Protein 6EEI (pdb70)

Organism: Arabidopsis thaliana (NCBI:txid3702)

Sequence (935 aa):
VLKPMDSEQLREYGHLMVDFIADYYKTIEDFPVLSQVQPGYLHHKLLPDSAPDHPETLDQVLDDVRAKILPGVTHWQSPSFFAYYPSNSSVAGFLGEMLSAGLGIVGFSWVTSPAATELEMIVLDWVAKLLNLPEQQFMSKGNGGGVIQGSASEEAVLVVLIAARDKVLRSVGKNALEKLVVYSSDQTHSALQKACQIAGIHPENCRVLTTDSSTNYALRPESLQEAVSRDLEAGLIPFFLCANVGTTSSTAVDPLAALGKKIANSNGIWFHVDAAYAGSACICPEYRQYIDGVETADSFNMNAHWFLTNFDCSLLWVKDQDSLTLALSTNPLVVDYKDWQIPLGRRFRSLKLWMVLRLYGSETLKSYIRNHIKLAKEFEQLVSQDPNFEIVTPRIFALVCFRLVPVKCNNRNRELLDAVNSSGKLFMSHTALSGKIVLRCAIGAPLTEEKHVKEAWKIIQEEASYLLHVLKPMDSEQLREYGHLMVDFIADYYKTIEDFPVLSQVQPGYLHHKLLPDSAPDHPETLDQVLDDVRAKILPGVTHWQSPSFFAYYPSNSSVAGFLGEMLSAGLGIVGFSWVTSPAATELEMIVLDWVAKLLNLPEQFMSKGNGGGVIQGSASEAVLVVLIAARDKVLRSVGKNALEKLVVYSSDQTHSALQKACQIAGIHPENCRVLTTDSSTNYALRPESLQEAVSRDLEAGLIPFFLCANVGTTSSTAVDPLAALGKIANSNGIWFHVDAAYAGSACICPEYRQYIDGVETADSFNMNAHWFLTNFDCSLLWVKDQDSLTLALSTNPEFLLVVDYKDWQIPLGRRFRSLKLWMVLRLYGSETLKSYIRNHIKLAKEFEQQLVSQDPNFEIVTPRIFALVCFRLVPVKDECNNRNRELLDAVNSSGKLFMSHTALSGKIVLRCAIGAPLTEEKHVKEAWKIIQEEASYLLH

Foldseek 3Di:
DDDPDDVVSCVVVVVVVVVLVVVCVVCVLVFQQAQDDDPPQQPVVDDPDDDPDDDDPVVVSVCCVPRVVSNDNHLQPLQAFAQAHLFADPLQVVLVVVLVVVPFWAQFCVSPVCLAVLQQVLLQVVCVLLVPDPLQHPVAQKTKDWAQDVLQQLLLVVLLQLCVVCVVVHPVLLAQEAEEEEQLADCSNVVSCVVNVRDPVRDHHHYDAPVQLSADDLVSVVVVVVVSVVVVGQYAEYEFEQQGSAARHAYDLQSNLVSCVVRNHAYEYEDARVSLLSSDVVCSVRCPNCNSHQKYKYACSLVNNHGDTIMMTGSHCCSQLVSQPPPCPGDRCCSNGDDRIDISSSSSSVSSCVVQHSVNSNVQQVQLQVLQVVLVVLQVPDPQKAFDGDDDGNKTKMAGDDPPPDDLRVVLQVVLSVVSSHHYDWDDHPRHIITMGGRRNSPHDSVSSVVSSVSSVVSSVVVVD/DDDPDDPVSCVVVVVVVVVLVVVCVVCVLVFQQAQDDDPPQQPVVDDPDDDPDDDDPVVVSVCCVVRVVSVDNHLQPLQAFAQAHLFADPLQVVLVVVLVVVPFWQLFCVSPVCLAVLQQVLLQVVCVLLVPDPLQHPVAQKTKDWAQAVLFQLLLVVLLQLVVVCVVVHPVLLQQ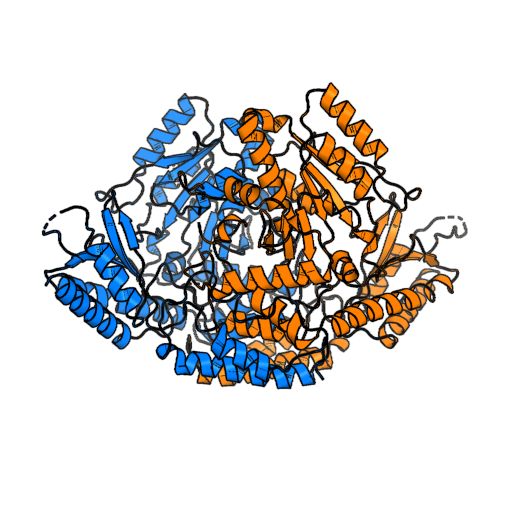EAEEEELLADCSNVVSCVVNVRDPVRYHHHYAAPVQLSADDLVSVVVVVVVSVVVVGQYAEYEGEQQGSAARDAYDQQSNLVSCVVRNHQAEYEDARVSLLSSDVVCSVRCPNCNSHQKYKYACSLVNNHGDTIMMMGSHCQSQQVSQPPDPPDSPDDRCNSNGDDSIDISSSSSSVSSCVVQHSVNSNVLQVQLQVLQVVLQVLQVVDPQKDFDGDDDGNKTKMAGDDDDDCDDGCGVVLQVVLSVVSSHHYDWDDHPRHIITMGGRRNSVHDSVSSVVSSVSSVVSVVVVVD

Nearest PDB structures (foldseek):
  6eei-assembly1_A  TM=1.002E+00  e=3.839E-90  Arabidopsis thaliana
  6liv-assembly3_F  TM=9.647E-01  e=1.453E-56  Papaver somniferum
  1js6-assembly1_B  TM=9.636E-01  e=9.950E-54  Sus scrofa
  7eiw-assembly1_B  TM=9.532E-01  e=1.261E-51  Homo sapiens
  6liu-assembly3_F  TM=9.275E-01  e=9.466E-48  Papaver somniferum

Radius of gyration: 27.41 Å; Cα contacts (8 Å, |Δi|>4): 2078; chains: 2; bounding box: 83×71×66 Å

B-factor: mean 62.1, std 19.73, range [29.49, 185.96]

GO terms:
  GO:0106425 3,4-dihydroxyphenylacetaldehyde synthase activity (F, EXP)
  GO:0009611 response to wounding (P, IEP)
  GO:0006559 L-phenylalanine catabolic process (P, IDA)
  GO:1990055 phenylacetaldehyde synthase activity (F, IDA)

InterPro domains:
  IPR002129 Pyridoxal phosphate-dependent decarboxylase, major domain [PF00282] (46-419)
  IPR010977 Aromatic-L-amino-acid decarboxylase [PR00800] (17-36)
  IPR010977 Aromatic-L-amino-acid decarboxylase [PR00800] (40-57)
  IPR010977 Aromatic-L-amino-acid decarboxylase [PR00800] (58-77)
  IPR010977 Aromatic-L-amino-acid decarboxylase [PR00800] (84-103)
  IPR010977 Aromatic-L-amino-acid decarboxylase [PR00800] (105-123)
  IPR010977 Aromatic-L-amino-acid decarboxylase [PR00800] (124-143)
  IPR010977 Aromatic-L-amino-acid decarboxylase [PR00800] (149-169)
  IPR010977 Aromatic-L-amino-acid decarboxylase [PR00800] (358-373)
  IPR010977 Aromatic-L-amino-acid decarboxylase [PR00800] (401-420)
  IPR010977 Aromatic-L-amino-acid decarboxylase [PTHR11999] (7-488)
  IPR015421 Pyridoxal phosphate-dependent transferase, major domain [G3DSA:3.40.640.10] (93-385)
  IPR015422 Pyridoxal phosphate-dependent transferase, small domain [G3DSA:3.90.1150.10] (386-490)
  IPR015424 Pyridoxal phosphate-dependent transferase [SSF53383] (12-485)
  IPR021115 Pyridoxal-phosphate binding site [PS00392] (302-323)

Solvent-accessible surface area: 32131 Å² total

Structure (mmCIF, N/CA/C/O backbone):
data_6EEI
#
_entry.id   6EEI
#
_cell.length_a   78.064
_cell.length_b   106.791
_cell.length_c   115.903
_cell.angle_alpha   90.000
_cell.angle_beta   90.000
_cell.angle_gamma   90.000
#
_symmetry.space_group_name_H-M   'P 21 21 21'
#
loop_
_entity.id
_entity.type
_entity.pdbx_description
1 polymer 'Tyrosine decarboxylase 1'
2 non-polymer 'SULFATE ION'
3 non-polymer PHENYLALANINE
4 water water
#
loop_
_atom_site.group_PDB
_atom_site.id
_atom_site.type_symbol
_atom_site.label_atom_id
_atom_site.label_alt_id
_atom_site.label_comp_id
_atom_site.label_asym_id
_atom_site.label_entity_id
_atom_site.label_seq_id
_atom_site.pdbx_PDB_ins_code
_atom_site.Cartn_x
_atom_site.Cartn_y
_atom_site.Cartn_z
_atom_site.occupancy
_atom_site.B_iso_or_equiv
_atom_site.auth_seq_id
_atom_site.auth_comp_id
_atom_site.auth_asym_id
_atom_site.auth_atom_id
_atom_site.pdbx_PDB_model_num
ATOM 1 N N . VAL A 1 8 ? -19.77016 -19.77503 -4.68915 1.000 65.45522 8 VAL A N 1
ATOM 2 C CA . VAL A 1 8 ? -19.58092 -19.18993 -6.01222 1.000 65.98686 8 VAL A CA 1
ATOM 3 C C . VAL A 1 8 ? -18.91089 -17.82292 -5.89350 1.000 67.11857 8 VAL A C 1
ATOM 4 O O . VAL A 1 8 ? -19.33346 -16.98799 -5.09220 1.000 69.93733 8 VAL A O 1
ATOM 8 N N . LEU A 1 9 ? -17.87835 -17.59083 -6.70306 1.000 65.09728 9 LEU A N 1
ATOM 9 C CA . LEU A 1 9 ? -17.07932 -16.37782 -6.58542 1.000 65.07886 9 LEU A CA 1
ATOM 10 C C . LEU A 1 9 ? -17.75875 -15.20779 -7.28996 1.000 63.73133 9 LEU A C 1
ATOM 11 O O . LEU A 1 9 ? -18.14740 -15.30871 -8.45875 1.000 61.33367 9 LEU A O 1
ATOM 16 N N . LYS A 1 10 ? -17.85538 -14.08284 -6.59182 1.000 65.26572 10 LYS A N 1
ATOM 17 C CA . LYS A 1 10 ? -18.49872 -12.89482 -7.12237 1.000 66.09213 10 LYS A CA 1
ATOM 18 C C . LYS A 1 10 ? -17.46907 -11.93675 -7.69488 1.000 64.66828 10 LYS A C 1
ATOM 19 O O . LYS A 1 10 ? -16.28487 -11.98774 -7.34255 1.000 63.90503 10 LYS A O 1
ATOM 25 N N . PRO A 1 11 ? -17.88660 -11.05570 -8.60659 1.000 62.42854 11 PRO A N 1
ATOM 26 C CA . PRO A 1 11 ? -16.96090 -10.01564 -9.07803 1.000 58.84127 11 PRO A CA 1
ATOM 27 C C . PRO A 1 11 ? -16.22027 -9.34170 -7.93640 1.000 57.50426 11 PRO A C 1
ATOM 28 O O . PRO A 1 11 ? -14.99130 -9.23066 -7.97808 1.000 54.80394 11 PRO A O 1
ATOM 32 N N . MET A 1 12 ? -16.92769 -8.93479 -6.88797 1.000 58.93075 12 MET A N 1
ATOM 33 C CA . MET A 1 12 ? -16.25704 -8.41986 -5.70631 1.000 59.82559 12 MET A CA 1
ATOM 34 C C . MET A 1 12 ? -17.05934 -8.81097 -4.47589 1.000 61.84163 12 MET A C 1
ATOM 35 O O . MET A 1 12 ? -18.29435 -8.78500 -4.48719 1.000 63.73396 12 MET A O 1
ATOM 40 N N . ASP A 1 13 ? -16.34174 -9.21103 -3.43032 1.000 61.67318 13 ASP A N 1
ATOM 41 C CA . ASP A 1 13 ? -16.94601 -9.57914 -2.16101 1.000 63.96820 13 ASP A CA 1
ATOM 42 C C . ASP A 1 13 ? -15.85042 -9.65418 -1.10863 1.000 64.95252 13 ASP A C 1
ATOM 43 O O . ASP A 1 13 ? -14.91947 -10.45415 -1.23421 1.000 65.47101 13 ASP A O 1
ATOM 48 N N . SER A 1 14 ? -15.95485 -8.83326 -0.06351 1.000 67.77128 14 SER A N 1
ATOM 49 C CA . SER A 1 14 ? -14.85632 -8.71030 0.88988 1.000 69.50044 14 SER A CA 1
ATOM 50 C C . SER A 1 14 ? -14.46994 -10.06133 1.48756 1.000 69.78731 14 SER A C 1
ATOM 51 O O . SER A 1 14 ? -13.28084 -10.36031 1.64887 1.000 67.77392 14 SER A O 1
ATOM 54 N N . GLU A 1 15 ? -15.45673 -10.89638 1.81706 1.000 73.64041 15 GLU A N 1
ATOM 55 C CA . GLU A 1 15 ? -15.15731 -12.15242 2.50080 1.000 77.00397 15 GLU A CA 1
ATOM 56 C C . GLU A 1 15 ? -14.59882 -13.19934 1.54541 1.000 76.14071 15 GLU A C 1
ATOM 57 O O . GLU A 1 15 ? -13.67460 -13.94234 1.90283 1.000 78.39887 15 GLU A O 1
ATOM 63 N N . GLN A 1 16 ? -15.15050 -13.28427 0.33371 1.000 72.85347 16 GLN A N 1
ATOM 64 C CA . GLN A 1 16 ? -14.53705 -14.13218 -0.67969 1.000 70.94798 16 GLN A CA 1
ATOM 65 C C . GLN A 1 16 ? -13.12124 -13.66611 -0.98646 1.000 66.68957 16 GLN A C 1
ATOM 66 O O . GLN A 1 16 ? -12.21032 -14.48408 -1.17403 1.000 64.31297 16 GLN A O 1
ATOM 72 N N . LEU A 1 17 ? -12.91231 -12.35310 -1.04948 1.000 63.17863 17 LEU A N 1
ATOM 73 C CA . LEU A 1 17 ? -11.56044 -11.86205 -1.26521 1.000 59.42555 17 LEU A CA 1
ATOM 74 C C . LEU A 1 17 ? -10.63979 -12.29811 -0.13276 1.000 62.03375 17 LEU A C 1
ATOM 75 O O . LEU A 1 17 ? -9.50592 -12.71206 -0.37743 1.000 63.05230 17 LEU A O 1
ATOM 80 N N . ARG A 1 18 ? -11.11809 -12.24721 1.11252 1.000 64.77619 18 ARG A N 1
ATOM 81 C CA . ARG A 1 18 ? -10.29545 -12.68327 2.24102 1.000 66.87907 18 ARG A CA 1
ATOM 82 C C . ARG A 1 18 ? -9.93446 -14.16625 2.13771 1.000 67.33965 18 ARG A C 1
ATOM 83 O O . ARG A 1 18 ? -8.76139 -14.54723 2.25502 1.000 66.32111 18 ARG A O 1
ATOM 91 N N . GLU A 1 19 ? -10.93855 -15.02126 1.93222 1.000 70.08998 19 GLU A N 1
ATOM 92 C CA . GLU A 1 19 ? -10.69755 -16.46425 1.87598 1.000 71.54016 19 GLU A CA 1
ATOM 93 C C . GLU A 1 19 ? -9.76819 -16.83315 0.72042 1.000 68.20028 19 GLU A C 1
ATOM 94 O O . GLU A 1 19 ? -8.73406 -17.49613 0.91179 1.000 67.16858 19 GLU A O 1
ATOM 100 N N . TYR A 1 20 ? -10.12088 -16.40807 -0.49635 1.000 67.15542 20 TYR A N 1
ATOM 101 C CA . TYR A 1 20 ? -9.31653 -16.75196 -1.66082 1.000 67.25280 20 TYR A CA 1
ATOM 102 C C . TYR A 1 20 ? -7.93852 -16.10093 -1.61555 1.000 65.17887 20 TYR A C 1
ATOM 103 O O . TYR A 1 20 ? -6.96879 -16.68086 -2.11814 1.000 64.04978 20 TYR A O 1
ATOM 112 N N . GLY A 1 21 ? -7.81321 -14.92097 -1.00254 1.000 64.62354 21 GLY A N 1
ATOM 113 C CA . GLY A 1 21 ? -6.50917 -14.29394 -0.90723 1.000 64.03663 21 GLY A CA 1
ATOM 114 C C . GLY A 1 21 ? -5.60660 -15.00298 0.07921 1.000 64.76829 21 GLY A C 1
ATOM 115 O O . GLY A 1 21 ? -4.39972 -15.10693 -0.14148 1.000 63.33128 21 GLY A O 1
ATOM 116 N N . HIS A 1 22 ? -6.17397 -15.50708 1.17750 1.000 65.92369 22 HIS A N 1
ATOM 117 C CA . HIS A 1 22 ? -5.38744 -16.35912 2.06199 1.000 66.90802 22 HIS A CA 1
ATOM 118 C C . HIS A 1 22 ? -4.91082 -17.60805 1.32763 1.000 68.36346 22 HIS A C 1
ATOM 119 O O . HIS A 1 22 ? -3.75273 -18.02703 1.47395 1.000 68.00552 22 HIS A O 1
ATOM 126 N N . LEU A 1 23 ? -5.79325 -18.22402 0.53608 1.000 70.17420 23 LEU A N 1
ATOM 127 C CA . LEU A 1 23 ? -5.36766 -19.38395 -0.24924 1.000 70.97167 23 LEU A CA 1
ATOM 128 C C . LEU A 1 23 ? -4.21420 -19.01985 -1.19086 1.000 68.29766 23 LEU A C 1
ATOM 129 O O . LEU A 1 23 ? -3.21223 -19.74382 -1.27948 1.000 67.74760 23 LEU A O 1
ATOM 134 N N . MET A 1 24 ? -4.32863 -17.88581 -1.89172 1.000 65.01043 24 MET A N 1
ATOM 135 C CA . MET A 1 24 ? -3.27016 -17.48871 -2.82128 1.000 62.71278 24 MET A CA 1
ATOM 136 C C . MET A 1 24 ? -1.98276 -17.12373 -2.08898 1.000 63.11809 24 MET A C 1
ATOM 137 O O . MET A 1 24 ? -0.88305 -17.33566 -2.61862 1.000 62.18640 24 MET A O 1
ATOM 142 N N . VAL A 1 25 ? -2.09410 -16.55682 -0.88688 1.000 64.07084 25 VAL A N 1
ATOM 143 C CA . VAL A 1 25 ? -0.90566 -16.25984 -0.09353 1.000 61.71266 25 VAL A CA 1
ATOM 144 C C . VAL A 1 25 ? -0.17143 -17.54685 0.24797 1.000 63.83660 25 VAL A C 1
ATOM 145 O O . VAL A 1 25 ? 1.05148 -17.64880 0.09127 1.000 61.98112 25 VAL A O 1
ATOM 149 N N . ASP A 1 26 ? -0.91314 -18.55390 0.71831 1.000 66.44218 26 ASP A N 1
ATOM 150 C CA . ASP A 1 26 ? -0.28594 -19.83490 1.01487 1.000 67.72391 26 ASP A CA 1
ATOM 151 C C . ASP A 1 26 ? 0.35037 -20.43080 -0.23754 1.000 66.38691 26 ASP A C 1
ATOM 152 O O . ASP A 1 26 ? 1.45042 -20.99377 -0.17520 1.000 70.08209 26 ASP A O 1
ATOM 157 N N . PHE A 1 27 ? -0.31628 -20.30173 -1.38815 1.000 60.19143 27 PHE A N 1
ATOM 158 C CA . PHE A 1 27 ? 0.24604 -20.84463 -2.62251 1.000 59.12551 27 PHE A CA 1
ATOM 159 C C . PHE A 1 27 ? 1.57583 -20.17957 -2.96821 1.000 56.01461 27 PHE A C 1
ATOM 160 O O . PHE A 1 27 ? 2.55766 -20.85051 -3.30581 1.000 54.86974 27 PHE A O 1
ATOM 168 N N . ILE A 1 28 ? 1.61783 -18.85057 -2.90914 1.000 52.29574 28 ILE A N 1
ATOM 169 C CA . ILE A 1 28 ? 2.83660 -18.13151 -3.26677 1.000 48.91113 28 ILE A CA 1
ATOM 170 C C . ILE A 1 28 ? 3.95518 -18.41955 -2.26342 1.000 52.55630 28 ILE A C 1
ATOM 171 O O . ILE A 1 28 ? 5.12797 -18.57449 -2.63709 1.000 54.21439 28 ILE A O 1
ATOM 176 N N . ALA A 1 29 ? 3.61591 -18.48165 -0.97424 1.000 53.26954 29 ALA A N 1
ATOM 177 C CA . ALA A 1 29 ? 4.61948 -18.80570 0.03218 1.000 57.78324 29 ALA A CA 1
ATOM 178 C C . ALA A 1 29 ? 5.19439 -20.19767 -0.19925 1.000 60.66254 29 ALA A C 1
ATOM 179 O O . ALA A 1 29 ? 6.40647 -20.40364 -0.07495 1.000 60.87572 29 ALA A O 1
ATOM 181 N N . ASP A 1 30 ? 4.33823 -21.16566 -0.53784 1.000 62.36800 30 ASP A N 1
ATOM 182 C CA . ASP A 1 30 ? 4.82307 -22.50063 -0.87421 1.000 64.02610 30 ASP A CA 1
ATOM 183 C C . ASP A 1 30 ? 5.71138 -22.46351 -2.10770 1.000 61.62844 30 ASP A C 1
ATOM 184 O O . ASP A 1 30 ? 6.67634 -23.23148 -2.21130 1.000 63.25232 30 ASP A O 1
ATOM 189 N N . TYR A 1 31 ? 5.37581 -21.60745 -3.07145 1.000 58.82284 31 TYR A N 1
ATOM 190 C CA . TYR A 1 31 ? 6.23515 -21.44235 -4.23893 1.000 59.24131 31 TYR A CA 1
ATOM 191 C C . TYR A 1 31 ? 7.63237 -21.00734 -3.82468 1.000 60.02825 31 TYR A C 1
ATOM 192 O O . TYR A 1 31 ? 8.63613 -21.56728 -4.28029 1.000 60.34145 31 TYR A O 1
ATOM 201 N N . TYR A 1 32 ? 7.71482 -19.99040 -2.97065 1.000 58.79916 32 TYR A N 1
ATOM 202 C CA . TYR A 1 32 ? 9.02704 -19.50439 -2.55736 1.000 58.67282 32 TYR A CA 1
ATOM 203 C C . TYR A 1 32 ? 9.75555 -20.54643 -1.71384 1.000 62.04691 32 TYR A C 1
ATOM 204 O O . TYR A 1 32 ? 10.97549 -20.70839 -1.83154 1.000 62.03112 32 TYR A O 1
ATOM 213 N N . LYS A 1 33 ? 9.01903 -21.29151 -0.88848 1.000 64.17612 33 LYS A N 1
ATOM 214 C CA . LYS A 1 33 ? 9.65256 -22.24656 0.00909 1.000 65.49996 33 LYS A CA 1
ATOM 215 C C . LYS A 1 33 ? 10.34017 -23.37248 -0.74938 1.000 64.60248 33 LYS A C 1
ATOM 216 O O . LYS A 1 33 ? 11.31846 -23.94449 -0.25297 1.000 64.53142 33 LYS A O 1
ATOM 222 N N . THR A 1 34 ? 9.85151 -23.70741 -1.94313 1.000 62.46538 34 THR A N 1
ATOM 223 C CA . THR A 1 34 ? 10.39010 -24.81634 -2.72051 1.000 62.16272 34 THR A CA 1
ATOM 224 C C . THR A 1 34 ? 10.95033 -24.35523 -4.06279 1.000 57.06474 34 THR A C 1
ATOM 225 O O . THR A 1 34 ? 11.11184 -25.17016 -4.97594 1.000 51.09823 34 THR A O 1
ATOM 229 N N . ILE A 1 35 ? 11.25722 -23.06021 -4.19887 1.000 57.61217 35 ILE A N 1
ATOM 230 C CA . ILE A 1 35 ? 11.67147 -22.52510 -5.49307 1.000 54.70130 35 ILE A CA 1
ATOM 231 C C . ILE A 1 35 ? 12.90920 -23.24603 -6.00782 1.000 56.03830 35 ILE A C 1
ATOM 232 O O . ILE A 1 35 ? 13.10652 -23.36594 -7.22294 1.000 56.20411 35 ILE A O 1
ATOM 237 N N . GLU A 1 36 ? 13.74772 -23.76108 -5.10933 1.000 60.12563 36 GLU A N 1
ATOM 238 C CA . GLU A 1 36 ? 14.96749 -24.42001 -5.55306 1.000 63.66290 36 GLU A CA 1
ATOM 239 C C . GLU A 1 36 ? 14.69714 -25.75197 -6.23700 1.000 68.41083 36 GLU A C 1
ATOM 240 O O . GLU A 1 36 ? 15.59578 -26.28089 -6.89955 1.000 68.95827 36 GLU A O 1
ATOM 246 N N . ASP A 1 37 ? 13.48523 -26.29401 -6.11036 1.000 69.66098 37 ASP A N 1
ATOM 247 C CA . ASP A 1 37 ? 13.15991 -27.56897 -6.73227 1.000 71.80071 37 ASP A CA 1
ATOM 248 C C . ASP A 1 37 ? 12.88607 -27.44087 -8.22511 1.000 67.67654 37 ASP A C 1
ATOM 249 O O . ASP A 1 37 ? 12.70972 -28.46583 -8.89208 1.000 65.61050 37 ASP A O 1
ATOM 254 N N . PHE A 1 38 ? 12.86372 -26.18483 -8.78200 1.000 64.72092 38 PHE A N 1
ATOM 255 C CA . PHE A 1 38 ? 12.60092 -26.01774 -10.20384 1.000 61.51001 38 PHE A CA 1
ATOM 256 C C . PHE A 1 38 ? 13.90248 -25.82065 -10.97456 1.000 57.89378 38 PHE A C 1
ATOM 257 O O . PHE A 1 38 ? 14.87776 -25.27966 -10.43907 1.000 58.78073 38 PHE A O 1
ATOM 265 N N . PRO A 1 39 ? 13.94078 -26.24056 -12.23661 1.000 54.70919 39 PRO A N 1
ATOM 266 C CA . PRO A 1 39 ? 15.02927 -25.80246 -13.11520 1.000 51.24825 39 PRO A CA 1
ATOM 267 C C . PRO A 1 39 ? 14.93113 -24.29745 -13.28203 1.000 46.78982 39 PRO A C 1
ATOM 268 O O . PRO A 1 39 ? 13.85996 -23.76246 -13.56839 1.000 48.15051 39 PRO A O 1
ATOM 272 N N . VAL A 1 40 ? 16.03626 -23.60244 -13.03260 1.000 46.44504 40 VAL A N 1
ATOM 273 C CA . VAL A 1 40 ? 15.98619 -22.14344 -13.07547 1.000 42.33402 40 VAL A CA 1
ATOM 274 C C . VAL A 1 40 ? 15.50841 -21.67435 -14.44317 1.000 44.66062 40 VAL A C 1
ATOM 275 O O . VAL A 1 40 ? 14.51132 -20.95337 -14.56055 1.000 47.41358 40 VAL A O 1
ATOM 279 N N . LEU A 1 41 ? 16.22082 -22.06026 -15.49660 1.000 45.42913 41 LEU A N 1
ATOM 280 C CA . LEU A 1 41 ? 15.79105 -21.72817 -16.84733 1.000 45.65547 41 LEU A CA 1
ATOM 281 C C . LEU A 1 41 ? 14.76581 -22.75117 -17.32683 1.000 50.16654 41 LEU A C 1
ATOM 282 O O . LEU A 1 41 ? 15.01888 -23.95616 -17.27306 1.000 48.55582 41 LEU A O 1
ATOM 287 N N . SER A 1 42 ? 13.61453 -22.26916 -17.79615 1.000 51.32721 42 SER A N 1
ATOM 288 C CA . SER A 1 42 ? 12.58227 -23.16315 -18.30863 1.000 51.79305 42 SER A CA 1
ATOM 289 C C . SER A 1 42 ? 13.13066 -24.02906 -19.43200 1.000 54.04332 42 SER A C 1
ATOM 290 O O . SER A 1 42 ? 13.93118 -23.57798 -20.25542 1.000 54.78025 42 SER A O 1
ATOM 293 N N . GLN A 1 43 ? 12.67667 -25.28107 -19.47283 1.000 52.49314 43 GLN A N 1
ATOM 294 C CA . GLN A 1 43 ? 13.15414 -26.23898 -20.45617 1.000 52.19310 43 GLN A CA 1
ATOM 295 C C . GLN A 1 43 ? 12.08758 -26.61194 -21.47660 1.000 48.99008 43 GLN A C 1
ATOM 296 O O . GLN A 1 43 ? 12.30616 -27.52988 -22.27179 1.000 49.09010 43 GLN A O 1
ATOM 302 N N . VAL A 1 44 ? 10.94255 -25.92497 -21.48990 1.000 44.71062 44 VAL A N 1
ATOM 303 C CA . VAL A 1 44 ? 9.88604 -26.30393 -22.42534 1.000 47.43990 44 VAL A CA 1
ATOM 304 C C . VAL A 1 44 ? 10.29124 -25.86782 -23.82653 1.000 47.72414 44 VAL A C 1
ATOM 305 O O . VAL A 1 44 ? 11.22711 -25.07878 -24.00200 1.000 47.35305 44 VAL A O 1
ATOM 309 N N . GLN A 1 45 ? 9.61570 -26.36977 -24.79719 1.000 48.40317 45 GLN A N 1
ATOM 310 C CA . GLN A 1 45 ? 9.71189 -26.08266 -26.21822 1.000 51.42195 45 GLN A CA 1
ATOM 311 C C . GLN A 1 45 ? 8.73264 -24.98166 -26.60559 1.000 48.44265 45 GLN A C 1
ATOM 312 O O . GLN A 1 45 ? 7.69100 -24.82374 -25.96899 1.000 44.72642 45 GLN A O 1
ATOM 318 N N . PRO A 1 46 ? 9.03904 -24.20658 -27.63971 1.000 49.16905 46 PRO A N 1
ATOM 319 C CA . PRO A 1 46 ? 8.08976 -23.17857 -28.08510 1.000 49.77439 46 PRO A CA 1
ATOM 320 C C . PRO A 1 46 ? 6.78352 -23.81158 -28.53641 1.000 49.59805 46 PRO A C 1
ATOM 321 O O . PRO A 1 46 ? 6.77212 -24.78252 -29.29347 1.000 52.98004 46 PRO A O 1
ATOM 325 N N . GLY A 1 47 ? 5.67778 -23.25464 -28.06075 1.000 44.97381 47 GLY A N 1
ATOM 326 C CA . GLY A 1 47 ? 4.36359 -23.75065 -28.40704 1.000 45.04487 47 GLY A CA 1
ATOM 327 C C . GLY A 1 47 ? 3.80015 -24.79574 -27.47480 1.000 44.47639 47 GLY A C 1
ATOM 328 O O . GLY A 1 47 ? 2.66204 -25.23475 -27.68419 1.000 46.05289 47 GLY A O 1
ATOM 329 N N . TYR A 1 48 ? 4.52876 -25.14679 -26.41623 1.000 45.01066 48 TYR A N 1
ATOM 330 C CA . TYR A 1 48 ? 4.12828 -26.24087 -25.53409 1.000 42.04188 48 TYR A CA 1
ATOM 331 C C . TYR A 1 48 ? 2.78465 -25.97695 -24.86631 1.000 44.40532 48 TYR A C 1
ATOM 332 O O . TYR A 1 48 ? 2.06787 -26.91900 -24.51798 1.000 45.05014 48 TYR A O 1
ATOM 341 N N . LEU A 1 49 ? 2.42673 -24.70798 -24.66602 1.000 42.27875 49 LEU A N 1
ATOM 342 C CA . LEU A 1 49 ? 1.30121 -24.40007 -23.79236 1.000 40.85227 49 LEU A CA 1
ATOM 343 C C . LEU A 1 49 ? -0.04918 -24.51006 -24.49361 1.000 41.82607 49 LEU A C 1
ATOM 344 O O . LEU A 1 49 ? -1.04380 -24.83313 -23.83807 1.000 44.32637 49 LEU A O 1
ATOM 349 N N A HIS A 1 50 ? -0.09893 -24.25596 -25.80456 0.460 41.95766 50 HIS A N 1
ATOM 350 N N B HIS A 1 50 ? -0.12793 -24.25296 -25.80355 0.540 41.78922 50 HIS A N 1
ATOM 351 C CA A HIS A 1 50 ? -1.38032 -24.23095 -26.49984 0.460 45.23963 50 HIS A CA 1
ATOM 352 C CA B HIS A 1 50 ? -1.44828 -24.22996 -26.42980 0.540 45.31596 50 HIS A CA 1
ATOM 353 C C A HIS A 1 50 ? -2.05627 -25.59797 -26.47956 0.460 46.76350 50 HIS A C 1
ATOM 354 C C B HIS A 1 50 ? -2.07129 -25.61697 -26.51355 0.540 46.74508 50 HIS A C 1
ATOM 355 O O A HIS A 1 50 ? -3.28731 -25.68100 -26.56287 0.460 47.14776 50 HIS A O 1
ATOM 356 O O B HIS A 1 50 ? -3.28440 -25.72499 -26.71587 0.540 47.35831 50 HIS A O 1
ATOM 369 N N . LYS A 1 51 ? -1.27617 -26.67496 -26.35507 1.000 48.47160 51 LYS A N 1
ATOM 370 C CA . LYS A 1 51 ? -1.83508 -28.01898 -26.26286 1.000 51.97992 51 LYS A CA 1
ATOM 371 C C . LYS A 1 51 ? -2.35629 -28.33909 -24.86759 1.000 48.47160 51 LYS A C 1
ATOM 372 O O . LYS A 1 51 ? -3.15318 -29.26113 -24.71720 1.000 53.11689 51 LYS A O 1
ATOM 378 N N . LEU A 1 52 ? -1.91873 -27.61616 -23.84378 1.000 47.18197 52 LEU A N 1
ATOM 379 C CA . LEU A 1 52 ? -2.31395 -27.93226 -22.47758 1.000 46.09763 52 LEU A CA 1
ATOM 380 C C . LEU A 1 52 ? -3.57772 -27.20833 -22.03182 1.000 46.26081 52 LEU A C 1
ATOM 381 O O . LEU A 1 52 ? -4.22116 -27.65442 -21.07048 1.000 46.89773 52 LEU A O 1
ATOM 386 N N . LEU A 1 53 ? -3.95613 -26.12029 -22.71252 1.000 42.22085 53 LEU A N 1
ATOM 387 C CA . LEU A 1 53 ? -5.10595 -25.31535 -22.34082 1.000 40.51012 53 LEU A CA 1
ATOM 388 C C . LEU A 1 53 ? -6.17156 -25.35930 -23.42722 1.000 42.27875 53 LEU A C 1
ATOM 389 O O . LEU A 1 53 ? -5.85322 -25.49121 -24.61241 1.000 42.74986 53 LEU A O 1
ATOM 394 N N . PRO A 1 54 ? -7.44135 -25.21436 -23.05249 1.000 44.05265 54 PRO A N 1
ATOM 395 C CA . PRO A 1 54 ? -8.50992 -25.11832 -24.05689 1.000 45.37913 54 PRO A CA 1
ATOM 396 C C . PRO A 1 54 ? -8.28547 -23.92025 -24.97493 1.000 43.98685 54 PRO A C 1
ATOM 397 O O . PRO A 1 54 ? -7.55431 -22.98525 -24.64627 1.000 36.42279 54 PRO A O 1
ATOM 401 N N . ASP A 1 55 ? -8.91813 -23.95618 -26.15157 1.000 45.07646 55 ASP A N 1
ATOM 402 C CA . ASP A 1 55 ? -8.78170 -22.86511 -27.11057 1.000 45.77917 55 ASP A CA 1
ATOM 403 C C . ASP A 1 55 ? -9.90465 -21.84515 -26.96986 1.000 44.42375 55 ASP A C 1
ATOM 404 O O . ASP A 1 55 ? -9.99814 -20.92709 -27.78975 1.000 43.02621 55 ASP A O 1
ATOM 409 N N . SER A 1 56 ? -10.74107 -21.99225 -25.93940 1.000 41.77080 56 SER A N 1
ATOM 410 C CA . SER A 1 56 ? -11.83091 -21.08530 -25.62172 1.000 41.08651 56 SER A CA 1
ATOM 411 C C . SER A 1 56 ? -11.93207 -20.95141 -24.11166 1.000 42.99200 56 SER A C 1
ATOM 412 O O . SER A 1 56 ? -11.65562 -21.89946 -23.36788 1.000 42.89725 56 SER A O 1
ATOM 415 N N . ALA A 1 57 ? -12.36485 -19.77546 -23.66933 1.000 39.02573 57 ALA A N 1
ATOM 416 C CA . ALA A 1 57 ? -12.70406 -19.57857 -22.26912 1.000 37.81506 57 ALA A CA 1
ATOM 417 C C . ALA A 1 57 ? -13.93084 -20.41163 -21.90249 1.000 38.98625 57 ALA A C 1
ATOM 418 O O . ALA A 1 57 ? -14.76931 -20.70859 -22.75804 1.000 39.45473 57 ALA A O 1
ATOM 420 N N . PRO A 1 58 ? -14.06911 -20.78772 -20.63444 1.000 41.13914 58 PRO A N 1
ATOM 421 C CA . PRO A 1 58 ? -15.21486 -21.60578 -20.22885 1.000 47.73730 58 PRO A CA 1
ATOM 422 C C . PRO A 1 58 ? -16.47482 -20.76483 -20.11808 1.000 50.67450 58 PRO A C 1
ATOM 423 O O . PRO A 1 58 ? -16.42868 -19.56985 -19.81502 1.000 47.07143 58 PRO A O 1
ATOM 427 N N . ASP A 1 59 ? -17.61295 -21.41484 -20.37149 1.000 52.69053 59 ASP A N 1
ATOM 428 C CA . ASP A 1 59 ? -18.89288 -20.73189 -20.21672 1.000 57.59112 59 ASP A CA 1
ATOM 429 C C . ASP A 1 59 ? -19.22105 -20.53100 -18.74552 1.000 59.15446 59 ASP A C 1
ATOM 430 O O . ASP A 1 59 ? -19.69786 -19.45804 -18.34717 1.000 59.31237 59 ASP A O 1
ATOM 435 N N . HIS A 1 60 ? -18.94656 -21.53805 -17.92575 1.000 56.34360 60 HIS A N 1
ATOM 436 C CA . HIS A 1 60 ? -19.23077 -21.50116 -16.50558 1.000 60.26512 60 HIS A CA 1
ATOM 437 C C . HIS A 1 60 ? -17.94531 -21.48219 -15.70031 1.000 58.97812 60 HIS A C 1
ATOM 438 O O . HIS A 1 60 ? -16.88358 -21.87812 -16.18993 1.000 57.82535 60 HIS A O 1
ATOM 445 N N . PRO A 1 61 ? -18.00362 -21.02228 -14.45424 1.000 62.16272 61 PRO A N 1
ATOM 446 C CA . PRO A 1 61 ? -16.77020 -20.81930 -13.68992 1.000 62.46012 61 PRO A CA 1
ATOM 447 C C . PRO A 1 61 ? -16.06299 -22.12830 -13.38441 1.000 60.98626 61 PRO A C 1
ATOM 448 O O . PRO A 1 61 ? -16.67492 -23.19532 -13.31414 1.000 59.69663 61 PRO A O 1
ATOM 452 N N . GLU A 1 62 ? -14.74890 -22.02428 -13.21915 1.000 59.61241 62 GLU A N 1
ATOM 453 C CA . GLU A 1 62 ? -13.90663 -23.12528 -12.78970 1.000 61.63634 62 GLU A CA 1
ATOM 454 C C . GLU A 1 62 ? -13.33086 -22.79937 -11.41800 1.000 60.87046 62 GLU A C 1
ATOM 455 O O . GLU A 1 62 ? -13.25467 -21.63539 -11.01896 1.000 61.65213 62 GLU A O 1
ATOM 461 N N . THR A 1 63 ? -12.98342 -23.84241 -10.67727 1.000 61.52053 63 THR A N 1
ATOM 462 C CA . THR A 1 63 ? -12.55164 -23.68050 -9.30050 1.000 64.69197 63 THR A CA 1
ATOM 463 C C . THR A 1 63 ? -11.17061 -23.03447 -9.21623 1.000 63.65237 63 THR A C 1
ATOM 464 O O . THR A 1 63 ? -10.38015 -23.05238 -10.16368 1.000 62.22062 63 THR A O 1
ATOM 468 N N . LEU A 1 64 ? -10.88997 -22.44854 -8.05135 1.000 65.44732 64 LEU A N 1
ATOM 469 C CA . LEU A 1 64 ? -9.54784 -21.94352 -7.78707 1.000 63.97083 64 LEU A CA 1
ATOM 470 C C . LEU A 1 64 ? -8.54771 -23.08051 -7.61771 1.000 64.56564 64 LEU A C 1
ATOM 471 O O . LEU A 1 64 ? -7.38093 -22.94245 -8.00036 1.000 60.75992 64 LEU A O 1
ATOM 476 N N . ASP A 1 65 ? -8.98136 -24.20956 -7.05055 1.000 69.53465 65 ASP A N 1
ATOM 477 C CA . ASP A 1 65 ? -8.08927 -25.35855 -6.94414 1.000 70.93482 65 ASP A CA 1
ATOM 478 C C . ASP A 1 65 ? -7.65303 -25.82643 -8.31942 1.000 65.81315 65 ASP A C 1
ATOM 479 O O . ASP A 1 65 ? -6.49213 -26.20639 -8.51810 1.000 64.03926 65 ASP A O 1
ATOM 484 N N . GLN A 1 66 ? -8.57258 -25.80839 -9.28590 1.000 63.27338 66 GLN A N 1
ATOM 485 C CA . GLN A 1 66 ? -8.20132 -26.21328 -10.63314 1.000 62.36011 66 GLN A CA 1
ATOM 486 C C . GLN A 1 66 ? -7.23570 -25.21921 -11.25261 1.000 55.24610 66 GLN A C 1
ATOM 487 O O . GLN A 1 66 ? -6.29909 -25.61413 -11.95417 1.000 52.00097 66 GLN A O 1
ATOM 493 N N . VAL A 1 67 ? -7.43860 -23.92123 -11.00440 1.000 51.92991 67 VAL A N 1
ATOM 494 C CA . VAL A 1 67 ? -6.50993 -22.93317 -11.53885 1.000 47.92154 67 VAL A CA 1
ATOM 495 C C . VAL A 1 67 ? -5.12259 -23.13617 -10.95065 1.000 51.14824 67 VAL A C 1
ATOM 496 O O . VAL A 1 67 ? -4.11999 -23.08710 -11.66721 1.000 52.77212 67 VAL A O 1
ATOM 500 N N . LEU A 1 68 ? -5.03584 -23.34327 -9.63771 1.000 55.24083 68 LEU A N 1
ATOM 501 C CA . LEU A 1 68 ? -3.73049 -23.53528 -9.01346 1.000 58.02801 68 LEU A CA 1
ATOM 502 C C . LEU A 1 68 ? -3.07372 -24.82722 -9.48793 1.000 58.42279 68 LEU A C 1
ATOM 503 O O . LEU A 1 68 ? -1.84982 -24.88018 -9.67262 1.000 58.75441 68 LEU A O 1
ATOM 508 N N . ASP A 1 69 ? -3.85881 -25.87823 -9.70356 1.000 58.09644 69 ASP A N 1
ATOM 509 C CA . ASP A 1 69 ? -3.25208 -27.08717 -10.23899 1.000 60.98626 69 ASP A CA 1
ATOM 510 C C . ASP A 1 69 ? -2.73388 -26.85306 -11.64926 1.000 55.43033 69 ASP A C 1
ATOM 511 O O . ASP A 1 69 ? -1.64807 -27.33000 -12.00591 1.000 51.70357 69 ASP A O 1
ATOM 516 N N . ASP A 1 70 ? -3.47836 -26.10002 -12.45879 1.000 52.21942 70 ASP A N 1
ATOM 517 C CA . ASP A 1 70 ? -2.97811 -25.76391 -13.78205 1.000 50.59291 70 ASP A CA 1
ATOM 518 C C . ASP A 1 70 ? -1.72208 -24.90488 -13.68869 1.000 49.64543 70 ASP A C 1
ATOM 519 O O . ASP A 1 70 ? -0.82355 -25.02280 -14.52121 1.000 50.07179 70 ASP A O 1
ATOM 524 N N . VAL A 1 71 ? -1.64155 -24.01695 -12.70067 1.000 52.49577 71 VAL A N 1
ATOM 525 C CA . VAL A 1 71 ? -0.40947 -23.24693 -12.53131 1.000 50.57185 71 VAL A CA 1
ATOM 526 C C . VAL A 1 71 ? 0.75671 -24.18392 -12.25304 1.000 52.70632 71 VAL A C 1
ATOM 527 O O . VAL A 1 71 ? 1.82136 -24.08484 -12.87463 1.000 52.98267 71 VAL A O 1
ATOM 531 N N . ARG A 1 72 ? 0.56626 -25.11899 -11.32300 1.000 55.32769 72 ARG A N 1
ATOM 532 C CA . ARG A 1 72 ? 1.64047 -26.04898 -10.99067 1.000 57.69639 72 ARG A CA 1
ATOM 533 C C . ARG A 1 72 ? 2.07080 -26.84588 -12.21597 1.000 56.22253 72 ARG A C 1
ATOM 534 O O . ARG A 1 72 ? 3.26563 -26.94483 -12.51965 1.000 59.17288 72 ARG A O 1
ATOM 542 N N . ALA A 1 73 ? 1.10241 -27.40886 -12.94247 1.000 52.91950 73 ALA A N 1
ATOM 543 C CA . ALA A 1 73 ? 1.38988 -28.45178 -13.92370 1.000 48.11103 73 ALA A CA 1
ATOM 544 C C . ALA A 1 73 ? 1.60307 -27.92967 -15.33779 1.000 45.57652 73 ALA A C 1
ATOM 545 O O . ALA A 1 73 ? 2.26764 -28.60160 -16.13621 1.000 41.46287 73 ALA A O 1
ATOM 547 N N . LYS A 1 74 ? 1.06786 -26.75966 -15.66440 1.000 41.49971 74 LYS A N 1
ATOM 548 C CA . LYS A 1 74 ? 1.08508 -26.22357 -17.01937 1.000 38.71254 74 LYS A CA 1
ATOM 549 C C . LYS A 1 74 ? 1.84798 -24.91754 -17.13071 1.000 39.84951 74 LYS A C 1
ATOM 550 O O . LYS A 1 74 ? 2.60344 -24.73245 -18.08912 1.000 40.52854 74 LYS A O 1
ATOM 556 N N . ILE A 1 75 ? 1.69650 -24.01361 -16.16856 1.000 38.67043 75 ILE A N 1
ATOM 557 C CA . ILE A 1 75 ? 2.34940 -22.71358 -16.26883 1.000 38.94151 75 ILE A CA 1
ATOM 558 C C . ILE A 1 75 ? 3.74674 -22.75159 -15.66862 1.000 42.62090 75 ILE A C 1
ATOM 559 O O . ILE A 1 75 ? 4.72037 -22.35552 -16.31514 1.000 42.90514 75 ILE A O 1
ATOM 564 N N . LEU A 1 76 ? 3.89144 -23.29767 -14.46274 1.000 46.07921 76 LEU A N 1
ATOM 565 C CA . LEU A 1 76 ? 5.19781 -23.26768 -13.80847 1.000 49.56121 76 LEU A CA 1
ATOM 566 C C . LEU A 1 76 ? 6.30037 -23.95159 -14.61514 1.000 48.00576 76 LEU A C 1
ATOM 567 O O . LEU A 1 76 ? 7.42134 -23.41356 -14.64274 1.000 47.80573 76 LEU A O 1
ATOM 572 N N . PRO A 1 77 ? 6.08503 -25.09655 -15.27211 1.000 46.37925 77 PRO A N 1
ATOM 573 C CA . PRO A 1 77 ? 7.15256 -25.61646 -16.14075 1.000 45.83444 77 PRO A CA 1
ATOM 574 C C . PRO A 1 77 ? 7.61495 -24.60437 -17.17493 1.000 44.88433 77 PRO A C 1
ATOM 575 O O . PRO A 1 77 ? 8.78572 -24.63331 -17.57359 1.000 42.95252 77 PRO A O 1
ATOM 579 N N . GLY A 1 78 ? 6.74568 -23.68837 -17.60338 1.000 45.14752 78 GLY A N 1
ATOM 580 C CA . GLY A 1 78 ? 7.14311 -22.68129 -18.56753 1.000 44.12634 78 GLY A CA 1
ATOM 581 C C . GLY A 1 78 ? 7.62041 -21.37332 -17.96370 1.000 46.00552 78 GLY A C 1
ATOM 582 O O . GLY A 1 78 ? 7.68700 -20.34826 -18.65267 1.000 43.55259 78 GLY A O 1
ATOM 583 N N . VAL A 1 79 ? 8.00213 -21.39040 -16.68992 1.000 47.04775 79 VAL A N 1
ATOM 584 C CA . VAL A 1 79 ? 8.46349 -20.19343 -15.99909 1.000 45.57125 79 VAL A CA 1
ATOM 585 C C . VAL A 1 79 ? 9.97258 -20.27340 -15.84495 1.000 45.18173 79 VAL A C 1
ATOM 586 O O . VAL A 1 79 ? 10.52080 -21.33141 -15.50533 1.000 43.77104 79 VAL A O 1
ATOM 590 N N . THR A 1 80 ? 10.64637 -19.17136 -16.15225 1.000 39.16259 80 THR A N 1
ATOM 591 C CA . THR A 1 80 ? 12.04358 -18.99135 -15.78702 1.000 39.56790 80 THR A CA 1
ATOM 592 C C . THR A 1 80 ? 12.07230 -18.23945 -14.46098 1.000 42.96831 80 THR A C 1
ATOM 593 O O . THR A 1 80 ? 11.56832 -17.11647 -14.36862 1.000 43.49995 80 THR A O 1
ATOM 597 N N . HIS A 1 81 ? 12.64290 -18.86250 -13.43435 1.000 43.42363 81 HIS A N 1
ATOM 598 C CA . HIS A 1 81 ? 12.47166 -18.40561 -12.05522 1.000 45.33438 81 HIS A CA 1
ATOM 599 C C . HIS A 1 81 ? 13.45481 -17.28460 -11.74369 1.000 46.80298 81 HIS A C 1
ATOM 600 O O . HIS A 1 81 ? 14.57507 -17.51161 -11.28534 1.000 44.90802 81 HIS A O 1
ATOM 607 N N . TRP A 1 82 ? 12.99165 -16.04660 -11.96534 1.000 45.10541 82 TRP A N 1
ATOM 608 C CA . TRP A 1 82 ? 13.80476 -14.86160 -11.71072 1.000 45.38439 82 TRP A CA 1
ATOM 609 C C . TRP A 1 82 ? 14.16358 -14.69969 -10.23991 1.000 47.61097 82 TRP A C 1
ATOM 610 O O . TRP A 1 82 ? 15.16074 -14.03569 -9.93142 1.000 50.09022 82 TRP A O 1
ATOM 621 N N . GLN A 1 83 ? 13.38411 -15.28478 -9.32651 1.000 46.71086 83 GLN A N 1
ATOM 622 C CA . GLN A 1 83 ? 13.63692 -15.16288 -7.89464 1.000 45.10278 83 GLN A CA 1
ATOM 623 C C . GLN A 1 83 ? 14.41726 -16.34390 -7.33517 1.000 47.10302 83 GLN A C 1
ATOM 624 O O . GLN A 1 83 ? 14.73494 -16.35197 -6.14135 1.000 49.17695 83 GLN A O 1
ATOM 630 N N . SER A 1 84 ? 14.78082 -17.30283 -8.17544 1.000 46.20291 84 SER A N 1
ATOM 631 C CA . SER A 1 84 ? 15.60210 -18.41284 -7.72298 1.000 49.55594 84 SER A CA 1
ATOM 632 C C . SER A 1 84 ? 16.90443 -17.88984 -7.12268 1.000 53.92752 84 SER A C 1
ATOM 633 O O . SER A 1 84 ? 17.47612 -16.91579 -7.62893 1.000 52.29838 84 SER A O 1
ATOM 636 N N . PRO A 1 85 ? 17.39406 -18.49491 -6.03600 1.000 57.24634 85 PRO A N 1
ATOM 637 C CA . PRO A 1 85 ? 18.70435 -18.09091 -5.50071 1.000 59.89666 85 PRO A CA 1
ATOM 638 C C . PRO A 1 85 ? 19.85683 -18.42481 -6.42838 1.000 58.39121 85 PRO A C 1
ATOM 639 O O . PRO A 1 85 ? 20.98598 -18.00380 -6.15699 1.000 61.23366 85 PRO A O 1
ATOM 643 N N . SER A 1 86 ? 19.60925 -19.17274 -7.50030 1.000 55.43823 86 SER A N 1
ATOM 644 C CA . SER A 1 86 ? 20.61970 -19.51064 -8.49289 1.000 56.03040 86 SER A CA 1
ATOM 645 C C . SER A 1 86 ? 20.35393 -18.84055 -9.83569 1.000 51.68778 86 SER A C 1
ATOM 646 O O . SER A 1 86 ? 20.89736 -19.26346 -10.85903 1.000 51.66146 86 SER A O 1
ATOM 649 N N . PHE A 1 87 ? 19.51189 -17.81457 -9.85515 1.000 52.50893 87 PHE A N 1
ATOM 650 C CA . PHE A 1 87 ? 19.30619 -17.00749 -11.05097 1.000 48.88744 87 PHE A CA 1
ATOM 651 C C . PHE A 1 87 ? 20.40814 -15.95546 -11.08352 1.000 50.66923 87 PHE A C 1
ATOM 652 O O . PHE A 1 87 ? 20.47061 -15.08952 -10.20649 1.000 51.22456 87 PHE A O 1
ATOM 660 N N . PHE A 1 88 ? 21.31760 -16.06636 -12.05504 1.000 51.16929 88 PHE A N 1
ATOM 661 C CA . PHE A 1 88 ? 22.45351 -15.15532 -12.17061 1.000 52.45629 88 PHE A CA 1
ATOM 662 C C . PHE A 1 88 ? 22.49073 -14.44823 -13.52358 1.000 47.88469 88 PHE A C 1
ATOM 663 O O . PHE A 1 88 ? 23.55548 -13.98017 -13.94615 1.000 50.34288 88 PHE A O 1
ATOM 671 N N . ALA A 1 89 ? 21.36733 -14.38521 -14.22194 1.000 47.28988 89 ALA A N 1
ATOM 672 C CA . ALA A 1 89 ? 21.32954 -13.92211 -15.60089 1.000 47.06354 89 ALA A CA 1
ATOM 673 C C . ALA A 1 89 ? 21.00246 -12.43411 -15.67660 1.000 46.23975 89 ALA A C 1
ATOM 674 O O . ALA A 1 89 ? 20.51898 -11.82719 -14.71628 1.000 48.58477 89 ALA A O 1
ATOM 676 N N . TYR A 1 90 ? 21.29379 -11.84802 -16.84072 1.000 44.64746 90 TYR A N 1
ATOM 677 C CA . TYR A 1 90 ? 20.96559 -10.44601 -17.11443 1.000 45.43703 90 TYR A CA 1
ATOM 678 C C . TYR A 1 90 ? 21.23925 -9.55809 -15.90952 1.000 44.11845 90 TYR A C 1
ATOM 679 O O . TYR A 1 90 ? 22.37750 -9.45909 -15.45116 1.000 44.71326 90 TYR A O 1
ATOM 688 N N . TYR A 1 91 ? 20.20252 -8.90515 -15.39489 1.000 43.57365 91 TYR A N 1
ATOM 689 C CA . TYR A 1 91 ? 20.29822 -8.23024 -14.11390 1.000 43.28414 91 TYR A CA 1
ATOM 690 C C . TYR A 1 91 ? 19.13072 -8.66934 -13.25127 1.000 42.19716 91 TYR A C 1
ATOM 691 O O . TYR A 1 91 ? 18.09044 -9.07933 -13.77071 1.000 47.25567 91 TYR A O 1
ATOM 700 N N . PRO A 1 92 ? 19.27246 -8.60243 -11.93635 1.000 43.54733 92 PRO A N 1
ATOM 701 C CA . PRO A 1 92 ? 18.16296 -9.00052 -11.06775 1.000 46.52400 92 PRO A CA 1
ATOM 702 C C . PRO A 1 92 ? 16.91379 -8.16654 -11.31799 1.000 49.68227 92 PRO A C 1
ATOM 703 O O . PRO A 1 92 ? 16.97552 -7.00651 -11.74294 1.000 46.61348 92 PRO A O 1
ATOM 707 N N . SER A 1 93 ? 15.76197 -8.78459 -11.04038 1.000 49.54278 93 SER A N 1
ATOM 708 C CA . SER A 1 93 ? 14.46096 -8.11363 -11.02960 1.000 49.55331 93 SER A CA 1
ATOM 709 C C . SER A 1 93 ? 13.82873 -8.45274 -9.67927 1.000 50.53764 93 SER A C 1
ATOM 710 O O . SER A 1 93 ? 13.03781 -9.39277 -9.57189 1.000 49.99547 93 SER A O 1
ATOM 713 N N . ASN A 1 94 ? 14.19228 -7.68281 -8.65442 1.000 50.77451 94 ASN A N 1
ATOM 714 C CA . ASN A 1 94 ? 13.96107 -8.09691 -7.27532 1.000 51.54829 94 ASN A CA 1
ATOM 715 C C . ASN A 1 94 ? 12.48326 -8.24998 -6.95249 1.000 51.73778 94 ASN A C 1
ATOM 716 O O . ASN A 1 94 ? 11.63998 -7.46497 -7.39496 1.000 53.28797 94 ASN A O 1
ATOM 721 N N . SER A 1 95 ? 12.19075 -9.24804 -6.12640 1.000 51.30352 95 SER A N 1
ATOM 722 C CA . SER A 1 95 ? 10.92014 -9.38213 -5.43169 1.000 51.06665 95 SER A CA 1
ATOM 723 C C . SER A 1 95 ? 11.22198 -9.46123 -3.94387 1.000 51.56934 95 SER A C 1
ATOM 724 O O . SER A 1 95 ? 12.07624 -10.25024 -3.52741 1.000 49.55331 95 SER A O 1
ATOM 727 N N . SER A 1 96 ? 10.57541 -8.60730 -3.14744 1.000 50.04811 96 SER A N 1
ATOM 728 C CA . SER A 1 96 ? 10.76122 -8.65240 -1.70555 1.000 50.69029 96 SER A CA 1
ATOM 729 C C . SER A 1 96 ? 9.41962 -8.81649 -1.00281 1.000 50.92189 96 SER A C 1
ATOM 730 O O . SER A 1 96 ? 8.35529 -8.59448 -1.58519 1.000 52.11678 96 SER A O 1
ATOM 733 N N . VAL A 1 97 ? 9.48235 -9.22558 0.26413 1.000 51.77726 97 VAL A N 1
ATOM 734 C CA . VAL A 1 97 ? 8.27181 -9.28767 1.08081 1.000 54.72761 97 VAL A CA 1
ATOM 735 C C . VAL A 1 97 ? 7.59980 -7.92070 1.13228 1.000 57.28582 97 VAL A C 1
ATOM 736 O O . VAL A 1 97 ? 6.38768 -7.78971 0.91597 1.000 57.75692 97 VAL A O 1
ATOM 740 N N . ALA A 1 98 ? 8.37694 -6.87969 1.42392 1.000 58.87548 98 ALA A N 1
ATOM 741 C CA . ALA A 1 98 ? 7.81193 -5.53571 1.47534 1.000 58.29120 98 ALA A CA 1
ATOM 742 C C . ALA A 1 98 ? 7.19016 -5.14863 0.13671 1.000 55.41980 98 ALA A C 1
ATOM 743 O O . ALA A 1 98 ? 6.06812 -4.62866 0.08638 1.000 57.64902 98 ALA A O 1
ATOM 745 N N . GLY A 1 99 ? 7.91055 -5.39054 -0.96071 1.000 51.70620 99 GLY A N 1
ATOM 746 C CA . GLY A 1 99 ? 7.38880 -5.04445 -2.27639 1.000 50.50606 99 GLY A CA 1
ATOM 747 C C . GLY A 1 99 ? 6.17560 -5.86546 -2.67077 1.000 51.92991 99 GLY A C 1
ATOM 748 O O . GLY A 1 99 ? 5.27620 -5.37344 -3.36023 1.000 51.23509 99 GLY A O 1
ATOM 749 N N . PHE A 1 100 ? 6.15586 -7.13949 -2.27785 1.000 51.12192 100 PHE A N 1
ATOM 750 C CA . PHE A 1 100 ? 4.98575 -7.97950 -2.50525 1.000 50.37709 100 PHE A CA 1
ATOM 751 C C . PHE A 1 100 ? 3.77616 -7.42559 -1.76253 1.000 52.55367 100 PHE A C 1
ATOM 752 O O . PHE A 1 100 ? 2.67284 -7.34758 -2.31990 1.000 53.02741 100 PHE A O 1
ATOM 760 N N . LEU A 1 101 ? 3.96586 -7.03068 -0.50061 1.000 51.63777 101 LEU A N 1
ATOM 761 C CA . LEU A 1 101 ? 2.86726 -6.43476 0.24606 1.000 54.26177 101 LEU A CA 1
ATOM 762 C C . LEU A 1 101 ? 2.41285 -5.13973 -0.41459 1.000 56.48835 101 LEU A C 1
ATOM 763 O O . LEU A 1 101 ? 1.20980 -4.85675 -0.48490 1.000 58.38068 101 LEU A O 1
ATOM 768 N N . GLY A 1 102 ? 3.36254 -4.35166 -0.92307 1.000 55.78564 102 GLY A N 1
ATOM 769 C CA . GLY A 1 102 ? 3.00412 -3.11862 -1.60578 1.000 53.51957 102 GLY A CA 1
ATOM 770 C C . GLY A 1 102 ? 2.1974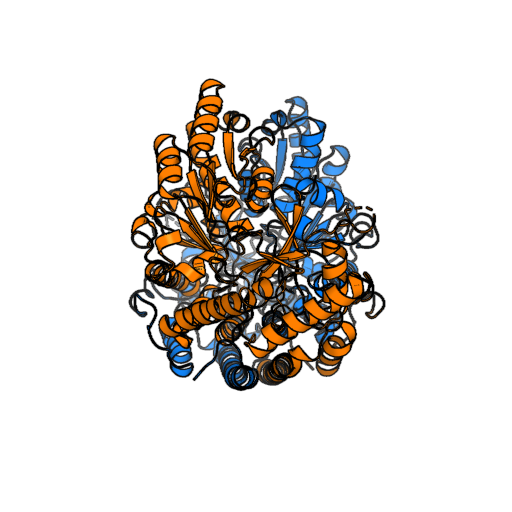2 -3.35556 -2.86934 1.000 53.99858 102 GLY A C 1
ATOM 771 O O . GLY A 1 102 ? 1.22125 -2.64956 -3.13274 1.000 54.48022 102 GLY A O 1
ATOM 772 N N . GLU A 1 103 ? 2.59999 -4.34549 -3.67564 1.000 51.90359 103 GLU A N 1
ATOM 773 C CA . GLU A 1 103 ? 1.82233 -4.69742 -4.86123 1.000 52.15625 103 GLU A CA 1
ATOM 774 C C . GLU A 1 103 ? 0.42556 -5.17649 -4.48148 1.000 55.93565 103 GLU A C 1
ATOM 775 O O . GLU A 1 103 ? -0.56282 -4.82647 -5.14190 1.000 56.95946 103 GLU A O 1
ATOM 781 N N . MET A 1 104 ? 0.32617 -6.00157 -3.43448 1.000 57.52005 104 MET A N 1
ATOM 782 C CA . MET A 1 104 ? -0.98054 -6.42464 -2.93978 1.000 58.28594 104 MET A CA 1
ATOM 783 C C . MET A 1 104 ? -1.85640 -5.21668 -2.63620 1.000 58.71757 104 MET A C 1
ATOM 784 O O . MET A 1 104 ? -2.98768 -5.10768 -3.12455 1.000 59.38080 104 MET A O 1
ATOM 789 N N . LEU A 1 105 ? -1.34296 -4.29873 -1.81942 1.000 57.06474 105 LEU A N 1
ATOM 790 C CA . LEU A 1 105 ? -2.13977 -3.14178 -1.42589 1.000 57.87799 105 LEU A CA 1
ATOM 791 C C . LEU A 1 105 ? -2.51948 -2.29770 -2.63761 1.000 55.95408 105 LEU A C 1
ATOM 792 O O . LEU A 1 105 ? -3.66256 -1.84073 -2.75193 1.000 56.73575 105 LEU A O 1
ATOM 797 N N . SER A 1 106 ? -1.58401 -2.10661 -3.56912 1.000 53.99858 106 SER A N 1
ATOM 798 C CA . SER A 1 106 ? -1.88071 -1.33453 -4.76990 1.000 51.53513 106 SER A CA 1
ATOM 799 C C . SER A 1 106 ? -3.02813 -1.96151 -5.55430 1.000 49.94283 106 SER A C 1
ATOM 800 O O . SER A 1 106 ? -3.96039 -1.26550 -5.97373 1.000 49.73491 106 SER A O 1
ATOM 803 N N . ALA A 1 107 ? -2.98521 -3.28349 -5.75542 1.000 47.26619 107 ALA A N 1
ATOM 804 C CA . ALA A 1 107 ? -4.06760 -3.94247 -6.48386 1.000 46.00552 107 ALA A CA 1
ATOM 805 C C . ALA A 1 107 ? -5.38217 -3.86356 -5.71911 1.000 48.93481 107 ALA A C 1
ATOM 806 O O . ALA A 1 107 ? -6.44952 -3.69255 -6.32050 1.000 51.32457 107 ALA A O 1
ATOM 808 N N . GLY A 1 108 ? -5.32942 -3.98065 -4.39315 1.000 50.20339 108 GLY A N 1
ATOM 809 C CA . GLY A 1 108 ? -6.55298 -3.94474 -3.61246 1.000 54.17228 108 GLY A CA 1
ATOM 810 C C . GLY A 1 108 ? -7.23005 -2.58876 -3.65898 1.000 57.72271 108 GLY A C 1
ATOM 811 O O . GLY A 1 108 ? -8.45214 -2.49878 -3.81328 1.000 59.26237 108 GLY A O 1
ATOM 812 N N . LEU A 1 109 ? -6.44900 -1.51675 -3.51634 1.000 56.16200 109 LEU A N 1
ATOM 813 C CA . LEU A 1 109 ? -7.01609 -0.17576 -3.61992 1.000 56.76470 109 LEU A CA 1
ATOM 814 C C . LEU A 1 109 ? -7.60088 0.06033 -5.00658 1.000 55.91723 109 LEU A C 1
ATOM 815 O O . LEU A 1 109 ? -8.68297 0.64231 -5.14093 1.000 54.60392 109 LEU A O 1
ATOM 820 N N . GLY A 1 110 ? -6.91445 -0.40858 -6.04400 1.000 55.91460 110 GLY A N 1
ATOM 821 C CA . GLY A 1 110 ? -7.46721 -0.36650 -7.38768 1.000 53.93015 110 GLY A CA 1
ATOM 822 C C . GLY A 1 110 ? -7.76853 1.02953 -7.88441 1.000 55.64088 110 GLY A C 1
ATOM 823 O O . GLY A 1 110 ? -8.81089 1.25055 -8.51281 1.000 57.93853 110 GLY A O 1
ATOM 824 N N . ILE A 1 111 ? -6.89340 1.98254 -7.60484 1.000 55.54613 111 ILE A N 1
ATOM 825 C CA . ILE A 1 111 ? -7.08370 3.33956 -8.08163 1.000 58.30699 111 ILE A CA 1
ATOM 826 C C . ILE A 1 111 ? -6.18239 3.55668 -9.28613 1.000 58.42806 111 ILE A C 1
ATOM 827 O O . ILE A 1 111 ? -5.17148 2.87572 -9.47574 1.000 57.56480 111 ILE A O 1
ATOM 832 N N . VAL A 1 112 ? -6.55888 4.52473 -10.11584 1.000 62.12850 112 VAL A N 1
ATOM 833 C CA . VAL A 1 112 ? -5.78255 4.92283 -11.28325 1.000 65.66840 112 VAL A CA 1
ATOM 834 C C . VAL A 1 112 ? -5.56052 6.42283 -11.16127 1.000 65.69998 112 VAL A C 1
ATOM 835 O O . VAL A 1 112 ? -6.50263 7.21181 -11.31168 1.000 68.70034 112 VAL A O 1
ATOM 839 N N . GLY A 1 113 ? -4.32736 6.81684 -10.85694 1.000 63.41550 113 GLY A N 1
ATOM 840 C CA . GLY A 1 113 ? -4.05320 8.19182 -10.49899 1.000 63.49445 113 GLY A CA 1
ATOM 841 C C . GLY A 1 113 ? -3.53684 9.11192 -11.58622 1.000 62.68120 113 GLY A C 1
ATOM 842 O O . GLY A 1 113 ? -2.46077 9.70493 -11.43878 1.000 62.70752 113 GLY A O 1
ATOM 843 N N . PHE A 1 114 ? -4.26946 9.22597 -12.69279 1.000 61.77846 114 PHE A N 1
ATOM 844 C CA . PHE A 1 114 ? -4.00103 10.30405 -13.63587 1.000 64.84198 114 PHE A CA 1
ATOM 845 C C . PHE A 1 114 ? -4.51571 11.60099 -13.01148 1.000 65.79210 114 PHE A C 1
ATOM 846 O O . PHE A 1 114 ? -5.71557 11.73994 -12.75680 1.000 66.91592 114 PHE A O 1
ATOM 854 N N . SER A 1 115 ? -3.61157 12.52900 -12.72293 1.000 64.36298 115 SER A N 1
ATOM 855 C CA . SER A 1 115 ? -3.96026 13.81294 -12.10764 1.000 60.88362 115 SER A CA 1
ATOM 856 C C . SER A 1 115 ? -4.09040 13.68283 -10.59357 1.000 57.55690 115 SER A C 1
ATOM 857 O O . SER A 1 115 ? -4.39908 12.60778 -10.06848 1.000 54.10386 115 SER A O 1
ATOM 860 N N . TRP A 1 116 ? -3.93005 14.81178 -9.90058 1.000 59.93350 116 TRP A N 1
ATOM 861 C CA . TRP A 1 116 ? -3.93222 14.83568 -8.44058 1.000 58.65703 116 TRP A CA 1
ATOM 862 C C . TRP A 1 116 ? -5.26788 14.39560 -7.84486 1.000 59.10709 116 TRP A C 1
ATOM 863 O O . TRP A 1 116 ? -5.29727 13.71652 -6.80989 1.000 59.56767 116 TRP A O 1
ATOM 874 N N . VAL A 1 117 ? -6.38423 14.80061 -8.45620 1.000 59.94403 117 VAL A N 1
ATOM 875 C CA . VAL A 1 117 ? -7.69388 14.58553 -7.83848 1.000 63.39444 117 VAL A CA 1
ATOM 876 C C . VAL A 1 117 ? -8.01677 13.10151 -7.71540 1.000 64.84198 117 VAL A C 1
ATOM 877 O O . VAL A 1 117 ? -8.65021 12.66742 -6.74508 1.000 64.62091 117 VAL A O 1
ATOM 881 N N . THR A 1 118 ? -7.60930 12.30259 -8.69769 1.000 63.67869 118 THR A N 1
ATOM 882 C CA . THR A 1 118 ? -8.00127 10.89859 -8.72157 1.000 65.29204 118 THR A CA 1
ATOM 883 C C . THR A 1 118 ? -7.17470 10.07054 -7.74010 1.000 69.28989 118 THR A C 1
ATOM 884 O O . THR A 1 118 ? -6.88281 8.90056 -8.00535 1.000 72.36920 118 THR A O 1
ATOM 888 N N . SER A 1 119 ? -6.78908 10.68647 -6.60527 1.000 70.65584 119 SER A N 1
ATOM 889 C CA . SER A 1 119 ? -6.12740 10.11140 -5.43168 1.000 67.62916 119 SER A CA 1
ATOM 890 C C . SER A 1 119 ? -4.91021 10.94841 -5.05931 1.000 63.45234 119 SER A C 1
ATOM 891 O O . SER A 1 119 ? -3.77237 10.55646 -5.35198 1.000 61.74425 119 SER A O 1
ATOM 894 N N . PRO A 1 120 ? -5.11087 12.08735 -4.38911 1.000 60.63359 120 PRO A N 1
ATOM 895 C CA . PRO A 1 120 ? -3.96869 12.94836 -4.04169 1.000 60.22301 120 PRO A CA 1
ATOM 896 C C . PRO A 1 120 ? -2.82131 12.19834 -3.39539 1.000 59.02023 120 PRO A C 1
ATOM 897 O O . PRO A 1 120 ? -1.65649 12.48440 -3.69903 1.000 58.02011 120 PRO A O 1
ATOM 901 N N . ALA A 1 121 ? -3.11879 11.23127 -2.52530 1.000 57.49374 121 ALA A N 1
ATOM 902 C CA . ALA A 1 121 ? -2.05141 10.48026 -1.87995 1.000 58.53860 121 ALA A CA 1
ATOM 903 C C . ALA A 1 121 ? -1.19397 9.75135 -2.90849 1.000 57.11211 121 ALA A C 1
ATOM 904 O O . ALA A 1 121 ? 0.02413 9.64638 -2.74218 1.000 59.32027 121 ALA A O 1
ATOM 906 N N . ALA A 1 122 ? -1.80457 9.27542 -3.99618 1.000 55.55140 122 ALA A N 1
ATOM 907 C CA . ALA A 1 122 ? -1.04511 8.53051 -4.99866 1.000 57.09895 122 ALA A CA 1
ATOM 908 C C . ALA A 1 122 ? 0.00949 9.39759 -5.67419 1.000 58.09644 122 ALA A C 1
ATOM 909 O O . ALA A 1 122 ? 1.03324 8.88065 -6.13481 1.000 60.34934 122 ALA A O 1
ATOM 911 N N . THR A 1 123 ? -0.22860 10.70459 -5.75896 1.000 56.36992 123 THR A N 1
ATOM 912 C CA . THR A 1 123 ? 0.72606 11.65465 -6.31443 1.000 56.50151 123 THR A CA 1
ATOM 913 C C . THR A 1 123 ? 1.71864 12.14760 -5.26296 1.000 57.05158 123 THR A C 1
ATOM 914 O O . THR A 1 123 ? 2.93150 12.19966 -5.51564 1.000 58.00959 123 THR A O 1
ATOM 918 N N . GLU A 1 124 ? 1.21930 12.49650 -4.07365 1.000 57.25160 124 GLU A N 1
ATOM 919 C CA . GLU A 1 124 ? 2.07985 13.11646 -3.06909 1.000 54.94343 124 GLU A CA 1
ATOM 920 C C . GLU A 1 124 ? 3.03623 12.10344 -2.44870 1.000 55.36453 124 GLU A C 1
ATOM 921 O O . GLU A 1 124 ? 4.19538 12.43445 -2.16833 1.000 56.23569 124 GLU A O 1
ATOM 927 N N . LEU A 1 125 ? 2.58039 10.86641 -2.21953 1.000 54.68024 125 LEU A N 1
ATOM 928 C CA . LEU A 1 125 ? 3.49370 9.84640 -1.71612 1.000 53.57748 125 LEU A CA 1
ATOM 929 C C . LEU A 1 125 ? 4.60215 9.57550 -2.71977 1.000 50.34551 125 LEU A C 1
ATOM 930 O O . LEU A 1 125 ? 5.75637 9.36050 -2.33543 1.000 53.24586 125 LEU A O 1
ATOM 935 N N . GLU A 1 126 ? 4.27442 9.60558 -4.01258 1.000 46.56348 126 GLU A N 1
ATOM 936 C CA . GLU A 1 126 ? 5.29385 9.40469 -5.03717 1.000 48.04787 126 GLU A CA 1
ATOM 937 C C . GLU A 1 126 ? 6.31583 10.53671 -5.00766 1.000 47.92417 126 GLU A C 1
ATOM 938 O O . GLU A 1 126 ? 7.52984 10.29475 -5.00636 1.000 46.73192 126 GLU A O 1
ATOM 944 N N . MET A 1 127 ? 5.84082 11.78670 -4.96431 1.000 48.39001 127 MET A N 1
ATOM 945 C CA . MET A 1 127 ? 6.76487 12.91171 -4.82674 1.000 48.42949 127 MET A CA 1
ATOM 946 C C . MET A 1 127 ? 7.68055 12.72165 -3.61727 1.000 50.95874 127 MET A C 1
ATOM 947 O O . MET A 1 127 ? 8.91050 12.86569 -3.70896 1.000 52.54841 127 MET A O 1
ATOM 952 N N . ILE A 1 128 ? 7.08821 12.35655 -2.47797 1.000 52.18784 128 ILE A N 1
ATOM 953 C CA . ILE A 1 128 ? 7.83391 12.24748 -1.22839 1.000 54.55654 128 ILE A CA 1
ATOM 954 C C . ILE A 1 128 ? 8.88590 11.14652 -1.30507 1.000 53.08794 128 ILE A C 1
ATOM 955 O O . ILE A 1 128 ? 10.02115 11.32551 -0.85169 1.000 53.43799 128 ILE A O 1
ATOM 960 N N . VAL A 1 129 ? 8.52763 9.98155 -1.84595 1.000 53.38535 129 VAL A N 1
ATOM 961 C CA . VAL A 1 129 ? 9.47568 8.87157 -1.81656 1.000 54.43284 129 VAL A CA 1
ATOM 962 C C . VAL A 1 129 ? 10.55407 9.04068 -2.87716 1.000 52.75106 129 VAL A C 1
ATOM 963 O O . VAL A 1 129 ? 11.68619 8.57969 -2.69183 1.000 54.51443 129 VAL A O 1
ATOM 967 N N . LEU A 1 130 ? 10.24042 9.68375 -4.00194 1.000 51.80095 130 LEU A N 1
ATOM 968 C CA . LEU A 1 130 ? 11.30289 10.05984 -4.92351 1.000 48.95850 130 LEU A CA 1
ATOM 969 C C . LEU A 1 130 ? 12.27124 11.02682 -4.25098 1.000 49.84808 130 LEU A C 1
ATOM 970 O O . LEU A 1 130 ? 13.49014 10.92187 -4.43668 1.000 49.02167 130 LEU A O 1
ATOM 975 N N . ASP A 1 131 ? 11.75168 11.94975 -3.43062 1.000 51.04296 131 ASP A N 1
ATOM 976 C CA . ASP A 1 131 ? 12.63811 12.79472 -2.62906 1.000 54.21176 131 ASP A CA 1
ATOM 977 C C . ASP A 1 131 ? 13.48667 11.95567 -1.67360 1.000 56.40939 131 ASP A C 1
ATOM 978 O O . ASP A 1 131 ? 14.69175 12.19369 -1.52326 1.000 58.20961 131 ASP A O 1
ATOM 983 N N . TRP A 1 132 ? 12.86508 10.99260 -0.99232 1.000 56.15410 132 TRP A N 1
ATOM 984 C CA . TRP A 1 132 ? 13.60362 10.11356 -0.08580 1.000 56.17516 132 TRP A CA 1
ATOM 985 C C . TRP A 1 132 ? 14.76523 9.44264 -0.79950 1.000 55.26189 132 TRP A C 1
ATOM 986 O O . TRP A 1 132 ? 15.90051 9.44564 -0.31214 1.000 58.59124 132 TRP A O 1
ATOM 997 N N . VAL A 1 133 ? 14.48561 8.81872 -1.94339 1.000 54.73025 133 VAL A N 1
ATOM 998 C CA . VAL A 1 133 ? 15.53423 8.09180 -2.64903 1.000 53.74592 133 VAL A CA 1
ATOM 999 C C . VAL A 1 133 ? 16.59491 9.05486 -3.17256 1.000 53.96700 133 VAL A C 1
ATOM 1000 O O . VAL A 1 133 ? 17.79093 8.75089 -3.14126 1.000 57.43057 133 VAL A O 1
ATOM 1004 N N . ALA A 1 134 ? 16.18761 10.23489 -3.64725 1.000 53.56169 134 ALA A N 1
ATOM 1005 C CA . ALA A 1 134 ? 17.17735 11.22294 -4.06273 1.000 52.65105 134 ALA A CA 1
ATOM 1006 C C . ALA A 1 134 ? 18.10599 11.56989 -2.91023 1.000 53.53537 134 ALA A C 1
ATOM 1007 O O . ALA A 1 134 ? 19.31588 11.74593 -3.09890 1.000 55.39085 134 ALA A O 1
ATOM 1009 N N . LYS A 1 135 ? 17.55867 11.66778 -1.69892 1.000 54.21176 135 LYS A N 1
ATOM 1010 C CA . LYS A 1 135 ? 18.40731 11.96172 -0.55037 1.000 58.65440 135 LYS A CA 1
ATOM 1011 C C . LYS A 1 135 ? 19.31253 10.78072 -0.20797 1.000 57.60691 135 LYS A C 1
ATOM 1012 O O . LYS A 1 135 ? 20.48272 10.97273 0.14239 1.000 58.20698 135 LYS A O 1
ATOM 1018 N N . LEU A 1 136 ? 18.80651 9.54872 -0.31177 1.000 57.41215 136 LEU A N 1
ATOM 1019 C CA . LEU A 1 136 ? 19.68866 8.40373 -0.09635 1.000 57.75692 136 LEU A CA 1
ATOM 1020 C C . LEU A 1 136 ? 20.81108 8.37683 -1.12899 1.000 55.81985 136 LEU A C 1
ATOM 1021 O O . LEU A 1 136 ? 21.94827 8.00784 -0.81265 1.000 58.67546 136 LEU A O 1
ATOM 1026 N N . LEU A 1 137 ? 20.51437 8.78391 -2.36379 1.000 52.56420 137 LEU A N 1
ATOM 1027 C CA . LEU A 1 137 ? 21.50177 8.85802 -3.43434 1.000 51.29036 137 LEU A CA 1
ATOM 1028 C C . LEU A 1 137 ? 22.37277 10.10404 -3.36574 1.000 55.41454 137 LEU A C 1
ATOM 1029 O O . LEU A 1 137 ? 23.27930 10.24412 -4.19224 1.000 58.66756 137 LEU A O 1
ATOM 1034 N N . ASN A 1 138 ? 22.11928 11.00996 -2.42253 1.000 54.53812 138 ASN A N 1
ATOM 1035 C CA . ASN A 1 138 ? 22.81527 12.29998 -2.37283 1.000 60.85466 138 ASN A CA 1
ATOM 1036 C C . ASN A 1 138 ? 22.77949 12.99907 -3.72976 1.000 58.73599 138 ASN A C 1
ATOM 1037 O O . ASN A 1 138 ? 23.78220 13.53614 -4.20329 1.000 61.53106 138 ASN A O 1
ATOM 1042 N N . LEU A 1 139 ? 21.61912 12.97609 -4.37111 1.000 54.64076 139 LEU A N 1
ATOM 1043 C CA . LEU A 1 139 ? 21.45740 13.70417 -5.61497 1.000 53.41430 139 LEU A CA 1
ATOM 1044 C C . LEU A 1 139 ? 21.53152 15.20616 -5.34090 1.000 55.75405 139 LEU A C 1
ATOM 1045 O O . LEU A 1 139 ? 21.20312 15.65707 -4.24068 1.000 56.40676 139 LEU A O 1
ATOM 1050 N N . PRO A 1 140 ? 22.02196 15.99324 -6.29912 1.000 56.65679 140 PRO A N 1
ATOM 1051 C CA . PRO A 1 140 ? 22.01501 17.45223 -6.13301 1.000 57.70955 140 PRO A CA 1
ATOM 1052 C C . PRO A 1 140 ? 20.59905 18.00518 -6.02617 1.000 54.62234 140 PRO A C 1
ATOM 1053 O O . PRO A 1 140 ? 19.60988 17.35318 -6.36866 1.000 51.78516 140 PRO A O 1
ATOM 1057 N N . GLU A 1 141 ? 20.51830 19.24214 -5.53204 1.000 56.80681 141 GLU A N 1
ATOM 1058 C CA . GLU A 1 141 ? 19.23850 19.82708 -5.14827 1.000 58.58860 141 GLU A CA 1
ATOM 1059 C C . GLU A 1 141 ? 18.29383 19.99414 -6.33173 1.000 56.20411 141 GLU A C 1
ATOM 1060 O O . GLU A 1 141 ? 17.07093 19.96709 -6.15304 1.000 56.15936 141 GLU A O 1
ATOM 1066 N N A GLN A 1 142 ? 18.83714 20.14724 -7.54203 0.510 55.88302 142 GLN A N 1
ATOM 1067 N N B GLN A 1 142 ? 18.82614 20.16724 -7.54302 0.490 55.88038 142 GLN A N 1
ATOM 1068 C CA A GLN A 1 142 ? 18.00547 20.37530 -8.71854 0.510 54.43547 142 GLN A CA 1
ATOM 1069 C CA B GLN A 1 142 ? 17.96048 20.39030 -8.69751 0.490 54.42231 142 GLN A CA 1
ATOM 1070 C C A GLN A 1 142 ? 17.03135 19.23230 -8.98407 0.510 53.11689 142 GLN A C 1
ATOM 1071 C C B GLN A 1 142 ? 16.98138 19.24629 -8.93004 0.490 53.11689 142 GLN A C 1
ATOM 1072 O O A GLN A 1 142 ? 16.06493 19.42132 -9.73152 0.510 51.90359 142 GLN A O 1
ATOM 1073 O O B GLN A 1 142 ? 15.96400 19.44731 -9.60346 0.490 51.92465 142 GLN A O 1
ATOM 1084 N N . PHE A 1 143 ? 17.25072 18.05726 -8.39428 1.000 53.51431 143 PHE A N 1
ATOM 1085 C CA . PHE A 1 143 ? 16.37862 16.91025 -8.62387 1.000 48.38212 143 PHE A CA 1
ATOM 1086 C C . PHE A 1 143 ? 15.31123 16.73414 -7.54828 1.000 48.15577 143 PHE A C 1
ATOM 1087 O O . PHE A 1 143 ? 14.52221 15.78413 -7.62991 1.000 49.17695 143 PHE A O 1
ATOM 1095 N N . MET A 1 144 ? 15.26677 17.61507 -6.55220 1.000 49.26907 144 MET A N 1
ATOM 1096 C CA . MET A 1 144 ? 14.25936 17.55397 -5.49963 1.000 55.08818 144 MET A CA 1
ATOM 1097 C C . MET A 1 144 ? 12.97410 18.25596 -5.93086 1.000 57.51742 144 MET A C 1
ATOM 1098 O O . MET A 1 144 ? 12.99666 19.24902 -6.66380 1.000 58.58597 144 MET A O 1
ATOM 1103 N N . SER A 1 145 ? 11.84139 17.74590 -5.43526 1.000 59.12288 145 SER A N 1
ATOM 1104 C CA . SER A 1 145 ? 10.54013 18.24189 -5.87949 1.000 60.30723 145 SER A CA 1
ATOM 1105 C C . SER A 1 145 ? 10.30329 19.70486 -5.52025 1.000 62.23378 145 SER A C 1
ATOM 1106 O O . SER A 1 145 ? 9.48490 20.36588 -6.17074 1.000 60.92046 145 SER A O 1
ATOM 1109 N N . LYS A 1 146 ? 10.99085 20.22981 -4.50760 1.000 64.36298 146 LYS A N 1
ATOM 1110 C CA . LYS A 1 146 ? 10.72705 21.59877 -4.08435 1.000 65.51838 146 LYS A CA 1
ATOM 1111 C C . LYS A 1 146 ? 11.25447 22.64685 -5.05657 1.000 66.09740 146 LYS A C 1
ATOM 1112 O O . LYS A 1 146 ? 10.85549 23.81083 -4.95426 1.000 67.68180 146 LYS A O 1
ATOM 1118 N N . GLY A 1 147 ? 12.11295 22.27794 -5.99408 1.000 63.65237 147 GLY A N 1
ATOM 1119 C CA . GLY A 1 147 ? 12.66438 23.21203 -6.95633 1.000 60.25196 147 GLY A CA 1
ATOM 1120 C C . GLY A 1 147 ? 11.93764 23.16410 -8.28292 1.000 55.39085 147 GLY A C 1
ATOM 1121 O O . GLY A 1 147 ? 10.73461 22.88608 -8.35126 1.000 55.51192 147 GLY A O 1
ATOM 1122 N N . ASN A 1 148 ? 12.67102 23.45620 -9.35631 1.000 52.85634 148 ASN A N 1
ATOM 1123 C CA . ASN A 1 148 ? 12.09128 23.38128 -10.68999 1.000 51.62724 148 ASN A CA 1
ATOM 1124 C C . ASN A 1 148 ? 12.01901 21.96032 -11.22705 1.000 49.54541 148 ASN A C 1
ATOM 1125 O O . ASN A 1 148 ? 11.27748 21.72237 -12.18365 1.000 47.80836 148 ASN A O 1
ATOM 1130 N N . GLY A 1 149 ? 12.76936 21.02430 -10.65054 1.000 51.42722 149 GLY A N 1
ATOM 1131 C CA . GLY A 1 149 ? 12.77716 19.63833 -11.08365 1.000 47.88206 149 GLY A CA 1
ATOM 1132 C C . GLY A 1 149 ? 11.84963 18.74825 -10.28019 1.000 48.89534 149 GLY A C 1
ATOM 1133 O O . GLY A 1 149 ? 10.88998 19.20217 -9.64562 1.000 48.74795 149 GLY A O 1
ATOM 1134 N N . GLY A 1 150 ? 12.13765 17.45026 -10.31345 1.000 49.10589 150 GLY A N 1
ATOM 1135 C CA . GLY A 1 150 ? 11.34311 16.50818 -9.55307 1.000 47.14249 150 GLY A CA 1
ATOM 1136 C C . GLY A 1 150 ? 11.59290 15.08422 -9.99631 1.000 47.55570 150 GLY A C 1
ATOM 1137 O O . GLY A 1 150 ? 12.44142 14.80430 -10.84981 1.000 44.36585 150 GLY A O 1
ATOM 1138 N N . GLY A 1 151 ? 10.83227 14.17815 -9.37095 1.000 48.96113 151 GLY A N 1
ATOM 1139 C CA . GLY A 1 151 ? 10.92615 12.76818 -9.66310 1.000 45.76338 151 GLY A CA 1
ATOM 1140 C C . GLY A 1 151 ? 9.56898 12.16816 -9.99738 1.000 45.55020 151 GLY A C 1
ATOM 1141 O O . GLY A 1 151 ? 8.51718 12.67510 -9.60075 1.000 46.79508 151 GLY A O 1
ATOM 1142 N N . VAL A 1 152 ? 9.62659 11.05922 -10.73349 1.000 39.56264 152 VAL A N 1
ATOM 1143 C CA . VAL A 1 152 ? 8.44036 10.34222 -11.18488 1.000 38.29670 152 VAL A CA 1
ATOM 1144 C C . VAL A 1 152 ? 8.78132 8.86324 -11.31917 1.000 39.66002 152 VAL A C 1
ATOM 1145 O O . VAL A 1 152 ? 9.91215 8.49529 -11.64884 1.000 41.05229 152 VAL A O 1
ATOM 1149 N N . ILE A 1 153 ? 7.78548 8.01519 -11.07267 1.000 41.65499 153 ILE A N 1
ATOM 1150 C CA . ILE A 1 153 ? 7.90239 6.57621 -11.31184 1.000 42.02083 153 ILE A CA 1
ATOM 1151 C C . ILE A 1 153 ? 7.43460 6.29530 -12.73160 1.000 42.92620 153 ILE A C 1
ATOM 1152 O O . ILE A 1 153 ? 6.32037 6.66730 -13.10995 1.000 48.65320 153 ILE A O 1
ATOM 1157 N N . GLN A 1 154 ? 8.30816 5.69338 -13.53014 1.000 42.32350 154 GLN A N 1
ATOM 1158 C CA . GLN A 1 154 ? 8.03142 5.21247 -14.87302 1.000 41.21547 154 GLN A CA 1
ATOM 1159 C C . GLN A 1 154 ? 7.91746 3.69247 -14.87606 1.000 42.26033 154 GLN A C 1
ATOM 1160 O O . GLN A 1 154 ? 8.39199 3.00042 -13.96538 1.000 38.58094 154 GLN A O 1
ATOM 1166 N N . GLY A 1 155 ? 7.29288 3.17853 -15.93575 1.000 43.58154 155 GLY A N 1
ATOM 1167 C CA . GLY A 1 155 ? 7.11784 1.74953 -16.07275 1.000 46.01341 155 GLY A CA 1
ATOM 1168 C C . GLY A 1 155 ? 8.39369 0.99659 -16.37852 1.000 49.00061 155 GLY A C 1
ATOM 1169 O O . GLY A 1 155 ? 8.43583 -0.22542 -16.19164 1.000 50.94295 155 GLY A O 1
ATOM 1170 N N . SER A 1 156 ? 9.42840 1.68965 -16.84806 1.000 44.30005 156 SER A N 1
ATOM 1171 C CA . SER A 1 156 ? 10.66420 1.03072 -17.23580 1.000 43.57628 156 SER A CA 1
ATOM 1172 C C . SER A 1 156 ? 11.67194 2.09177 -17.65229 1.000 43.68155 156 SER A C 1
ATOM 1173 O O . SER A 1 156 ? 11.30572 3.22179 -17.98400 1.000 42.72881 156 SER A O 1
ATOM 1176 N N . ALA A 1 157 ? 12.94995 1.70281 -17.65204 1.000 42.92883 157 ALA A N 1
ATOM 1177 C CA . ALA A 1 157 ? 13.99468 2.62087 -18.09656 1.000 42.76039 157 ALA A CA 1
ATOM 1178 C C . ALA A 1 157 ? 13.84983 2.95797 -19.57646 1.000 41.26021 157 ALA A C 1
ATOM 1179 O O . ALA A 1 157 ? 14.24056 4.05001 -20.00360 1.000 38.14668 157 ALA A O 1
ATOM 1181 N N . SER A 1 158 ? 13.32641 2.02302 -20.37723 1.000 39.25734 158 SER A N 1
ATOM 1182 C CA . SER A 1 158 ? 13.02361 2.31011 -21.77804 1.000 40.56802 158 SER A CA 1
ATOM 1183 C C . SER A 1 158 ? 12.04350 3.47809 -21.90940 1.000 42.67617 158 SER A C 1
ATOM 1184 O O . SER A 1 158 ? 12.25803 4.40215 -22.71046 1.000 45.16331 158 SER A O 1
ATOM 1187 N N A GLU A 1 159 ? 10.96394 3.45600 -21.13080 0.480 41.56025 159 GLU A N 1
ATOM 1188 N N B GLU A 1 159 ? 10.95194 3.45900 -21.13379 0.520 41.52340 159 GLU A N 1
ATOM 1189 C CA A GLU A 1 159 ? 10.02189 4.56598 -21.17818 0.480 42.07873 159 GLU A CA 1
ATOM 1190 C CA B GLU A 1 159 ? 10.02688 4.58798 -21.19019 0.520 42.11294 159 GLU A CA 1
ATOM 1191 C C A GLU A 1 159 ? 10.63417 5.84196 -20.60844 0.480 41.61025 159 GLU A C 1
ATOM 1192 C C B GLU A 1 159 ? 10.66916 5.85196 -20.63446 0.520 41.59183 159 GLU A C 1
ATOM 1193 O O A GLU A 1 159 ? 10.35086 6.93699 -21.10820 0.480 42.91567 159 GLU A O 1
ATOM 1194 O O B GLU A 1 159 ? 10.40984 6.95099 -21.13423 0.520 43.01305 159 GLU A O 1
ATOM 1205 N N . ALA A 1 160 ? 11.48675 5.72191 -19.58793 1.000 39.26260 160 ALA A N 1
ATOM 1206 C CA . ALA A 1 160 ? 12.12805 6.89888 -19.00420 1.000 40.00743 160 ALA A CA 1
ATOM 1207 C C . ALA A 1 160 ? 13.00245 7.61698 -20.03064 1.000 41.69184 160 ALA A C 1
ATOM 1208 O O . ALA A 1 160 ? 12.94733 8.85399 -20.17552 1.000 42.84461 160 ALA A O 1
ATOM 1210 N N . VAL A 1 161 ? 13.81506 6.85206 -20.76016 1.000 38.47830 161 VAL A N 1
ATOM 1211 C CA . VAL A 1 161 ? 14.67848 7.46815 -21.75460 1.000 39.66528 161 VAL A CA 1
ATOM 1212 C C . VAL A 1 161 ? 13.85182 8.01821 -22.91009 1.000 38.42829 161 VAL A C 1
ATOM 1213 O O . VAL A 1 161 ? 14.13650 9.11026 -23.41718 1.000 40.68119 161 VAL A O 1
ATOM 1217 N N . LEU A 1 162 ? 12.79060 7.31221 -23.32355 1.000 36.80441 162 LEU A N 1
ATOM 1218 C CA . LEU A 1 162 ? 11.92401 7.88926 -24.35202 1.000 37.34658 162 LEU A CA 1
ATOM 1219 C C . LEU A 1 162 ? 11.34522 9.23422 -23.90459 1.000 39.08627 162 LEU A C 1
ATOM 1220 O O . LEU A 1 162 ? 11.30975 10.19627 -24.68650 1.000 37.78874 162 LEU A O 1
ATOM 1225 N N . VAL A 1 163 ? 10.89793 9.32611 -22.64834 1.000 39.75213 163 VAL A N 1
ATOM 1226 C CA . VAL A 1 163 ? 10.24916 10.54806 -22.17588 1.000 39.64686 163 VAL A CA 1
ATOM 1227 C C . VAL A 1 163 ? 11.22410 11.71609 -22.22335 1.000 40.06533 163 VAL A C 1
ATOM 1228 O O . VAL A 1 163 ? 10.89579 12.80712 -22.71608 1.000 41.28653 163 VAL A O 1
ATOM 1232 N N . VAL A 1 164 ? 12.43940 11.51609 -21.70605 1.000 36.99391 164 VAL A N 1
ATOM 1233 C CA . VAL A 1 164 ? 13.35436 12.65811 -21.71148 1.000 38.43092 164 VAL A CA 1
ATOM 1234 C C . VAL A 1 164 ? 13.86256 12.95623 -23.12274 1.000 39.09679 164 VAL A C 1
ATOM 1235 O O . VAL A 1 164 ? 14.17535 14.11426 -23.44284 1.000 37.83612 164 VAL A O 1
ATOM 1239 N N . LEU A 1 165 ? 13.97710 11.94129 -23.98788 1.000 39.27839 165 LEU A N 1
ATOM 1240 C CA . LEU A 1 165 ? 14.36831 12.20340 -25.37208 1.000 40.53381 165 LEU A CA 1
ATOM 1241 C C . LEU A 1 165 ? 13.32788 13.05643 -26.09044 1.000 42.43667 165 LEU A C 1
ATOM 1242 O O . LEU A 1 165 ? 13.68145 13.98849 -26.82257 1.000 41.06019 165 LEU A O 1
ATOM 1247 N N . ILE A 1 166 ? 12.04100 12.74438 -25.90773 1.000 40.03375 166 ILE A N 1
ATOM 1248 C CA . ILE A 1 166 ? 10.97765 13.58039 -26.47407 1.000 36.28067 166 ILE A CA 1
ATOM 1249 C C . ILE A 1 166 ? 11.02394 14.98435 -25.89000 1.000 37.73874 166 ILE A C 1
ATOM 1250 O O . ILE A 1 166 ? 10.83851 15.97840 -26.60482 1.000 33.83564 166 ILE A O 1
ATOM 1255 N N . ALA A 1 167 ? 11.21668 15.09626 -24.57510 1.000 39.58106 167 ALA A N 1
ATOM 1256 C CA . ALA A 1 167 ? 11.26999 16.42022 -23.96803 1.000 37.73874 167 ALA A CA 1
ATOM 1257 C C . ALA A 1 167 ? 12.38861 17.25329 -24.59260 1.000 39.82583 167 ALA A C 1
ATOM 1258 O O . ALA A 1 167 ? 12.19939 18.43931 -24.92141 1.000 36.35436 167 ALA A O 1
ATOM 1260 N N . ALA A 1 168 ? 13.56753 16.64034 -24.77131 1.000 37.45975 168 ALA A N 1
ATOM 1261 C CA . ALA A 1 168 ? 14.71117 17.32741 -25.37391 1.000 40.68383 168 ALA A CA 1
ATOM 1262 C C . ALA A 1 168 ? 14.44234 17.69051 -26.83173 1.000 41.69974 168 ALA A C 1
ATOM 1263 O O . ALA A 1 168 ? 14.70606 18.82255 -27.27480 1.000 39.84688 168 ALA A O 1
ATOM 1265 N N . ARG A 1 169 ? 13.91593 16.73055 -27.59950 1.000 39.84425 169 ARG A N 1
ATOM 1266 C CA . ARG A 1 169 ? 13.60214 16.98865 -28.99731 1.000 38.98362 169 ARG A CA 1
ATOM 1267 C C . ARG A 1 169 ? 12.66403 18.17963 -29.12169 1.000 39.88636 169 ARG A C 1
ATOM 1268 O O . ARG A 1 169 ? 12.91957 19.10769 -29.89977 1.000 37.57556 169 ARG A O 1
ATOM 1276 N N . ASP A 1 170 ? 11.59148 18.18854 -28.32409 1.000 39.39683 170 ASP A N 1
ATOM 1277 C CA . ASP A 1 170 ? 10.57740 19.23452 -28.42644 1.000 44.38427 170 ASP A CA 1
ATOM 1278 C C . ASP A 1 170 ? 11.10063 20.58250 -27.95264 1.000 46.18185 170 ASP A C 1
ATOM 1279 O O . ASP A 1 170 ? 10.74628 21.62053 -28.52436 1.000 49.32960 170 ASP A O 1
ATOM 1284 N N . LYS A 1 171 ? 11.93221 20.59645 -26.90911 1.000 46.50031 171 LYS A N 1
ATOM 1285 C CA . LYS A 1 171 ? 12.57740 21.84244 -26.51338 1.000 49.00588 171 LYS A CA 1
ATOM 1286 C C . LYS A 1 171 ? 13.32772 22.45854 -27.68676 1.000 48.41107 171 LYS A C 1
ATOM 1287 O O . LYS A 1 171 ? 13.26557 23.67656 -27.90763 1.000 48.12682 171 LYS A O 1
ATOM 1293 N N . VAL A 1 172 ? 14.00630 21.62962 -28.48220 1.000 45.23700 172 VAL A N 1
ATOM 1294 C CA . VAL A 1 172 ? 14.71663 22.15972 -29.65056 1.000 47.90838 172 VAL A CA 1
ATOM 1295 C C . VAL A 1 172 ? 13.73899 22.56878 -30.75598 1.000 46.45031 172 VAL A C 1
ATOM 1296 O O . VAL A 1 172 ? 13.84063 23.66182 -31.33996 1.000 43.73156 172 VAL A O 1
ATOM 1300 N N . LEU A 1 173 ? 12.76785 21.70077 -31.04850 1.000 42.25770 173 LEU A N 1
ATOM 1301 C CA . LEU A 1 173 ? 11.92818 21.87783 -32.23101 1.000 42.12610 173 LEU A CA 1
ATOM 1302 C C . LEU A 1 173 ? 10.95923 23.05579 -32.07938 1.000 42.04451 173 LEU A C 1
ATOM 1303 O O . LEU A 1 173 ? 10.66366 23.74986 -33.06116 1.000 45.21595 173 LEU A O 1
ATOM 1308 N N . ARG A 1 174 ? 10.42190 23.29269 -30.88606 1.000 40.38116 174 ARG A N 1
ATOM 1309 C CA . ARG A 1 174 ? 9.51191 24.42666 -30.81547 1.000 48.47950 174 ARG A CA 1
ATOM 1310 C C . ARG A 1 174 ? 10.24185 25.76369 -30.85278 1.000 48.89534 174 ARG A C 1
ATOM 1311 O O . ARG A 1 174 ? 9.59174 26.80368 -31.00034 1.000 48.91113 174 ARG A O 1
ATOM 1319 N N . SER A 1 175 ? 11.56790 25.76572 -30.76253 1.000 47.23198 175 SER A N 1
ATOM 1320 C CA . SER A 1 175 ? 12.30473 26.99675 -31.00085 1.000 52.61947 175 SER A CA 1
ATOM 1321 C C . SER A 1 175 ? 12.73391 27.13187 -32.45509 1.000 50.52448 175 SER A C 1
ATOM 1322 O O . SER A 1 175 ? 12.70757 28.24191 -32.99999 1.000 51.94833 175 SER A O 1
ATOM 1325 N N . VAL A 1 176 ? 13.10857 26.03193 -33.11238 1.000 47.58992 176 VAL A N 1
ATOM 1326 C CA . VAL A 1 176 ? 13.61179 26.11404 -34.48365 1.000 49.96125 176 VAL A CA 1
ATOM 1327 C C . VAL A 1 176 ? 12.62921 25.60209 -35.53814 1.000 49.16642 176 VAL A C 1
ATOM 1328 O O . VAL A 1 176 ? 12.84553 25.86718 -36.73524 1.000 49.71912 176 VAL A O 1
ATOM 1332 N N . GLY A 1 177 ? 11.57245 24.89703 -35.15359 1.000 44.70010 177 GLY A N 1
ATOM 1333 C CA . GLY A 1 177 ? 10.61092 24.39608 -36.11909 1.000 44.58692 177 GLY A CA 1
ATOM 1334 C C . GLY A 1 177 ? 10.77082 22.90410 -36.36829 1.000 47.05827 177 GLY A C 1
ATOM 1335 O O . GLY A 1 177 ? 11.86589 22.34212 -36.27194 1.000 42.62880 177 GLY A O 1
ATOM 1336 N N . LYS A 1 178 ? 9.65366 22.24209 -36.68970 1.000 51.14297 178 LYS A N 1
ATOM 1337 C CA . LYS A 1 178 ? 9.67363 20.78610 -36.81782 1.000 53.53010 178 LYS A CA 1
ATOM 1338 C C . LYS A 1 178 ? 10.48296 20.31621 -38.02731 1.000 53.54853 178 LYS A C 1
ATOM 1339 O O . LYS A 1 178 ? 11.02700 19.20222 -38.00970 1.000 50.63765 178 LYS A O 1
ATOM 1345 N N . ASN A 1 179 ? 10.59134 21.13329 -39.07831 1.000 55.48034 179 ASN A N 1
ATOM 1346 C CA . ASN A 1 179 ? 11.41471 20.73339 -40.21781 1.000 58.28067 179 ASN A CA 1
ATOM 1347 C C . ASN A 1 179 ? 12.87493 20.49141 -39.84565 1.000 56.45151 179 ASN A C 1
ATOM 1348 O O . ASN A 1 179 ? 13.62647 19.96549 -40.67611 1.000 57.85167 179 ASN A O 1
ATOM 1353 N N . ALA A 1 180 ? 13.30160 20.86833 -38.64186 1.000 52.11414 180 ALA A N 1
ATOM 1354 C CA . ALA A 1 180 ? 14.66485 20.60634 -38.19565 1.000 51.63251 180 ALA A CA 1
ATOM 1355 C C . ALA A 1 180 ? 14.85321 19.20030 -37.64085 1.000 51.57460 180 ALA A C 1
ATOM 1356 O O . ALA A 1 180 ? 15.95847 18.87230 -37.19750 1.000 52.83002 180 ALA A O 1
ATOM 1358 N N . LEU A 1 181 ? 13.81123 18.36427 -37.63733 1.000 50.65344 181 LEU A N 1
ATOM 1359 C CA . LEU A 1 181 ? 13.96957 17.01424 -37.10051 1.000 45.22648 181 LEU A CA 1
ATOM 1360 C C . LEU A 1 181 ? 15.13722 16.28832 -37.76322 1.000 45.73443 181 LEU A C 1
ATOM 1361 O O . LEU A 1 181 ? 15.94862 15.65129 -37.08273 1.000 46.64770 181 LEU A O 1
ATOM 1366 N N . GLU A 1 182 ? 15.28647 16.43742 -39.08130 1.000 48.15577 182 GLU A N 1
ATOM 1367 C CA . GLU A 1 182 ? 16.33608 15.73350 -39.80594 1.000 49.26380 182 GLU A CA 1
ATOM 1368 C C . GLU A 1 182 ? 17.74131 16.14551 -39.38670 1.000 50.50079 182 GLU A C 1
ATOM 1369 O O . GLU A 1 182 ? 18.70306 15.53457 -39.86129 1.000 51.59829 182 GLU A O 1
ATOM 1375 N N . LYS A 1 183 ? 17.90075 17.17745 -38.55072 1.000 49.39803 183 LYS A N 1
ATOM 1376 C CA . LYS A 1 183 ? 19.23096 17.61946 -38.16243 1.000 50.60080 183 LYS A CA 1
ATOM 1377 C C . LYS A 1 183 ? 19.59578 17.28437 -36.72166 1.000 50.54027 183 LYS A C 1
ATOM 1378 O O . LYS A 1 183 ? 20.75599 17.47337 -36.34030 1.000 52.03782 183 LYS A O 1
ATOM 1384 N N . LEU A 1 184 ? 18.65824 16.77128 -35.92517 1.000 49.60332 184 LEU A N 1
ATOM 1385 C CA . LEU A 1 184 ? 18.91304 16.47319 -34.51834 1.000 49.06115 184 LEU A CA 1
ATOM 1386 C C . LEU A 1 184 ? 19.75616 15.21120 -34.36490 1.000 47.75309 184 LEU A C 1
ATOM 1387 O O . LEU A 1 184 ? 19.42987 14.16323 -34.93680 1.000 46.65823 184 LEU A O 1
ATOM 1392 N N . VAL A 1 185 ? 20.81861 15.30417 -33.56050 1.000 44.17635 185 VAL A N 1
ATOM 1393 C CA . VAL A 1 185 ? 21.77175 14.21519 -33.36711 1.000 47.76362 185 VAL A CA 1
ATOM 1394 C C . VAL A 1 185 ? 21.74358 13.75408 -31.91513 1.000 48.86375 185 VAL A C 1
ATOM 1395 O O . VAL A 1 185 ? 21.71709 14.56801 -30.98405 1.000 50.15338 185 VAL A O 1
ATOM 1399 N N . VAL A 1 186 ? 21.72872 12.43707 -31.73621 1.000 46.12922 186 VAL A N 1
ATOM 1400 C CA . VAL A 1 186 ? 21.77947 11.78497 -30.43429 1.000 45.53704 186 VAL A CA 1
ATOM 1401 C C . VAL A 1 186 ? 23.14857 11.13400 -30.29611 1.000 48.37948 186 VAL A C 1
ATOM 1402 O O . VAL A 1 186 ? 23.65804 10.56509 -31.26344 1.000 51.58513 186 VAL A O 1
ATOM 1406 N N . TYR A 1 187 ? 23.74124 11.20693 -29.10044 1.000 46.16869 187 TYR A N 1
ATOM 1407 C CA . TYR A 1 187 ? 25.06940 10.65495 -28.84323 1.000 45.64231 187 TYR A CA 1
ATOM 1408 C C . TYR A 1 187 ? 25.02006 9.62387 -27.72627 1.000 46.11079 187 TYR A C 1
ATOM 1409 O O . TYR A 1 187 ? 24.34862 9.82878 -26.71388 1.000 46.75824 187 TYR A O 1
ATOM 1418 N N . SER A 1 188 ? 25.76100 8.52990 -27.89277 1.000 48.61636 188 SER A N 1
ATOM 1419 C CA . SER A 1 188 ? 25.91364 7.57583 -26.80292 1.000 48.23736 188 SER A CA 1
ATOM 1420 C C . SER A 1 188 ? 27.04846 6.63688 -27.16163 1.000 48.60320 188 SER A C 1
ATOM 1421 O O . SER A 1 188 ? 27.43081 6.52698 -28.32685 1.000 48.93481 188 SER A O 1
ATOM 1424 N N . SER A 1 189 ? 27.57104 5.94383 -26.15797 1.000 49.50330 189 SER A N 1
ATOM 1425 C CA . SER A 1 189 ? 28.62892 4.97987 -26.42464 1.000 50.95348 189 SER A CA 1
ATOM 1426 C C . SER A 1 189 ? 28.03565 3.68090 -26.97440 1.000 54.22492 189 SER A C 1
ATOM 1427 O O . SER A 1 189 ? 26.81667 3.46186 -26.95173 1.000 52.64842 189 SER A O 1
ATOM 1430 N N . ASP A 1 190 ? 28.91237 2.81996 -27.50696 1.000 57.18054 190 ASP A N 1
ATOM 1431 C CA . ASP A 1 190 ? 28.45509 1.55199 -28.06379 1.000 57.09369 190 ASP A CA 1
ATOM 1432 C C . ASP A 1 190 ? 28.14073 0.51790 -26.98769 1.000 55.06976 190 ASP A C 1
ATOM 1433 O O . ASP A 1 190 ? 27.79157 -0.62008 -27.31957 1.000 55.00133 190 ASP A O 1
ATOM 1438 N N . GLN A 1 191 ? 28.21543 0.90781 -25.71870 1.000 52.65895 191 GLN A N 1
ATOM 1439 C CA . GLN A 1 191 ? 27.76308 0.09772 -24.59850 1.000 50.50079 191 GLN A CA 1
ATOM 1440 C C . GLN A 1 191 ? 26.35834 0.46665 -24.13169 1.000 47.92417 191 GLN A C 1
ATOM 1441 O O . GLN A 1 191 ? 25.84488 -0.15644 -23.19544 1.000 45.89761 191 GLN A O 1
ATOM 1447 N N . THR A 1 192 ? 25.72896 1.45467 -24.76026 1.000 45.02645 192 THR A N 1
ATOM 1448 C CA . THR A 1 192 ? 24.44421 1.95260 -24.29150 1.000 45.11857 192 THR A CA 1
ATOM 1449 C C . THR A 1 192 ? 23.33006 0.95860 -24.59594 1.000 46.31608 192 THR A C 1
ATOM 1450 O O . THR A 1 192 ? 23.30148 0.32767 -25.65697 1.000 46.86615 192 THR A O 1
ATOM 1454 N N . HIS A 1 193 ? 22.42661 0.80050 -23.63545 1.000 47.79520 193 HIS A N 1
ATOM 1455 C CA . HIS A 1 193 ? 21.31355 -0.12452 -23.78689 1.000 50.87978 193 HIS A CA 1
ATOM 1456 C C . HIS A 1 193 ? 20.52082 0.18755 -25.05642 1.000 48.78480 193 HIS A C 1
ATOM 1457 O O . HIS A 1 193 ? 20.46054 1.33458 -25.50830 1.000 47.73993 193 HIS A O 1
ATOM 1464 N N . SER A 1 194 ? 19.90153 -0.85342 -25.63114 1.000 43.72366 194 SER A N 1
ATOM 1465 C CA . SER A 1 194 ? 19.12983 -0.70036 -26.86670 1.000 44.18688 194 SER A CA 1
ATOM 1466 C C . SER A 1 194 ? 17.90490 0.19960 -26.70094 1.000 41.11546 194 SER A C 1
ATOM 1467 O O . SER A 1 194 ? 17.35432 0.68066 -27.70660 1.000 38.80728 194 SER A O 1
ATOM 1470 N N . ALA A 1 195 ? 17.47859 0.45150 -25.45968 1.000 39.51790 195 ALA A N 1
ATOM 1471 C CA . ALA A 1 195 ? 16.35369 1.34645 -25.23499 1.000 39.92058 195 ALA A CA 1
ATOM 1472 C C . ALA A 1 195 ? 16.58528 2.69450 -25.89502 1.000 41.41286 195 ALA A C 1
ATOM 1473 O O . ALA A 1 195 ? 15.63001 3.33951 -26.34843 1.000 39.81530 195 ALA A O 1
ATOM 1475 N N . LEU A 1 196 ? 17.83724 3.15354 -25.94569 1.000 39.62844 196 LEU A N 1
ATOM 1476 C CA . LEU A 1 196 ? 18.09185 4.44659 -26.57074 1.000 43.42363 196 LEU A CA 1
ATOM 1477 C C . LEU A 1 196 ? 17.80201 4.40169 -28.06258 1.000 42.25243 196 LEU A C 1
ATOM 1478 O O . LEU A 1 196 ? 17.13268 5.29071 -28.60414 1.000 39.38367 196 LEU A O 1
ATOM 1483 N N . GLN A 1 197 ? 18.28766 3.36676 -28.74193 1.000 39.60475 197 GLN A N 1
ATOM 1484 C CA . GLN A 1 197 ? 18.02886 3.25185 -30.17179 1.000 43.55785 197 GLN A CA 1
ATOM 1485 C C . GLN A 1 197 ? 16.53471 3.16483 -30.44296 1.000 44.10266 197 GLN A C 1
ATOM 1486 O O . GLN A 1 197 ? 16.02616 3.78188 -31.38863 1.000 47.25830 197 GLN A O 1
ATOM 1492 N N . LYS A 1 198 ? 15.81519 2.39775 -29.62061 1.000 40.60224 198 LYS A N 1
ATOM 1493 C CA . LYS A 1 198 ? 14.37609 2.26373 -29.80881 1.000 41.36812 198 LYS A CA 1
ATOM 1494 C C . LYS A 1 198 ? 13.65618 3.59069 -29.58030 1.000 39.08627 198 LYS A C 1
ATOM 1495 O O . LYS A 1 198 ? 12.71476 3.92572 -30.31075 1.000 38.11510 198 LYS A O 1
ATOM 1501 N N . ALA A 1 199 ? 14.08672 4.36063 -28.57749 1.000 37.30447 199 ALA A N 1
ATOM 1502 C CA . ALA A 1 199 ? 13.48782 5.67359 -28.34506 1.000 39.29682 199 ALA A CA 1
ATOM 1503 C C . ALA A 1 199 ? 13.75213 6.60269 -29.52014 1.000 39.12574 199 ALA A C 1
ATOM 1504 O O . ALA A 1 199 ? 12.86187 7.34869 -29.94159 1.000 41.56551 199 ALA A O 1
ATOM 1506 N N . CYS A 1 200 ? 14.97083 6.56976 -30.05783 1.000 39.59685 200 CYS A N 1
ATOM 1507 C CA . CYS A 1 200 ? 15.29714 7.35085 -31.24896 1.000 41.54182 200 CYS A CA 1
ATOM 1508 C C . CYS A 1 200 ? 14.39648 6.98491 -32.42248 1.000 41.99714 200 CYS A C 1
ATOM 1509 O O . CYS A 1 200 ? 13.93604 7.86895 -33.16015 1.000 40.88911 200 CYS A O 1
ATOM 1512 N N . GLN A 1 201 ? 14.16540 5.68492 -32.63244 1.000 38.31249 201 GLN A N 1
ATOM 1513 C CA . GLN A 1 201 ? 13.26581 5.25198 -33.70297 1.000 40.09691 201 GLN A CA 1
ATOM 1514 C C . GLN A 1 201 ? 11.86091 5.80292 -33.49413 1.000 37.45712 201 GLN A C 1
ATOM 1515 O O . GLN A 1 201 ? 11.24537 6.33897 -34.42375 1.000 41.43392 201 GLN A O 1
ATOM 1521 N N . ILE A 1 202 ? 11.33060 5.66582 -32.27784 1.000 31.34323 202 ILE A N 1
ATOM 1522 C CA . ILE A 1 202 ? 9.97675 6.13076 -31.98905 1.000 32.63812 202 ILE A CA 1
ATOM 1523 C C . ILE A 1 202 ? 9.86961 7.64477 -32.16288 1.000 36.54386 202 ILE A C 1
ATOM 1524 O O . ILE A 1 202 ? 8.85632 8.16178 -32.64727 1.000 36.18855 202 ILE A O 1
ATOM 1529 N N . ALA A 1 203 ? 10.89782 8.37677 -31.75541 1.000 36.29646 203 ALA A N 1
ATOM 1530 C CA . ALA A 1 203 ? 10.86277 9.83177 -31.76828 1.000 37.41238 203 ALA A CA 1
ATOM 1531 C C . ALA A 1 203 ? 11.10198 10.42488 -33.14837 1.000 40.16534 203 ALA A C 1
ATOM 1532 O O . ALA A 1 203 ? 10.98786 11.64188 -33.30022 1.000 45.95025 203 ALA A O 1
ATOM 1534 N N . GLY A 1 204 ? 11.41344 9.60896 -34.15461 1.000 39.18101 204 GLY A N 1
ATOM 1535 C CA . GLY A 1 204 ? 11.60866 10.09906 -35.50368 1.000 40.57329 204 GLY A CA 1
ATOM 1536 C C . GLY A 1 204 ? 13.00147 10.60212 -35.82043 1.000 42.10242 204 GLY A C 1
ATOM 1537 O O . GLY A 1 204 ? 13.20585 11.16620 -36.90051 1.000 46.76350 204 GLY A O 1
ATOM 1538 N N . ILE A 1 205 ? 13.96498 10.41708 -34.91499 1.000 40.34431 205 ILE A N 1
ATOM 1539 C CA . ILE A 1 205 ? 15.35181 10.75414 -35.21174 1.000 46.08710 205 ILE A CA 1
ATOM 1540 C C . ILE A 1 205 ? 15.83216 9.93624 -36.40507 1.000 46.95826 205 ILE A C 1
ATOM 1541 O O . ILE A 1 205 ? 15.53312 8.74324 -36.52399 1.000 46.56085 205 ILE A O 1
ATOM 1546 N N . HIS A 1 206 ? 16.55563 10.58333 -37.31443 1.000 49.69280 206 HIS A N 1
ATOM 1547 C CA . HIS A 1 206 ? 17.04999 9.87343 -38.48876 1.000 50.72977 206 HIS A CA 1
ATOM 1548 C C . HIS A 1 206 ? 18.16124 8.90443 -38.09246 1.000 50.89294 206 HIS A C 1
ATOM 1549 O O . HIS A 1 206 ? 18.99371 9.22939 -37.23891 1.000 49.63490 206 HIS A O 1
ATOM 1556 N N . PRO A 1 207 ? 18.19094 7.70147 -38.68056 1.000 50.66923 207 PRO A N 1
ATOM 1557 C CA . PRO A 1 207 ? 19.19520 6.70747 -38.26620 1.000 51.23509 207 PRO A CA 1
ATOM 1558 C C . PRO A 1 207 ? 20.62212 7.20352 -38.37997 1.000 50.91663 207 PRO A C 1
ATOM 1559 O O . PRO A 1 207 ? 21.43963 6.94547 -37.48645 1.000 47.45306 207 PRO A O 1
ATOM 1563 N N . GLU A 1 208 ? 20.95749 7.89760 -39.46711 1.000 54.48548 208 GLU A N 1
ATOM 1564 C CA . GLU A 1 208 ? 22.32740 8.36565 -39.60785 1.000 58.31225 208 GLU A CA 1
ATOM 1565 C C . GLU A 1 208 ? 22.69497 9.38959 -38.54598 1.000 55.30926 208 GLU A C 1
ATOM 1566 O O . GLU A 1 208 ? 23.87001 9.75361 -38.45062 1.000 58.92022 208 GLU A O 1
ATOM 1572 N N . ASN A 1 209 ? 21.73541 9.83750 -37.73341 1.000 52.61157 209 ASN A N 1
ATOM 1573 C CA . ASN A 1 209 ? 22.00299 10.79643 -36.66949 1.000 53.94068 209 ASN A CA 1
ATOM 1574 C C . ASN A 1 209 ? 21.99078 10.15333 -35.28553 1.000 53.27744 209 ASN A C 1
ATOM 1575 O O . ASN A 1 209 ? 21.83933 10.84925 -34.28039 1.000 49.19274 209 ASN A O 1
ATOM 1580 N N . CYS A 1 210 ? 22.19786 8.84333 -35.21274 1.000 59.75716 210 CYS A N 1
ATOM 1581 C CA . CYS A 1 210 ? 22.43759 8.15425 -33.94592 1.000 62.83648 210 CYS A CA 1
ATOM 1582 C C . CYS A 1 210 ? 23.93064 7.86728 -33.88279 1.000 65.35520 210 CYS A C 1
ATOM 1583 O O . CYS A 1 210 ? 24.41933 6.90734 -34.48413 1.000 68.70824 210 CYS A O 1
ATOM 1586 N N . ARG A 1 211 ? 24.65902 8.71525 -33.16313 1.000 66.99224 211 ARG A N 1
ATOM 1587 C CA . ARG A 1 211 ? 26.10211 8.59528 -33.00596 1.000 67.81603 211 ARG A CA 1
ATOM 1588 C C . ARG A 1 211 ? 26.38975 7.57221 -31.92319 1.000 67.37387 211 ARG A C 1
ATOM 1589 O O . ARG A 1 211 ? 26.31842 7.87112 -30.72513 1.000 67.57389 211 ARG A O 1
ATOM 1597 N N . VAL A 1 212 ? 26.74754 6.36525 -32.35448 1.000 67.01330 212 VAL A N 1
ATOM 1598 C CA . VAL A 1 212 ? 27.24907 5.33120 -31.46384 1.000 65.05254 212 VAL A CA 1
ATOM 1599 C C . VAL A 1 212 ? 28.76907 5.46324 -31.45668 1.000 64.66302 212 VAL A C 1
ATOM 1600 O O . VAL A 1 212 ? 29.44953 5.12533 -32.42909 1.000 67.60811 212 VAL A O 1
ATOM 1604 N N . LEU A 1 213 ? 29.29467 6.00518 -30.36794 1.000 61.35472 213 LEU A N 1
ATOM 1605 C CA . LEU A 1 213 ? 30.71475 6.24821 -30.20772 1.000 60.73623 213 LEU A CA 1
ATOM 1606 C C . LEU A 1 213 ? 31.38809 4.98719 -29.68219 1.000 61.06785 213 LEU A C 1
ATOM 1607 O O . LEU A 1 213 ? 30.88563 4.34210 -28.75596 1.000 60.24670 213 LEU A O 1
ATOM 1612 N N . THR A 1 214 ? 32.50875 4.63126 -30.29185 1.000 61.36788 214 THR A N 1
ATOM 1613 C CA . THR A 1 214 ? 33.18097 3.38626 -29.96732 1.000 62.08113 214 THR A CA 1
ATOM 1614 C C . THR A 1 214 ? 33.93971 3.50118 -28.64774 1.000 61.21523 214 THR A C 1
ATOM 1615 O O . THR A 1 214 ? 34.46388 4.56217 -28.29196 1.000 61.83373 214 THR A O 1
ATOM 1619 N N . THR A 1 215 ? 33.96816 2.39613 -27.90783 1.000 59.31501 215 THR A N 1
ATOM 1620 C CA . THR A 1 215 ? 34.79183 2.26207 -26.71631 1.000 62.48907 215 THR A CA 1
ATOM 1621 C C . THR A 1 215 ? 35.54682 0.94209 -26.79883 1.000 64.96568 215 THR A C 1
ATOM 1622 O O . THR A 1 215 ? 35.15144 0.02613 -27.52467 1.000 65.86053 215 THR A O 1
ATOM 1626 N N . ASP A 1 216 ? 36.64025 0.84607 -26.04645 1.000 64.95516 216 ASP A N 1
ATOM 1627 C CA . ASP A 1 216 ? 37.45230 -0.36491 -26.02400 1.000 67.65285 216 ASP A CA 1
ATOM 1628 C C . ASP A 1 216 ? 37.97410 -0.56400 -24.60530 1.000 67.92130 216 ASP A C 1
ATOM 1629 O O . ASP A 1 216 ? 37.61560 0.16692 -23.67605 1.000 64.58406 216 ASP A O 1
ATOM 1634 N N . SER A 1 217 ? 38.84822 -1.55899 -24.44787 1.000 69.71362 217 SER A N 1
ATOM 1635 C CA . SER A 1 217 ? 39.33997 -1.94207 -23.13017 1.000 70.09261 217 SER A CA 1
ATOM 1636 C C . SER A 1 217 ? 40.26029 -0.89909 -22.50562 1.000 69.40569 217 SER A C 1
ATOM 1637 O O . SER A 1 217 ? 40.45198 -0.92117 -21.28673 1.000 67.67127 217 SER A O 1
ATOM 1640 N N . SER A 1 218 ? 40.83282 0.00899 -23.29987 1.000 71.72965 218 SER A N 1
ATOM 1641 C CA . SER A 1 218 ? 41.75511 0.99297 -22.73632 1.000 76.38811 218 SER A CA 1
ATOM 1642 C C . SER A 1 218 ? 41.06867 1.87588 -21.69487 1.000 76.25914 218 SER A C 1
ATOM 1643 O O . SER A 1 218 ? 41.73517 2.39983 -20.79221 1.000 78.15148 218 SER A O 1
ATOM 1646 N N . THR A 1 219 ? 39.74960 2.06185 -21.80912 1.000 70.40844 219 THR A N 1
ATOM 1647 C CA . THR A 1 219 ? 38.95714 2.79476 -20.82862 1.000 66.66326 219 THR A CA 1
ATOM 1648 C C . THR A 1 219 ? 37.95557 1.89568 -20.10012 1.000 64.01820 219 THR A C 1
ATOM 1649 O O . THR A 1 219 ? 37.00690 2.39861 -19.48855 1.000 62.00217 219 THR A O 1
ATOM 1653 N N . ASN A 1 220 ? 38.14458 0.57768 -20.15032 1.000 63.41023 220 ASN A N 1
ATOM 1654 C CA . ASN A 1 220 ? 37.18493 -0.36438 -19.57085 1.000 62.57329 220 ASN A CA 1
ATOM 1655 C C . ASN A 1 220 ? 35.78861 -0.11938 -20.13504 1.000 59.78612 220 ASN A C 1
ATOM 1656 O O . ASN A 1 220 ? 34.77501 -0.18446 -19.43047 1.000 57.45952 220 ASN A O 1
ATOM 1661 N N . TYR A 1 221 ? 35.74487 0.18471 -21.42999 1.000 59.38870 221 TYR A N 1
ATOM 1662 C CA . TYR A 1 221 ? 34.51944 0.40673 -22.18429 1.000 56.76733 221 TYR A CA 1
ATOM 1663 C C . TYR A 1 221 ? 33.74368 1.62067 -21.68976 1.000 53.13532 221 TYR A C 1
ATOM 1664 O O . TYR A 1 221 ? 32.55552 1.76066 -21.97308 1.000 51.42722 221 TYR A O 1
ATOM 1673 N N . ALA A 1 222 ? 34.41904 2.53864 -21.00508 1.000 57.02789 222 ALA A N 1
ATOM 1674 C CA . ALA A 1 222 ? 33.83719 3.82960 -20.67766 1.000 55.95671 222 ALA A CA 1
ATOM 1675 C C . ALA A 1 222 ? 34.04151 4.78169 -21.84670 1.000 59.50187 222 ALA A C 1
ATOM 1676 O O . ALA A 1 222 ? 35.08313 4.76077 -22.50929 1.000 62.97071 222 ALA A O 1
ATOM 1678 N N . LEU A 1 223 ? 33.03534 5.61368 -22.09808 1.000 59.90455 223 LEU A N 1
ATOM 1679 C CA . LEU A 1 223 ? 33.10069 6.55377 -23.20505 1.000 58.47543 223 LEU A CA 1
ATOM 1680 C C . LEU A 1 223 ? 34.19381 7.58078 -22.95159 1.000 61.99954 223 LEU A C 1
ATOM 1681 O O . LEU A 1 223 ? 34.32642 8.10770 -21.84162 1.000 62.19167 223 LEU A O 1
ATOM 1686 N N . ARG A 1 224 ? 35.00023 7.83187 -23.96802 1.000 64.59459 224 ARG A N 1
ATOM 1687 C CA . ARG A 1 224 ? 36.06326 8.81389 -23.85555 1.000 68.96353 224 ARG A CA 1
ATOM 1688 C C . ARG A 1 224 ? 35.50606 10.20390 -24.15614 1.000 67.29228 224 ARG A C 1
ATOM 1689 O O . ARG A 1 224 ? 34.95344 10.41796 -25.23981 1.000 65.62629 224 ARG A O 1
ATOM 1697 N N . PRO A 1 225 ? 35.60455 11.15884 -23.22912 1.000 68.40294 225 PRO A N 1
ATOM 1698 C CA . PRO A 1 225 ? 35.01837 12.48984 -23.48370 1.000 67.59495 225 PRO A CA 1
ATOM 1699 C C . PRO A 1 225 ? 35.51863 13.14194 -24.76293 1.000 67.13437 225 PRO A C 1
ATOM 1700 O O . PRO A 1 225 ? 34.75624 13.86297 -25.42645 1.000 65.14202 225 PRO A O 1
ATOM 1704 N N . GLU A 1 226 ? 36.78744 12.92601 -25.11466 1.000 68.00815 226 GLU A N 1
ATOM 1705 C CA . GLU A 1 226 ? 37.35375 13.54911 -26.30794 1.000 71.01115 226 GLU A CA 1
ATOM 1706 C C . GLU A 1 226 ? 36.64205 13.09318 -27.57357 1.000 68.72666 226 GLU A C 1
ATOM 1707 O O . GLU A 1 226 ? 36.51949 13.86924 -28.52744 1.000 69.22672 226 GLU A O 1
ATOM 1713 N N . SER A 1 227 ? 36.18506 11.83717 -27.61940 1.000 69.28725 227 SER A N 1
ATOM 1714 C CA . SER A 1 227 ? 35.46341 11.37423 -28.80203 1.000 68.14764 227 SER A CA 1
ATOM 1715 C C . SER A 1 227 ? 34.09233 12.03320 -28.89821 1.000 62.39695 227 SER A C 1
ATOM 1716 O O . SER A 1 227 ? 33.62270 12.35127 -29.99992 1.000 62.32063 227 SER A O 1
ATOM 1719 N N . LEU A 1 228 ? 33.43697 12.25910 -27.75882 1.000 57.57796 228 LEU A N 1
ATOM 1720 C CA . LEU A 1 228 ? 32.20693 13.03907 -27.78807 1.000 58.85706 228 LEU A CA 1
ATOM 1721 C C . LEU A 1 228 ? 32.47960 14.44312 -28.31313 1.000 62.14429 228 LEU A C 1
ATOM 1722 O O . LEU A 1 228 ? 31.74710 14.94416 -29.17068 1.000 63.92082 228 LEU A O 1
ATOM 1727 N N . GLN A 1 229 ? 33.52786 15.09911 -27.80667 1.000 63.37339 229 GLN A N 1
ATOM 1728 C CA . GLN A 1 229 ? 33.81657 16.45815 -28.26373 1.000 65.13149 229 GLN A CA 1
ATOM 1729 C C . GLN A 1 229 ? 34.07572 16.48827 -29.76688 1.000 64.46299 229 GLN A C 1
ATOM 1730 O O . GLN A 1 229 ? 33.55429 17.35230 -30.48052 1.000 63.29969 229 GLN A O 1
ATOM 1736 N N . GLU A 1 230 ? 34.88947 15.55532 -30.26440 1.000 66.12109 230 GLU A N 1
ATOM 1737 C CA . GLU A 1 230 ? 35.17066 15.50944 -31.69657 1.000 70.25053 230 GLU A CA 1
ATOM 1738 C C . GLU A 1 230 ? 33.89221 15.30146 -32.50486 1.000 65.26046 230 GLU A C 1
ATOM 1739 O O . GLU A 1 230 ? 33.67262 15.97153 -33.52269 1.000 65.67103 230 GLU A O 1
ATOM 1745 N N . ALA A 1 231 ? 33.05147 14.34741 -32.09046 1.000 62.06797 231 ALA A N 1
ATOM 1746 C CA . ALA A 1 231 ? 31.81107 14.10542 -32.81978 1.000 60.59148 231 ALA A CA 1
ATOM 1747 C C . ALA A 1 231 ? 30.91804 15.34040 -32.81118 1.000 58.63861 231 ALA A C 1
ATOM 1748 O O . ALA A 1 231 ? 30.33245 15.70646 -33.83983 1.000 57.59375 231 ALA A O 1
ATOM 1750 N N . VAL A 1 232 ? 30.81767 16.01131 -31.66208 1.000 58.12802 232 VAL A N 1
ATOM 1751 C CA . VAL A 1 232 ? 29.94569 17.17528 -31.56550 1.000 59.63347 232 VAL A CA 1
ATOM 1752 C C . VAL A 1 232 ? 30.45315 18.28936 -32.46471 1.000 61.67582 232 VAL A C 1
ATOM 1753 O O . VAL A 1 232 ? 29.66375 18.95239 -33.14622 1.000 60.75728 232 VAL A O 1
ATOM 1757 N N . SER A 1 233 ? 31.77413 18.51240 -32.48244 1.000 64.47352 233 SER A N 1
ATOM 1758 C CA . SER A 1 233 ? 32.33463 19.57447 -33.31968 1.000 67.45809 233 SER A CA 1
ATOM 1759 C C . SER A 1 233 ? 32.15681 19.26358 -34.79860 1.000 68.70297 233 SER A C 1
ATOM 1760 O O . SER A 1 233 ? 31.84733 20.15863 -35.59536 1.000 69.20830 233 SER A O 1
ATOM 1763 N N . ARG A 1 234 ? 32.35162 18.00061 -35.18880 1.000 69.19514 234 ARG A N 1
ATOM 1764 C CA . ARG A 1 234 ? 32.13985 17.64770 -36.58471 1.000 71.65070 234 ARG A CA 1
ATOM 1765 C C . ARG A 1 234 ? 30.67462 17.80369 -36.97387 1.000 66.82643 234 ARG A C 1
ATOM 1766 O O . ARG A 1 234 ? 30.37597 18.18077 -38.11167 1.000 68.96090 234 ARG A O 1
ATOM 1774 N N . ASP A 1 235 ? 29.74615 17.52860 -36.05137 1.000 62.22325 235 ASP A N 1
ATOM 1775 C CA . ASP A 1 235 ? 28.32996 17.70758 -36.37155 1.000 61.17576 235 ASP A CA 1
ATOM 1776 C C . ASP A 1 235 ? 27.95887 19.18458 -36.46124 1.000 61.49685 235 ASP A C 1
ATOM 1777 O O . ASP A 1 235 ? 27.21935 19.58863 -37.36579 1.000 61.34157 235 ASP A O 1
ATOM 1782 N N . LEU A 1 236 ? 28.44938 20.00253 -35.53046 1.000 63.01545 236 LEU A N 1
ATOM 1783 C CA . LEU A 1 236 ? 28.21129 21.44253 -35.61522 1.000 66.62378 236 LEU A CA 1
ATOM 1784 C C . LEU A 1 236 ? 28.74853 22.01264 -36.92448 1.000 71.31908 236 LEU A C 1
ATOM 1785 O O . LEU A 1 236 ? 28.07514 22.81666 -37.58104 1.000 70.70321 236 LEU A O 1
ATOM 1790 N N . GLU A 1 237 ? 29.96332 21.61570 -37.32119 1.000 73.97466 237 GLU A N 1
ATOM 1791 C CA . GLU A 1 237 ? 30.50259 22.10080 -38.58946 1.000 77.86986 237 GLU A CA 1
ATOM 1792 C C . GLU A 1 237 ? 29.62094 21.69186 -39.76399 1.000 76.00122 237 GLU A C 1
ATOM 1793 O O . GLU A 1 237 ? 29.54236 22.41593 -40.76390 1.000 76.16440 237 GLU A O 1
ATOM 1799 N N . ALA A 1 238 ? 28.93604 20.55584 -39.65569 1.000 73.38248 238 ALA A N 1
ATOM 1800 C CA . ALA A 1 238 ? 28.10944 20.03389 -40.73526 1.000 71.31908 238 ALA A CA 1
ATOM 1801 C C . ALA A 1 238 ? 26.68444 20.56685 -40.70742 1.000 69.66888 238 ALA A C 1
ATOM 1802 O O . ALA A 1 238 ? 25.82406 20.02788 -41.41298 1.000 72.12444 238 ALA A O 1
ATOM 1804 N N . GLY A 1 239 ? 26.40587 21.58679 -39.89519 1.000 65.44732 239 GLY A N 1
ATOM 1805 C CA . GLY A 1 239 ? 25.07389 22.15074 -39.83740 1.000 62.27062 239 GLY A CA 1
ATOM 1806 C C . GLY A 1 239 ? 24.06334 21.32766 -39.06989 1.000 61.35736 239 GLY A C 1
ATOM 1807 O O . GLY A 1 239 ? 22.86328 21.60863 -39.16519 1.000 61.97848 239 GLY A O 1
ATOM 1808 N N . LEU A 1 240 ? 24.50079 20.31562 -38.32821 1.000 58.19382 240 LEU A N 1
ATOM 1809 C CA . LEU A 1 240 ? 23.61325 19.46354 -37.55077 1.000 54.83552 240 LEU A CA 1
ATOM 1810 C C . LEU A 1 240 ? 23.42103 20.02243 -36.14162 1.000 53.81435 240 LEU A C 1
ATOM 1811 O O . LEU A 1 240 ? 24.19628 20.85442 -35.66500 1.000 53.74855 240 LEU A O 1
ATOM 1816 N N . ILE A 1 241 ? 22.36642 19.55736 -35.47906 1.000 50.42710 241 ILE A N 1
ATOM 1817 C CA . ILE A 1 241 ? 22.01915 20.04325 -34.14283 1.000 52.21942 241 ILE A CA 1
ATOM 1818 C C . ILE A 1 241 ? 22.21177 18.94418 -33.10402 1.000 52.28785 241 ILE A C 1
ATOM 1819 O O . ILE A 1 241 ? 21.33089 18.08614 -32.93658 1.000 50.59291 241 ILE A O 1
ATOM 1824 N N . PRO A 1 242 ? 23.33817 18.91616 -32.39665 1.000 54.03016 242 PRO A N 1
ATOM 1825 C CA . PRO A 1 242 ? 23.46983 17.97508 -31.27880 1.000 54.37757 242 PRO A CA 1
ATOM 1826 C C . PRO A 1 242 ? 22.41241 18.28798 -30.23518 1.000 53.91962 242 PRO A C 1
ATOM 1827 O O . PRO A 1 242 ? 22.22258 19.44495 -29.86299 1.000 52.64842 242 PRO A O 1
ATOM 1831 N N . PHE A 1 243 ? 21.70170 17.26192 -29.75885 1.000 51.92465 243 PHE A N 1
ATOM 1832 C CA . PHE A 1 243 ? 20.67824 17.62183 -28.78225 1.000 49.15326 243 PHE A CA 1
ATOM 1833 C C . PHE A 1 243 ? 20.50392 16.65774 -27.61922 1.000 45.92919 243 PHE A C 1
ATOM 1834 O O . PHE A 1 243 ? 19.89847 17.06165 -26.62285 1.000 45.44492 243 PHE A O 1
ATOM 1842 N N . PHE A 1 244 ? 21.03993 15.43675 -27.66661 1.000 39.83372 244 PHE A N 1
ATOM 1843 C CA . PHE A 1 244 ? 20.80256 14.48467 -26.59254 1.000 41.97082 244 PHE A CA 1
ATOM 1844 C C . PHE A 1 244 ? 22.01870 13.58869 -26.40129 1.000 44.28952 244 PHE A C 1
ATOM 1845 O O . PHE A 1 244 ? 22.57516 13.06678 -27.36865 1.000 46.43451 244 PHE A O 1
ATOM 1853 N N . LEU A 1 245 ? 22.40441 13.38461 -25.14553 1.000 44.89749 245 LEU A N 1
ATOM 1854 C CA . LEU A 1 245 ? 23.52763 12.52662 -24.79822 1.000 45.87655 245 LEU A CA 1
ATOM 1855 C C . LEU A 1 245 ? 23.10129 11.60252 -23.67405 1.000 45.99762 245 LEU A C 1
ATOM 1856 O O . LEU A 1 245 ? 22.47082 12.04544 -22.70566 1.000 43.22360 245 LEU A O 1
ATOM 1861 N N . CYS A 1 246 ? 23.42824 10.32154 -23.81732 1.000 47.13460 246 CYS A N 1
ATOM 1862 C CA . CYS A 1 246 ? 23.13983 9.30746 -22.81623 1.000 48.20052 246 CYS A CA 1
ATOM 1863 C C . CYS A 1 246 ? 24.45414 8.73946 -22.30102 1.000 49.14273 246 CYS A C 1
ATOM 1864 O O . CYS A 1 246 ? 25.22372 8.15954 -23.07249 1.000 48.24789 246 CYS A O 1
ATOM 1867 N N . ALA A 1 247 ? 24.73086 8.94338 -21.01816 1.000 50.10601 247 ALA A N 1
ATOM 1868 C CA . ALA A 1 247 ? 25.87124 8.31536 -20.36884 1.000 49.54015 247 ALA A CA 1
ATOM 1869 C C . ALA A 1 247 ? 25.37177 7.18028 -19.49064 1.000 48.67952 247 ALA A C 1
ATOM 1870 O O . ALA A 1 247 ? 24.28709 7.26221 -18.90803 1.000 46.66612 247 ALA A O 1
ATOM 1872 N N . ASN A 1 248 ? 26.17284 6.12330 -19.40517 1.000 49.20853 248 ASN A N 1
ATOM 1873 C CA . ASN A 1 248 ? 25.81729 4.92224 -18.67306 1.000 49.94283 248 ASN A CA 1
ATOM 1874 C C . ASN A 1 248 ? 26.60302 4.85517 -17.37751 1.000 49.59542 248 ASN A C 1
ATOM 1875 O O . ASN A 1 248 ? 27.80702 5.11120 -17.36017 1.000 52.31680 248 ASN A O 1
ATOM 1880 N N . VAL A 1 249 ? 25.92964 4.52007 -16.29315 1.000 49.74017 249 VAL A N 1
ATOM 1881 C CA . VAL A 1 249 ? 26.60635 4.17400 -15.04656 1.000 52.35365 249 VAL A CA 1
ATOM 1882 C C . VAL A 1 249 ? 26.22455 2.72697 -14.76245 1.000 52.54577 249 VAL A C 1
ATOM 1883 O O . VAL A 1 249 ? 25.19591 2.45389 -14.13789 1.000 52.16678 249 VAL A O 1
ATOM 1887 N N . GLY A 1 250 ? 27.04131 1.78902 -15.24597 1.000 53.50642 250 GLY A N 1
ATOM 1888 C CA . GLY A 1 250 ? 26.71740 0.37601 -15.14389 1.000 53.01688 250 GLY A CA 1
ATOM 1889 C C . GLY A 1 250 ? 26.03872 -0.18292 -16.38355 1.000 51.15613 250 GLY A C 1
ATOM 1890 O O . GLY A 1 250 ? 24.83874 -0.46996 -16.36990 1.000 48.27947 250 GLY A O 1
ATOM 1891 N N . THR A 1 251 ? 26.79611 -0.33582 -17.46699 1.000 54.93817 251 THR A N 1
ATOM 1892 C CA . THR A 1 251 ? 26.25243 -0.87375 -18.70672 1.000 54.06438 251 THR A CA 1
ATOM 1893 C C . THR A 1 251 ? 25.77858 -2.31577 -18.52056 1.000 52.42734 251 THR A C 1
ATOM 1894 O O . THR A 1 251 ? 26.20811 -3.04083 -17.61585 1.000 53.71170 251 THR A O 1
ATOM 1898 N N . THR A 1 252 ? 24.88209 -2.73074 -19.40708 1.000 51.82200 252 THR A N 1
ATOM 1899 C CA . THR A 1 252 ? 24.31919 -4.06476 -19.29486 1.000 55.77511 252 THR A CA 1
ATOM 1900 C C . THR A 1 252 ? 25.37608 -5.13571 -19.54754 1.000 55.65141 252 THR A C 1
ATOM 1901 O O . THR A 1 252 ? 25.38349 -6.16676 -18.86861 1.000 58.86758 252 THR A O 1
ATOM 1905 N N . SER A 1 253 ? 26.30855 -4.89262 -20.47104 1.000 53.97226 253 SER A N 1
ATOM 1906 C CA . SER A 1 253 ? 27.32639 -5.89157 -20.79569 1.000 57.55690 253 SER A CA 1
ATOM 1907 C C . SER A 1 253 ? 28.31604 -6.11262 -19.66126 1.000 60.63885 253 SER A C 1
ATOM 1908 O O . SER A 1 253 ? 28.36140 -7.19866 -19.07337 1.000 63.25232 253 SER A O 1
ATOM 1911 N N . SER A 1 254 ? 29.12219 -5.09462 -19.35164 1.000 60.04404 254 SER A N 1
ATOM 1912 C CA . SER A 1 254 ? 30.27469 -5.27565 -18.47331 1.000 63.06019 254 SER A CA 1
ATOM 1913 C C . SER A 1 254 ? 30.28930 -4.26674 -17.33224 1.000 61.83899 254 SER A C 1
ATOM 1914 O O . SER A 1 254 ? 31.34263 -4.03775 -16.73182 1.000 63.17336 254 SER A O 1
ATOM 1917 N N . THR A 1 255 ? 29.14346 -3.66579 -17.02455 1.000 59.29658 255 THR A N 1
ATOM 1918 C CA . THR A 1 255 ? 29.01605 -2.71887 -15.92141 1.000 57.88062 255 THR A CA 1
ATOM 1919 C C . THR A 1 255 ? 30.09398 -1.63184 -15.98894 1.000 58.51228 255 THR A C 1
ATOM 1920 O O . THR A 1 255 ? 30.68554 -1.23189 -14.98024 1.000 58.49912 255 THR A O 1
ATOM 1924 N N . ALA A 1 256 ? 30.35329 -1.14674 -17.20205 1.000 57.30687 256 ALA A N 1
ATOM 1925 C CA . ALA A 1 256 ? 31.25016 -0.01371 -17.36548 1.000 57.92010 256 ALA A CA 1
ATOM 1926 C C . ALA A 1 256 ? 30.55841 1.25324 -16.87099 1.000 54.84342 256 ALA A C 1
ATOM 1927 O O . ALA A 1 256 ? 29.33044 1.32820 -16.81030 1.000 53.41956 256 ALA A O 1
ATOM 1929 N N . VAL A 1 257 ? 31.35960 2.24123 -16.47937 1.000 58.56228 257 VAL A N 1
ATOM 1930 C CA . VAL A 1 257 ? 30.86288 3.49218 -15.91800 1.000 57.56480 257 VAL A CA 1
ATOM 1931 C C . VAL A 1 257 ? 31.48042 4.65625 -16.68127 1.000 57.48584 257 VAL A C 1
ATOM 1932 O O . VAL A 1 257 ? 32.70638 4.77529 -16.75595 1.000 58.41753 257 VAL A O 1
ATOM 1936 N N . ASP A 1 258 ? 30.63510 5.53426 -17.21073 1.000 56.86734 258 ASP A N 1
ATOM 1937 C CA . ASP A 1 258 ? 31.11662 6.65533 -17.99892 1.000 55.34348 258 ASP A CA 1
ATOM 1938 C C . ASP A 1 258 ? 31.51710 7.82028 -17.09306 1.000 55.56719 258 ASP A C 1
ATOM 1939 O O . ASP A 1 258 ? 31.01173 7.95119 -15.97477 1.000 55.29084 258 ASP A O 1
ATOM 1944 N N . PRO A 1 259 ? 32.44882 8.66434 -17.54452 1.000 56.49362 259 PRO A N 1
ATOM 1945 C CA . PRO A 1 259 ? 32.86825 9.81529 -16.73168 1.000 58.08854 259 PRO A CA 1
ATOM 1946 C C . PRO A 1 259 ? 31.86318 10.95127 -16.79303 1.000 57.70429 259 PRO A C 1
ATOM 1947 O O . PRO A 1 259 ? 31.88663 11.75334 -17.73099 1.000 59.41765 259 PRO A O 1
ATOM 1951 N N . LEU A 1 260 ? 30.96974 11.03617 -15.80952 1.000 55.22504 260 LEU A N 1
ATOM 1952 C CA . LEU A 1 260 ? 29.85463 11.96515 -15.94482 1.000 52.67210 260 LEU A CA 1
ATOM 1953 C C . LEU A 1 260 ? 30.33058 13.41717 -15.96599 1.000 53.59853 260 LEU A C 1
ATOM 1954 O O . LEU A 1 260 ? 29.74516 14.24220 -16.66760 1.000 55.83038 260 LEU A O 1
ATOM 1959 N N . ALA A 1 261 ? 31.40997 13.74015 -15.25457 1.000 55.29084 261 ALA A N 1
ATOM 1960 C CA . ALA A 1 261 ? 31.83999 15.13315 -15.14871 1.000 56.84103 261 ALA A CA 1
ATOM 1961 C C . ALA A 1 261 ? 32.21921 15.71926 -16.50789 1.000 57.41215 261 ALA A C 1
ATOM 1962 O O . ALA A 1 261 ? 31.69395 16.76327 -16.91551 1.000 59.48345 261 ALA A O 1
ATOM 1964 N N . ALA A 1 262 ? 33.13382 15.06534 -17.22845 1.000 57.13053 262 ALA A N 1
ATOM 1965 C CA . ALA A 1 262 ? 33.62410 15.63344 -18.48468 1.000 58.23856 262 ALA A CA 1
ATOM 1966 C C . ALA A 1 262 ? 32.56349 15.57749 -19.57909 1.000 56.45414 262 ALA A C 1
ATOM 1967 O O . ALA A 1 262 ? 32.40202 16.53854 -20.35293 1.000 59.78875 262 ALA A O 1
ATOM 1969 N N . LEU A 1 263 ? 31.81848 14.46547 -19.64975 1.000 50.59291 263 LEU A N 1
ATOM 1970 C CA . LEU A 1 263 ? 30.72394 14.37051 -20.60514 1.000 51.12455 263 LEU A CA 1
ATOM 1971 C C . LEU A 1 263 ? 29.69405 15.46547 -20.35748 1.000 52.65105 263 LEU A C 1
ATOM 1972 O O . LEU A 1 263 ? 29.25250 16.13552 -21.29619 1.000 51.03770 263 LEU A O 1
ATOM 1977 N N . GLY A 1 264 ? 29.32676 15.67836 -19.09226 1.000 54.45653 264 GLY A N 1
ATOM 1978 C CA . GLY A 1 264 ? 28.33391 16.68831 -18.76763 1.000 54.53285 264 GLY A CA 1
ATOM 1979 C C . GLY A 1 264 ? 28.81872 18.09535 -19.03480 1.000 55.09082 264 GLY A C 1
ATOM 1980 O O . GLY A 1 264 ? 28.03847 18.95935 -19.43530 1.000 54.22492 264 GLY A O 1
ATOM 1981 N N B LYS A 1 265 ? 30.10984 18.35237 -18.80951 0.570 56.83576 265 LYS A N 1
ATOM 1982 N N C LYS A 1 265 ? 30.10685 18.35536 -18.79551 0.430 56.84366 265 LYS A N 1
ATOM 1983 C CA B LYS A 1 265 ? 30.66060 19.65641 -19.16972 0.570 58.42279 265 LYS A CA 1
ATOM 1984 C CA C LYS A 1 265 ? 30.67760 19.64541 -19.17373 0.430 58.45701 265 LYS A CA 1
ATOM 1985 C C B LYS A 1 265 ? 30.48376 19.91651 -20.66261 0.570 58.77020 265 LYS A C 1
ATOM 1986 C C C LYS A 1 265 ? 30.46776 19.90451 -20.65860 0.430 58.64914 265 LYS A C 1
ATOM 1987 O O B LYS A 1 265 ? 30.02949 20.99453 -21.07227 0.570 58.93865 265 LYS A O 1
ATOM 1988 O O C LYS A 1 265 ? 29.98850 20.97452 -21.05925 0.430 58.89390 265 LYS A O 1
ATOM 1999 N N . ILE A 1 266 ? 30.80632 18.91758 -21.49086 1.000 57.59901 266 ILE A N 1
ATOM 2000 C CA . ILE A 1 266 ? 30.58450 19.04168 -22.93473 1.000 58.01748 266 ILE A CA 1
ATOM 2001 C C . ILE A 1 266 ? 29.10032 19.27466 -23.24487 1.000 55.90144 266 ILE A C 1
ATOM 2002 O O . ILE A 1 266 ? 28.73386 20.17570 -24.01560 1.000 54.57496 266 ILE A O 1
ATOM 2007 N N . ALA A 1 267 ? 28.22466 18.43959 -22.67444 1.000 54.45390 267 ALA A N 1
ATOM 2008 C CA . ALA A 1 267 ? 26.79949 18.53757 -22.97363 1.000 52.59841 267 ALA A CA 1
ATOM 2009 C C . ALA A 1 267 ? 26.25267 19.90653 -22.58522 1.000 51.02191 267 ALA A C 1
ATOM 2010 O O . ALA A 1 267 ? 25.54021 20.54657 -23.36678 1.000 51.20088 267 ALA A O 1
ATOM 2012 N N . ASN A 1 268 ? 26.56734 20.36445 -21.36737 1.000 50.37446 268 ASN A N 1
ATOM 2013 C CA . ASN A 1 268 ? 26.15157 21.68541 -20.90704 1.000 48.99008 268 ASN A CA 1
ATOM 2014 C C . ASN A 1 268 ? 26.64401 22.77349 -21.84224 1.000 52.16678 268 ASN A C 1
ATOM 2015 O O . ASN A 1 268 ? 25.90380 23.70649 -22.17875 1.000 53.36956 268 ASN A O 1
ATOM 2020 N N . SER A 1 269 ? 27.91379 22.69855 -22.23296 1.000 53.27218 269 SER A N 1
ATOM 2021 C CA . SER A 1 269 ? 28.47029 23.74263 -23.07420 1.000 57.69113 269 SER A CA 1
ATOM 2022 C C . SER A 1 269 ? 27.79452 23.79371 -24.43581 1.000 56.38571 269 SER A C 1
ATOM 2023 O O . SER A 1 269 ? 27.78313 24.84975 -25.07473 1.000 52.03782 269 SER A O 1
ATOM 2026 N N . ASN A 1 270 ? 27.23428 22.67773 -24.91258 1.000 53.62748 270 ASN A N 1
ATOM 2027 C CA . ASN A 1 270 ? 26.66053 22.68681 -26.25625 1.000 52.52735 270 ASN A CA 1
ATOM 2028 C C . ASN A 1 270 ? 25.14052 22.56877 -26.27741 1.000 51.46670 270 ASN A C 1
ATOM 2029 O O . ASN A 1 270 ? 24.56693 22.30083 -27.33910 1.000 57.18054 270 ASN A O 1
ATOM 2034 N N . GLY A 1 271 ? 24.46615 22.78867 -25.14901 1.000 47.34515 271 GLY A N 1
ATOM 2035 C CA . GLY A 1 271 ? 23.01016 22.67363 -25.12820 1.000 43.86315 271 GLY A CA 1
ATOM 2036 C C . GLY A 1 271 ? 22.49705 21.27363 -25.39901 1.000 45.84234 271 GLY A C 1
ATOM 2037 O O . GLY A 1 271 ? 21.40574 21.10864 -25.95741 1.000 46.23449 271 GLY A O 1
ATOM 2038 N N . ILE A 1 272 ? 23.25529 20.25862 -25.01151 1.000 42.91041 272 ILE A N 1
ATOM 2039 C CA . ILE A 1 272 ? 22.88822 18.86563 -25.21340 1.000 42.86040 272 ILE A CA 1
ATOM 2040 C C . ILE A 1 272 ? 22.21595 18.39052 -23.93506 1.000 45.82128 272 ILE A C 1
ATOM 2041 O O . ILE A 1 272 ? 22.80156 18.48746 -22.85038 1.000 47.42411 272 ILE A O 1
ATOM 2046 N N . TRP A 1 273 ? 20.98190 17.90749 -24.05040 1.000 43.84473 273 TRP A N 1
ATOM 2047 C CA . TRP A 1 273 ? 20.31556 17.30339 -22.90407 1.000 43.99738 273 TRP A CA 1
ATOM 2048 C C . TRP A 1 273 ? 21.14088 16.12838 -22.39762 1.000 43.63418 273 TRP A C 1
ATOM 2049 O O . TRP A 1 273 ? 21.42448 15.19844 -23.15084 1.000 46.11342 273 TRP A O 1
ATOM 2060 N N . PHE A 1 274 ? 21.49860 16.15429 -21.11882 1.000 43.41573 274 PHE A N 1
ATOM 2061 C CA . PHE A 1 274 ? 22.34797 15.13127 -20.52137 1.000 44.05002 274 PHE A CA 1
ATOM 2062 C C . PHE A 1 274 ? 21.51247 14.16919 -19.67497 1.000 42.80513 274 PHE A C 1
ATOM 2063 O O . PHE A 1 274 ? 21.02807 14.53410 -18.59267 1.000 46.80824 274 PHE A O 1
ATOM 2071 N N . HIS A 1 275 ? 21.37524 12.93122 -20.14698 1.000 42.09189 275 HIS A N 1
ATOM 2072 C CA . HIS A 1 275 ? 20.66967 11.88115 -19.42666 1.000 41.63920 275 HIS A CA 1
ATOM 2073 C C . HIS A 1 275 ? 21.66499 10.84914 -18.90529 1.000 42.95515 275 HIS A C 1
ATOM 2074 O O . HIS A 1 275 ? 22.53659 10.38222 -19.65382 1.000 40.06270 275 HIS A O 1
ATOM 2081 N N . VAL A 1 276 ? 21.51872 10.48204 -17.63324 1.000 42.41298 276 VAL A N 1
ATOM 2082 C CA . VAL A 1 276 ? 22.34811 9.46102 -17.00178 1.000 42.09189 276 VAL A CA 1
ATOM 2083 C C . VAL A 1 276 ? 21.47727 8.23098 -16.76437 1.000 40.45485 276 VAL A C 1
ATOM 2084 O O . VAL A 1 276 ? 20.48068 8.29890 -16.03381 1.000 42.86567 276 VAL A O 1
ATOM 2088 N N . ASP A 1 277 ? 21.86196 7.11703 -17.37667 1.000 42.17874 277 ASP A N 1
ATOM 2089 C CA . ASP A 1 277 ? 21.20408 5.81501 -17.21939 1.000 43.97633 277 ASP A CA 1
ATOM 2090 C C . ASP A 1 277 ? 22.00368 5.01195 -16.20090 1.000 44.40269 277 ASP A C 1
ATOM 2091 O O . ASP A 1 277 ? 23.05152 4.44601 -16.51853 1.000 43.44731 277 ASP A O 1
ATOM 2096 N N . ALA A 1 278 ? 21.50237 4.96485 -14.97162 1.000 44.85275 278 ALA A N 1
ATOM 2097 C CA . ALA A 1 278 ? 22.07200 4.15379 -13.90800 1.000 44.42375 278 ALA A CA 1
ATOM 2098 C C . ALA A 1 278 ? 21.07326 3.08873 -13.49252 1.000 44.36848 278 ALA A C 1
ATOM 2099 O O . ALA A 1 278 ? 20.92693 2.76864 -12.31246 1.000 45.76075 278 ALA A O 1
ATOM 2101 N N . ALA A 1 279 ? 20.38071 2.53179 -14.48817 1.000 43.95527 279 ALA A N 1
ATOM 2102 C CA . ALA A 1 279 ? 19.24688 1.64974 -14.23459 1.000 44.16582 279 ALA A CA 1
ATOM 2103 C C . ALA A 1 279 ? 19.59349 0.58567 -13.19986 1.000 45.50282 279 ALA A C 1
ATOM 2104 O O . ALA A 1 279 ? 18.86005 0.39258 -12.22546 1.000 46.47663 279 ALA A O 1
ATOM 2106 N N . TYR A 1 280 ? 20.72541 -0.09729 -13.37755 1.000 48.23736 280 TYR A N 1
ATOM 2107 C CA . TYR A 1 280 ? 21.10696 -1.16634 -12.45784 1.000 49.71912 280 TYR A CA 1
ATOM 2108 C C . TYR A 1 280 ? 21.94861 -0.66340 -11.28328 1.000 51.24299 280 TYR A C 1
ATOM 2109 O O . TYR A 1 280 ? 21.56127 -0.82650 -10.12107 1.000 52.51682 280 TYR A O 1
ATOM 2118 N N . ALA A 1 281 ? 23.09843 -0.04435 -11.56788 1.000 50.80872 281 ALA A N 1
ATOM 2119 C CA . ALA A 1 281 ? 24.06902 0.24460 -10.51241 1.000 54.06438 281 ALA A CA 1
ATOM 2120 C C . ALA A 1 281 ? 23.65049 1.40152 -9.60709 1.000 54.60128 281 ALA A C 1
ATOM 2121 O O . ALA A 1 281 ? 24.22410 1.56146 -8.52240 1.000 56.08041 281 ALA A O 1
ATOM 2123 N N . GLY A 1 282 ? 22.68923 2.21953 -10.03049 1.000 54.01963 282 GLY A N 1
ATOM 2124 C CA . GLY A 1 282 ? 22.27867 3.35246 -9.20918 1.000 53.82224 282 GLY A CA 1
ATOM 2125 C C . GLY A 1 282 ? 21.93748 2.97134 -7.78001 1.000 53.45641 282 GLY A C 1
ATOM 2126 O O . GLY A 1 282 ? 22.22499 3.71928 -6.84312 1.000 51.19298 282 GLY A O 1
ATOM 2127 N N . SER A 1 283 ? 21.29962 1.81231 -7.59174 1.000 53.00372 283 SER A N 1
ATOM 2128 C CA . SER A 1 283 ? 20.96539 1.35921 -6.24358 1.000 51.17192 283 SER A CA 1
ATOM 2129 C C . SER A 1 283 ? 22.19890 1.36218 -5.34527 1.000 50.35604 283 SER A C 1
ATOM 2130 O O . SER A 1 283 ? 22.16352 1.85809 -4.21022 1.000 55.65931 283 SER A O 1
ATOM 2133 N N . ALA A 1 284 ? 23.30564 0.79424 -5.83594 1.000 50.73240 284 ALA A N 1
ATOM 2134 C CA . ALA A 1 284 ? 24.52409 0.74222 -5.03363 1.000 54.54075 284 ALA A CA 1
ATOM 2135 C C . ALA A 1 284 ? 24.94032 2.12419 -4.55376 1.000 55.63299 284 ALA A C 1
ATOM 2136 O O . ALA A 1 284 ? 25.59591 2.25614 -3.51312 1.000 54.33546 284 ALA A O 1
ATOM 2138 N N . CYS A 1 285 ? 24.56988 3.16324 -5.28748 1.000 57.14106 285 CYS A N 1
ATOM 2139 C CA . CYS A 1 285 ? 25.05905 4.47922 -4.91766 1.000 59.52029 285 CYS A CA 1
ATOM 2140 C C . CYS A 1 285 ? 24.41275 5.01311 -3.65226 1.000 59.42291 285 CYS A C 1
ATOM 2141 O O . CYS A 1 285 ? 24.73094 6.13509 -3.25336 1.000 61.34946 285 CYS A O 1
ATOM 2144 N N . ILE A 1 286 ? 23.53514 4.24704 -2.99482 1.000 59.61504 286 ILE A N 1
ATOM 2145 C CA . ILE A 1 286 ? 23.14289 4.63093 -1.64357 1.000 59.08077 286 ILE A CA 1
ATOM 2146 C C . ILE A 1 286 ? 24.23847 4.34789 -0.62921 1.000 63.06019 286 ILE A C 1
ATOM 2147 O O . ILE A 1 286 ? 24.18009 4.86181 0.49186 1.000 65.83684 286 ILE A O 1
ATOM 2152 N N . CYS A 1 287 ? 25.25328 3.55695 -1.00084 1.000 65.93948 287 CYS A N 1
ATOM 2153 C CA . CYS A 1 287 ? 26.41377 3.29792 -0.15551 1.000 67.80023 287 CYS A CA 1
ATOM 2154 C C . CYS A 1 287 ? 27.50058 4.32797 -0.44405 1.000 66.06845 287 CYS A C 1
ATOM 2155 O O . CYS A 1 287 ? 27.82491 4.56406 -1.61321 1.000 64.93937 287 CYS A O 1
ATOM 2158 N N . PRO A 1 288 ? 28.07114 4.96091 0.57968 1.000 66.89223 288 PRO A N 1
ATOM 2159 C CA . PRO A 1 288 ? 29.07796 6.00596 0.32119 1.000 70.43213 288 PRO A CA 1
ATOM 2160 C C . PRO A 1 288 ? 30.26751 5.53905 -0.50452 1.000 71.91125 288 PRO A C 1
ATOM 2161 O O . PRO A 1 288 ? 30.79804 6.32712 -1.30076 1.000 69.75047 288 PRO A O 1
ATOM 2165 N N . GLU A 1 289 ? 30.69763 4.28205 -0.35485 1.000 72.30341 289 GLU A N 1
ATOM 2166 C CA . GLU A 1 289 ? 31.84522 3.79014 -1.10953 1.000 73.82464 289 GLU A CA 1
ATOM 2167 C C . GLU A 1 289 ? 31.55239 3.60424 -2.59438 1.000 70.83218 289 GLU A C 1
ATOM 2168 O O . GLU A 1 289 ? 32.47697 3.29432 -3.35393 1.000 71.75071 289 GLU A O 1
ATOM 2174 N N . TYR A 1 290 ? 30.29814 3.76423 -3.02566 1.000 67.31860 290 TYR A N 1
ATOM 2175 C CA . TYR A 1 290 ? 29.94534 3.71332 -4.43847 1.000 65.29730 290 TYR A CA 1
ATOM 2176 C C . TYR A 1 290 ? 29.30302 4.99534 -4.94902 1.000 61.81531 290 TYR A C 1
ATOM 2177 O O . TYR A 1 290 ? 29.16633 5.15143 -6.16693 1.000 59.09656 290 TYR A O 1
ATOM 2186 N N . ARG A 1 291 ? 28.90749 5.91127 -4.06373 1.000 63.27074 291 ARG A N 1
ATOM 2187 C CA . ARG A 1 291 ? 28.34621 7.18229 -4.51232 1.000 62.75226 291 ARG A CA 1
ATOM 2188 C C . ARG A 1 291 ? 29.27363 7.89038 -5.49579 1.000 61.47053 291 ARG A C 1
ATOM 2189 O O . ARG A 1 291 ? 28.80709 8.55344 -6.43448 1.000 61.71266 291 ARG A O 1
ATOM 2197 N N . GLN A 1 292 ? 30.58573 7.70841 -5.33054 1.000 61.35209 292 GLN A N 1
ATOM 2198 C CA . GLN A 1 292 ? 31.56421 8.30350 -6.23505 1.000 62.89965 292 GLN A CA 1
ATOM 2199 C C . GLN A 1 292 ? 31.19439 8.10759 -7.69686 1.000 60.23354 292 GLN A C 1
ATOM 2200 O O . GLN A 1 292 ? 31.49789 8.96466 -8.53497 1.000 58.31752 292 GLN A O 1
ATOM 2206 N N . TYR A 1 293 ? 30.52023 7.00560 -8.02356 1.000 61.08101 293 TYR A N 1
ATOM 2207 C CA . TYR A 1 293 ? 30.33246 6.64269 -9.41948 1.000 58.07538 293 TYR A CA 1
ATOM 2208 C C . TYR A 1 293 ? 29.24504 7.44771 -10.11681 1.000 57.28318 293 TYR A C 1
ATOM 2209 O O . TYR A 1 293 ? 29.11735 7.34280 -11.34274 1.000 56.94104 293 TYR A O 1
ATOM 2218 N N . ILE A 1 294 ? 28.46642 8.25264 -9.40131 1.000 55.84091 294 ILE A N 1
ATOM 2219 C CA . ILE A 1 294 ? 27.57901 9.17767 -10.09274 1.000 52.73001 294 ILE A CA 1
ATOM 2220 C C . ILE A 1 294 ? 28.01309 10.62266 -9.86688 1.000 57.67534 294 ILE A C 1
ATOM 2221 O O . ILE A 1 294 ? 27.22396 11.54065 -10.06037 1.000 57.78588 294 ILE A O 1
ATOM 2226 N N . ASP A 1 295 ? 29.25633 10.83467 -9.43657 1.000 62.30221 295 ASP A N 1
ATOM 2227 C CA . ASP A 1 295 ? 29.81029 12.17868 -9.44878 1.000 65.84474 295 ASP A CA 1
ATOM 2228 C C . ASP A 1 295 ? 29.69748 12.76278 -10.85068 1.000 63.32601 295 ASP A C 1
ATOM 2229 O O . ASP A 1 295 ? 29.94294 12.07786 -11.84887 1.000 60.16248 295 ASP A O 1
ATOM 2234 N N . GLY A 1 296 ? 29.30741 14.03577 -10.91637 1.000 61.92585 296 GLY A N 1
ATOM 2235 C CA . GLY A 1 296 ? 29.02069 14.70686 -12.16416 1.000 58.45701 296 GLY A CA 1
ATOM 2236 C C . GLY A 1 296 ? 27.55248 14.75584 -12.53133 1.000 56.28306 296 GLY A C 1
ATOM 2237 O O . GLY A 1 296 ? 27.18694 15.49490 -13.45607 1.000 55.56982 296 GLY A O 1
ATOM 2238 N N . VAL A 1 297 ? 26.69889 13.99877 -11.83490 1.000 55.80932 297 VAL A N 1
ATOM 2239 C CA . VAL A 1 297 ? 25.26973 14.02375 -12.11709 1.000 51.68514 297 VAL A CA 1
ATOM 2240 C C . VAL A 1 297 ? 24.68478 15.41872 -11.95966 1.000 51.51144 297 VAL A C 1
ATOM 2241 O O . VAL A 1 297 ? 23.64444 15.72474 -12.55205 1.000 48.85323 297 VAL A O 1
ATOM 2245 N N . GLU A 1 298 ? 25.33320 16.27668 -11.17397 1.000 57.01473 298 GLU A N 1
ATOM 2246 C CA . GLU A 1 298 ? 24.88624 17.65566 -11.03661 1.000 61.02047 298 GLU A CA 1
ATOM 2247 C C . GLU A 1 298 ? 24.78546 18.36975 -12.38351 1.000 60.20195 298 GLU A C 1
ATOM 2248 O O . GLU A 1 298 ? 24.05737 19.36774 -12.49302 1.000 62.16008 298 GLU A O 1
ATOM 2254 N N . THR A 1 299 ? 25.47889 17.87185 -13.41393 1.000 56.84103 299 THR A N 1
ATOM 2255 C CA . THR A 1 299 ? 25.38812 18.41294 -14.76684 1.000 53.07478 299 THR A CA 1
ATOM 2256 C C . THR A 1 299 ? 24.27667 17.78297 -15.59226 1.000 49.09010 299 THR A C 1
ATOM 2257 O O . THR A 1 299 ? 23.99803 18.27004 -16.69707 1.000 47.36357 299 THR A O 1
ATOM 2261 N N . ALA A 1 300 ? 23.64198 16.72292 -15.09298 1.000 47.28198 300 ALA A N 1
ATOM 2262 C CA . ALA A 1 300 ? 22.63257 16.01095 -15.85646 1.000 46.03447 300 ALA A CA 1
ATOM 2263 C C . ALA A 1 300 ? 21.29955 16.74491 -15.84866 1.000 44.11318 300 ALA A C 1
ATOM 2264 O O . ALA A 1 300 ? 20.90610 17.35583 -14.85039 1.000 45.00803 300 ALA A O 1
ATOM 2266 N N . ASP A 1 301 ? 20.62091 16.70197 -16.98928 1.000 43.81052 301 ASP A N 1
ATOM 2267 C CA . ASP A 1 301 ? 19.22986 17.10694 -17.06847 1.000 44.10529 301 ASP A CA 1
ATOM 2268 C C . ASP A 1 301 ? 18.30117 16.01388 -16.57302 1.000 43.82894 301 ASP A C 1
ATOM 2269 O O . ASP A 1 301 ? 17.19741 16.32181 -16.11538 1.000 42.24454 301 ASP A O 1
ATOM 2274 N N . SER A 1 302 ? 18.73818 14.75289 -16.60936 1.000 36.26487 302 SER A N 1
ATOM 2275 C CA . SER A 1 302 ? 17.89551 13.69083 -16.07696 1.000 41.64973 302 SER A CA 1
ATOM 2276 C C . SER A 1 302 ? 18.75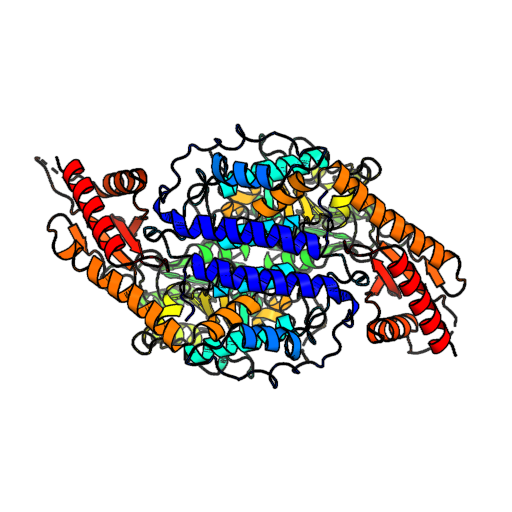880 12.52382 -15.62353 1.000 41.51814 302 SER A C 1
ATOM 2277 O O . SER A 1 302 ? 19.89355 12.35189 -16.07518 1.000 39.81004 302 SER A O 1
ATOM 2280 N N . PHE A 1 303 ? 18.18632 11.71374 -14.73027 1.000 42.01030 303 PHE A N 1
ATOM 2281 C CA . PHE A 1 303 ? 18.89172 10.61671 -14.07574 1.000 44.70799 303 PHE A CA 1
ATOM 2282 C C . PHE A 1 303 ? 17.88391 9.51267 -13.80326 1.000 44.77379 303 PHE A C 1
ATOM 2283 O O . PHE A 1 303 ? 16.76715 9.79160 -13.35761 1.000 44.78432 303 PHE A O 1
ATOM 2291 N N . ASN A 1 304 ? 18.26578 8.26170 -14.08356 1.000 40.17587 304 ASN A N 1
ATOM 2292 C CA . ASN A 1 304 ? 17.29184 7.17267 -14.03109 1.000 41.58920 304 ASN A CA 1
ATOM 2293 C C . ASN A 1 304 ? 17.88426 5.94863 -13.34051 1.000 45.44229 304 ASN A C 1
ATOM 2294 O O . ASN A 1 304 ? 18.96807 5.48269 -13.70616 1.000 42.46825 304 ASN A O 1
ATOM 2299 N N . MET A 1 305 ? 17.16184 5.42454 -12.34914 1.000 49.64016 305 MET A N 1
ATOM 2300 C CA . MET A 1 305 ? 17.56128 4.22650 -11.61546 1.000 51.84569 305 MET A CA 1
ATOM 2301 C C . MET A 1 305 ? 16.37038 3.28046 -11.48585 1.000 52.07730 305 MET A C 1
ATOM 2302 O O . MET A 1 305 ? 15.26755 3.71640 -11.16620 1.000 54.60655 305 MET A O 1
ATOM 2307 N N . ASN A 1 306 ? 16.58129 1.98748 -11.71707 1.000 49.99284 306 ASN A N 1
ATOM 2308 C CA . ASN A 1 306 ? 15.48235 1.01645 -11.65852 1.000 47.91101 306 ASN A CA 1
ATOM 2309 C C . ASN A 1 306 ? 15.38816 0.44534 -10.24850 1.000 46.61348 306 ASN A C 1
ATOM 2310 O O . ASN A 1 306 ? 16.18440 -0.41366 -9.86301 1.000 48.37948 306 ASN A O 1
ATOM 2315 N N . ALA A 1 307 ? 14.38758 0.88826 -9.48391 1.000 44.73957 307 ALA A N 1
ATOM 2316 C CA . ALA A 1 307 ? 14.15633 0.29416 -8.17282 1.000 45.37913 307 ALA A CA 1
ATOM 2317 C C . ALA A 1 307 ? 13.72131 -1.16485 -8.27768 1.000 47.06354 307 ALA A C 1
ATOM 2318 O O . ALA A 1 307 ? 13.89288 -1.92291 -7.31683 1.000 49.52436 307 ALA A O 1
ATOM 2320 N N . HIS A 1 308 ? 13.15569 -1.57178 -9.40839 1.000 45.77391 308 HIS A N 1
ATOM 2321 C CA . HIS A 1 308 ? 12.70163 -2.95178 -9.57424 1.000 49.66385 308 HIS A CA 1
ATOM 2322 C C . HIS A 1 308 ? 13.82338 -3.85371 -10.07493 1.000 49.78228 308 HIS A C 1
ATOM 2323 O O . HIS A 1 308 ? 13.59019 -5.00169 -10.45888 1.000 48.10577 308 HIS A O 1
ATOM 2354 N N . TRP A 1 310 ? 17.67121 -3.69772 -8.58609 1.000 52.52472 310 TRP A N 1
ATOM 2355 C CA . TRP A 1 310 ? 18.50286 -4.04778 -7.44258 1.000 54.69866 310 TRP A CA 1
ATOM 2356 C C . TRP A 1 310 ? 18.10457 -3.32088 -6.15431 1.000 57.53585 310 TRP A C 1
ATOM 2357 O O . TRP A 1 310 ? 18.91408 -3.19792 -5.24075 1.000 59.96245 310 TRP A O 1
ATOM 2368 N N . PHE A 1 311 ? 16.86460 -2.82792 -6.07357 1.000 56.24359 311 PHE A N 1
ATOM 2369 C CA . PHE A 1 311 ? 16.41924 -2.07002 -4.90727 1.000 55.86986 311 PHE A CA 1
ATOM 2370 C C . PHE A 1 311 ? 15.19963 -2.70310 -4.24062 1.000 56.40676 311 PHE A C 1
ATOM 2371 O O . PHE A 1 311 ? 14.42499 -2.00717 -3.57414 1.000 56.27780 311 PHE A O 1
ATOM 2379 N N . LEU A 1 312 ? 15.00557 -4.01009 -4.42061 1.000 54.58549 312 LEU A N 1
ATOM 2380 C CA . LEU A 1 312 ? 14.02000 -4.79817 -3.68011 1.000 54.68814 312 LEU A CA 1
ATOM 2381 C C . LEU A 1 312 ? 12.57885 -4.36819 -3.94027 1.000 53.49326 312 LEU A C 1
ATOM 2382 O O . LEU A 1 312 ? 11.67929 -4.73527 -3.17279 1.000 57.40162 312 LEU A O 1
ATOM 2387 N N . THR A 1 313 ? 12.32022 -3.61212 -5.00807 1.000 49.18221 313 THR A N 1
ATOM 2388 C CA . THR A 1 313 ? 10.98905 -3.07414 -5.28428 1.000 48.05313 313 THR A CA 1
ATOM 2389 C C . THR A 1 313 ? 10.41038 -3.76007 -6.51800 1.000 48.61899 313 THR A C 1
ATOM 2390 O O . THR A 1 313 ? 10.80273 -3.44797 -7.64720 1.000 48.09524 313 THR A O 1
ATOM 2394 N N . ASN A 1 314 ? 9.45553 -4.66911 -6.29453 1.000 48.94534 314 ASN A N 1
ATOM 2395 C CA . ASN A 1 314 ? 8.88295 -5.49105 -7.36027 1.000 44.71589 314 ASN A CA 1
ATOM 2396 C C . ASN A 1 314 ? 8.52023 -4.66397 -8.58800 1.000 48.34527 314 ASN A C 1
ATOM 2397 O O . ASN A 1 314 ? 7.96127 -3.56699 -8.47661 1.000 47.61097 314 ASN A O 1
ATOM 2402 N N . PHE A 1 315 ? 8.80259 -5.22888 -9.76420 1.000 48.66373 315 PHE A N 1
ATOM 2403 C CA . PHE A 1 315 ? 8.43385 -4.61479 -11.03595 1.000 50.51922 315 PHE A CA 1
ATOM 2404 C C . PHE A 1 315 ? 6.94985 -4.26184 -11.02709 1.000 53.62748 315 PHE A C 1
ATOM 2405 O O . PHE A 1 315 ? 6.11912 -5.05989 -10.58668 1.000 56.63047 315 PHE A O 1
ATOM 2413 N N . ASP A 1 316 ? 6.60055 -3.05781 -11.49481 1.000 51.24825 316 ASP A N 1
ATOM 2414 C CA . ASP A 1 316 ? 7.49416 -2.10274 -12.15024 1.000 50.03231 316 ASP A CA 1
ATOM 2415 C C . ASP A 1 316 ? 7.73861 -0.86579 -11.28829 1.000 50.26655 316 ASP A C 1
ATOM 2416 O O . ASP A 1 316 ? 6.83598 -0.38587 -10.60475 1.000 52.07993 316 ASP A O 1
ATOM 2421 N N . CYS A 1 317 ? 8.95556 -0.32976 -11.33894 1.000 49.45067 317 CYS A N 1
ATOM 2422 C CA . CYS A 1 317 ? 9.25397 0.85819 -10.55302 1.000 49.72965 317 CYS A CA 1
ATOM 2423 C C . CYS A 1 317 ? 10.57371 1.48526 -10.99472 1.000 44.25531 317 CYS A C 1
ATOM 2424 O O . CYS A 1 317 ? 11.59010 1.36324 -10.30530 1.000 44.17898 317 CYS A O 1
ATOM 2427 N N . SER A 1 318 ? 10.57104 2.15834 -12.14167 1.000 41.68395 318 SER A N 1
ATOM 2428 C CA . SER A 1 318 ? 11.75375 2.85741 -12.62428 1.000 38.21248 318 SER A CA 1
ATOM 2429 C C . SER A 1 318 ? 11.66899 4.29638 -12.14113 1.000 39.73108 318 SER A C 1
ATOM 2430 O O . SER A 1 318 ? 10.62689 4.92036 -12.28350 1.000 39.27050 318 SER A O 1
ATOM 2433 N N . LEU A 1 319 ? 12.73631 4.81236 -11.53869 1.000 42.92094 319 LEU A N 1
ATOM 2434 C CA . LEU A 1 319 ? 12.73561 6.14132 -10.93460 1.000 42.47878 319 LEU A CA 1
ATOM 2435 C C . LEU A 1 319 ? 13.46507 7.11440 -11.85094 1.000 44.28426 319 LEU A C 1
ATOM 2436 O O . LEU A 1 319 ? 14.63589 6.89746 -12.17961 1.000 43.20518 319 LEU A O 1
ATOM 2441 N N . LEU A 1 320 ? 12.78682 8.19641 -12.23648 1.000 46.21344 320 LEU A N 1
ATOM 2442 C CA . LEU A 1 320 ? 13.35030 9.20549 -13.12072 1.000 44.21320 320 LEU A CA 1
ATOM 2443 C C . LEU A 1 320 ? 13.32066 10.55544 -12.41961 1.000 44.88433 320 LEU A C 1
ATOM 2444 O O . LEU A 1 320 ? 12.25990 10.99638 -11.96098 1.000 45.30280 320 LEU A O 1
ATOM 2449 N N . TRP A 1 321 ? 14.47669 11.20847 -12.33421 1.000 43.48942 321 TRP A N 1
ATOM 2450 C CA . TRP A 1 321 ? 14.56792 12.57743 -11.84617 1.000 42.87619 321 TRP A CA 1
ATOM 2451 C C . TRP A 1 321 ? 14.97025 13.48453 -12.99833 1.000 44.12634 321 TRP A C 1
ATOM 2452 O O . TRP A 1 321 ? 15.79378 13.10461 -13.84082 1.000 42.03925 321 TRP A O 1
ATOM 2463 N N . VAL A 1 322 ? 14.38020 14.68251 -13.02591 1.000 40.08902 322 VAL A N 1
ATOM 2464 C CA . VAL A 1 322 ? 14.70262 15.70459 -14.00802 1.000 39.38630 322 VAL A CA 1
ATOM 2465 C C . VAL A 1 322 ? 14.95800 17.00355 -13.26507 1.000 42.28928 322 VAL A C 1
ATOM 2466 O O . VAL A 1 322 ? 14.41861 17.23645 -12.17575 1.000 41.50234 322 VAL A O 1
ATOM 2470 N N . LYS A 1 323 ? 15.75364 17.87561 -13.87145 1.000 44.50007 323 LYS A N 1
ATOM 2471 C CA . LYS A 1 323 ? 16.01097 19.14357 -13.21151 1.000 47.92417 323 LYS A CA 1
ATOM 2472 C C . LYS A 1 323 ? 15.04770 20.25058 -13.63688 1.000 45.33965 323 LYS A C 1
ATOM 2473 O O . LYS A 1 323 ? 15.01604 21.29853 -12.98579 1.000 53.35640 323 LYS A O 1
ATOM 2479 N N . ASP A 1 324 ? 14.24112 20.03663 -14.67744 1.000 44.80274 324 ASP A N 1
ATOM 2480 C CA . ASP A 1 324 ? 13.22685 21.00663 -15.11580 1.000 49.05325 324 ASP A CA 1
ATOM 2481 C C . ASP A 1 324 ? 11.98462 20.22963 -15.55316 1.000 45.31070 324 ASP A C 1
ATOM 2482 O O . ASP A 1 324 ? 11.90399 19.77771 -16.69915 1.000 43.16044 324 ASP A O 1
ATOM 2487 N N . GLN A 1 325 ? 11.00513 20.09554 -14.65262 1.000 47.11618 325 GLN A N 1
ATOM 2488 C CA . GLN A 1 325 ? 9.81096 19.32753 -15.00200 1.000 50.75345 325 GLN A CA 1
ATOM 2489 C C . GLN A 1 325 ? 9.04129 19.96159 -16.14852 1.000 49.15589 325 GLN A C 1
ATOM 2490 O O . GLN A 1 325 ? 8.30091 19.25762 -16.85615 1.000 44.73957 325 GLN A O 1
ATOM 2496 N N . ASP A 1 326 ? 9.20315 21.27661 -16.34452 1.000 48.25315 326 ASP A N 1
ATOM 2497 C CA . ASP A 1 326 ? 8.49553 21.97267 -17.40907 1.000 47.11354 326 ASP A CA 1
ATOM 2498 C C . ASP A 1 326 ? 8.85077 21.42178 -18.78431 1.000 45.68179 326 ASP A C 1
ATOM 2499 O O . ASP A 1 326 ? 7.98728 21.33982 -19.65883 1.000 47.55307 326 ASP A O 1
ATOM 2504 N N . SER A 1 327 ? 10.11265 21.05883 -19.01205 1.000 46.43978 327 SER A N 1
ATOM 2505 C CA . SER A 1 327 ? 10.46594 20.44793 -20.29429 1.000 49.85598 327 SER A CA 1
ATOM 2506 C C . SER A 1 327 ? 9.58582 19.22793 -20.58088 1.000 45.56073 327 SER A C 1
ATOM 2507 O O . SER A 1 327 ? 8.98721 19.11199 -21.66455 1.000 43.57101 327 SER A O 1
ATOM 2510 N N . LEU A 1 328 ? 9.47039 18.32085 -19.60588 1.000 45.08698 328 LEU A N 1
ATOM 2511 C CA . LEU A 1 328 ? 8.59533 17.15784 -19.76747 1.000 43.77893 328 LEU A CA 1
ATOM 2512 C C . LEU A 1 328 ? 7.15417 17.56582 -20.03363 1.000 44.13687 328 LEU A C 1
ATOM 2513 O O . LEU A 1 328 ? 6.56161 17.16588 -21.04133 1.000 47.30041 328 LEU A O 1
ATOM 2518 N N . THR A 1 329 ? 6.56265 18.35674 -19.13624 1.000 42.02872 329 THR A N 1
ATOM 2519 C CA . THR A 1 329 ? 5.12458 18.60671 -19.26341 1.000 45.33965 329 THR A CA 1
ATOM 2520 C C . THR A 1 329 ? 4.79086 19.44779 -20.49616 1.000 44.78695 329 THR A C 1
ATOM 2521 O O . THR A 1 329 ? 3.70654 19.29280 -21.07356 1.000 43.25782 329 THR A O 1
ATOM 2525 N N . LEU A 1 330 ? 5.68260 20.35284 -20.90760 1.000 43.87368 330 LEU A N 1
ATOM 2526 C CA . LEU A 1 330 ? 5.47588 21.07593 -22.15743 1.000 45.69495 330 LEU A CA 1
ATOM 2527 C C . LEU A 1 330 ? 5.52423 20.14402 -23.35953 1.000 43.43679 330 LEU A C 1
ATOM 2528 O O . LEU A 1 330 ? 4.82366 20.38507 -24.35011 1.000 43.49469 330 LEU A O 1
ATOM 2533 N N . ALA A 1 331 ? 6.36928 19.10504 -23.32208 1.000 36.82284 331 ALA A N 1
ATOM 2534 C CA . ALA A 1 331 ? 6.36967 18.15712 -24.43615 1.000 39.50474 331 ALA A CA 1
ATOM 2535 C C . ALA A 1 331 ? 5.14772 17.23808 -24.40552 1.000 42.89462 331 ALA A C 1
ATOM 2536 O O . ALA A 1 331 ? 4.57613 16.91614 -25.45523 1.000 41.08914 331 ALA A O 1
ATOM 2538 N N . LEU A 1 332 ? 4.73240 16.80598 -23.21732 1.000 44.55271 332 LEU A N 1
ATOM 2539 C CA . LEU A 1 332 ? 3.80851 15.68995 -23.07088 1.000 44.03423 332 LEU A CA 1
ATOM 2540 C C . LEU A 1 332 ? 2.37868 16.10188 -22.74905 1.000 46.17133 332 LEU A C 1
ATOM 2541 O O . LEU A 1 332 ? 1.48970 15.24786 -22.76461 1.000 45.80023 332 LEU A O 1
ATOM 2546 N N . SER A 1 333 ? 2.13481 17.37486 -22.45882 1.000 46.17659 333 SER A N 1
ATOM 2547 C CA . SER A 1 333 ? 0.79295 17.85780 -22.18703 1.000 45.52914 333 SER A CA 1
ATOM 2548 C C . SER A 1 333 ? -0.02178 17.97387 -23.46856 1.000 46.41872 333 SER A C 1
ATOM 2549 O O . SER A 1 333 ? 0.50361 18.29496 -24.53883 1.000 49.76123 333 SER A O 1
ATOM 2552 N N . THR A 1 334 ? -1.32171 17.70983 -23.35785 1.000 45.93709 334 THR A N 1
ATOM 2553 C CA . THR A 1 334 ? -2.24034 17.91788 -24.46631 1.000 51.72462 334 THR A CA 1
ATOM 2554 C C . THR A 1 334 ? -3.16325 19.11384 -24.25671 1.000 61.62318 334 THR A C 1
ATOM 2555 O O . THR A 1 334 ? -4.02974 19.35988 -25.10220 1.000 65.09201 334 THR A O 1
ATOM 2559 N N . ASN A 1 335 ? -2.99765 19.87677 -23.15674 1.000 70.22947 335 ASN A N 1
ATOM 2560 C CA . ASN A 1 335 ? -3.88852 21.00072 -22.85416 1.000 80.89391 335 ASN A CA 1
ATOM 2561 C C . ASN A 1 335 ? -3.46096 22.27178 -23.58731 1.000 84.46802 335 ASN A C 1
ATOM 2562 O O . ASN A 1 335 ? -2.27399 22.60482 -23.61696 1.000 81.74138 335 ASN A O 1
ATOM 2567 N N . PRO A 1 336 ? -4.41732 23.00680 -24.17972 1.000 92.52688 336 PRO A N 1
ATOM 2568 C CA . PRO A 1 336 ? -4.15979 24.23186 -24.95078 1.000 96.45104 336 PRO A CA 1
ATOM 2569 C C . PRO A 1 336 ? -3.78132 25.41681 -24.06390 1.000 98.82237 336 PRO A C 1
ATOM 2570 O O . PRO A 1 336 ? -3.52564 26.50085 -24.58897 1.000 101.46217 336 PRO A O 1
ATOM 2574 N N . LEU A 1 348 ? 0.80870 24.52391 -9.88355 1.000 88.74222 348 LEU A N 1
ATOM 2575 C CA . LEU A 1 348 ? 0.13643 24.52380 -8.58817 1.000 92.63216 348 LEU A CA 1
ATOM 2576 C C . LEU A 1 348 ? 0.27884 23.15476 -7.92035 1.000 92.07157 348 LEU A C 1
ATOM 2577 O O . LEU A 1 348 ? 0.57052 23.06368 -6.72652 1.000 94.55607 348 LEU A O 1
ATOM 2582 N N . VAL A 1 349 ? 0.07943 22.09281 -8.70532 1.000 87.60261 349 VAL A N 1
ATOM 2583 C CA . VAL A 1 349 ? 0.20674 20.72078 -8.22549 1.000 85.22074 349 VAL A CA 1
ATOM 2584 C C . VAL A 1 349 ? 0.64710 19.84287 -9.39180 1.000 76.26441 349 VAL A C 1
ATOM 2585 O O . VAL A 1 349 ? 0.49843 20.20195 -10.56069 1.000 74.57736 349 VAL A O 1
ATOM 2589 N N . VAL A 1 350 ? 1.20232 18.68086 -9.06320 1.000 71.54016 350 VAL A N 1
ATOM 2590 C CA . VAL A 1 350 ? 1.75578 17.77995 -10.06857 1.000 62.35748 350 VAL A CA 1
ATOM 2591 C C . VAL A 1 350 ? 0.64848 16.90896 -10.64701 1.000 60.01509 350 VAL A C 1
ATOM 2592 O O . VAL A 1 350 ? -0.11709 16.28089 -9.90762 1.000 59.39660 350 VAL A O 1
ATOM 2596 N N . ASP A 1 351 ? 0.55573 16.87906 -11.97496 1.000 59.26763 351 ASP A N 1
ATOM 2597 C CA . ASP A 1 351 ? -0.31865 15.95408 -12.69354 1.000 59.02550 351 ASP A CA 1
ATOM 2598 C C . ASP A 1 351 ? 0.61695 15.01716 -13.45413 1.000 52.91687 351 ASP A C 1
ATOM 2599 O O . ASP A 1 351 ? 1.18936 15.38426 -14.48643 1.000 48.27947 351 ASP A O 1
ATOM 2604 N N . TYR A 1 352 ? 0.77328 13.80413 -12.92831 1.000 52.86423 352 TYR A N 1
ATOM 2605 C CA . TYR A 1 352 ? 1.81703 12.91019 -13.40996 1.000 50.32709 352 TYR A CA 1
ATOM 2606 C C . TYR A 1 352 ? 1.55926 12.37629 -14.81185 1.000 50.06390 352 TYR A C 1
ATOM 2607 O O . TYR A 1 352 ? 2.50490 11.92836 -15.46242 1.000 49.77702 352 TYR A O 1
ATOM 2616 N N . LYS A 1 353 ? 0.32197 12.43629 -15.30715 1.000 50.98506 353 LYS A N 1
ATOM 2617 C CA . LYS A 1 353 ? 0.08820 12.05738 -16.69605 1.000 50.45605 353 LYS A CA 1
ATOM 2618 C C . LYS A 1 353 ? 0.96165 12.86848 -17.64448 1.000 48.22157 353 LYS A C 1
ATOM 2619 O O . LYS A 1 353 ? 1.34806 12.37156 -18.70873 1.000 44.92381 353 LYS A O 1
ATOM 2625 N N . ASP A 1 354 ? 1.28582 14.11146 -17.28057 1.000 48.31369 354 ASP A N 1
ATOM 2626 C CA . ASP A 1 354 ? 2.10431 14.96454 -18.13297 1.000 47.37673 354 ASP A CA 1
ATOM 2627 C C . ASP A 1 354 ? 3.58837 14.64758 -18.05083 1.000 46.17922 354 ASP A C 1
ATOM 2628 O O . ASP A 1 354 ? 4.37996 15.29765 -18.74423 1.000 46.67928 354 ASP A O 1
ATOM 2633 N N . TRP A 1 355 ? 3.98385 13.66653 -17.24113 1.000 48.62425 355 TRP A N 1
ATOM 2634 C CA . TRP A 1 355 ? 5.36892 13.23756 -17.13494 1.000 45.19752 355 TRP A CA 1
ATOM 2635 C C . TRP A 1 355 ? 5.62760 11.87861 -17.77118 1.000 43.90263 355 TRP A C 1
ATOM 2636 O O . TRP A 1 355 ? 6.72371 11.34663 -17.60984 1.000 39.83899 355 TRP A O 1
ATOM 2647 N N . GLN A 1 356 ? 4.64824 11.27864 -18.44167 1.000 47.60308 356 GLN A N 1
ATOM 2648 C CA . GLN A 1 356 ? 4.76105 9.88467 -18.85484 1.000 46.71613 356 GLN A CA 1
ATOM 2649 C C . GLN A 1 356 ? 4.02031 9.68974 -20.16943 1.000 46.89773 356 GLN A C 1
ATOM 2650 O O . GLN A 1 356 ? 3.34101 10.59276 -20.65999 1.000 44.65799 356 GLN A O 1
ATOM 2656 N N . ILE A 1 357 ? 4.12904 8.48079 -20.71858 1.000 44.52113 357 ILE A N 1
ATOM 2657 C CA . ILE A 1 357 ? 3.43735 8.12986 -21.95922 1.000 44.99224 357 ILE A CA 1
ATOM 2658 C C . ILE A 1 357 ? 1.99753 7.74579 -21.64443 1.000 47.65571 357 ILE A C 1
ATOM 2659 O O . ILE A 1 357 ? 1.06619 8.32581 -22.22287 1.000 51.62198 357 ILE A O 1
ATOM 2664 N N . PRO A 1 358 ? 1.74806 6.78372 -20.75736 1.000 47.70309 358 PRO A N 1
ATOM 2665 C CA . PRO A 1 358 ? 0.36423 6.40166 -20.47461 1.000 47.58728 358 PRO A CA 1
ATOM 2666 C C . PRO A 1 358 ? -0.37444 7.56160 -19.83111 1.000 49.34276 358 PRO A C 1
ATOM 2667 O O . PRO A 1 358 ? 0.21479 8.54558 -19.38037 1.000 48.93481 358 PRO A O 1
ATOM 2671 N N . LEU A 1 359 ? -1.69741 7.42456 -19.78838 1.000 49.40066 359 LEU A N 1
ATOM 2672 C CA . LEU A 1 359 ? -2.53101 8.35048 -19.03584 1.000 52.04571 359 LEU A CA 1
ATOM 2673 C C . LEU A 1 359 ? -2.72120 7.85137 -17.60777 1.000 54.34862 359 LEU A C 1
ATOM 2674 O O . LEU A 1 359 ? -2.31467 8.51231 -16.64795 1.000 59.90981 359 LEU A O 1
ATOM 2679 N N . GLY A 1 360 ? -3.31308 6.67735 -17.45852 1.000 52.31417 360 GLY A N 1
ATOM 2680 C CA . GLY A 1 360 ? -3.51732 6.11025 -16.14744 1.000 53.36956 360 GLY A CA 1
ATOM 2681 C C . GLY A 1 360 ? -2.22796 5.60324 -15.52921 1.000 50.97980 360 GLY A C 1
ATOM 2682 O O . GLY A 1 360 ? -1.17531 5.50031 -16.16081 1.000 50.99032 360 GLY A O 1
ATOM 2683 N N . ARG A 1 361 ? -2.31323 5.32214 -14.23618 1.000 49.59542 361 ARG A N 1
ATOM 2684 C CA . ARG A 1 361 ? -1.18779 4.78012 -13.48985 1.000 47.89785 361 ARG A CA 1
ATOM 2685 C C . ARG A 1 361 ? -1.71203 4.24901 -12.16659 1.000 46.17922 361 ARG A C 1
ATOM 2686 O O . ARG A 1 361 ? -2.70975 4.74994 -11.63800 1.000 46.10816 361 ARG A O 1
ATOM 2694 N N . ARG A 1 362 ? -1.06372 3.20999 -11.66204 1.000 44.42901 362 ARG A N 1
ATOM 2695 C CA . ARG A 1 362 ? -1.47499 2.61389 -10.40285 1.000 47.17671 362 ARG A CA 1
ATOM 2696 C C . ARG A 1 362 ? -0.59337 3.12483 -9.26931 1.000 47.52412 362 ARG A C 1
ATOM 2697 O O . ARG A 1 362 ? 0.39150 3.83387 -9.48081 1.000 45.13699 362 ARG A O 1
ATOM 2705 N N . PHE A 1 363 ? -0.95167 2.72773 -8.05013 1.000 50.76661 363 PHE A N 1
ATOM 2706 C CA . PHE A 1 363 ? -0.35000 3.28266 -6.83843 1.000 51.12981 363 PHE A CA 1
ATOM 2707 C C . PHE A 1 363 ? 1.02516 2.65668 -6.58525 1.000 51.36669 363 PHE A C 1
ATOM 2708 O O . PHE A 1 363 ? 1.27174 1.99361 -5.57944 1.000 53.53800 363 PHE A O 1
ATOM 2716 N N . ARG A 1 364 ? 1.93962 2.89877 -7.52975 1.000 50.45342 364 ARG A N 1
ATOM 2717 C CA . ARG A 1 364 ? 3.24866 2.25681 -7.49153 1.000 51.42459 364 ARG A CA 1
ATOM 2718 C C . ARG A 1 364 ? 4.15026 2.80075 -6.39200 1.000 54.08543 364 ARG A C 1
ATOM 2719 O O . ARG A 1 364 ? 5.10250 2.11875 -6.00659 1.000 51.25878 364 ARG A O 1
ATOM 2727 N N . SER A 1 365 ? 3.89352 4.00771 -5.87977 1.000 45.71074 365 SER A N 1
ATOM 2728 C CA . SER A 1 365 ? 4.75210 4.52366 -4.81922 1.000 48.11893 365 SER A CA 1
ATOM 2729 C C . SER A 1 365 ? 4.55287 3.78156 -3.50316 1.000 49.97968 365 SER A C 1
ATOM 2730 O O . SER A 1 365 ? 5.42436 3.85052 -2.63064 1.000 52.01413 365 SER A O 1
ATOM 2733 N N . LEU A 1 366 ? 3.43198 3.07651 -3.33958 1.000 51.90359 366 LEU A N 1
ATOM 2734 C CA . LEU A 1 366 ? 3.18370 2.35442 -2.09549 1.000 56.06462 366 LEU A CA 1
ATOM 2735 C C . LEU A 1 366 ? 4.25887 1.30943 -1.83517 1.000 57.24634 366 LEU A C 1
ATOM 2736 O O . LEU A 1 366 ? 4.76551 1.19536 -0.71446 1.000 59.58083 366 LEU A O 1
ATOM 2741 N N . LYS A 1 367 ? 4.60432 0.51451 -2.85442 1.000 55.94881 367 LYS A N 1
ATOM 2742 C CA . LYS A 1 367 ? 5.59347 -0.53848 -2.64706 1.000 53.63538 367 LYS A CA 1
ATOM 2743 C C . LYS A 1 367 ? 6.96961 0.04854 -2.36479 1.000 52.90371 367 LYS A C 1
ATOM 2744 O O . LYS A 1 367 ? 7.71010 -0.47450 -1.52624 1.000 55.25399 367 LYS A O 1
ATOM 2750 N N . LEU A 1 368 ? 7.32621 1.15060 -3.02291 1.000 54.46179 368 LEU A N 1
ATOM 2751 C CA . LEU A 1 368 ? 8.61036 1.77361 -2.71759 1.000 53.51957 368 LEU A CA 1
ATOM 2752 C C . LEU A 1 368 ? 8.62415 2.31251 -1.29356 1.000 53.10374 368 LEU A C 1
ATOM 2753 O O . LEU A 1 368 ? 9.59958 2.12548 -0.55112 1.000 56.53046 368 LEU A O 1
ATOM 2758 N N . TRP A 1 369 ? 7.54736 2.98045 -0.89590 1.000 51.02717 369 TRP A N 1
ATOM 2759 C CA . TRP A 1 369 ? 7.42811 3.46635 0.47020 1.000 55.39085 369 TRP A CA 1
ATOM 2760 C C . TRP A 1 369 ? 7.56371 2.32928 1.47104 1.000 56.16463 369 TRP A C 1
ATOM 2761 O O . TRP A 1 369 ? 8.27727 2.45023 2.47265 1.000 58.87285 369 TRP A O 1
ATOM 2772 N N . MET A 1 370 ? 6.89859 1.20628 1.20434 1.000 56.04883 370 MET A N 1
ATOM 2773 C CA . MET A 1 370 ? 6.91115 0.10121 2.15025 1.000 58.58071 370 MET A CA 1
ATOM 2774 C C . MET A 1 370 ? 8.27619 -0.57075 2.18843 1.000 58.26751 370 MET A C 1
ATOM 2775 O O . MET A 1 370 ? 8.72480 -0.99882 3.25315 1.000 60.91257 370 MET A O 1
ATOM 2780 N N . VAL A 1 371 ? 8.95755 -0.66765 1.04604 1.000 55.00660 371 VAL A N 1
ATOM 2781 C CA . VAL A 1 371 ? 10.33857 -1.14361 1.05223 1.000 54.15649 371 VAL A CA 1
ATOM 2782 C C . VAL A 1 371 ? 11.19205 -0.25465 1.94381 1.000 58.27541 371 VAL A C 1
ATOM 2783 O O . VAL A 1 371 ? 11.85259 -0.72470 2.88241 1.000 61.62318 371 VAL A O 1
ATOM 2787 N N . LEU A 1 372 ? 11.16586 1.05336 1.67892 1.000 59.30448 372 LEU A N 1
ATOM 2788 C CA . LEU A 1 372 ? 11.97727 1.98133 2.45553 1.000 59.99667 372 LEU A CA 1
ATOM 2789 C C . LEU A 1 372 ? 11.68012 1.85321 3.94269 1.000 60.28354 372 LEU A C 1
ATOM 2790 O O . LEU A 1 372 ? 12.59558 1.70318 4.75516 1.000 65.03938 372 LEU A O 1
ATOM 2795 N N . ARG A 1 373 ? 10.40232 1.83115 4.31241 1.000 58.63598 373 ARG A N 1
ATOM 2796 C CA . ARG A 1 373 ? 10.05712 1.83804 5.73060 1.000 60.72044 373 ARG A CA 1
ATOM 2797 C C . ARG A 1 373 ? 10.36753 0.49900 6.39533 1.000 63.44971 373 ARG A C 1
ATOM 2798 O O . ARG A 1 373 ? 10.97414 0.45894 7.47099 1.000 67.81603 373 ARG A O 1
ATOM 2806 N N . LEU A 1 374 ? 9.96322 -0.61296 5.77448 1.000 63.46814 374 LEU A N 1
ATOM 2807 C CA . LEU A 1 374 ? 10.09761 -1.91801 6.40631 1.000 66.28690 374 LEU A CA 1
ATOM 2808 C C . LEU A 1 374 ? 11.53063 -2.42897 6.41446 1.000 68.00026 374 LEU A C 1
ATOM 2809 O O . LEU A 1 374 ? 11.84610 -3.32202 7.20822 1.000 71.44541 374 LEU A O 1
ATOM 2814 N N . TYR A 1 375 ? 12.40813 -1.89788 5.56601 1.000 66.05002 375 TYR A N 1
ATOM 2815 C CA . TYR A 1 375 ? 13.79215 -2.34885 5.57820 1.000 65.00253 375 TYR A CA 1
ATOM 2816 C C . TYR A 1 375 ? 14.76544 -1.33086 6.14272 1.000 68.38188 375 TYR A C 1
ATOM 2817 O O . TYR A 1 375 ? 15.65289 -1.71189 6.91419 1.000 70.73216 375 TYR A O 1
ATOM 2826 N N . GLY A 1 376 ? 14.64921 -0.05284 5.78888 1.000 67.27122 376 GLY A N 1
ATOM 2827 C CA . GLY A 1 376 ? 15.63647 0.87515 6.30239 1.000 69.76626 376 GLY A CA 1
ATOM 2828 C C . GLY A 1 376 ? 16.80594 1.04325 5.35974 1.000 68.60033 376 GLY A C 1
ATOM 2829 O O . GLY A 1 376 ? 17.20455 0.12532 4.63645 1.000 68.33977 376 GLY A O 1
ATOM 2830 N N . SER A 1 377 ? 17.34489 2.26327 5.34353 1.000 65.10781 377 SER A N 1
ATOM 2831 C CA . SER A 1 377 ? 18.53143 2.52236 4.53988 1.000 65.59997 377 SER A CA 1
ATOM 2832 C C . SER A 1 377 ? 19.68071 1.62836 4.98317 1.000 69.51360 377 SER A C 1
ATOM 2833 O O . SER A 1 377 ? 20.47326 1.16444 4.15569 1.000 68.69508 377 SER A O 1
ATOM 2836 N N . GLU A 1 378 ? 19.76845 1.34927 6.28410 1.000 73.05086 378 GLU A N 1
ATOM 2837 C CA . GLU A 1 378 ? 20.83975 0.49626 6.78343 1.000 75.28008 378 GLU A CA 1
ATOM 2838 C C . GLU A 1 378 ? 20.72647 -0.90770 6.20539 1.000 71.51910 378 GLU A C 1
ATOM 2839 O O . GLU A 1 378 ? 21.71121 -1.47164 5.71380 1.000 70.49266 378 GLU A O 1
ATOM 2845 N N . THR A 1 379 ? 19.52150 -1.48273 6.24303 1.000 69.46886 379 THR A N 1
ATOM 2846 C CA . THR A 1 379 ? 19.33023 -2.81970 5.69304 1.000 68.70297 379 THR A CA 1
ATOM 2847 C C . THR A 1 379 ? 19.54838 -2.83359 4.18392 1.000 67.11857 379 THR A C 1
ATOM 2848 O O . THR A 1 379 ? 20.13411 -3.78053 3.65052 1.000 66.18951 379 THR A O 1
ATOM 2852 N N . LEU A 1 380 ? 19.09995 -1.79155 3.47725 1.000 66.10003 380 LEU A N 1
ATOM 2853 C CA . LEU A 1 380 ? 19.31014 -1.74944 2.03013 1.000 63.72080 380 LEU A CA 1
ATOM 2854 C C . LEU A 1 380 ? 20.79594 -1.67037 1.68830 1.000 64.44983 380 LEU A C 1
ATOM 2855 O O . LEU A 1 380 ? 21.26343 -2.31529 0.73699 1.000 64.89725 380 LEU A O 1
ATOM 2860 N N . LYS A 1 381 ? 21.55336 -0.88741 2.45793 1.000 67.18700 381 LYS A N 1
ATOM 2861 C CA . LYS A 1 381 ? 22.99926 -0.83335 2.28312 1.000 69.43464 381 LYS A CA 1
ATOM 2862 C C . LYS A 1 381 ? 23.63343 -2.19835 2.52866 1.000 71.15064 381 LYS A C 1
ATOM 2863 O O . LYS A 1 381 ? 24.46900 -2.65627 1.74016 1.000 71.57437 381 LYS A O 1
ATOM 2869 N N . SER A 1 382 ? 23.27408 -2.84544 3.64582 1.000 72.78504 382 SER A N 1
ATOM 2870 C CA . SER A 1 382 ? 23.84129 -4.15545 3.96340 1.000 74.77212 382 SER A CA 1
ATOM 2871 C C . SER A 1 382 ? 23.50372 -5.18538 2.89452 1.000 72.54554 382 SER A C 1
ATOM 2872 O O . SER A 1 382 ? 24.31458 -6.06334 2.60300 1.000 73.51145 382 SER A O 1
ATOM 2875 N N . TYR A 1 383 ? 22.31638 -5.08437 2.30120 1.000 69.64782 383 TYR A N 1
ATOM 2876 C CA . TYR A 1 383 ? 21.89681 -5.99931 1.24337 1.000 67.23438 383 TYR A CA 1
ATOM 2877 C C . TYR A 1 383 ? 22.72309 -5.80019 -0.02809 1.000 66.00265 383 TYR A C 1
ATOM 2878 O O . TYR A 1 383 ? 23.23578 -6.76814 -0.61944 1.000 63.92082 383 TYR A O 1
ATOM 2887 N N . ILE A 1 384 ? 22.85681 -4.54416 -0.46507 1.000 64.33666 384 ILE A N 1
ATOM 2888 C CA . ILE A 1 384 ? 23.73317 -4.23105 -1.59454 1.000 61.88110 384 ILE A CA 1
ATOM 2889 C C . ILE A 1 384 ? 25.13333 -4.77703 -1.33637 1.000 64.88146 384 ILE A C 1
ATOM 2890 O O . ILE A 1 384 ? 25.75386 -5.41395 -2.20077 1.000 67.98973 384 ILE A O 1
ATOM 2895 N N . ARG A 1 385 ? 25.65200 -4.52911 -0.13164 1.000 65.83684 385 ARG A N 1
ATOM 2896 C CA . ARG A 1 385 ? 27.01619 -4.92609 0.18756 1.000 68.03974 385 ARG A CA 1
ATOM 2897 C C . ARG A 1 385 ? 27.15826 -6.44109 0.24137 1.000 69.07407 385 ARG A C 1
ATOM 2898 O O . ARG A 1 385 ? 28.19206 -6.98603 -0.14925 1.000 70.14525 385 ARG A O 1
ATOM 2906 N N . ASN A 1 386 ? 26.12955 -7.13715 0.71490 1.000 67.93709 386 ASN A N 1
ATOM 2907 C CA . ASN A 1 386 ? 26.20063 -8.58716 0.78275 1.000 70.29527 386 ASN A CA 1
ATOM 2908 C C . ASN A 1 386 ? 26.24786 -9.18805 -0.61432 1.000 69.33989 386 ASN A C 1
ATOM 2909 O O . ASN A 1 386 ? 27.02473 -10.11701 -0.87682 1.000 71.55858 386 ASN A O 1
ATOM 2914 N N . HIS A 1 387 ? 25.43232 -8.66401 -1.53082 1.000 65.83158 387 HIS A N 1
ATOM 2915 C CA . HIS A 1 387 ? 25.51456 -9.13691 -2.90990 1.000 62.81806 387 HIS A CA 1
ATOM 2916 C C . HIS A 1 387 ? 26.88221 -8.83883 -3.51765 1.000 64.75250 387 HIS A C 1
ATOM 2917 O O . HIS A 1 387 ? 27.44483 -9.67276 -4.23903 1.000 66.42375 387 HIS A O 1
ATOM 2924 N N . ILE A 1 388 ? 27.44133 -7.65983 -3.23788 1.000 65.13939 388 ILE A N 1
ATOM 2925 C CA . ILE A 1 388 ? 28.75701 -7.34876 -3.79360 1.000 66.48692 388 ILE A CA 1
ATOM 2926 C C . ILE A 1 388 ? 29.81937 -8.26477 -3.19926 1.000 71.81387 388 ILE A C 1
ATOM 2927 O O . ILE A 1 388 ? 30.77100 -8.66269 -3.88083 1.000 72.25077 388 ILE A O 1
ATOM 2932 N N . LYS A 1 389 ? 29.68110 -8.60787 -1.92121 1.000 73.91939 389 LYS A N 1
ATOM 2933 C CA . LYS A 1 389 ? 30.61448 -9.52988 -1.29380 1.000 75.19059 389 LYS A CA 1
ATOM 2934 C C . LYS A 1 389 ? 30.51916 -10.91184 -1.92585 1.000 74.11678 389 LYS A C 1
ATOM 2935 O O . LYS A 1 389 ? 31.54205 -11.56580 -2.16147 1.000 73.69305 389 LYS A O 1
ATOM 2941 N N . LEU A 1 390 ? 29.29801 -11.36885 -2.21719 1.000 72.65608 390 LEU A N 1
ATOM 2942 C CA . LEU A 1 390 ? 29.13366 -12.64381 -2.91219 1.000 72.63502 390 LEU A CA 1
ATOM 2943 C C . LEU A 1 390 ? 29.77888 -12.60369 -4.29355 1.000 73.23773 390 LEU A C 1
ATOM 2944 O O . LEU A 1 390 ? 30.44367 -13.56364 -4.71100 1.000 74.96688 390 LEU A O 1
ATOM 2949 N N . ALA A 1 391 ? 29.59544 -11.49464 -5.01437 1.000 69.20567 391 ALA A N 1
ATOM 2950 C CA . ALA A 1 391 ? 30.20369 -11.35253 -6.33370 1.000 66.89223 391 ALA A CA 1
ATOM 2951 C C . ALA A 1 391 ? 31.72574 -11.32250 -6.24456 1.000 69.72678 391 ALA A C 1
ATOM 2952 O O . ALA A 1 391 ? 32.41826 -11.83641 -7.12899 1.000 70.21368 391 ALA A O 1
ATOM 2954 N N . LYS A 1 392 ? 32.26932 -10.71256 -5.18982 1.000 72.66398 392 LYS A N 1
ATOM 2955 C CA . LYS A 1 392 ? 33.71542 -10.71353 -5.00663 1.000 77.60141 392 LYS A CA 1
ATOM 2956 C C . LYS A 1 392 ? 34.22463 -12.12154 -4.70302 1.000 81.32291 392 LYS A C 1
ATOM 2957 O O . LYS A 1 392 ? 35.31039 -12.50748 -5.15366 1.000 79.89905 392 LYS A O 1
ATOM 2963 N N . GLU A 1 393 ? 33.46109 -12.89862 -3.92665 1.000 82.68360 393 GLU A N 1
ATOM 2964 C CA . GLU A 1 393 ? 33.82926 -14.29362 -3.70196 1.000 85.71291 393 GLU A CA 1
ATOM 2965 C C . GLU A 1 393 ? 33.84254 -15.07153 -5.01302 1.000 81.94140 393 GLU A C 1
ATOM 2966 O O . GLU A 1 393 ? 34.75542 -15.86748 -5.26259 1.000 82.97574 393 GLU A O 1
ATOM 2972 N N . PHE A 1 394 ? 32.82706 -14.86449 -5.85643 1.000 77.86197 394 PHE A N 1
ATOM 2973 C CA . PHE A 1 394 ? 32.80334 -15.52340 -7.16147 1.000 74.25101 394 PHE A CA 1
ATOM 2974 C C . PHE A 1 394 ? 33.99685 -15.10131 -8.01411 1.000 76.86448 394 PHE A C 1
ATOM 2975 O O . PHE A 1 394 ? 34.59648 -15.92724 -8.71351 1.000 79.10949 394 PHE A O 1
ATOM 2983 N N . GLU A 1 395 ? 34.34783 -13.81230 -7.97922 1.000 77.86986 395 GLU A N 1
ATOM 2984 C CA . GLU A 1 395 ? 35.52341 -13.34921 -8.71084 1.000 77.29611 395 GLU A CA 1
ATOM 2985 C C . GLU A 1 395 ? 36.78872 -14.02822 -8.20061 1.000 78.29360 395 GLU A C 1
ATOM 2986 O O . GLU A 1 395 ? 37.67528 -14.37713 -8.98913 1.000 79.21739 395 GLU A O 1
ATOM 2992 N N . GLN A 1 396 ? 36.89646 -14.21731 -6.88268 1.000 80.23330 396 GLN A N 1
ATOM 2993 C CA . GLN A 1 396 ? 38.04280 -14.93032 -6.32538 1.000 87.06833 396 GLN A CA 1
ATOM 2994 C C . GLN A 1 396 ? 38.08456 -16.36828 -6.82450 1.000 87.57103 396 GLN A C 1
ATOM 2995 O O . GLN A 1 396 ? 39.13734 -16.86822 -7.23613 1.000 89.75287 396 GLN A O 1
ATOM 3001 N N . LEU A 1 397 ? 36.94261 -17.05531 -6.76991 1.000 86.03400 397 LEU A N 1
ATOM 3002 C CA . LEU A 1 397 ? 36.87836 -18.42128 -7.27697 1.000 87.28941 397 LEU A CA 1
ATOM 3003 C C . LEU A 1 397 ? 37.33954 -18.48916 -8.72824 1.000 83.88901 397 LEU A C 1
ATOM 3004 O O . LEU A 1 397 ? 38.10036 -19.38911 -9.10273 1.000 83.59687 397 LEU A O 1
ATOM 3009 N N . VAL A 1 398 ? 36.89505 -17.54011 -9.55892 1.000 78.23043 398 VAL A N 1
ATOM 3010 C CA . VAL A 1 398 ? 37.30526 -17.53400 -10.96315 1.000 76.89869 398 VAL A CA 1
ATOM 3011 C C . VAL A 1 398 ? 38.81419 -17.34695 -11.07999 1.000 81.09657 398 VAL A C 1
ATOM 3012 O O . VAL A 1 398 ? 39.50081 -18.09888 -11.78643 1.000 82.00983 398 VAL A O 1
ATOM 3016 N N . SER A 1 399 ? 39.36157 -16.36799 -10.35622 1.000 81.55188 399 SER A N 1
ATOM 3017 C CA . SER A 1 399 ? 40.78448 -16.06994 -10.49001 1.000 86.37351 399 SER A CA 1
ATOM 3018 C C . SER A 1 399 ? 41.66173 -17.25894 -10.11159 1.000 90.16607 399 SER A C 1
ATOM 3019 O O . SER A 1 399 ? 42.79846 -17.36388 -10.58723 1.000 92.92430 399 SER A O 1
ATOM 3022 N N . GLN A 1 400 ? 41.16723 -18.15902 -9.26137 1.000 91.21094 400 GLN A N 1
ATOM 3023 C CA . GLN A 1 400 ? 41.96650 -19.30703 -8.83990 1.000 93.48752 400 GLN A CA 1
ATOM 3024 C C . GLN A 1 400 ? 41.99796 -20.43795 -9.85800 1.000 91.87154 400 GLN A C 1
ATOM 3025 O O . GLN A 1 400 ? 42.84306 -21.33294 -9.73354 1.000 95.86413 400 GLN A O 1
ATOM 3031 N N . ASP A 1 401 ? 41.12539 -20.41890 -10.86451 1.000 86.36825 401 ASP A N 1
ATOM 3032 C CA . ASP A 1 401 ? 41.08487 -21.48683 -11.84657 1.000 87.42101 401 ASP A CA 1
ATOM 3033 C C . ASP A 1 401 ? 41.83015 -21.05572 -13.09795 1.000 88.35796 401 ASP A C 1
ATOM 3034 O O . ASP A 1 401 ? 41.39775 -20.10369 -13.76564 1.000 84.48381 401 ASP A O 1
ATOM 3039 N N . PRO A 1 402 ? 42.91596 -21.73467 -13.47762 1.000 92.47688 402 PRO A N 1
ATOM 3040 C CA . PRO A 1 402 ? 43.68429 -21.27756 -14.64502 1.000 92.75059 402 PRO A CA 1
ATOM 3041 C C . PRO A 1 402 ? 42.93655 -21.43249 -15.95661 1.000 89.15806 402 PRO A C 1
ATOM 3042 O O . PRO A 1 402 ? 43.26199 -20.72141 -16.91674 1.000 88.19742 402 PRO A O 1
ATOM 3046 N N . ASN A 1 403 ? 41.93754 -22.32051 -16.02411 1.000 85.24180 403 ASN A N 1
ATOM 3047 C CA . ASN A 1 403 ? 41.14586 -22.48944 -17.23767 1.000 83.15997 403 ASN A CA 1
ATOM 3048 C C . ASN A 1 403 ? 40.23267 -21.30445 -17.52207 1.000 80.07539 403 ASN A C 1
ATOM 3049 O O . ASN A 1 403 ? 39.65405 -21.24439 -18.61174 1.000 78.79629 403 ASN A O 1
ATOM 3054 N N . PHE A 1 404 ? 40.07217 -20.37952 -16.58392 1.000 79.33846 404 PHE A N 1
ATOM 3055 C CA . PHE A 1 404 ? 39.19003 -19.23453 -16.77434 1.000 76.54865 404 PHE A CA 1
ATOM 3056 C C . PHE A 1 404 ? 39.97406 -17.93252 -16.65068 1.000 77.44350 404 PHE A C 1
ATOM 3057 O O . PHE A 1 404 ? 41.13829 -17.90351 -16.24734 1.000 81.93877 404 PHE A O 1
ATOM 3065 N N . GLU A 1 405 ? 39.30185 -16.83551 -16.97823 1.000 78.60679 405 GLU A N 1
ATOM 3066 C CA . GLU A 1 405 ? 39.91488 -15.52150 -16.85748 1.000 80.56492 405 GLU A CA 1
ATOM 3067 C C . GLU A 1 405 ? 38.82096 -14.48455 -16.66179 1.000 74.27206 405 GLU A C 1
ATOM 3068 O O . GLU A 1 405 ? 37.69469 -14.64655 -17.14616 1.000 69.95049 405 GLU A O 1
ATOM 3074 N N . ILE A 1 406 ? 39.16435 -13.43459 -15.92190 1.000 74.19311 406 ILE A N 1
ATOM 3075 C CA . ILE A 1 406 ? 38.30640 -12.26463 -15.77434 1.000 73.01402 406 ILE A CA 1
ATOM 3076 C C . ILE A 1 406 ? 38.53370 -11.35153 -16.97040 1.000 73.83780 406 ILE A C 1
ATOM 3077 O O . ILE A 1 406 ? 39.67751 -11.01548 -17.29902 1.000 76.51444 406 ILE A O 1
ATOM 3082 N N . VAL A 1 407 ? 37.44432 -10.94652 -17.62075 1.000 71.98495 407 VAL A N 1
ATOM 3083 C CA . VAL A 1 407 ? 37.52359 -10.22042 -18.88675 1.000 73.95624 407 VAL A CA 1
ATOM 3084 C C . VAL A 1 407 ? 37.61767 -8.71444 -18.67169 1.000 76.08807 407 VAL A C 1
ATOM 3085 O O . VAL A 1 407 ? 38.34625 -8.02237 -19.38605 1.000 79.09633 407 VAL A O 1
ATOM 3089 N N . THR A 1 408 ? 36.87120 -8.18653 -17.71023 1.000 74.39050 408 THR A N 1
ATOM 3090 C CA . THR A 1 408 ? 36.85234 -6.77055 -17.38512 1.000 74.27206 408 THR A CA 1
ATOM 3091 C C . THR A 1 408 ? 36.78219 -6.63866 -15.86807 1.000 75.66697 408 THR A C 1
ATOM 3092 O O . THR A 1 408 ? 36.29960 -7.55072 -15.19286 1.000 75.93279 408 THR A O 1
ATOM 3096 N N . PRO A 1 409 ? 37.29447 -5.54269 -15.31328 1.000 78.11200 409 PRO A N 1
ATOM 3097 C CA . PRO A 1 409 ? 37.25629 -5.38679 -13.85225 1.000 78.18569 409 PRO A CA 1
ATOM 3098 C C . PRO A 1 409 ? 35.82959 -5.42587 -13.31845 1.000 75.77751 409 PRO A C 1
ATOM 3099 O O . PRO A 1 409 ? 34.90023 -4.89985 -13.93488 1.000 75.22744 409 PRO A O 1
ATOM 3103 N N . ARG A 1 410 ? 35.66427 -6.05196 -12.15340 1.000 74.70106 410 ARG A N 1
ATOM 3104 C CA . ARG A 1 410 ? 34.37165 -6.10205 -11.47767 1.000 72.57186 410 ARG A CA 1
ATOM 3105 C C . ARG A 1 410 ? 34.24813 -4.89112 -10.56352 1.000 75.40904 410 ARG A C 1
ATOM 3106 O O . ARG A 1 410 ? 35.07563 -4.69816 -9.66597 1.000 79.29109 410 ARG A O 1
ATOM 3114 N N . ILE A 1 411 ? 33.19700 -4.10213 -10.76487 1.000 75.12216 411 ILE A N 1
ATOM 3115 C CA . ILE A 1 411 ? 32.96340 -2.89819 -9.98565 1.000 75.39325 411 ILE A CA 1
ATOM 3116 C C . ILE A 1 411 ? 31.83397 -3.08830 -8.98203 1.000 70.89534 411 ILE A C 1
ATOM 3117 O O . ILE A 1 411 ? 31.91159 -2.58337 -7.85903 1.000 70.34528 411 ILE A O 1
ATOM 3122 N N . PHE A 1 412 ? 30.79578 -3.84430 -9.35549 1.000 64.40246 412 PHE A N 1
ATOM 3123 C CA . PHE A 1 412 ? 29.65228 -4.07439 -8.48087 1.000 60.81255 412 PHE A CA 1
ATOM 3124 C C . PHE A 1 412 ? 29.43045 -5.56341 -8.25885 1.000 61.42052 412 PHE A C 1
ATOM 3125 O O . PHE A 1 412 ? 30.35669 -6.28242 -7.86442 1.000 66.23426 412 PHE A O 1
ATOM 3133 N N . ALA A 1 413 ? 28.21032 -6.03943 -8.51120 1.000 59.94140 413 ALA A N 1
ATOM 3134 C CA . ALA A 1 413 ? 27.85647 -7.43645 -8.31010 1.000 58.92285 413 ALA A CA 1
ATOM 3135 C C . ALA A 1 413 ? 27.79376 -8.22036 -9.61712 1.000 57.70429 413 ALA A C 1
ATOM 3136 O O . ALA A 1 413 ? 27.13975 -9.26738 -9.67283 1.000 59.76506 413 ALA A O 1
ATOM 3138 N N . LEU A 1 414 ? 28.45315 -7.73527 -10.66646 1.000 56.37518 414 LEU A N 1
ATOM 3139 C CA . LEU A 1 414 ? 28.52245 -8.41817 -11.95254 1.000 57.43057 414 LEU A CA 1
ATOM 3140 C C . LEU A 1 414 ? 29.95531 -8.85911 -12.21238 1.000 59.98088 414 LEU A C 1
ATOM 3141 O O . LEU A 1 414 ? 30.88232 -8.04109 -12.16385 1.000 61.28630 414 LEU A O 1
ATOM 3146 N N . VAL A 1 415 ? 30.14319 -10.14709 -12.48458 1.000 61.07048 415 VAL A N 1
ATOM 3147 C CA . VAL A 1 415 ? 31.45602 -10.68503 -12.81836 1.000 59.32290 415 VAL A CA 1
ATOM 3148 C C . VAL A 1 415 ? 31.41422 -11.14693 -14.26737 1.000 59.79138 415 VAL A C 1
ATOM 3149 O O . VAL A 1 415 ? 30.58503 -11.98992 -14.63796 1.000 61.39420 415 VAL A O 1
ATOM 3153 N N . CYS A 1 416 ? 32.29274 -10.58484 -15.08783 1.000 58.26488 416 CYS A N 1
ATOM 3154 C CA . CYS A 1 416 ? 32.45697 -11.00874 -16.47095 1.000 58.28330 416 CYS A CA 1
ATOM 3155 C C . CYS A 1 416 ? 33.66895 -11.92170 -16.55770 1.000 60.69675 416 CYS A C 1
ATOM 3156 O O . CYS A 1 416 ? 34.74023 -11.57971 -16.04728 1.000 62.76542 416 CYS A O 1
ATOM 3159 N N . PHE A 1 417 ? 33.49463 -13.09066 -17.17268 1.000 60.79940 417 PHE A N 1
ATOM 3160 C CA . PHE A 1 417 ? 34.58862 -14.04962 -17.24137 1.000 63.93135 417 PHE A CA 1
ATOM 3161 C C . PHE A 1 417 ? 34.49091 -14.84453 -18.53737 1.000 65.58418 417 PHE A C 1
ATOM 3162 O O . PHE A 1 417 ? 33.58645 -14.64350 -19.35285 1.000 65.67630 417 PHE A O 1
ATOM 3170 N N . ARG A 1 418 ? 35.44183 -15.75249 -18.72797 1.000 70.56899 418 ARG A N 1
ATOM 3171 C CA . ARG A 1 418 ? 35.34221 -16.64441 -19.87698 1.000 71.78755 418 ARG A CA 1
ATOM 3172 C C . ARG A 1 418 ? 36.44727 -17.68839 -19.82268 1.000 73.73252 418 ARG A C 1
ATOM 3173 O O . ARG A 1 418 ? 37.46065 -17.52641 -19.13424 1.000 75.36430 418 ARG A O 1
ATOM 3181 N N . LEU A 1 419 ? 36.22688 -18.77034 -20.56263 1.000 74.99057 419 LEU A N 1
ATOM 3182 C CA . LEU A 1 419 ? 37.24881 -19.78830 -20.74028 1.000 75.90121 419 LEU A CA 1
ATOM 3183 C C . LEU A 1 419 ? 38.44037 -19.22521 -21.49891 1.000 77.45402 419 LEU A C 1
ATOM 3184 O O . LEU A 1 419 ? 38.28479 -18.50914 -22.49177 1.000 73.38775 419 LEU A O 1
ATOM 3189 N N . VAL A 1 420 ? 39.63063 -19.59321 -21.04261 1.000 84.86807 420 VAL A N 1
ATOM 3190 C CA . VAL A 1 420 ? 40.87828 -19.12713 -21.65628 1.000 92.30317 420 VAL A CA 1
ATOM 3191 C C . VAL A 1 420 ? 41.01551 -19.73803 -23.04440 1.000 94.58239 420 VAL A C 1
ATOM 3192 O O . VAL A 1 420 ? 40.75445 -20.94302 -23.21634 1.000 97.70908 420 VAL A O 1
ATOM 3196 N N . PRO A 1 421 ? 41.42492 -18.96694 -24.04958 1.000 94.54555 421 PRO A N 1
ATOM 3197 C CA . PRO A 1 421 ? 41.59018 -19.53384 -25.39271 1.000 95.98256 421 PRO A CA 1
ATOM 3198 C C . PRO A 1 421 ? 42.61522 -20.65581 -25.38937 1.000 98.69078 421 PRO A C 1
ATOM 3199 O O . PRO A 1 421 ? 43.59863 -20.61984 -24.64792 1.000 101.45164 421 PRO A O 1
ATOM 3203 N N . VAL A 1 422 ? 42.36578 -21.66876 -26.21130 1.000 99.86724 422 VAL A N 1
ATOM 3204 C CA . VAL A 1 422 ? 43.27976 -22.80173 -26.31090 1.000 102.93866 422 VAL A CA 1
ATOM 3205 C C . VAL A 1 422 ? 43.62194 -23.07961 -27.77211 1.000 103.40450 422 VAL A C 1
ATOM 3206 O O . VAL A 1 422 ? 42.82143 -22.80857 -28.67064 1.000 100.10411 422 VAL A O 1
ATOM 3210 N N . LYS A 1 428 ? 38.04901 -25.09826 -34.84512 1.000 104.52306 428 LYS A N 1
ATOM 3211 C CA . LYS A 1 428 ? 37.37782 -23.83126 -35.11565 1.000 102.71232 428 LYS A CA 1
ATOM 3212 C C . LYS A 1 428 ? 35.88069 -24.03828 -35.36782 1.000 101.62797 428 LYS A C 1
ATOM 3213 O O . LYS A 1 428 ? 35.39674 -25.17030 -35.32863 1.000 102.64125 428 LYS A O 1
ATOM 3219 N N . CYS A 1 429 ? 35.15552 -22.94128 -35.61133 1.000 100.50152 429 CYS A N 1
ATOM 3220 C CA . CYS A 1 429 ? 33.70442 -22.97331 -35.79052 1.000 99.57773 429 CYS A CA 1
ATOM 3221 C C . CYS A 1 429 ? 32.96417 -23.04643 -34.46211 1.000 97.45116 429 CYS A C 1
ATOM 3222 O O . CYS A 1 429 ? 31.93325 -22.38647 -34.28048 1.000 94.02970 429 CYS A O 1
ATOM 3225 N N . ASN A 1 430 ? 33.46972 -23.84648 -33.52945 1.000 98.33811 430 ASN A N 1
ATOM 3226 C CA . ASN A 1 430 ? 32.80844 -24.01659 -32.24609 1.000 95.59567 430 ASN A CA 1
ATOM 3227 C C . ASN A 1 430 ? 33.24895 -22.91865 -31.28926 1.000 92.30317 430 ASN A C 1
ATOM 3228 O O . ASN A 1 430 ? 34.39492 -22.46061 -31.32387 1.000 95.30353 430 ASN A O 1
ATOM 3233 N N . ASN A 1 431 ? 32.32241 -22.48673 -30.44970 1.000 86.89463 431 ASN A N 1
ATOM 3234 C CA . ASN A 1 431 ? 32.57695 -21.46380 -29.44577 1.000 84.01534 431 ASN A CA 1
ATOM 3235 C C . ASN A 1 431 ? 32.43074 -22.11190 -28.07774 1.000 79.12264 431 ASN A C 1
ATOM 3236 O O . ASN A 1 431 ? 31.31000 -22.35897 -27.61912 1.000 74.73001 431 ASN A O 1
ATOM 3241 N N . ARG A 1 432 ? 33.56312 -22.35992 -27.41539 1.000 79.12264 432 ARG A N 1
ATOM 3242 C CA . ARG A 1 432 ? 33.52183 -23.13901 -26.18543 1.000 76.89869 432 ARG A CA 1
ATOM 3243 C C . ARG A 1 432 ? 32.78443 -22.40111 -25.08296 1.000 72.39026 432 ARG A C 1
ATOM 3244 O O . ARG A 1 432 ? 32.19495 -23.03519 -24.20067 1.000 64.71829 432 ARG A O 1
ATOM 3252 N N . ASN A 1 433 ? 32.78438 -21.06910 -25.12286 1.000 72.27709 433 ASN A N 1
ATOM 3253 C CA . ASN A 1 433 ? 32.10595 -20.33020 -24.07142 1.000 68.88457 433 ASN A CA 1
ATOM 3254 C C . ASN A 1 433 ? 30.59389 -20.51923 -24.18059 1.000 66.42375 433 ASN A C 1
ATOM 3255 O O . ASN A 1 433 ? 29.91047 -20.74933 -23.17222 1.000 64.37877 433 ASN A O 1
ATOM 3260 N N . ARG A 1 434 ? 30.05720 -20.45016 -25.40628 1.000 65.58418 434 ARG A N 1
ATOM 3261 C CA . ARG A 1 434 ? 28.63209 -20.69418 -25.60549 1.000 65.57628 434 ARG A CA 1
ATOM 3262 C C . ARG A 1 434 ? 28.26432 -22.13422 -25.26839 1.000 65.06833 434 ARG A C 1
ATOM 3263 O O . ARG A 1 434 ? 27.19365 -22.38729 -24.70381 1.000 63.39971 434 ARG A O 1
ATOM 3271 N N . GLU A 1 435 ? 29.11914 -23.09717 -25.63294 1.000 66.30532 435 GLU A N 1
ATOM 3272 C CA . GLU A 1 435 ? 28.84538 -24.48920 -25.27789 1.000 68.47137 435 GLU A CA 1
ATOM 3273 C C . GLU A 1 435 ? 28.77624 -24.65831 -23.76386 1.000 66.88960 435 GLU A C 1
ATOM 3274 O O . GLU A 1 435 ? 27.86955 -25.32438 -23.24040 1.000 64.17875 435 GLU A O 1
ATOM 3280 N N . LEU A 1 436 ? 29.72863 -24.05634 -23.04535 1.000 65.95264 436 LEU A N 1
ATOM 3281 C CA . LEU A 1 436 ? 29.73445 -24.13744 -21.58936 1.000 65.77368 436 LEU A CA 1
ATOM 3282 C C . LEU A 1 436 ? 28.46376 -23.53552 -21.00860 1.000 63.64184 436 LEU A C 1
ATOM 3283 O O . LEU A 1 436 ? 27.82928 -24.12360 -20.12429 1.000 63.88924 436 LEU A O 1
ATOM 3288 N N . LEU A 1 437 ? 28.07645 -22.35450 -21.49930 1.000 61.56528 437 LEU A N 1
ATOM 3289 C CA . LEU A 1 437 ? 26.88072 -21.69057 -20.98658 1.000 59.32817 437 LEU A CA 1
ATOM 3290 C C . LEU A 1 437 ? 25.62159 -22.50758 -21.26393 1.000 59.62294 437 LEU A C 1
ATOM 3291 O O . LEU A 1 437 ? 24.73708 -22.60867 -20.40444 1.000 54.65919 437 LEU A O 1
ATOM 3296 N N . ASP A 1 438 ? 25.51093 -23.07450 -22.46891 1.000 61.59160 438 ASP A N 1
ATOM 3297 C CA . ASP A 1 438 ? 24.33776 -23.86951 -22.80630 1.000 62.75752 438 ASP A CA 1
ATOM 3298 C C . ASP A 1 438 ? 24.24129 -25.10157 -21.92534 1.000 59.72295 438 ASP A C 1
ATOM 3299 O O . ASP A 1 438 ? 23.16058 -25.42664 -21.41975 1.000 54.41442 438 ASP A O 1
ATOM 3304 N N . ALA A 1 439 ? 25.36542 -25.79556 -21.71802 1.000 58.34384 439 ALA A N 1
ATOM 3305 C CA . ALA A 1 439 ? 25.34394 -26.97662 -20.85909 1.000 57.90957 439 ALA A CA 1
ATOM 3306 C C . ALA A 1 439 ? 24.99274 -26.60673 -19.42287 1.000 57.20949 439 ALA A C 1
ATOM 3307 O O . ALA A 1 439 ? 24.19413 -27.29480 -18.76947 1.000 56.92261 439 ALA A O 1
ATOM 3309 N N . VAL A 1 440 ? 25.57100 -25.51475 -18.91412 1.000 57.85957 440 VAL A N 1
ATOM 3310 C CA . VAL A 1 440 ? 25.28675 -25.09386 -17.54593 1.000 60.93625 440 VAL A CA 1
ATOM 3311 C C . VAL A 1 440 ? 23.81183 -24.75391 -17.39207 1.000 61.39157 440 VAL A C 1
ATOM 3312 O O . VAL A 1 440 ? 23.13636 -25.24200 -16.47872 1.000 62.16272 440 VAL A O 1
ATOM 3316 N N . ASN A 1 441 ? 23.28730 -23.91486 -18.29071 1.000 57.79114 441 ASN A N 1
ATOM 3317 C CA . ASN A 1 441 ? 21.88834 -23.51690 -18.21190 1.000 53.07742 441 ASN A CA 1
ATOM 3318 C C . ASN A 1 441 ? 20.95427 -24.71092 -18.38846 1.000 55.47244 441 ASN A C 1
ATOM 3319 O O . ASN A 1 441 ? 19.89763 -24.76299 -17.75087 1.000 54.66182 441 ASN A O 1
ATOM 3324 N N . SER A 1 442 ? 21.33383 -25.68885 -19.22374 1.000 58.09118 442 SER A N 1
ATOM 3325 C CA . SER A 1 442 ? 20.50674 -26.87385 -19.42736 1.000 60.43619 442 SER A CA 1
ATOM 3326 C C . SER A 1 442 ? 20.53644 -27.80994 -18.23444 1.000 65.35784 442 SER A C 1
ATOM 3327 O O . SER A 1 442 ? 19.63554 -28.64298 -18.09500 1.000 69.05302 442 SER A O 1
ATOM 3330 N N . SER A 1 443 ? 21.57091 -27.73197 -17.39802 1.000 64.91568 443 SER A N 1
ATOM 3331 C CA . SER A 1 443 ? 21.54363 -28.50406 -16.16206 1.000 63.05493 443 SER A CA 1
ATOM 3332 C C . SER A 1 443 ? 20.32910 -28.15416 -15.31335 1.000 62.17061 443 SER A C 1
ATOM 3333 O O . SER A 1 443 ? 19.87057 -28.97923 -14.51615 1.000 63.03651 443 SER A O 1
ATOM 3336 N N . GLY A 1 444 ? 19.80999 -26.93516 -15.45097 1.000 61.27840 444 GLY A N 1
ATOM 3337 C CA . GLY A 1 444 ? 18.73845 -26.45725 -14.60433 1.000 58.99918 444 GLY A CA 1
ATOM 3338 C C . GLY A 1 444 ? 19.16522 -26.03934 -13.21454 1.000 56.55152 444 GLY A C 1
ATOM 3339 O O . GLY A 1 444 ? 18.32364 -25.56042 -12.44103 1.000 53.48010 444 GLY A O 1
ATOM 3340 N N . LYS A 1 445 ? 20.44442 -26.19833 -12.87028 1.000 56.23306 445 LYS A N 1
ATOM 3341 C CA . LYS A 1 445 ? 20.91517 -25.90041 -11.52552 1.000 56.80681 445 LYS A CA 1
ATOM 3342 C C . LYS A 1 445 ? 21.14325 -24.41142 -11.30954 1.000 58.36752 445 LYS A C 1
ATOM 3343 O O . LYS A 1 445 ? 21.11088 -23.95251 -10.16349 1.000 59.40712 445 LYS A O 1
ATOM 3349 N N . LEU A 1 446 ? 21.33762 -23.65434 -12.38360 1.000 56.73312 446 LEU A N 1
ATOM 3350 C CA . LEU A 1 446 ? 21.54363 -22.21534 -12.30661 1.000 56.12252 446 LEU A CA 1
ATOM 3351 C C . LEU A 1 446 ? 21.26183 -21.63825 -13.68641 1.000 54.14860 446 LEU A C 1
ATOM 3352 O O . LEU A 1 446 ? 21.07031 -22.37418 -14.65935 1.000 56.90419 446 LEU A O 1
ATOM 3357 N N . PHE A 1 447 ? 21.22375 -20.31024 -13.76229 1.000 51.52723 447 PHE A N 1
ATOM 3358 C CA . PHE A 1 447 ? 20.99102 -19.63316 -15.02911 1.000 51.38248 447 PHE A CA 1
ATOM 3359 C C . PHE A 1 447 ? 21.88694 -18.40813 -15.10653 1.000 52.42207 447 PHE A C 1
ATOM 3360 O O . PHE A 1 447 ? 21.88743 -17.57319 -14.19647 1.000 53.91699 447 PHE A O 1
ATOM 3368 N N . MET A 1 448 ? 22.64033 -18.30603 -16.19694 1.000 54.88026 448 MET A N 1
ATOM 3369 C CA . MET A 1 448 ? 23.50615 -17.16599 -16.46135 1.000 57.74903 448 MET A CA 1
ATOM 3370 C C . MET A 1 448 ? 23.32232 -16.75689 -17.91122 1.000 55.00660 448 MET A C 1
ATOM 3371 O O . MET A 1 448 ? 22.83488 -17.53384 -18.73400 1.000 54.25914 448 MET A O 1
ATOM 3376 N N . SER A 1 449 ? 23.72611 -15.53285 -18.22536 1.000 51.61145 449 SER A N 1
ATOM 3377 C CA . SER A 1 449 ? 23.61633 -15.03576 -19.58726 1.000 50.15338 449 SER A CA 1
ATOM 3378 C C . SER A 1 449 ? 24.99202 -14.62968 -20.10800 1.000 52.59052 449 SER A C 1
ATOM 3379 O O . SER A 1 449 ? 25.99843 -14.65671 -19.38757 1.000 56.10146 449 SER A O 1
ATOM 3382 N N . HIS A 1 450 ? 25.03329 -14.29759 -21.39400 1.000 52.97477 450 HIS A N 1
ATOM 3383 C CA . HIS A 1 450 ? 26.25889 -13.91550 -22.07667 1.000 57.19370 450 HIS A CA 1
ATOM 3384 C C . HIS A 1 450 ? 26.10752 -12.52347 -22.67348 1.000 56.02514 450 HIS A C 1
ATOM 3385 O O . HIS A 1 450 ? 25.00844 -11.98249 -22.78282 1.000 54.78552 450 HIS A O 1
ATOM 3392 N N . THR A 1 451 ? 27.23826 -11.97040 -23.09908 1.000 57.91747 451 THR A N 1
ATOM 3393 C CA . THR A 1 451 ? 27.28081 -10.71635 -23.83801 1.000 57.97537 451 THR A CA 1
ATOM 3394 C C . THR A 1 451 ? 28.45927 -10.79825 -24.79968 1.000 58.49649 451 THR A C 1
ATOM 3395 O O . THR A 1 451 ? 29.07221 -11.85922 -24.96310 1.000 58.56755 451 THR A O 1
ATOM 3399 N N . ALA A 1 452 ? 28.78389 -9.67319 -25.43278 1.000 57.55690 452 ALA A N 1
ATOM 3400 C CA . ALA A 1 452 ? 29.93939 -9.58810 -26.31643 1.000 62.72068 452 ALA A CA 1
ATOM 3401 C C . ALA A 1 452 ? 30.68251 -8.29710 -26.02575 1.000 63.91029 452 ALA A C 1
ATOM 3402 O O . ALA A 1 452 ? 30.05755 -7.24012 -25.91033 1.000 62.53908 452 ALA A O 1
ATOM 3404 N N . LEU A 1 453 ? 31.99961 -8.39207 -25.85950 1.000 64.98148 453 LEU A N 1
ATOM 3405 C CA . LEU A 1 453 ? 32.86165 -7.22406 -25.73291 1.000 64.72618 453 LEU A CA 1
ATOM 3406 C C . LEU A 1 453 ? 33.89703 -7.27395 -26.84249 1.000 66.89486 453 LEU A C 1
ATOM 3407 O O . LEU A 1 453 ? 34.54294 -8.30692 -27.04593 1.000 71.11642 453 LEU A O 1
ATOM 3412 N N . SER A 1 454 ? 34.02558 -6.17689 -27.58049 1.000 64.35508 454 SER A N 1
ATOM 3413 C CA . SER A 1 454 ? 35.01297 -6.08479 -28.65704 1.000 67.33176 454 SER A CA 1
ATOM 3414 C C . SER A 1 454 ? 34.89846 -7.25972 -29.62106 1.000 66.75274 454 SER A C 1
ATOM 3415 O O . SER A 1 454 ? 35.87812 -7.67265 -30.23964 1.000 70.10841 454 SER A O 1
ATOM 3418 N N . GLY A 1 455 ? 33.69140 -7.79875 -29.75741 1.000 65.31573 455 GLY A N 1
ATOM 3419 C CA . GLY A 1 455 ? 33.39289 -8.84069 -30.70432 1.000 67.59495 455 GLY A CA 1
ATOM 3420 C C . GLY A 1 455 ? 33.43924 -10.25072 -30.15245 1.000 73.43249 455 GLY A C 1
ATOM 3421 O O . GLY A 1 455 ? 32.87492 -11.15569 -30.77720 1.000 75.50116 455 GLY A O 1
ATOM 3422 N N . LYS A 1 456 ? 34.08489 -10.47079 -29.00983 1.000 76.51970 456 LYS A N 1
ATOM 3423 C CA . LYS A 1 456 ? 34.18824 -11.81483 -28.46198 1.000 73.84833 456 LYS A CA 1
ATOM 3424 C C . LYS A 1 456 ? 33.21189 -12.02694 -27.31045 1.000 68.61086 456 LYS A C 1
ATOM 3425 O O . LYS A 1 456 ? 32.89930 -11.11100 -26.54521 1.000 66.13951 456 LYS A O 1
ATOM 3431 N N . ILE A 1 457 ? 32.73799 -13.27096 -27.19927 1.000 67.40545 457 ILE A N 1
ATOM 3432 C CA . ILE A 1 457 ? 31.71755 -13.62705 -26.22572 1.000 62.69173 457 ILE A CA 1
ATOM 3433 C C . ILE A 1 457 ? 32.27434 -13.55814 -24.80903 1.000 58.45701 457 ILE A C 1
ATOM 3434 O O . ILE A 1 457 ? 33.45250 -13.84713 -24.55672 1.000 58.78336 457 ILE A O 1
ATOM 3439 N N . VAL A 1 458 ? 31.40087 -13.21423 -23.86751 1.000 54.28019 458 VAL A N 1
ATOM 3440 C CA . VAL A 1 458 ? 31.76365 -13.02932 -22.46770 1.000 58.64124 458 VAL A CA 1
ATOM 3441 C C . VAL A 1 458 ? 30.64114 -13.61142 -21.62111 1.000 60.23354 458 VAL A C 1
ATOM 3442 O O . VAL A 1 458 ? 29.46800 -13.31643 -21.86443 1.000 62.06797 458 VAL A O 1
ATOM 3446 N N . LEU A 1 459 ? 30.98271 -14.45948 -20.65537 1.000 61.39157 459 LEU A N 1
ATOM 3447 C CA . LEU A 1 459 ? 29.97923 -15.00057 -19.75184 1.000 59.86244 459 LEU A CA 1
ATOM 3448 C C . LEU A 1 459 ? 29.78887 -14.05866 -18.56867 1.000 58.28330 459 LEU A C 1
ATOM 3449 O O . LEU A 1 459 ? 30.73311 -13.40367 -18.11315 1.000 60.09405 459 LEU A O 1
ATOM 3454 N N . ARG A 1 460 ? 28.55315 -13.98673 -18.06896 1.000 53.75908 460 ARG A N 1
ATOM 3455 C CA . ARG A 1 460 ? 28.22174 -13.07782 -16.98671 1.000 51.31668 460 ARG A CA 1
ATOM 3456 C C . ARG A 1 460 ? 27.66343 -13.85192 -15.80545 1.000 49.39276 460 ARG A C 1
ATOM 3457 O O . ARG A 1 460 ? 26.85835 -14.76993 -15.97507 1.000 46.76350 460 ARG A O 1
ATOM 3465 N N . CYS A 1 461 ? 28.07309 -13.45099 -14.60865 1.000 52.90898 461 CYS A N 1
ATOM 3466 C CA . CYS A 1 461 ? 27.44780 -13.89010 -13.36533 1.000 55.62772 461 CYS A CA 1
ATOM 3467 C C . CYS A 1 461 ? 27.07521 -12.63217 -12.58303 1.000 54.43284 461 CYS A C 1
ATOM 3468 O O . CYS A 1 461 ? 27.94751 -11.96318 -12.02048 1.000 55.45402 461 CYS A O 1
ATOM 3471 N N . ALA A 1 462 ? 25.78521 -12.30620 -12.56528 1.000 52.10625 462 ALA A N 1
ATOM 3472 C CA . ALA A 1 462 ? 25.26355 -11.11927 -11.89590 1.000 51.92991 462 ALA A CA 1
ATOM 3473 C C . ALA A 1 462 ? 24.49326 -11.55238 -10.65250 1.000 51.28510 462 ALA A C 1
ATOM 3474 O O . ALA A 1 462 ? 23.36722 -12.04840 -10.75990 1.000 51.26930 462 ALA A O 1
ATOM 3476 N N . ILE A 1 463 ? 25.08492 -11.34645 -9.47682 1.000 52.88002 463 ILE A N 1
ATOM 3477 C CA . ILE A 1 463 ? 24.46664 -11.77255 -8.22250 1.000 56.75154 463 ILE A CA 1
ATOM 3478 C C . ILE A 1 463 ? 23.50887 -10.68161 -7.76088 1.000 57.36740 463 ILE A C 1
ATOM 3479 O O . ILE A 1 463 ? 23.938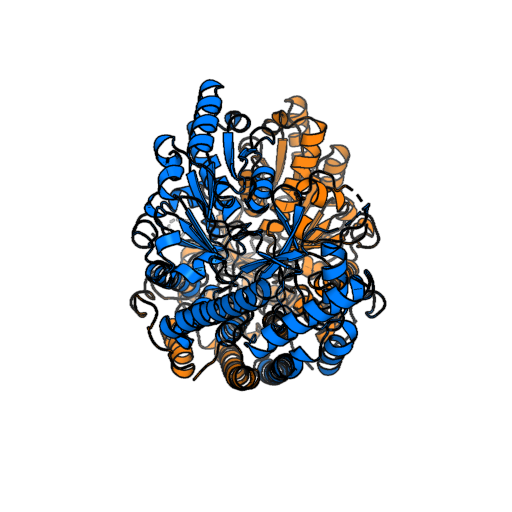04 -9.58263 -7.40804 1.000 55.73300 463 ILE A O 1
ATOM 3484 N N . GLY A 1 464 ? 22.20889 -10.99365 -7.73617 1.000 57.34109 464 GLY A N 1
ATOM 3485 C CA . GLY A 1 464 ? 21.21407 -10.00471 -7.36754 1.000 57.04368 464 GLY A CA 1
ATOM 3486 C C . GLY A 1 464 ? 19.93945 -10.51879 -6.72186 1.000 55.98829 464 GLY A C 1
ATOM 3487 O O . GLY A 1 464 ? 19.13770 -9.71784 -6.23435 1.000 54.85131 464 GLY A O 1
ATOM 3488 N N . ALA A 1 465 ? 19.72149 -11.83479 -6.71283 1.000 52.47734 465 ALA A N 1
ATOM 3489 C CA . ALA A 1 465 ? 18.49483 -12.36387 -6.13518 1.000 49.49278 465 ALA A CA 1
ATOM 3490 C C . ALA A 1 465 ? 18.54869 -12.28398 -4.61020 1.000 51.16666 465 ALA A C 1
ATOM 3491 O O . ALA A 1 465 ? 19.56904 -12.63499 -4.00080 1.000 54.17492 465 ALA A O 1
ATOM 3493 N N . PRO A 1 466 ? 17.45804 -11.85906 -3.96456 1.000 50.78240 466 PRO A N 1
ATOM 3494 C CA . PRO A 1 466 ? 17.45987 -11.78016 -2.49355 1.000 54.68024 466 PRO A CA 1
ATOM 3495 C C . PRO A 1 466 ? 17.73529 -13.10620 -1.80380 1.000 57.92537 466 PRO A C 1
ATOM 3496 O O . PRO A 1 466 ? 18.26092 -13.11027 -0.68410 1.000 60.71781 466 PRO A O 1
ATOM 3500 N N . LEU A 1 467 ? 17.36398 -14.23117 -2.41368 1.000 58.81495 467 LEU A N 1
ATOM 3501 C CA . LEU A 1 467 ? 17.57137 -15.52521 -1.77689 1.000 62.00743 467 LEU A CA 1
ATOM 3502 C C . LEU A 1 467 ? 19.00432 -16.03216 -1.90373 1.000 63.37076 467 LEU A C 1
ATOM 3503 O O . LEU A 1 467 ? 19.38976 -16.94220 -1.16101 1.000 68.71087 467 LEU A O 1
ATOM 3508 N N . THR A 1 468 ? 19.80279 -15.46407 -2.80614 1.000 59.99930 468 THR A N 1
ATOM 3509 C CA . THR A 1 468 ? 21.13467 -16.00302 -3.05893 1.000 60.41251 468 THR A CA 1
ATOM 3510 C C . THR A 1 468 ? 22.00437 -15.92108 -1.81241 1.000 64.15769 468 THR A C 1
ATOM 3511 O O . THR A 1 468 ? 22.08770 -14.87313 -1.16338 1.000 64.43931 468 THR A O 1
ATOM 3515 N N . GLU A 1 469 ? 22.64459 -17.03709 -1.47485 1.000 65.67103 469 GLU A N 1
ATOM 3516 C CA . GLU A 1 469 ? 23.61220 -17.10914 -0.39140 1.000 69.42411 469 GLU A CA 1
ATOM 3517 C C . GLU A 1 469 ? 24.94690 -17.59907 -0.94019 1.000 69.50044 469 GLU A C 1
ATOM 3518 O O . GLU A 1 469 ? 25.05126 -18.01498 -2.09528 1.000 67.57389 469 GLU A O 1
ATOM 3524 N N . GLU A 1 470 ? 25.98138 -17.55810 -0.09977 1.000 75.55643 470 GLU A N 1
ATOM 3525 C CA . GLU A 1 470 ? 27.29712 -17.98303 -0.57054 1.000 80.22541 470 GLU A CA 1
ATOM 3526 C C . GLU A 1 470 ? 27.29492 -19.44500 -0.99865 1.000 78.64364 470 GLU A C 1
ATOM 3527 O O . GLU A 1 470 ? 28.06143 -19.82791 -1.88911 1.000 75.83278 470 GLU A O 1
ATOM 3533 N N . LYS A 1 471 ? 26.44129 -20.27007 -0.38323 1.000 78.99631 471 LYS A N 1
ATOM 3534 C CA . LYS A 1 471 ? 26.32910 -21.67104 -0.78826 1.000 79.30688 471 LYS A CA 1
ATOM 3535 C C . LYS A 1 471 ? 25.94628 -21.79394 -2.26006 1.000 75.63012 471 LYS A C 1
ATOM 3536 O O . LYS A 1 471 ? 26.49289 -22.63488 -2.98543 1.000 74.54315 471 LYS A O 1
ATOM 3542 N N . HIS A 1 472 ? 24.99999 -20.96494 -2.71846 1.000 69.62940 472 HIS A N 1
ATOM 3543 C CA . HIS A 1 472 ? 24.54622 -21.03785 -4.10421 1.000 67.81866 472 HIS A CA 1
ATOM 3544 C C . HIS A 1 472 ? 25.64266 -20.60275 -5.06280 1.000 68.41347 472 HIS A C 1
ATOM 3545 O O . HIS A 1 472 ? 25.79707 -21.18467 -6.14193 1.000 66.73695 472 HIS A O 1
ATOM 3552 N N . VAL A 1 473 ? 26.41785 -19.58476 -4.67916 1.000 69.49517 473 VAL A N 1
ATOM 3553 C CA . VAL A 1 473 ? 27.54538 -19.14367 -5.49577 1.000 69.21356 473 VAL A CA 1
ATOM 3554 C C . VAL A 1 473 ? 28.59436 -20.24363 -5.59244 1.000 70.07419 473 VAL A C 1
ATOM 3555 O O . VAL A 1 473 ? 29.13375 -20.51654 -6.67376 1.000 69.27146 473 VAL A O 1
ATOM 3559 N N . LYS A 1 474 ? 28.89601 -20.89670 -4.46565 1.000 73.25878 474 LYS A N 1
ATOM 3560 C CA . LYS A 1 474 ? 29.86104 -21.99368 -4.47128 1.000 76.87501 474 LYS A CA 1
ATOM 3561 C C . LYS A 1 474 ? 29.38857 -23.13462 -5.36209 1.000 74.93004 474 LYS A C 1
ATOM 3562 O O . LYS A 1 474 ? 30.15011 -23.64754 -6.19056 1.000 75.21955 474 LYS A O 1
ATOM 3568 N N . GLU A 1 475 ? 28.12867 -23.54367 -5.20241 1.000 73.67725 475 GLU A N 1
ATOM 3569 C CA . GLU A 1 475 ? 27.61225 -24.64663 -6.00420 1.000 75.79856 475 GLU A CA 1
ATOM 3570 C C . GLU A 1 475 ? 27.60440 -24.28552 -7.48017 1.000 73.09297 475 GLU A C 1
ATOM 3571 O O . GLU A 1 475 ? 27.90895 -25.12745 -8.33440 1.000 73.35880 475 GLU A O 1
ATOM 3577 N N . ALA A 1 476 ? 27.27419 -23.03151 -7.79889 1.000 65.61576 476 ALA A N 1
ATOM 3578 C CA . ALA A 1 476 ? 27.29740 -22.59141 -9.18688 1.000 65.55260 476 ALA A CA 1
ATOM 3579 C C . ALA A 1 476 ? 28.70307 -22.67033 -9.76267 1.000 66.99224 476 ALA A C 1
ATOM 3580 O O . ALA A 1 476 ? 28.88844 -23.11124 -10.90281 1.000 67.13437 476 ALA A O 1
ATOM 3582 N N . TRP A 1 477 ? 29.70749 -22.23535 -8.99821 1.000 70.00050 477 TRP A N 1
ATOM 3583 C CA . TRP A 1 477 ? 31.07622 -22.33528 -9.49599 1.000 72.34815 477 TRP A CA 1
ATOM 3584 C C . TRP A 1 477 ? 31.48614 -23.79025 -9.69232 1.000 74.58263 477 TRP A C 1
ATOM 3585 O O . TRP A 1 477 ? 32.16660 -24.12417 -10.66973 1.000 73.94834 477 TRP A O 1
ATOM 3596 N N . LYS A 1 478 ? 31.08969 -24.67033 -8.76716 1.000 77.33296 478 LYS A N 1
ATOM 3597 C CA . LYS A 1 478 ? 31.41965 -26.08831 -8.91045 1.000 82.03878 478 LYS A CA 1
ATOM 3598 C C . LYS A 1 478 ? 30.77496 -26.67224 -10.16013 1.000 78.89367 478 LYS A C 1
ATOM 3599 O O . LYS A 1 478 ? 31.39758 -27.46417 -10.87954 1.000 75.41431 478 LYS A O 1
ATOM 3605 N N . ILE A 1 479 ? 29.52080 -26.29326 -10.43040 1.000 74.41155 479 ILE A N 1
ATOM 3606 C CA . ILE A 1 479 ? 28.82514 -26.76519 -11.62604 1.000 73.55356 479 ILE A CA 1
ATOM 3607 C C . ILE A 1 479 ? 29.52742 -26.26808 -12.88140 1.000 69.00301 479 ILE A C 1
ATOM 3608 O O . ILE A 1 479 ? 29.69889 -27.01300 -13.85555 1.000 67.18174 479 ILE A O 1
ATOM 3613 N N . ILE A 1 480 ? 29.92038 -24.99407 -12.89153 1.000 65.68156 480 ILE A N 1
ATOM 3614 C CA . ILE A 1 480 ? 30.62371 -24.45196 -14.04889 1.000 64.91568 480 ILE A CA 1
ATOM 3615 C C . ILE A 1 480 ? 31.92860 -25.20891 -14.27768 1.000 68.77140 480 ILE A C 1
ATOM 3616 O O . ILE A 1 480 ? 32.26297 -25.57382 -15.41089 1.000 69.63730 480 ILE A O 1
ATOM 3621 N N . GLN A 1 481 ? 32.67621 -25.47097 -13.20212 1.000 70.27422 481 GLN A N 1
ATOM 3622 C CA . GLN A 1 481 ? 33.94016 -26.18992 -13.32488 1.000 73.95624 481 GLN A CA 1
ATOM 3623 C C . GLN A 1 481 ? 33.72490 -27.59789 -13.86386 1.000 78.61469 481 GLN A C 1
ATOM 3624 O O . GLN A 1 481 ? 34.44541 -28.04881 -14.76330 1.000 81.39397 481 GLN A O 1
ATOM 3630 N N . GLU A 1 482 ? 32.74023 -28.31396 -13.31436 1.000 79.57270 482 GLU A N 1
ATOM 3631 C CA . GLU A 1 482 ? 32.47301 -29.67593 -13.77130 1.000 82.67044 482 GLU A CA 1
ATOM 3632 C C . GLU A 1 482 ? 32.06119 -29.69784 -15.23507 1.000 79.02526 482 GLU A C 1
ATOM 3633 O O . GLU A 1 482 ? 32.51977 -30.54777 -16.01039 1.000 79.73324 482 GLU A O 1
ATOM 3639 N N . GLU A 1 483 ? 31.19893 -28.76483 -15.63452 1.000 74.08257 483 GLU A N 1
ATOM 3640 C CA . GLU A 1 483 ? 30.74415 -28.72975 -17.01726 1.000 73.08508 483 GLU A CA 1
ATOM 3641 C C . GLU A 1 483 ? 31.88461 -28.38765 -17.96488 1.000 71.84809 483 GLU A C 1
ATOM 3642 O O . GLU A 1 483 ? 32.02303 -29.01057 -19.02500 1.000 72.02179 483 GLU A O 1
ATOM 3648 N N . ALA A 1 484 ? 32.72079 -27.41265 -17.59528 1.000 70.60320 484 ALA A N 1
ATOM 3649 C CA . ALA A 1 484 ? 33.87032 -27.08356 -18.42591 1.000 72.13496 484 ALA A CA 1
ATOM 3650 C C . ALA A 1 484 ? 34.80227 -28.27652 -18.56152 1.000 75.18533 484 ALA A C 1
ATOM 3651 O O . ALA A 1 484 ? 35.28066 -28.57443 -19.66081 1.000 74.76423 484 ALA A O 1
ATOM 3653 N N . SER A 1 485 ? 35.04891 -28.99460 -17.46171 1.000 79.12264 485 SER A N 1
ATOM 3654 C CA . SER A 1 485 ? 35.91990 -30.16357 -17.53128 1.000 86.62354 485 SER A CA 1
ATOM 3655 C C . SER A 1 485 ? 35.34042 -31.23452 -18.44303 1.000 89.04225 485 SER A C 1
ATOM 3656 O O . SER A 1 485 ? 36.07000 -31.85244 -19.22749 1.000 92.18211 485 SER A O 1
ATOM 3659 N N . TYR A 1 486 ? 34.03149 -31.48556 -18.33931 1.000 88.95803 486 TYR A N 1
ATOM 3660 C CA . TYR A 1 486 ? 33.40902 -32.48051 -19.20804 1.000 91.75311 486 TYR A CA 1
ATOM 3661 C C . TYR A 1 486 ? 33.49219 -32.06941 -20.67205 1.000 88.08425 486 TYR A C 1
ATOM 3662 O O . TYR A 1 486 ? 33.74672 -32.90634 -21.54526 1.000 89.12121 486 TYR A O 1
ATOM 3671 N N . LEU A 1 487 ? 33.27399 -30.78439 -20.96084 1.000 83.50212 487 LEU A N 1
ATOM 3672 C CA . LEU A 1 487 ? 33.31320 -30.33429 -22.34783 1.000 82.29934 487 LEU A CA 1
ATOM 3673 C C . LEU A 1 487 ? 34.72489 -30.38021 -22.90063 1.000 83.37315 487 LEU A C 1
ATOM 3674 O O . LEU A 1 487 ? 34.92123 -30.66612 -24.08676 1.000 85.23390 487 LEU A O 1
ATOM 3679 N N . LEU A 1 488 ? 35.71336 -30.10825 -22.05216 1.000 83.57844 488 LEU A N 1
ATOM 3680 C CA . LEU A 1 488 ? 37.10112 -30.07818 -22.47494 1.000 87.62103 488 LEU A CA 1
ATOM 3681 C C . LEU A 1 488 ? 37.61896 -31.46514 -22.82933 1.000 90.86089 488 LEU A C 1
ATOM 3682 O O . LEU A 1 488 ? 38.61155 -31.57206 -23.55390 1.000 91.34253 488 LEU A O 1
ATOM 3687 N N . HIS A 1 489 ? 36.96125 -32.51819 -22.35404 1.000 94.57187 489 HIS A N 1
ATOM 3688 C CA . HIS A 1 489 ? 37.39815 -33.88916 -22.60838 1.000 100.70944 489 HIS A CA 1
ATOM 3689 C C . HIS A 1 489 ? 36.39567 -34.63712 -23.48587 1.000 100.92789 489 HIS A C 1
ATOM 3690 O O . HIS A 1 489 ? 35.21787 -34.76618 -23.13822 1.000 99.49877 489 HIS A O 1
ATOM 3697 N N . VAL B 1 8 ? 12.45722 -9.56947 12.82742 1.000 95.00350 8 VAL B N 1
ATOM 3698 C CA . VAL B 1 8 ? 12.97991 -8.62741 11.84231 1.000 93.25065 8 VAL B CA 1
ATOM 3699 C C . VAL B 1 8 ? 12.67819 -9.11374 10.43036 1.000 88.75275 8 VAL B C 1
ATOM 3700 O O . VAL B 1 8 ? 12.87866 -10.28571 10.11555 1.000 89.18438 8 VAL B O 1
ATOM 3704 N N . LEU B 1 9 ? 12.19689 -8.20705 9.58320 1.000 84.24958 9 LEU B N 1
ATOM 3705 C CA . LEU B 1 9 ? 11.76311 -8.56741 8.24023 1.000 79.22266 9 LEU B CA 1
ATOM 3706 C C . LEU B 1 9 ? 12.95621 -8.67709 7.29632 1.000 77.28821 9 LEU B C 1
ATOM 3707 O O . LEU B 1 9 ? 13.84088 -7.81375 7.29124 1.000 76.09860 9 LEU B O 1
ATOM 3712 N N . LYS B 1 10 ? 12.98368 -9.75320 6.50948 1.000 75.90384 10 LYS B N 1
ATOM 3713 C CA . LYS B 1 10 ? 14.04284 -10.02993 5.55558 1.000 74.61421 10 LYS B CA 1
ATOM 3714 C C . LYS B 1 10 ? 13.63277 -9.62830 4.14650 1.000 71.01378 10 LYS B C 1
ATOM 3715 O O . LYS B 1 10 ? 12.44276 -9.55081 3.82541 1.000 72.48764 10 LYS B O 1
ATOM 3721 N N . PRO B 1 11 ? 14.60772 -9.35805 3.27452 1.000 64.86304 11 PRO B N 1
ATOM 3722 C CA . PRO B 1 11 ? 14.28072 -9.11539 1.85946 1.000 61.37578 11 PRO B CA 1
ATOM 3723 C C . PRO B 1 11 ? 13.34816 -10.15884 1.25656 1.000 63.59447 11 PRO B C 1
ATOM 3724 O O . PRO B 1 11 ? 12.38106 -9.80731 0.56945 1.000 62.73121 11 PRO B O 1
ATOM 3728 N N . MET B 1 12 ? 13.62364 -11.44070 1.47477 1.000 67.29228 12 MET B N 1
ATOM 3729 C CA . MET B 1 12 ? 12.71107 -12.49012 1.04387 1.000 68.30029 12 MET B CA 1
ATOM 3730 C C . MET B 1 12 ? 12.76645 -13.64495 2.02904 1.000 71.12958 12 MET B C 1
ATOM 3731 O O . MET B 1 12 ? 13.84458 -14.05047 2.47117 1.000 73.30616 12 MET B O 1
ATOM 3736 N N . ASP B 1 13 ? 11.58963 -14.16935 2.35905 1.000 72.32972 13 ASP B N 1
ATOM 3737 C CA . ASP B 1 13 ? 11.46602 -15.30727 3.25921 1.000 73.84570 13 ASP B CA 1
ATOM 3738 C C . ASP B 1 13 ? 10.05524 -15.86982 3.16320 1.000 73.50092 13 ASP B C 1
ATOM 3739 O O . ASP B 1 13 ? 9.07995 -15.15816 3.42604 1.000 74.55894 13 ASP B O 1
ATOM 3744 N N . SER B 1 14 ? 9.94475 -17.14392 2.77838 1.000 71.16116 14 SER B N 1
ATOM 3745 C CA . SER B 1 14 ? 8.64099 -17.72547 2.46839 1.000 69.26620 14 SER B CA 1
ATOM 3746 C C . SER B 1 14 ? 7.67488 -17.61067 3.64231 1.000 69.78731 14 SER B C 1
ATOM 3747 O O . SER B 1 14 ? 6.48778 -17.32916 3.45220 1.000 69.25304 14 SER B O 1
ATOM 3750 N N . GLU B 1 15 ? 8.15589 -17.84330 4.86138 1.000 70.90850 15 GLU B N 1
ATOM 3751 C CA . GLU B 1 15 ? 7.26082 -17.84648 6.01432 1.000 74.18521 15 GLU B CA 1
ATOM 3752 C C . GLU B 1 15 ? 6.90225 -16.42955 6.45609 1.000 75.59854 15 GLU B C 1
ATOM 3753 O O . GLU B 1 15 ? 5.75112 -16.16394 6.82798 1.000 77.53298 15 GLU B O 1
ATOM 3759 N N . GLN B 1 16 ? 7.87290 -15.51118 6.43801 1.000 73.32458 16 GLN B N 1
ATOM 3760 C CA . GLN B 1 16 ? 7.55134 -14.10627 6.67579 1.000 72.64029 16 GLN B CA 1
ATOM 3761 C C . GLN B 1 16 ? 6.59221 -13.58779 5.61865 1.000 68.38978 16 GLN B C 1
ATOM 3762 O O . GLN B 1 16 ? 5.64591 -12.85511 5.92948 1.000 68.74245 16 GLN B O 1
ATOM 3768 N N . LEU B 1 17 ? 6.81943 -13.96189 4.35772 1.000 65.99212 17 LEU B N 1
ATOM 3769 C CA . LEU B 1 17 ? 5.88335 -13.58741 3.30661 1.000 63.91819 17 LEU B CA 1
ATOM 3770 C C . LEU B 1 17 ? 4.50055 -14.15490 3.58960 1.000 65.76052 17 LEU B C 1
ATOM 3771 O O . LEU B 1 17 ? 3.49530 -13.47032 3.39244 1.000 65.14992 17 LEU B O 1
ATOM 3776 N N . ARG B 1 18 ? 4.42900 -15.39686 4.07378 1.000 65.66314 18 ARG B N 1
ATOM 3777 C CA . ARG B 1 18 ? 3.13321 -15.99431 4.38379 1.000 67.73444 18 ARG B CA 1
ATOM 3778 C C . ARG B 1 18 ? 2.40984 -15.20743 5.47363 1.000 69.91891 18 ARG B C 1
ATOM 3779 O O . ARG B 1 18 ? 1.24870 -14.80690 5.30550 1.000 69.85574 18 ARG B O 1
ATOM 3787 N N . GLU B 1 19 ? 3.09068 -14.96000 6.59364 1.000 72.70609 19 GLU B N 1
ATOM 3788 C CA . GLU B 1 19 ? 2.47333 -14.24407 7.70949 1.000 77.87513 19 GLU B CA 1
ATOM 3789 C C . GLU B 1 19 ? 2.04381 -12.83330 7.30126 1.000 77.43297 19 GLU B C 1
ATOM 3790 O O . GLU B 1 19 ? 0.88465 -12.43071 7.50013 1.000 78.13832 19 GLU B O 1
ATOM 3796 N N . TYR B 1 20 ? 2.97455 -12.05602 6.74020 1.000 75.64328 20 TYR B N 1
ATOM 3797 C CA . TYR B 1 20 ? 2.66004 -10.68120 6.37298 1.000 74.35628 20 TYR B CA 1
ATOM 3798 C C . TYR B 1 20 ? 1.63908 -10.61076 5.24590 1.000 70.45318 20 TYR B C 1
ATOM 3799 O O . TYR B 1 20 ? 0.83573 -9.67407 5.20571 1.000 73.22720 20 TYR B O 1
ATOM 3808 N N . GLY B 1 21 ? 1.61852 -11.59190 4.34405 1.000 64.64459 21 GLY B N 1
ATOM 3809 C CA . GLY B 1 21 ? 0.62958 -11.57343 3.28598 1.000 63.13915 21 GLY B CA 1
ATOM 3810 C C . GLY B 1 21 ? -0.75734 -11.87689 3.80694 1.000 68.50295 21 GLY B C 1
ATOM 3811 O O . GLY B 1 21 ? -1.74253 -11.30934 3.33080 1.000 69.09249 21 GLY B O 1
ATOM 3812 N N . HIS B 1 22 ? -0.85706 -12.76978 4.79707 1.000 70.33475 22 HIS B N 1
ATOM 3813 C CA . HIS B 1 22 ? -2.13803 -12.96018 5.46902 1.000 73.35616 22 HIS B CA 1
ATOM 3814 C C . HIS B 1 22 ? -2.59756 -11.67025 6.13780 1.000 75.20639 22 HIS B C 1
ATOM 3815 O O . HIS B 1 22 ? -3.77171 -11.28572 6.03067 1.000 76.57234 22 HIS B O 1
ATOM 3822 N N . LEU B 1 23 ? -1.68287 -10.98380 6.82875 1.000 76.14071 23 LEU B N 1
ATOM 3823 C CA . LEU B 1 23 ? -2.04540 -9.70885 7.44454 1.000 78.38045 23 LEU B CA 1
ATOM 3824 C C . LEU B 1 23 ? -2.55872 -8.72120 6.39736 1.000 74.52999 23 LEU B C 1
ATOM 3825 O O . LEU B 1 23 ? -3.57799 -8.04656 6.60020 1.000 76.63024 23 LEU B O 1
ATOM 3830 N N . MET B 1 24 ? -1.86568 -8.62810 5.26139 1.000 69.45043 24 MET B N 1
ATOM 3831 C CA . MET B 1 24 ? -2.27598 -7.68841 4.22223 1.000 66.26847 24 MET B CA 1
ATOM 3832 C C . MET B 1 24 ? -3.59678 -8.09202 3.57421 1.000 65.71841 24 MET B C 1
ATOM 3833 O O . MET B 1 24 ? -4.39309 -7.22638 3.20103 1.000 64.94989 24 MET B O 1
ATOM 3838 N N . VAL B 1 25 ? -3.84727 -9.39314 3.42438 1.000 66.87907 25 VAL B N 1
ATOM 3839 C CA . VAL B 1 25 ? -5.13007 -9.84371 2.89237 1.000 65.02095 25 VAL B CA 1
ATOM 3840 C C . VAL B 1 25 ? -6.25929 -9.42401 3.82524 1.000 67.37913 25 VAL B C 1
ATOM 3841 O O . VAL B 1 25 ? -7.31044 -8.94748 3.38310 1.000 67.17648 25 VAL B O 1
ATOM 3845 N N . ASP B 1 26 ? -6.06729 -9.61274 5.13328 1.000 70.45318 26 ASP B N 1
ATOM 3846 C CA . ASP B 1 26 ? -7.07654 -9.13799 6.07615 1.000 73.69568 26 ASP B CA 1
ATOM 3847 C C . ASP B 1 26 ? -7.25611 -7.62807 5.96891 1.000 73.87202 26 ASP B C 1
ATOM 3848 O O . ASP B 1 26 ? -8.38131 -7.11850 6.02477 1.000 73.93518 26 ASP B O 1
ATOM 3853 N N . PHE B 1 27 ? -6.15838 -6.89368 5.79987 1.000 70.88745 27 PHE B N 1
ATOM 3854 C CA . PHE B 1 27 ? -6.26393 -5.44273 5.70165 1.000 69.27673 27 PHE B CA 1
ATOM 3855 C C . PHE B 1 27 ? -7.09102 -5.02823 4.48654 1.000 67.28965 27 PHE B C 1
ATOM 3856 O O . PHE B 1 27 ? -8.01134 -4.20457 4.59036 1.000 69.37674 27 PHE B O 1
ATOM 3864 N N . ILE B 1 28 ? -6.78273 -5.60228 3.32364 1.000 64.73145 28 ILE B N 1
ATOM 3865 C CA . ILE B 1 28 ? -7.47979 -5.24273 2.09054 1.000 63.26285 28 ILE B CA 1
ATOM 3866 C C . ILE B 1 28 ? -8.93862 -5.68129 2.14052 1.000 66.36059 28 ILE B C 1
ATOM 3867 O O . ILE B 1 28 ? -9.83287 -4.96870 1.66036 1.000 66.38954 28 ILE B O 1
ATOM 3872 N N . ALA B 1 29 ? -9.20720 -6.86631 2.70068 1.000 68.62928 29 ALA B N 1
ATOM 3873 C CA . ALA B 1 29 ? -10.59004 -7.29882 2.85566 1.000 70.73216 29 ALA B CA 1
ATOM 3874 C C . ALA B 1 29 ? -11.35447 -6.34898 3.76447 1.000 74.58789 29 ALA B C 1
ATOM 3875 O O . ALA B 1 29 ? -12.51258 -6.01446 3.49035 1.000 75.66434 29 ALA B O 1
ATOM 3877 N N . ASP B 1 30 ? -10.72071 -5.89557 4.85044 1.000 76.82237 30 ASP B N 1
ATOM 3878 C CA . ASP B 1 30 ? -11.36114 -4.92469 5.73026 1.000 78.62522 30 ASP B CA 1
ATOM 3879 C C . ASP B 1 30 ? -11.65059 -3.62991 4.98905 1.000 77.88302 30 ASP B C 1
ATOM 3880 O O . ASP B 1 30 ? -12.71483 -3.02329 5.16789 1.000 80.38069 30 ASP B O 1
ATOM 3885 N N . TYR B 1 31 ? -10.72070 -3.19768 4.13904 1.000 74.27733 31 TYR B N 1
ATOM 3886 C CA . TYR B 1 31 ? -10.96711 -2.01489 3.32085 1.000 70.86639 31 TYR B CA 1
ATOM 3887 C C . TYR B 1 31 ? -12.19898 -2.20650 2.44280 1.000 68.72929 31 TYR B C 1
ATOM 3888 O O . TYR B 1 31 ? -13.06531 -1.32884 2.36362 1.000 68.07395 31 TYR B O 1
ATOM 3897 N N . TYR B 1 32 ? -12.29450 -3.35363 1.77397 1.000 68.16080 32 TYR B N 1
ATOM 3898 C CA . TYR B 1 32 ? -13.44135 -3.58820 0.89893 1.000 69.40569 32 TYR B CA 1
ATOM 3899 C C . TYR B 1 32 ? -14.74836 -3.69259 1.68387 1.000 73.95624 32 TYR B C 1
ATOM 3900 O O . TYR B 1 32 ? -15.80249 -3.26707 1.19674 1.000 75.96174 32 TYR B O 1
ATOM 3909 N N . LYS B 1 33 ? -14.71221 -4.27740 2.88295 1.000 75.60907 33 LYS B N 1
ATOM 3910 C CA . LYS B 1 33 ? -15.94719 -4.45276 3.64190 1.000 77.49087 33 LYS B CA 1
ATOM 3911 C C . LYS B 1 33 ? -16.51173 -3.12191 4.11467 1.000 80.19119 33 LYS B C 1
ATOM 3912 O O . LYS B 1 33 ? -17.72779 -2.99835 4.30058 1.000 82.25723 33 LYS B O 1
ATOM 3918 N N . THR B 1 34 ? -15.65513 -2.12055 4.31258 1.000 80.07013 34 THR B N 1
ATOM 3919 C CA . THR B 1 34 ? -16.07266 -0.83663 4.86136 1.000 82.16511 34 THR B CA 1
ATOM 3920 C C . THR B 1 34 ? -15.86204 0.30530 3.87421 1.000 80.99129 34 THR B C 1
ATOM 3921 O O . THR B 1 34 ? -15.85151 1.47337 4.27803 1.000 82.78887 34 THR B O 1
ATOM 3925 N N . ILE B 1 35 ? -15.71084 -0.00783 2.58526 1.000 78.09621 35 ILE B N 1
ATOM 3926 C CA . ILE B 1 35 ? -15.38417 1.01415 1.59313 1.000 74.83792 35 ILE B CA 1
ATOM 3927 C C . ILE B 1 35 ? -16.45158 2.09873 1.54390 1.000 78.17516 35 ILE B C 1
ATOM 3928 O O . ILE B 1 35 ? -16.15901 3.25379 1.20575 1.000 76.77499 35 ILE B O 1
ATOM 3933 N N . GLU B 1 36 ? -17.70047 1.75730 1.86888 1.000 81.20447 36 GLU B N 1
ATOM 3934 C CA . GLU B 1 36 ? -18.77385 2.73888 1.80666 1.000 83.08628 36 GLU B CA 1
ATOM 3935 C C . GLU B 1 36 ? -18.68432 3.79307 2.90351 1.000 85.41287 36 GLU B C 1
ATOM 3936 O O . GLU B 1 36 ? -19.37771 4.81179 2.81432 1.000 85.13652 36 GLU B O 1
ATOM 3942 N N . ASP B 1 37 ? -17.85930 3.57954 3.92860 1.000 87.07097 37 ASP B N 1
ATOM 3943 C CA . ASP B 1 37 ? -17.73174 4.53975 5.01946 1.000 89.38967 37 ASP B CA 1
ATOM 3944 C C . ASP B 1 37 ? -16.82817 5.72205 4.68334 1.000 86.25771 37 ASP B C 1
ATOM 3945 O O . ASP B 1 37 ? -16.72558 6.64821 5.49221 1.000 87.65525 37 ASP B O 1
ATOM 3950 N N . PHE B 1 38 ? -16.16010 5.71314 3.52839 1.000 83.75215 38 PHE B N 1
ATOM 3951 C CA . PHE B 1 38 ? -15.29050 6.82742 3.17327 1.000 82.77308 38 PHE B CA 1
ATOM 3952 C C . PHE B 1 38 ? -15.97080 7.75801 2.17309 1.000 81.11762 38 PHE B C 1
ATOM 3953 O O . PHE B 1 38 ? -16.83759 7.32956 1.40410 1.000 81.35449 38 PHE B O 1
ATOM 3961 N N . PRO B 1 39 ? -15.60629 9.04015 2.16593 1.000 78.71470 39 PRO B N 1
ATOM 3962 C CA . PRO B 1 39 ? -16.03356 9.92182 1.06877 1.000 74.59315 39 PRO B CA 1
ATOM 3963 C C . PRO B 1 39 ? -15.43131 9.46486 -0.25013 1.000 68.68455 39 PRO B C 1
ATOM 3964 O O . PRO B 1 39 ? -14.21225 9.32831 -0.37803 1.000 64.83409 39 PRO B O 1
ATOM 3968 N N . VAL B 1 40 ? -16.29517 9.26038 -1.24715 1.000 68.92405 40 VAL B N 1
ATOM 3969 C CA . VAL B 1 40 ? -15.84187 8.68137 -2.51403 1.000 64.81040 40 VAL B CA 1
ATOM 3970 C C . VAL B 1 40 ? -14.72015 9.52271 -3.11509 1.000 64.79198 40 VAL B C 1
ATOM 3971 O O . VAL B 1 40 ? -13.61295 9.03010 -3.36695 1.000 63.54183 40 VAL B O 1
ATOM 3975 N N . LEU B 1 41 ? -14.99163 10.79757 -3.36630 1.000 64.61301 41 LEU B N 1
ATOM 3976 C CA . LEU B 1 41 ? -13.95995 11.71190 -3.83737 1.000 62.46012 41 LEU B CA 1
ATOM 3977 C C . LEU B 1 41 ? -13.14222 12.21039 -2.65339 1.000 64.93937 41 LEU B C 1
ATOM 3978 O O . LEU B 1 41 ? -13.70345 12.66532 -1.65249 1.000 61.66002 41 LEU B O 1
ATOM 3983 N N . SER B 1 42 ? -11.81917 12.11588 -2.75729 1.000 62.87070 42 SER B N 1
ATOM 3984 C CA . SER B 1 42 ? -10.97944 12.62636 -1.68432 1.000 64.36035 42 SER B CA 1
ATOM 3985 C C . SER B 1 42 ? -11.28602 14.10028 -1.44756 1.000 68.29503 42 SER B C 1
ATOM 3986 O O . SER B 1 42 ? -11.53925 14.85704 -2.38868 1.000 66.62378 42 SER B O 1
ATOM 3989 N N . GLN B 1 43 ? -11.28125 14.50047 -0.17661 1.000 72.00337 43 GLN B N 1
ATOM 3990 C CA . GLN B 1 43 ? -11.59580 15.86641 0.21916 1.000 74.19311 43 GLN B CA 1
ATOM 3991 C C . GLN B 1 43 ? -10.40112 16.59196 0.82813 1.000 73.59830 43 GLN B C 1
ATOM 3992 O O . GLN B 1 43 ? -10.56458 17.69697 1.35296 1.000 75.01163 43 GLN B O 1
ATOM 3998 N N . VAL B 1 44 ? -9.20489 16.00841 0.76429 1.000 71.35066 44 VAL B N 1
ATOM 3999 C CA . VAL B 1 44 ? -8.02616 16.61995 1.37127 1.000 70.95324 44 VAL B CA 1
ATOM 4000 C C . VAL B 1 44 ? -7.57257 17.81000 0.53712 1.000 72.32709 44 VAL B C 1
ATOM 4001 O O . VAL B 1 44 ? -8.01357 17.99066 -0.60493 1.000 71.11642 44 VAL B O 1
ATOM 4005 N N . GLN B 1 45 ? -6.67893 18.65043 1.12005 1.000 73.69831 45 GLN B N 1
ATOM 4006 C CA . GLN B 1 45 ? -6.04632 19.77358 0.44493 1.000 73.02981 45 GLN B CA 1
ATOM 4007 C C . GLN B 1 45 ? -4.72611 19.33399 -0.17993 1.000 71.00062 45 GLN B C 1
ATOM 4008 O O . GLN B 1 45 ? -4.05480 18.43633 0.33925 1.000 70.43476 45 GLN B O 1
ATOM 4014 N N . PRO B 1 46 ? -4.32528 19.94798 -1.29199 1.000 69.76889 46 PRO B N 1
ATOM 4015 C CA . PRO B 1 46 ? -3.04810 19.57538 -1.91586 1.000 66.83696 46 PRO B CA 1
ATOM 4016 C C . PRO B 1 46 ? -1.87627 19.87897 -0.98983 1.000 65.76315 46 PRO B C 1
ATOM 4017 O O . PRO B 1 46 ? -1.80372 20.94709 -0.38098 1.000 63.56025 46 PRO B O 1
ATOM 4021 N N . GLY B 1 47 ? -0.95991 18.91834 -0.87863 1.000 63.01808 47 GLY B N 1
ATOM 4022 C CA . GLY B 1 47 ? 0.19399 19.05791 -0.01458 1.000 61.21787 47 GLY B CA 1
ATOM 4023 C C . GLY B 1 47 ? -0.00091 18.55005 1.39648 1.000 62.53118 47 GLY B C 1
ATOM 4024 O O . GLY B 1 47 ? 0.92400 18.65752 2.21152 1.000 65.44732 47 GLY B O 1
ATOM 4025 N N . TYR B 1 48 ? -1.17171 17.99964 1.71349 1.000 63.42076 48 TYR B N 1
ATOM 4026 C CA . TYR B 1 48 ? -1.43963 17.55874 3.07654 1.000 68.00552 48 TYR B CA 1
ATOM 4027 C C . TYR B 1 48 ? -0.47423 16.46418 3.51776 1.000 69.32147 48 TYR B C 1
ATOM 4028 O O . TYR B 1 48 ? -0.18826 16.33746 4.71380 1.000 72.45342 48 TYR B O 1
ATOM 4037 N N . LEU B 1 49 ? 0.04513 15.67024 2.57591 1.000 66.33690 49 LEU B N 1
ATOM 4038 C CA . LEU B 1 49 ? 0.72958 14.43956 2.95714 1.000 65.85790 49 LEU B CA 1
ATOM 4039 C C . LEU B 1 49 ? 2.17546 14.68418 3.37919 1.000 67.59495 49 LEU B C 1
ATOM 4040 O O . LEU B 1 49 ? 2.64163 14.09250 4.36031 1.000 69.13724 49 LEU B O 1
ATOM 4045 N N A HIS B 1 50 ? 2.90218 15.53435 2.64711 0.360 66.64746 50 HIS B N 1
ATOM 4046 N N B HIS B 1 50 ? 2.90017 15.55135 2.66711 0.640 66.60535 50 HIS B N 1
ATOM 4047 C CA A HIS B 1 50 ? 4.29505 15.80594 2.99015 0.360 68.06342 50 HIS B CA 1
ATOM 4048 C CA B HIS B 1 50 ? 4.30307 15.76294 3.00916 0.640 68.10027 50 HIS B CA 1
ATOM 4049 C C A HIS B 1 50 ? 4.43579 16.26820 4.43509 0.360 72.45342 50 HIS B C 1
ATOM 4050 C C B HIS B 1 50 ? 4.45977 16.30821 4.42609 0.640 72.45079 50 HIS B C 1
ATOM 4051 O O A HIS B 1 50 ? 5.44286 15.97269 5.08820 0.360 74.04572 50 HIS B O 1
ATOM 4052 O O B HIS B 1 50 ? 5.50781 16.11071 5.05218 0.640 74.11152 50 HIS B O 1
ATOM 4065 N N . LYS B 1 51 ? 3.43748 16.98590 4.95293 1.000 75.58801 51 LYS B N 1
ATOM 4066 C CA . LYS B 1 51 ? 3.49621 17.45712 6.33086 1.000 80.70178 51 LYS B CA 1
ATOM 4067 C C . LYS B 1 51 ? 3.29758 16.33020 7.33901 1.000 79.33056 51 LYS B C 1
ATOM 4068 O O . LYS B 1 51 ? 3.71646 16.46653 8.49502 1.000 79.85168 51 LYS B O 1
ATOM 4074 N N . LEU B 1 52 ? 2.68304 15.21990 6.92614 1.000 76.90659 52 LEU B N 1
ATOM 4075 C CA . LEU B 1 52 ? 2.40141 14.10392 7.82129 1.000 78.24359 52 LEU B CA 1
ATOM 4076 C C . LEU B 1 52 ? 3.50681 13.05735 7.84251 1.000 75.80909 52 LEU B C 1
ATOM 4077 O O . LEU B 1 52 ? 3.55007 12.24450 8.77364 1.000 75.54590 52 LEU B O 1
ATOM 4082 N N . LEU B 1 53 ? 4.39287 13.05354 6.84557 1.000 74.20363 53 LEU B N 1
ATOM 4083 C CA . LEU B 1 53 ? 5.43327 12.04393 6.74578 1.000 73.87465 53 LEU B CA 1
ATOM 4084 C C . LEU B 1 53 ? 6.81102 12.66649 6.92977 1.000 74.05098 53 LEU B C 1
ATOM 4085 O O . LEU B 1 53 ? 7.00458 13.85352 6.65661 1.000 73.46934 53 LEU B O 1
ATOM 4090 N N . PRO B 1 54 ? 7.78629 11.89393 7.40495 1.000 75.60117 54 PRO B N 1
ATOM 4091 C CA . PRO B 1 54 ? 9.15308 12.41047 7.49396 1.000 76.03806 54 PRO B CA 1
ATOM 4092 C C . PRO B 1 54 ? 9.65201 12.82846 6.11993 1.000 74.21679 54 PRO B C 1
ATOM 4093 O O . PRO B 1 54 ? 9.10322 12.44410 5.08495 1.000 72.07969 54 PRO B O 1
ATOM 4097 N N . ASP B 1 55 ? 10.69469 13.65186 6.11787 1.000 76.42495 55 ASP B N 1
ATOM 4098 C CA . ASP B 1 55 ? 11.31760 14.08692 4.87684 1.000 76.81447 55 ASP B CA 1
ATOM 4099 C C . ASP B 1 55 ? 12.51396 13.22132 4.48604 1.000 75.77751 55 ASP B C 1
ATOM 4100 O O . ASP B 1 55 ? 13.21689 13.55145 3.52604 1.000 75.62486 55 ASP B O 1
ATOM 4105 N N . SER B 1 56 ? 12.74634 12.11551 5.19422 1.000 75.09848 56 SER B N 1
ATOM 4106 C CA . SER B 1 56 ? 13.82271 11.18888 4.87743 1.000 72.55080 56 SER B CA 1
ATOM 4107 C C . SER B 1 56 ? 13.36225 9.76074 5.12961 1.000 68.01868 56 SER B C 1
ATOM 4108 O O . SER B 1 56 ? 12.49330 9.50553 5.96759 1.000 68.56875 56 SER B O 1
ATOM 4111 N N . ALA B 1 57 ? 13.94165 8.82886 4.38678 1.000 64.22612 57 ALA B N 1
ATOM 4112 C CA . ALA B 1 57 ? 13.68717 7.43080 4.67798 1.000 64.04452 57 ALA B CA 1
ATOM 4113 C C . ALA B 1 57 ? 14.27423 7.07623 6.04406 1.000 67.01330 57 ALA B C 1
ATOM 4114 O O . ALA B 1 57 ? 15.27698 7.65768 6.46704 1.000 68.20818 57 ALA B O 1
ATOM 4116 N N . PRO B 1 58 ? 13.68656 6.10911 6.74017 1.000 69.37411 58 PRO B N 1
ATOM 4117 C CA . PRO B 1 58 ? 14.18461 5.75349 8.07025 1.000 73.08508 58 PRO B CA 1
ATOM 4118 C C . PRO B 1 58 ? 15.46793 4.94298 7.99545 1.000 74.27206 58 PRO B C 1
ATOM 4119 O O . PRO B 1 58 ? 15.71927 4.20693 7.03958 1.000 71.39803 58 PRO B O 1
ATOM 4123 N N . ASP B 1 59 ? 16.29380 5.10745 9.03048 1.000 78.77787 59 ASP B N 1
ATOM 4124 C CA . ASP B 1 59 ? 17.55208 4.37194 9.10567 1.000 81.78086 59 ASP B CA 1
ATOM 4125 C C . ASP B 1 59 ? 17.31762 2.90390 9.43687 1.000 81.78875 59 ASP B C 1
ATOM 4126 O O . ASP B 1 59 ? 17.97500 2.02207 8.87604 1.000 79.43847 59 ASP B O 1
ATOM 4131 N N . HIS B 1 60 ? 16.39967 2.62568 10.34985 1.000 84.80227 60 HIS B N 1
ATOM 4132 C CA . HIS B 1 60 ? 16.09117 1.27563 10.78104 1.000 88.04740 60 HIS B CA 1
ATOM 4133 C C . HIS B 1 60 ? 14.66934 0.89602 10.38500 1.000 86.23139 60 HIS B C 1
ATOM 4134 O O . HIS B 1 60 ? 13.82902 1.76766 10.13382 1.000 85.72344 60 HIS B O 1
ATOM 4141 N N . PRO B 1 61 ? 14.36084 -0.39911 10.31818 1.000 84.56803 61 PRO B N 1
ATOM 4142 C CA . PRO B 1 61 ? 13.04303 -0.81169 9.82416 1.000 81.62821 61 PRO B CA 1
ATOM 4143 C C . PRO B 1 61 ? 11.92680 -0.37198 10.76002 1.000 83.81794 61 PRO B C 1
ATOM 4144 O O . PRO B 1 61 ? 12.12366 -0.18572 11.96201 1.000 87.89212 61 PRO B O 1
ATOM 4148 N N . GLU B 1 62 ? 10.74177 -0.19652 10.18292 1.000 80.81495 62 GLU B N 1
ATOM 4149 C CA . GLU B 1 62 ? 9.53061 0.11013 10.92780 1.000 80.93076 62 GLU B CA 1
ATOM 4150 C C . GLU B 1 62 ? 8.55606 -1.05727 10.81492 1.000 78.96473 62 GLU B C 1
ATOM 4151 O O . GLU B 1 62 ? 8.58041 -1.81340 9.83803 1.000 74.46419 62 GLU B O 1
ATOM 4157 N N . THR B 1 63 ? 7.69305 -1.19845 11.81988 1.000 81.04919 63 THR B N 1
ATOM 4158 C CA . THR B 1 63 ? 6.80149 -2.34679 11.87200 1.000 82.04931 63 THR B CA 1
ATOM 4159 C C . THR B 1 63 ? 5.74953 -2.26235 10.76892 1.000 79.53585 63 THR B C 1
ATOM 4160 O O . THR B 1 63 ? 5.43015 -1.18655 10.25474 1.000 78.16727 63 THR B O 1
ATOM 4164 N N . LEU B 1 64 ? 5.20300 -3.42562 10.40806 1.000 78.95684 64 LEU B N 1
ATOM 4165 C CA . LEU B 1 64 ? 4.10407 -3.44418 9.44999 1.000 75.74856 64 LEU B CA 1
ATOM 4166 C C . LEU B 1 64 ? 2.82981 -2.86758 10.04883 1.000 79.56480 64 LEU B C 1
ATOM 4167 O O . LEU B 1 64 ? 2.02562 -2.26900 9.32669 1.000 79.37531 64 LEU B O 1
ATOM 4172 N N . ASP B 1 65 ? 2.61979 -3.04747 11.35584 1.000 82.79151 65 ASP B N 1
ATOM 4173 C CA . ASP B 1 65 ? 1.44453 -2.46783 11.99869 1.000 86.99201 65 ASP B CA 1
ATOM 4174 C C . ASP B 1 65 ? 1.45995 -0.94684 11.91346 1.000 86.73408 65 ASP B C 1
ATOM 4175 O O . ASP B 1 65 ? 0.42573 -0.32027 11.65530 1.000 86.41826 65 ASP B O 1
ATOM 4180 N N . GLN B 1 66 ? 2.62470 -0.33136 12.11544 1.000 87.34731 66 GLN B N 1
ATOM 4181 C CA . GLN B 1 66 ? 2.70015 1.12165 12.00123 1.000 88.80802 66 GLN B CA 1
ATOM 4182 C C . GLN B 1 66 ? 2.47107 1.57135 10.56415 1.000 85.15758 66 GLN B C 1
ATOM 4183 O O . GLN B 1 66 ? 1.81569 2.59207 10.32396 1.000 84.73911 66 GLN B O 1
ATOM 4189 N N . VAL B 1 67 ? 2.98842 0.81341 9.59429 1.000 82.49937 67 VAL B N 1
ATOM 4190 C CA . VAL B 1 67 ? 2.77537 1.15012 8.19023 1.000 79.42531 67 VAL B CA 1
ATOM 4191 C C . VAL B 1 67 ? 1.29142 1.08250 7.85015 1.000 79.02263 67 VAL B C 1
ATOM 4192 O O . VAL B 1 67 ? 0.74111 1.98219 7.20298 1.000 78.09357 67 VAL B O 1
ATOM 4196 N N . LEU B 1 68 ? 0.61881 0.01430 8.28527 1.000 78.93052 68 LEU B N 1
ATOM 4197 C CA . LEU B 1 68 ? -0.80512 -0.12429 8.00220 1.000 77.30401 68 LEU B CA 1
ATOM 4198 C C . LEU B 1 68 ? -1.61458 0.95351 8.71399 1.000 80.83601 68 LEU B C 1
ATOM 4199 O O . LEU B 1 68 ? -2.60674 1.46104 8.17185 1.000 79.17002 68 LEU B O 1
ATOM 4204 N N . ASP B 1 69 ? -1.19980 1.33285 9.92296 1.000 85.76028 69 ASP B N 1
ATOM 4205 C CA . ASP B 1 69 ? -1.89326 2.40668 10.62276 1.000 89.65812 69 ASP B CA 1
ATOM 4206 C C . ASP B 1 69 ? -1.71873 3.73764 9.89857 1.000 85.88925 69 ASP B C 1
ATOM 4207 O O . ASP B 1 69 ? -2.65603 4.54127 9.84039 1.000 85.59184 69 ASP B O 1
ATOM 4212 N N . ASP B 1 70 ? -0.52479 3.99502 9.35161 1.000 82.39146 70 ASP B N 1
ATOM 4213 C CA . ASP B 1 70 ? -0.32921 5.20098 8.54944 1.000 79.57007 70 ASP B CA 1
ATOM 4214 C C . ASP B 1 70 ? -1.16511 5.15647 7.27839 1.000 74.36681 70 ASP B C 1
ATOM 4215 O O . ASP B 1 70 ? -1.70548 6.17920 6.84421 1.000 74.66948 70 ASP B O 1
ATOM 4220 N N . VAL B 1 71 ? -1.29062 3.97833 6.67256 1.000 71.26118 71 VAL B N 1
ATOM 4221 C CA . VAL B 1 71 ? -2.17050 3.84282 5.51653 1.000 67.46072 71 VAL B CA 1
ATOM 4222 C C . VAL B 1 71 ? -3.58668 4.24533 5.90038 1.000 69.92944 71 VAL B C 1
ATOM 4223 O O . VAL B 1 71 ? -4.25293 5.00697 5.18823 1.000 70.98219 71 VAL B O 1
ATOM 4227 N N . ARG B 1 72 ? -4.06155 3.74532 7.04542 1.000 70.62163 72 ARG B N 1
ATOM 4228 C CA . ARG B 1 72 ? -5.40371 4.08487 7.51329 1.000 74.75107 72 ARG B CA 1
ATOM 4229 C C . ARG B 1 72 ? -5.54831 5.58385 7.75606 1.000 75.89331 72 ARG B C 1
ATOM 4230 O O . ARG B 1 72 ? -6.53252 6.20141 7.33291 1.000 76.84869 72 ARG B O 1
ATOM 4238 N N . ALA B 1 73 ? -4.58858 6.17833 8.46503 1.000 75.44326 73 ALA B N 1
ATOM 4239 C CA . ALA B 1 73 ? -4.75713 7.51834 9.01382 1.000 77.37507 73 ALA B CA 1
ATOM 4240 C C . ALA B 1 73 ? -4.21750 8.62042 8.11569 1.000 75.31429 73 ALA B C 1
ATOM 4241 O O . ALA B 1 73 ? -4.67894 9.76025 8.22050 1.000 77.67247 73 ALA B O 1
ATOM 4243 N N . LYS B 1 74 ? -3.26933 8.32165 7.23880 1.000 72.38763 74 LYS B N 1
ATOM 4244 C CA . LYS B 1 74 ? -2.63967 9.35177 6.42368 1.000 71.37435 74 LYS B CA 1
ATOM 4245 C C . LYS B 1 74 ? -2.87751 9.16846 4.93669 1.000 67.35018 74 LYS B C 1
ATOM 4246 O O . LYS B 1 74 ? -3.06085 10.15228 4.21854 1.000 65.54207 74 LYS B O 1
ATOM 4252 N N . ILE B 1 75 ? -2.88001 7.93639 4.44588 1.000 65.46838 75 ILE B N 1
ATOM 4253 C CA . ILE B 1 75 ? -3.02683 7.70912 3.01690 1.000 61.82847 75 ILE B CA 1
ATOM 4254 C C . ILE B 1 75 ? -4.49176 7.58450 2.61183 1.000 63.09178 75 ILE B C 1
ATOM 4255 O O . ILE B 1 75 ? -4.91492 8.16318 1.60772 1.000 61.46790 75 ILE B O 1
ATOM 4260 N N . LEU B 1 76 ? -5.28751 6.81930 3.36189 1.000 65.52101 76 LEU B N 1
ATOM 4261 C CA . LEU B 1 76 ? -6.67040 6.58371 2.95284 1.000 65.37889 76 LEU B CA 1
ATOM 4262 C C . LEU B 1 76 ? -7.48688 7.86337 2.80160 1.000 65.60787 76 LEU B C 1
ATOM 4263 O O . LEU B 1 76 ? -8.27085 7.94693 1.83954 1.000 63.73659 76 LEU B O 1
ATOM 4268 N N . PRO B 1 77 ? -7.38832 8.86154 3.68746 1.000 67.17911 77 PRO B N 1
ATOM 4269 C CA . PRO B 1 77 ? -8.07779 10.13223 3.41423 1.000 66.79748 77 PRO B CA 1
ATOM 4270 C C . PRO B 1 77 ? -7.68794 10.74219 2.08416 1.000 64.64459 77 PRO B C 1
ATOM 4271 O O . PRO B 1 77 ? -8.49918 11.44878 1.47301 1.000 63.81818 77 PRO B O 1
ATOM 4275 N N . GLY B 1 78 ? -6.47281 10.48058 1.60628 1.000 63.98662 78 GLY B N 1
ATOM 4276 C CA . GLY B 1 78 ? -6.02895 11.03457 0.34322 1.000 62.38643 78 GLY B CA 1
ATOM 4277 C C . GLY B 1 78 ? -6.29953 10.13129 -0.83666 1.000 59.79928 78 GLY B C 1
ATOM 4278 O O . GLY B 1 78 ? -5.69252 10.28336 -1.90264 1.000 55.78564 78 GLY B O 1
ATOM 4279 N N . VAL B 1 79 ? -7.21717 9.18496 -0.66358 1.000 62.68910 79 VAL B N 1
ATOM 4280 C CA . VAL B 1 79 ? -7.56874 8.22867 -1.70746 1.000 59.05708 79 VAL B CA 1
ATOM 4281 C C . VAL B 1 79 ? -8.95784 8.56206 -2.23059 1.000 59.77032 79 VAL B C 1
ATOM 4282 O O . VAL B 1 79 ? -9.89096 8.76782 -1.44668 1.000 62.86280 79 VAL B O 1
ATOM 4286 N N . THR B 1 80 ? -9.09577 8.61281 -3.55261 1.000 59.53872 80 THR B N 1
ATOM 4287 C CA . THR B 1 80 ? -10.40275 8.63821 -4.19769 1.000 61.89163 80 THR B CA 1
ATOM 4288 C C . THR B 1 80 ? -10.77017 7.20402 -4.55050 1.000 60.41251 80 THR B C 1
ATOM 4289 O O . THR B 1 80 ? -10.06287 6.55117 -5.32336 1.000 62.93386 80 THR B O 1
ATOM 4293 N N . HIS B 1 81 ? -11.86602 6.71568 -3.98050 1.000 60.50725 81 HIS B N 1
ATOM 4294 C CA . HIS B 1 81 ? -12.15847 5.28157 -3.96330 1.000 60.42040 81 HIS B CA 1
ATOM 4295 C C . HIS B 1 81 ? -12.80922 4.85812 -5.27428 1.000 56.56731 81 HIS B C 1
ATOM 4296 O O . HIS B 1 81 ? -14.03123 4.90163 -5.43936 1.000 57.76219 81 HIS B O 1
ATOM 4303 N N . TRP B 1 82 ? -11.96800 4.41631 -6.21016 1.000 54.14070 82 TRP B N 1
ATOM 4304 C CA . TRP B 1 82 ? -12.43973 3.94494 -7.50712 1.000 56.32781 82 TRP B CA 1
ATOM 4305 C C . TRP B 1 82 ? -13.32827 2.71261 -7.39800 1.000 58.58334 82 TRP B C 1
ATOM 4306 O O . TRP B 1 82 ? -14.13712 2.46416 -8.30101 1.000 57.53848 82 TRP B O 1
ATOM 4317 N N . GLN B 1 83 ? -13.19503 1.93382 -6.32587 1.000 59.08866 83 GLN B N 1
ATOM 4318 C CA . GLN B 1 83 ? -13.96957 0.71055 -6.16374 1.000 58.08591 83 GLN B CA 1
ATOM 4319 C C . GLN B 1 83 ? -15.19270 0.89721 -5.28084 1.000 59.35975 83 GLN B C 1
ATOM 4320 O O . GLN B 1 83 ? -15.91034 -0.07303 -5.02474 1.000 59.54135 83 GLN B O 1
ATOM 4326 N N . SER B 1 84 ? -15.43619 2.10918 -4.79604 1.000 61.22839 84 SER B N 1
ATOM 4327 C CA . SER B 1 84 ? -16.65734 2.36682 -4.05115 1.000 63.96293 84 SER B CA 1
ATOM 4328 C C . SER B 1 84 ? -17.87018 2.08523 -4.93318 1.000 62.47065 84 SER B C 1
ATOM 4329 O O . SER B 1 84 ? -17.85622 2.39905 -6.13023 1.000 60.13089 84 SER B O 1
ATOM 4332 N N . PRO B 1 85 ? -18.93799 1.51090 -4.37416 1.000 64.53405 85 PRO B N 1
ATOM 4333 C CA . PRO B 1 85 ? -20.16486 1.30431 -5.15821 1.000 66.51850 85 PRO B CA 1
ATOM 4334 C C . PRO B 1 85 ? -20.84634 2.59799 -5.56144 1.000 69.36621 85 PRO B C 1
ATOM 4335 O O . PRO B 1 85 ? -21.79627 2.55650 -6.35350 1.000 70.65321 85 PRO B O 1
ATOM 4339 N N . SER B 1 86 ? -20.39881 3.73924 -5.04158 1.000 68.85299 86 SER B N 1
ATOM 4340 C CA . SER B 1 86 ? -20.95928 5.03197 -5.40481 1.000 70.86113 86 SER B CA 1
ATOM 4341 C C . SER B 1 86 ? -19.98754 5.84222 -6.25287 1.000 68.77404 86 SER B C 1
ATOM 4342 O O . SER B 1 86 ? -20.14300 7.06214 -6.38106 1.000 65.88422 86 SER B O 1
ATOM 4345 N N . PHE B 1 87 ? -18.97925 5.17852 -6.82671 1.000 63.74448 87 PHE B N 1
ATOM 4346 C CA . PHE B 1 87 ? -18.06343 5.80273 -7.77275 1.000 63.03651 87 PHE B CA 1
ATOM 4347 C C . PHE B 1 87 ? -18.70532 5.72428 -9.15377 1.000 63.65237 87 PHE B C 1
ATOM 4348 O O . PHE B 1 87 ? -18.80786 4.63915 -9.73662 1.000 64.02347 87 PHE B O 1
ATOM 4356 N N . PHE B 1 88 ? -19.11873 6.87804 -9.68597 1.000 62.41275 88 PHE B N 1
ATOM 4357 C CA . PHE B 1 88 ? -19.79568 6.94559 -10.97702 1.000 60.74413 88 PHE B CA 1
ATOM 4358 C C . PHE B 1 88 ? -19.05596 7.83573 -11.96911 1.000 59.34133 88 PHE B C 1
ATOM 4359 O O . PHE B 1 88 ? -19.63906 8.25235 -12.97621 1.000 60.61779 88 PHE B O 1
ATOM 4367 N N . ALA B 1 89 ? -17.77908 8.11126 -11.72407 1.000 56.55152 89 ALA B N 1
ATOM 4368 C CA . ALA B 1 89 ? -17.04242 9.10943 -12.48117 1.000 55.78037 89 ALA B CA 1
ATOM 4369 C C . ALA B 1 89 ? -16.28110 8.48455 -13.64103 1.000 55.09608 89 ALA B C 1
ATOM 4370 O O . ALA B 1 89 ? -16.02964 7.27464 -13.67884 1.000 55.02502 89 ALA B O 1
ATOM 4372 N N . TYR B 1 90 ? -15.89838 9.34356 -14.58814 1.000 54.62497 90 TYR B N 1
ATOM 4373 C CA . TYR B 1 90 ? -15.10115 8.94869 -15.74303 1.000 52.46155 90 TYR B CA 1
ATOM 4374 C C . TYR B 1 90 ? -15.59661 7.61442 -16.28486 1.000 51.30878 90 TYR B C 1
ATOM 4375 O O . TYR B 1 90 ? -16.74454 7.51191 -16.71992 1.000 51.35616 90 TYR B O 1
ATOM 4384 N N . TYR B 1 91 ? -14.74821 6.59875 -16.27666 1.000 52.45366 91 TYR B N 1
ATOM 4385 C CA . TYR B 1 91 ? -15.16067 5.23055 -16.54748 1.000 50.32709 91 TYR B CA 1
ATOM 4386 C C . TYR B 1 91 ? -14.61939 4.32892 -15.45331 1.000 51.09823 91 TYR B C 1
ATOM 4387 O O . TYR B 1 91 ? -13.61656 4.65540 -14.80930 1.000 50.83767 91 TYR B O 1
ATOM 4396 N N . PRO B 1 92 ? -15.25596 3.18071 -15.22518 1.000 51.69567 92 PRO B N 1
ATOM 4397 C CA . PRO B 1 92 ? -14.77668 2.27605 -14.17602 1.000 52.87213 92 PRO B CA 1
ATOM 4398 C C . PRO B 1 92 ? -13.34949 1.82456 -14.44587 1.000 47.85837 92 PRO B C 1
ATOM 4399 O O . PRO B 1 92 ? -12.88141 1.80157 -15.58583 1.000 47.25303 92 PRO B O 1
ATOM 4403 N N . SER B 1 93 ? -12.64942 1.47999 -13.36777 1.000 48.43212 93 SER B N 1
ATOM 4404 C CA . SER B 1 93 ? -11.34716 0.79948 -13.42359 1.000 45.20016 93 SER B CA 1
ATOM 4405 C C . SER B 1 93 ? -11.49575 -0.41744 -12.51142 1.000 48.01628 93 SER B C 1
ATOM 4406 O O . SER B 1 93 ? -11.11983 -0.37412 -11.33640 1.000 48.87428 93 SER B O 1
ATOM 4409 N N . ASN B 1 94 ? -12.05029 -1.49974 -13.06329 1.000 49.42698 94 ASN B N 1
ATOM 4410 C CA . ASN B 1 94 ? -12.54592 -2.60781 -12.25516 1.000 52.32996 94 ASN B CA 1
ATOM 4411 C C . ASN B 1 94 ? -11.45672 -3.26127 -11.41599 1.000 52.50366 94 ASN B C 1
ATOM 4412 O O . ASN B 1 94 ? -10.32162 -3.45089 -11.86490 1.000 54.16439 94 ASN B O 1
ATOM 4417 N N . SER B 1 95 ? -11.84163 -3.67224 -10.21396 1.000 52.30101 95 SER B N 1
ATOM 4418 C CA . SER B 1 95 ? -11.07233 -4.60082 -9.39677 1.000 53.39061 95 SER B CA 1
ATOM 4419 C C . SER B 1 95 ? -11.96489 -5.78811 -9.05565 1.000 50.95874 95 SER B C 1
ATOM 4420 O O . SER B 1 95 ? -13.08299 -5.60747 -8.56175 1.000 50.14549 95 SER B O 1
ATOM 4423 N N . SER B 1 96 ? -11.49141 -6.99897 -9.33744 1.000 49.42172 96 SER B N 1
ATOM 4424 C CA . SER B 1 96 ? -12.24896 -8.19922 -9.02831 1.000 51.55092 96 SER B CA 1
ATOM 4425 C C . SER B 1 96 ? -11.42467 -9.11977 -8.13912 1.000 53.54326 96 SER B C 1
ATOM 4426 O O . SER B 1 96 ? -10.19872 -9.00328 -8.05407 1.000 56.02251 96 SER B O 1
ATOM 4429 N N . VAL B 1 97 ? -12.11235 -10.03793 -7.46403 1.000 55.99356 97 VAL B N 1
ATOM 4430 C CA . VAL B 1 97 ? -11.40301 -11.05455 -6.69484 1.000 56.83839 97 VAL B CA 1
ATOM 4431 C C . VAL B 1 97 ? -10.43367 -11.79131 -7.60667 1.000 52.25100 97 VAL B C 1
ATOM 4432 O O . VAL B 1 97 ? -9.24364 -11.92780 -7.30157 1.000 50.80346 97 VAL B O 1
ATOM 4436 N N . ALA B 1 98 ? -10.91943 -12.21967 -8.77263 1.000 53.14058 98 ALA B N 1
ATOM 4437 C CA . ALA B 1 98 ? -10.07110 -12.91948 -9.73148 1.000 52.29311 98 ALA B CA 1
ATOM 4438 C C . ALA B 1 98 ? -8.87641 -12.06509 -10.15353 1.000 51.42722 98 ALA B C 1
ATOM 4439 O O . ALA B 1 98 ? -7.73022 -12.53965 -10.17939 1.000 49.49804 98 ALA B O 1
ATOM 4441 N N . GLY B 1 99 ? -9.12087 -10.79823 -10.49573 1.000 51.70620 99 GLY B N 1
ATOM 4442 C CA . GLY B 1 99 ? -8.01718 -9.94287 -10.90579 1.000 46.93194 99 GLY B CA 1
ATOM 4443 C C . GLY B 1 99 ? -7.04335 -9.68332 -9.77277 1.000 44.45270 99 GLY B C 1
ATOM 4444 O O . GLY B 1 99 ? -5.82835 -9.63589 -9.98370 1.000 42.84987 99 GLY B O 1
ATOM 4445 N N . PHE B 1 100 ? -7.55948 -9.53634 -8.55282 1.000 46.62401 100 PHE B N 1
ATOM 4446 C CA . PHE B 1 100 ? -6.68762 -9.35083 -7.39580 1.000 51.62198 100 PHE B CA 1
ATOM 4447 C C . PHE B 1 100 ? -5.78717 -10.56446 -7.17956 1.000 53.30113 100 PHE B C 1
ATOM 4448 O O . PHE B 1 100 ? -4.58224 -10.42695 -6.93151 1.000 53.17216 100 PHE B O 1
ATOM 4456 N N . LEU B 1 101 ? -6.35770 -11.76769 -7.26442 1.000 54.65392 101 LEU B N 1
ATOM 4457 C CA . LEU B 1 101 ? -5.54824 -12.97736 -7.13519 1.000 54.45653 101 LEU B CA 1
ATOM 4458 C C . LEU B 1 101 ? -4.51314 -13.06512 -8.24711 1.000 52.86950 101 LEU B C 1
ATOM 4459 O O . LEU B 1 101 ? -3.37199 -13.49265 -8.01898 1.000 54.74604 101 LEU B O 1
ATOM 4464 N N . GLY B 1 102 ? -4.89222 -12.67045 -9.46220 1.000 48.68215 102 GLY B N 1
ATOM 4465 C CA . GLY B 1 102 ? -3.93614 -12.69124 -10.55413 1.000 48.43212 102 GLY B CA 1
ATOM 4466 C C . GLY B 1 102 ? -2.78152 -11.73776 -10.31620 1.000 50.39288 102 GLY B C 1
ATOM 4467 O O . GLY B 1 102 ? -1.62138 -12.06736 -10.58708 1.000 50.15075 102 GLY B O 1
ATOM 4468 N N . GLU B 1 103 ? -3.08602 -10.53781 -9.81240 1.000 48.51634 103 GLU B N 1
ATOM 4469 C CA . GLU B 1 103 ? -2.03240 -9.58935 -9.46648 1.000 48.52950 103 GLU B CA 1
ATOM 4470 C C . GLU B 1 103 ? -1.12825 -10.14884 -8.37734 1.000 48.96113 103 GLU B C 1
ATOM 4471 O O . GLU B 1 103 ? 0.10070 -10.00438 -8.44228 1.000 46.04499 103 GLU B O 1
ATOM 4477 N N . MET B 1 104 ? -1.72207 -10.77692 -7.35728 1.000 48.77690 104 MET B N 1
ATOM 4478 C CA . MET B 1 104 ? -0.92289 -11.41946 -6.32014 1.000 52.09309 104 MET B CA 1
ATOM 4479 C C . MET B 1 104 ? 0.05253 -12.42017 -6.92793 1.000 52.61947 104 MET B C 1
ATOM 4480 O O . MET B 1 104 ? 1.25849 -12.35567 -6.67486 1.000 52.74580 104 MET B O 1
ATOM 4485 N N . LEU B 1 105 ? -0.46006 -13.35849 -7.72782 1.000 50.57185 105 LEU B N 1
ATOM 4486 C CA . LEU B 1 105 ? 0.39338 -14.40624 -8.28661 1.000 49.38224 105 LEU B CA 1
ATOM 4487 C C . LEU B 1 105 ? 1.47321 -13.81796 -9.18563 1.000 48.92692 105 LEU B C 1
ATOM 4488 O O . LEU B 1 105 ? 2.63637 -14.24650 -9.14150 1.000 45.78707 105 LEU B O 1
ATOM 4493 N N . SER B 1 106 ? 1.11387 -12.81622 -9.99280 1.000 48.01365 106 SER B N 1
ATOM 4494 C CA . SER B 1 106 ? 2.09067 -12.15397 -10.84784 1.000 47.47411 106 SER B CA 1
ATOM 4495 C C . SER B 1 106 ? 3.21738 -11.53241 -10.03086 1.000 48.50055 106 SER B C 1
ATOM 4496 O O . SER B 1 106 ? 4.40046 -11.68800 -10.35877 1.000 50.30340 106 SER B O 1
ATOM 4499 N N . ALA B 1 107 ? 2.87004 -10.80439 -8.96899 1.000 48.09524 107 ALA B N 1
ATOM 4500 C CA . ALA B 1 107 ? 3.89675 -10.19587 -8.13102 1.000 47.00564 107 ALA B CA 1
ATOM 4501 C C . ALA B 1 107 ? 4.72711 -11.25244 -7.40581 1.000 48.28474 107 ALA B C 1
ATOM 4502 O O . ALA B 1 107 ? 5.93203 -11.06895 -7.20076 1.000 46.73455 107 ALA B O 1
ATOM 4504 N N . GLY B 1 108 ? 4.09451 -12.34762 -6.98169 1.000 51.36669 108 GLY B N 1
ATOM 4505 C CA . GLY B 1 108 ? 4.81986 -13.37223 -6.24449 1.000 52.23258 108 GLY B CA 1
ATOM 4506 C C . GLY B 1 108 ? 5.83519 -14.10197 -7.10332 1.000 52.49840 108 GLY B C 1
ATOM 4507 O O . GLY B 1 108 ? 6.97125 -14.33047 -6.68122 1.000 57.28582 108 GLY B O 1
ATOM 4508 N N . LEU B 1 109 ? 5.43342 -14.49630 -8.31429 1.000 48.67952 109 LEU B N 1
ATOM 4509 C CA . LEU B 1 109 ? 6.37372 -15.14208 -9.22313 1.000 45.83707 109 LEU B CA 1
ATOM 4510 C C . LEU B 1 109 ? 7.52038 -14.20469 -9.58420 1.000 46.23186 109 LEU B C 1
ATOM 4511 O O . LEU B 1 109 ? 8.67955 -14.62925 -9.65907 1.000 43.38941 109 LEU B O 1
ATOM 4516 N N . GLY B 1 110 ? 7.21690 -12.92684 -9.79241 1.000 48.34264 110 GLY B N 1
ATOM 4517 C CA . GLY B 1 110 ? 8.24553 -11.91747 -10.00950 1.000 48.62688 110 GLY B CA 1
ATOM 4518 C C . GLY B 1 110 ? 9.08668 -12.10733 -11.25342 1.000 47.35568 110 GLY B C 1
ATOM 4519 O O . GLY B 1 110 ? 10.30259 -11.87586 -11.21637 1.000 45.45282 110 GLY B O 1
ATOM 4520 N N . ILE B 1 111 ? 8.46089 -12.47574 -12.36940 1.000 47.46095 111 ILE B N 1
ATOM 4521 C CA . ILE B 1 111 ? 9.16405 -12.68665 -13.62432 1.000 47.97154 111 ILE B CA 1
ATOM 4522 C C . ILE B 1 111 ? 9.02562 -11.43683 -14.48252 1.000 50.44815 111 ILE B C 1
ATOM 4523 O O . ILE B 1 111 ? 8.10230 -10.63417 -14.32369 1.000 50.25076 111 ILE B O 1
ATOM 4528 N N . VAL B 1 112 ? 9.96461 -11.25861 -15.40549 1.000 53.21691 112 VAL B N 1
ATOM 4529 C CA . VAL B 1 112 ? 9.90625 -10.18078 -16.38365 1.000 56.05146 112 VAL B CA 1
ATOM 4530 C C . VAL B 1 112 ? 10.09458 -10.81291 -17.75454 1.000 57.26213 112 VAL B C 1
ATOM 4531 O O . VAL B 1 112 ? 11.19977 -11.25353 -18.09641 1.000 60.02299 112 VAL B O 1
ATOM 4535 N N . GLY B 1 113 ? 9.01566 -10.89044 -18.52560 1.000 55.79616 113 GLY B N 1
ATOM 4536 C CA . GLY B 1 113 ? 9.01302 -11.62862 -19.77349 1.000 57.71745 113 GLY B CA 1
ATOM 4537 C C . GLY B 1 113 ? 9.20177 -10.78073 -21.01360 1.000 58.70967 113 GLY B C 1
ATOM 4538 O O . GLY B 1 113 ? 8.36785 -10.83219 -21.92565 1.000 59.28606 113 GLY B O 1
ATOM 4539 N N . PHE B 1 114 ? 10.31249 -10.04232 -21.09665 1.000 57.67797 114 PHE B N 1
ATOM 4540 C CA . PHE B 1 114 ? 10.58328 -9.28740 -22.31574 1.000 57.57269 114 PHE B CA 1
ATOM 4541 C C . PHE B 1 114 ? 10.86670 -10.18646 -23.51459 1.000 57.48058 114 PHE B C 1
ATOM 4542 O O . PHE B 1 114 ? 10.64360 -9.75972 -24.65567 1.000 57.97011 114 PHE B O 1
ATOM 4550 N N . SER B 1 115 ? 11.31416 -11.42026 -23.29038 1.000 53.86172 115 SER B N 1
ATOM 4551 C CA . SER B 1 115 ? 11.54559 -12.37433 -24.36322 1.000 48.99272 115 SER B CA 1
ATOM 4552 C C . SER B 1 115 ? 10.87708 -13.69853 -24.01607 1.000 47.44779 115 SER B C 1
ATOM 4553 O O . SER B 1 115 ? 10.52411 -13.96250 -22.86205 1.000 44.28952 115 SER B O 1
ATOM 4556 N N . TRP B 1 116 ? 10.68746 -14.52976 -25.03796 1.000 46.80824 116 TRP B N 1
ATOM 4557 C CA . TRP B 1 116 ? 10.04794 -15.81497 -24.79681 1.000 46.37398 116 TRP B CA 1
ATOM 4558 C C . TRP B 1 116 ? 10.85319 -16.62451 -23.78964 1.000 48.83480 116 TRP B C 1
ATOM 4559 O O . TRP B 1 116 ? 10.29035 -17.18159 -22.83859 1.000 49.68490 116 TRP B O 1
ATOM 4570 N N . VAL B 1 117 ? 12.18419 -16.60802 -23.91756 1.000 50.51132 117 VAL B N 1
ATOM 4571 C CA . VAL B 1 117 ? 13.02547 -17.45357 -23.07238 1.000 52.49314 117 VAL B CA 1
ATOM 4572 C C . VAL B 1 117 ? 12.87623 -17.07241 -21.60445 1.000 51.51933 117 VAL B C 1
ATOM 4573 O O . VAL B 1 117 ? 12.90851 -17.93626 -20.72032 1.000 51.00875 117 VAL B O 1
ATOM 4577 N N . THR B 1 118 ? 12.72471 -15.77642 -21.31465 1.000 47.68730 118 THR B N 1
ATOM 4578 C CA . THR B 1 118 ? 12.69246 -15.35323 -19.91871 1.000 48.39001 118 THR B CA 1
ATOM 4579 C C . THR B 1 118 ? 11.32952 -15.60766 -19.27176 1.000 51.34300 118 THR B C 1
ATOM 4580 O O . THR B 1 118 ? 10.95720 -14.92566 -18.31388 1.000 49.07694 118 THR B O 1
ATOM 4584 N N . SER B 1 119 ? 10.62396 -16.66400 -19.74365 1.000 54.80131 119 SER B N 1
ATOM 4585 C CA . SER B 1 119 ? 9.38816 -17.26940 -19.22763 1.000 49.51910 119 SER B CA 1
ATOM 4586 C C . SER B 1 119 ? 8.42934 -17.56894 -20.37565 1.000 46.27660 119 SER B C 1
ATOM 4587 O O . SER B 1 119 ? 7.53505 -16.76433 -20.68082 1.000 43.49732 119 SER B O 1
ATOM 4590 N N . PRO B 1 120 ? 8.60783 -18.71497 -21.04247 1.000 41.96029 120 PRO B N 1
ATOM 4591 C CA . PRO B 1 120 ? 7.72703 -19.06947 -22.16747 1.000 38.72570 120 PRO B CA 1
ATOM 4592 C C . PRO B 1 120 ? 6.24198 -18.97500 -21.84957 1.000 38.14668 120 PRO B C 1
ATOM 4593 O O . PRO B 1 120 ? 5.46187 -18.55043 -22.71268 1.000 41.59972 120 PRO B O 1
ATOM 4597 N N . ALA B 1 121 ? 5.82306 -19.38698 -20.64654 1.000 33.47507 121 ALA B N 1
ATOM 4598 C CA . ALA B 1 121 ? 4.40602 -19.32448 -20.29864 1.000 36.39121 121 ALA B CA 1
ATOM 4599 C C . ALA B 1 121 ? 3.88846 -17.88668 -20.31088 1.000 37.70452 121 ALA B C 1
ATOM 4600 O O . ALA B 1 121 ? 2.73439 -17.64017 -20.67399 1.000 38.52304 121 ALA B O 1
ATOM 4602 N N . ALA B 1 122 ? 4.72107 -16.92430 -19.91097 1.000 40.83121 122 ALA B N 1
ATOM 4603 C CA . ALA B 1 122 ? 4.25653 -15.53947 -19.86921 1.000 42.12084 122 ALA B CA 1
ATOM 4604 C C . ALA B 1 122 ? 3.92041 -15.00880 -21.25830 1.000 45.79760 122 ALA B C 1
ATOM 4605 O O . ALA B 1 122 ? 3.10107 -14.08914 -21.38649 1.000 51.77463 122 ALA B O 1
ATOM 4607 N N . THR B 1 123 ? 4.55868 -15.53871 -22.30219 1.000 40.77594 123 THR B N 1
ATOM 4608 C CA . THR B 1 123 ? 4.24462 -15.16204 -23.67726 1.000 41.74711 123 THR B CA 1
ATOM 4609 C C . THR B 1 123 ? 3.08797 -15.99056 -24.22721 1.000 42.07873 123 THR B C 1
ATOM 4610 O O . THR B 1 123 ? 2.15181 -15.45302 -24.83935 1.000 42.53931 123 THR B O 1
ATOM 4614 N N . GLU B 1 124 ? 3.13847 -17.30251 -24.00201 1.000 39.32840 124 GLU B N 1
ATOM 4615 C CA . GLU B 1 124 ? 2.16184 -18.18298 -24.62694 1.000 37.92560 124 GLU B CA 1
ATOM 4616 C C . GLU B 1 124 ? 0.79075 -18.04841 -23.98605 1.000 33.57245 124 GLU B C 1
ATOM 4617 O O . GLU B 1 124 ? -0.22720 -18.07291 -24.68811 1.000 38.51251 124 GLU B O 1
ATOM 4623 N N . LEU B 1 125 ? 0.72661 -17.90324 -22.66107 1.000 31.01161 125 LEU B N 1
ATOM 4624 C CA . LEU B 1 125 ? -0.56851 -17.67765 -22.03919 1.000 32.27755 125 LEU B CA 1
ATOM 4625 C C . LEU B 1 125 ? -1.17598 -16.38196 -22.53142 1.000 34.05935 125 LEU B C 1
ATOM 4626 O O . LEU B 1 125 ? -2.39701 -16.29145 -22.68751 1.000 36.77020 125 LEU B O 1
ATOM 4631 N N . GLU B 1 126 ? -0.34735 -15.37367 -22.79151 1.000 35.12790 126 GLU B N 1
ATOM 4632 C CA . GLU B 1 126 ? -0.88080 -14.11696 -23.30473 1.000 36.85705 126 GLU B CA 1
ATOM 4633 C C . GLU B 1 126 ? -1.48764 -14.32339 -24.68474 1.000 36.07801 126 GLU B C 1
ATOM 4634 O O . GLU B 1 126 ? -2.60880 -13.87587 -24.95388 1.000 36.70177 126 GLU B O 1
ATOM 4640 N N . MET B 1 127 ? -0.75033 -14.99424 -25.57760 1.000 31.06951 127 MET B N 1
ATOM 4641 C CA . MET B 1 127 ? -1.30612 -15.31165 -26.89158 1.000 37.92297 127 MET B CA 1
ATOM 4642 C C . MET B 1 127 ? -2.64686 -16.02315 -26.75256 1.000 39.45999 127 MET B C 1
ATOM 4643 O O . MET B 1 127 ? -3.62594 -15.69762 -27.43467 1.000 38.48356 127 MET B O 1
ATOM 4648 N N . ILE B 1 128 ? -2.69753 -17.00603 -25.85842 1.000 37.39922 128 ILE B N 1
ATOM 4649 C CA . ILE B 1 128 ? -3.88823 -17.83247 -25.71237 1.000 38.47567 128 ILE B CA 1
ATOM 4650 C C . ILE B 1 128 ? -5.06757 -17.01085 -25.20356 1.000 38.40197 128 ILE B C 1
ATOM 4651 O O . ILE B 1 128 ? -6.18949 -17.13736 -25.70261 1.000 40.27325 128 ILE B O 1
ATOM 4656 N N . VAL B 1 129 ? -4.85096 -16.18261 -24.18267 1.000 37.37027 129 VAL B N 1
ATOM 4657 C CA . VAL B 1 129 ? -5.99826 -15.49097 -23.59885 1.000 40.58645 129 VAL B CA 1
ATOM 4658 C C . VAL B 1 129 ? -6.44665 -14.33227 -24.48205 1.000 41.54445 129 VAL B C 1
ATOM 4659 O O . VAL B 1 129 ? -7.63878 -13.99474 -24.50617 1.000 42.09189 129 VAL B O 1
ATOM 4663 N N . LEU B 1 130 ? -5.52684 -13.70603 -25.22608 1.000 42.61564 130 LEU B N 1
ATOM 4664 C CA . LEU B 1 130 ? -5.96414 -12.76235 -26.24525 1.000 40.44169 130 LEU B CA 1
ATOM 4665 C C . LEU B 1 130 ? -6.81481 -13.46583 -27.29920 1.000 40.10481 130 LEU B C 1
ATOM 4666 O O . LEU B 1 130 ? -7.81599 -12.90829 -27.76434 1.000 37.54924 130 LEU B O 1
ATOM 4671 N N . ASP B 1 131 ? -6.45431 -14.70975 -27.66699 1.000 39.12048 131 ASP B N 1
ATOM 4672 C CA . ASP B 1 131 ? -7.31795 -15.49721 -28.54793 1.000 39.29418 131 ASP B CA 1
ATOM 4673 C C . ASP B 1 131 ? -8.68489 -15.76164 -27.91097 1.000 38.16773 131 ASP B C 1
ATOM 4674 O O . ASP B 1 131 ? -9.72188 -15.66714 -28.58205 1.000 38.64674 131 ASP B O 1
ATOM 4679 N N . TRP B 1 132 ? -8.70282 -16.13546 -26.62692 1.000 34.94630 132 TRP B N 1
ATOM 4680 C CA . TRP B 1 132 ? -9.96478 -16.36984 -25.92396 1.000 38.41250 132 TRP B CA 1
ATOM 4681 C C . TRP B 1 132 ? -10.88424 -15.15421 -26.01620 1.000 41.98398 132 TRP B C 1
ATOM 4682 O O . TRP B 1 132 ? -12.07717 -15.27472 -26.33325 1.000 39.68371 132 TRP B O 1
ATOM 4693 N N . VAL B 1 133 ? -10.35671 -13.97695 -25.67234 1.000 39.53106 133 VAL B N 1
ATOM 4694 C CA . VAL B 1 133 ? -11.19717 -12.78528 -25.69457 1.000 39.90742 133 VAL B CA 1
ATOM 4695 C C . VAL B 1 133 ? -11.61520 -12.46765 -27.12264 1.000 39.64686 133 VAL B C 1
ATOM 4696 O O . VAL B 1 133 ? -12.75535 -12.06013 -27.37477 1.000 44.90802 133 VAL B O 1
ATOM 4700 N N . ALA B 1 134 ? -10.71407 -12.66645 -28.08556 1.000 38.49672 134 ALA B N 1
ATOM 4701 C CA . ALA B 1 134 ? -11.07808 -12.41680 -29.47162 1.000 39.46789 134 ALA B CA 1
ATOM 4702 C C . ALA B 1 134 ? -12.26472 -13.27331 -29.87756 1.000 42.92357 134 ALA B C 1
ATOM 4703 O O . ALA B 1 134 ? -13.18286 -12.80177 -30.56469 1.000 42.77881 134 ALA B O 1
ATOM 4705 N N . LYS B 1 135 ? -12.28927 -14.52825 -29.41838 1.000 38.65200 135 LYS B N 1
ATOM 4706 C CA . LYS B 1 135 ? -13.41992 -15.38674 -29.73432 1.000 43.04727 135 LYS B CA 1
ATOM 4707 C C . LYS B 1 135 ? -14.68414 -14.93711 -29.00646 1.000 46.44767 135 LYS B C 1
ATOM 4708 O O . LYS B 1 135 ? -15.77609 -14.97362 -29.58253 1.000 44.45533 135 LYS B O 1
ATOM 4714 N N . LEU B 1 136 ? -14.56638 -14.49988 -27.74852 1.000 46.73981 136 LEU B N 1
ATOM 4715 C CA . LEU B 1 136 ? -15.75163 -13.97924 -27.06467 1.000 46.34240 136 LEU B CA 1
ATOM 4716 C C . LEU B 1 136 ? -16.30606 -12.73755 -27.75889 1.000 46.56874 136 LEU B C 1
ATOM 4717 O O . LEU B 1 136 ? -17.51815 -12.51602 -27.76100 1.000 48.33737 136 LEU B O 1
ATOM 4722 N N . LEU B 1 137 ? -15.43235 -11.90630 -28.31996 1.000 45.70022 137 LEU B N 1
ATOM 4723 C CA . LEU B 1 137 ? -15.79975 -10.72456 -29.08716 1.000 46.09237 137 LEU B CA 1
ATOM 4724 C C . LEU B 1 137 ? -16.19854 -11.05292 -30.52213 1.000 46.91878 137 LEU B C 1
ATOM 4725 O O . LEU B 1 137 ? -16.62484 -10.15619 -31.25729 1.000 42.68407 137 LEU B O 1
ATOM 4730 N N . ASN B 1 138 ? -16.09903 -12.31394 -30.93494 1.000 49.66648 138 ASN B N 1
ATOM 4731 C CA . ASN B 1 138 ? -16.31380 -12.69423 -32.33290 1.000 51.58250 138 ASN B CA 1
ATOM 4732 C C . ASN B 1 138 ? -15.51608 -11.80107 -33.28598 1.000 50.15338 138 ASN B C 1
ATOM 4733 O O . ASN B 1 138 ? -16.01218 -11.37841 -34.33007 1.000 52.73001 138 ASN B O 1
ATOM 4738 N N . LEU B 1 139 ? -14.26021 -11.52253 -32.93594 1.000 45.93709 139 LEU B N 1
ATOM 4739 C CA . LEU B 1 139 ? -13.40344 -10.77534 -33.84500 1.000 45.34491 139 LEU B CA 1
ATOM 4740 C C . LEU B 1 139 ? -13.10204 -11.61441 -35.08586 1.000 49.88230 139 LEU B C 1
ATOM 4741 O O . LEU B 1 139 ? -13.06757 -12.84738 -35.01967 1.000 50.25866 139 LEU B O 1
ATOM 4746 N N . PRO B 1 140 ? -12.92221 -10.97951 -36.24194 1.000 50.29550 140 PRO B N 1
ATOM 4747 C CA . PRO B 1 140 ? -12.59284 -11.75656 -37.44281 1.000 50.87978 140 PRO B CA 1
ATOM 4748 C C . PRO B 1 140 ? -11.24358 -12.45702 -37.30862 1.000 48.26105 140 PRO B C 1
ATOM 4749 O O . PRO B 1 140 ? -10.37878 -12.06657 -36.51562 1.000 40.84174 140 PRO B O 1
ATOM 4753 N N . GLU B 1 141 ? -11.06313 -13.48807 -38.14246 1.000 51.58250 141 GLU B N 1
ATOM 4754 C CA . GLU B 1 141 ? -9.94479 -14.41262 -37.98125 1.000 53.53273 141 GLU B CA 1
ATOM 4755 C C . GLU B 1 141 ? -8.60004 -13.71613 -38.13827 1.000 54.17755 141 GLU B C 1
ATOM 4756 O O . GLU B 1 141 ? -7.60091 -14.15765 -37.55614 1.000 54.42231 141 GLU B O 1
ATOM 4762 N N . GLN B 1 142 ? -8.55441 -12.62922 -38.91143 1.000 53.35640 142 GLN B N 1
ATOM 4763 C CA . GLN B 1 142 ? -7.29767 -11.92677 -39.14545 1.000 51.75094 142 GLN B CA 1
ATOM 4764 C C . GLN B 1 142 ? -6.63893 -11.47033 -37.85148 1.000 48.98482 142 GLN B C 1
ATOM 4765 O O . GLN B 1 142 ? -5.44004 -11.17887 -37.85845 1.000 52.50630 142 GLN B O 1
ATOM 4771 N N . PHE B 1 143 ? -7.37901 -11.41945 -36.74053 1.000 44.44217 143 PHE B N 1
ATOM 4772 C CA . PHE B 1 143 ? -6.84126 -10.99605 -35.45056 1.000 41.76817 143 PHE B CA 1
ATOM 4773 C C . PHE B 1 143 ? -6.40887 -12.15075 -34.55237 1.000 44.25267 143 PHE B C 1
ATOM 4774 O O . PHE B 1 143 ? -5.97503 -11.90142 -33.41938 1.000 45.56862 143 PHE B O 1
ATOM 4782 N N . MET B 1 144 ? -6.53436 -13.39387 -35.00619 1.000 42.38929 144 MET B N 1
ATOM 4783 C CA . MET B 1 144 ? -6.13297 -14.54059 -34.20400 1.000 44.31058 144 MET B CA 1
ATOM 4784 C C . MET B 1 144 ? -4.63885 -14.82304 -34.35986 1.000 44.81064 144 MET B C 1
ATOM 4785 O O . MET B 1 144 ? -4.03987 -14.59097 -35.41686 1.000 43.82631 144 MET B O 1
ATOM 4790 N N . SER B 1 145 ? -4.03672 -15.33265 -33.28475 1.000 45.16857 145 SER B N 1
ATOM 4791 C CA . SER B 1 145 ? -2.59164 -15.54009 -33.26863 1.000 46.73981 145 SER B CA 1
ATOM 4792 C C . SER B 1 145 ? -2.13718 -16.56307 -34.30245 1.000 51.10350 145 SER B C 1
ATOM 4793 O O . SER B 1 145 ? -0.97217 -16.53268 -34.71138 1.000 51.86675 145 SER B O 1
ATOM 4796 N N . LYS B 1 146 ? -3.02181 -17.46447 -34.74337 1.000 50.65871 146 LYS B N 1
ATOM 4797 C CA . LYS B 1 146 ? -2.60736 -18.46646 -35.71520 1.000 55.58824 146 LYS B CA 1
ATOM 4798 C C . LYS B 1 146 ? -2.38450 -17.87958 -37.10527 1.000 56.91998 146 LYS B C 1
ATOM 4799 O O . LYS B 1 146 ? -1.79119 -18.55748 -37.95213 1.000 56.91735 146 LYS B O 1
ATOM 4805 N N . GLY B 1 147 ? -2.83196 -16.65579 -37.36148 1.000 54.49074 147 GLY B N 1
ATOM 4806 C CA . GLY B 1 147 ? -2.66013 -16.01091 -38.65356 1.000 54.70130 147 GLY B CA 1
ATOM 4807 C C . GLY B 1 147 ? -1.50150 -15.03247 -38.67964 1.000 52.34575 147 GLY B C 1
ATOM 4808 O O . GLY B 1 147 ? -0.52150 -15.16899 -37.93856 1.000 47.18987 147 GLY B O 1
ATOM 4809 N N . ASN B 1 148 ? -1.61584 -14.02164 -39.54379 1.000 56.29886 148 ASN B N 1
ATOM 4810 C CA . ASN B 1 148 ? -0.59123 -12.98326 -39.62788 1.000 57.18580 148 ASN B CA 1
ATOM 4811 C C . ASN B 1 148 ? -0.72870 -11.93515 -38.53405 1.000 51.42195 148 ASN B C 1
ATOM 4812 O O . ASN B 1 148 ? 0.24400 -11.22174 -38.25709 1.000 50.34288 148 ASN B O 1
ATOM 4817 N N . GLY B 1 149 ? -1.89878 -11.83951 -37.90813 1.000 47.97944 149 GLY B N 1
ATOM 4818 C CA . GLY B 1 149 ? -2.15221 -10.87945 -36.85729 1.000 45.53441 149 GLY B CA 1
ATOM 4819 C C . GLY B 1 149 ? -1.91707 -11.48216 -35.49119 1.000 44.61061 149 GLY B C 1
ATOM 4820 O O . GLY B 1 149 ? -1.21069 -12.48187 -35.33600 1.000 43.61049 149 GLY B O 1
ATOM 4821 N N . GLY B 1 150 ? -2.52037 -10.86524 -34.48632 1.000 38.37565 150 GLY B N 1
ATOM 4822 C CA . GLY B 1 150 ? -2.38325 -11.37699 -33.13923 1.000 41.73921 150 GLY B CA 1
ATOM 4823 C C . GLY B 1 150 ? -2.82771 -10.35401 -32.12241 1.000 40.60750 150 GLY B C 1
ATOM 4824 O O . GLY B 1 150 ? -3.29011 -9.26724 -32.46060 1.000 42.93410 150 GLY B O 1
ATOM 4825 N N . GLY B 1 151 ? -2.68464 -10.73577 -30.85335 1.000 41.27074 151 GLY B N 1
ATOM 4826 C CA . GLY B 1 151 ? -3.04504 -9.86774 -29.75550 1.000 43.61576 151 GLY B CA 1
ATOM 4827 C C . GLY B 1 151 ? -1.89017 -9.69416 -28.78845 1.000 43.12886 151 GLY B C 1
ATOM 4828 O O . GLY B 1 151 ? -0.98785 -10.53180 -28.69427 1.000 41.87871 151 GLY B O 1
ATOM 4829 N N . VAL B 1 152 ? -1.92764 -8.57806 -28.05862 1.000 36.43595 152 VAL B N 1
ATOM 4830 C CA . VAL B 1 152 ? -0.89383 -8.25952 -27.08160 1.000 36.59913 152 VAL B CA 1
ATOM 4831 C C . VAL B 1 152 ? -1.51122 -7.41659 -25.97676 1.000 34.78838 152 VAL B C 1
ATOM 4832 O O . VAL B 1 152 ? -2.43551 -6.62798 -26.20194 1.000 33.69615 152 VAL B O 1
ATOM 4836 N N . ILE B 1 153 ? -0.99622 -7.59522 -24.76771 1.000 31.78539 153 ILE B N 1
ATOM 4837 C CA . ILE B 1 153 ? -1.40961 -6.79021 -23.62885 1.000 33.57771 153 ILE B CA 1
ATOM 4838 C C . ILE B 1 153 ? -0.48007 -5.58284 -23.55797 1.000 35.88062 153 ILE B C 1
ATOM 4839 O O . ILE B 1 153 ? 0.73998 -5.73236 -23.50388 1.000 34.64626 153 ILE B O 1
ATOM 4844 N N . GLN B 1 154 ? -1.05853 -4.39607 -23.61718 1.000 39.23892 154 GLN B N 1
ATOM 4845 C CA . GLN B 1 154 ? -0.38803 -3.11978 -23.43633 1.000 40.68909 154 GLN B CA 1
ATOM 4846 C C . GLN B 1 154 ? -0.73833 -2.56572 -22.06044 1.000 39.72055 154 GLN B C 1
ATOM 4847 O O . GLN B 1 154 ? -1.69520 -3.00699 -21.41043 1.000 38.86782 154 GLN B O 1
ATOM 4853 N N . GLY B 1 155 ? 0.06527 -1.59834 -21.60953 1.000 35.28844 155 GLY B N 1
ATOM 4854 C CA . GLY B 1 155 ? -0.17804 -0.99624 -20.31363 1.000 33.83564 155 GLY B CA 1
ATOM 4855 C C . GLY B 1 155 ? -1.39439 -0.10170 -20.27484 1.000 36.64650 155 GLY B C 1
ATOM 4856 O O . GLY B 1 155 ? -1.92156 0.16725 -19.18891 1.000 37.37027 155 GLY B O 1
ATOM 4857 N N . SER B 1 156 ? -1.87649 0.33794 -21.43294 1.000 37.98613 156 SER B N 1
ATOM 4858 C CA . SER B 1 156 ? -2.97685 1.28951 -21.45515 1.000 39.06258 156 SER B CA 1
ATOM 4859 C C . SER B 1 156 ? -3.36485 1.51815 -22.90320 1.000 36.67808 156 SER B C 1
ATOM 4860 O O . SER B 1 156 ? -2.58968 1.23331 -23.81911 1.000 38.34933 156 SER B O 1
ATOM 4863 N N . ALA B 1 157 ? -4.58404 2.03265 -23.09535 1.000 37.88612 157 ALA B N 1
ATOM 4864 C CA . ALA B 1 157 ? -5.04409 2.38128 -24.43643 1.000 41.87081 157 ALA B CA 1
ATOM 4865 C C . ALA B 1 157 ? -4.20648 3.50751 -25.03755 1.000 38.06772 157 ALA B C 1
ATOM 4866 O O . ALA B 1 157 ? -4.00142 3.54741 -26.25754 1.000 38.51778 157 ALA B O 1
ATOM 4868 N N . SER B 1 158 ? -3.69888 4.41483 -24.19965 1.000 37.88875 158 SER B N 1
ATOM 4869 C CA . SER B 1 158 ? -2.75724 5.42912 -24.68174 1.000 36.39121 158 SER B CA 1
ATOM 4870 C C . SER B 1 158 ? -1.54395 4.77949 -25.33757 1.000 37.90981 158 SER B C 1
ATOM 4871 O O . SER B 1 158 ? -1.16302 5.12647 -26.46860 1.000 41.06545 158 SER B O 1
ATOM 4874 N N . GLU B 1 159 ? -0.92962 3.81283 -24.64839 1.000 38.93362 159 GLU B N 1
ATOM 4875 C CA . GLU B 1 159 ? 0.21468 3.12518 -25.23622 1.000 38.51514 159 GLU B CA 1
ATOM 4876 C C . GLU B 1 159 ? -0.18495 2.36284 -26.48313 1.000 34.47782 159 GLU B C 1
ATOM 4877 O O . GLU B 1 159 ? 0.57912 2.31699 -27.45308 1.000 37.34658 159 GLU B O 1
ATOM 4883 N N . ALA B 1 160 ? -1.37172 1.74639 -26.48311 1.000 33.92249 160 ALA B N 1
ATOM 4884 C CA . ALA B 1 160 ? -1.77333 0.93906 -27.63202 1.000 33.56192 160 ALA B CA 1
ATOM 4885 C C . ALA B 1 160 ? -1.89359 1.79883 -28.88015 1.000 35.98589 160 ALA B C 1
ATOM 4886 O O . ALA B 1 160 ? -1.43137 1.41785 -29.97207 1.000 37.00707 160 ALA B O 1
ATOM 4888 N N . VAL B 1 161 ? -2.53504 2.96060 -28.74137 1.000 34.58573 161 VAL B N 1
ATOM 4889 C CA . VAL B 1 161 ? -2.70531 3.82737 -29.89450 1.000 36.66492 161 VAL B CA 1
ATOM 4890 C C . VAL B 1 161 ? -1.35349 4.37982 -30.33350 1.000 35.63848 161 VAL B C 1
ATOM 4891 O O . VAL B 1 161 ? -1.07045 4.46575 -31.53450 1.000 37.62556 161 VAL B O 1
ATOM 4895 N N . LEU B 1 162 ? -0.47868 4.71930 -29.37950 1.000 35.33845 162 LEU B N 1
ATOM 4896 C CA . LEU B 1 162 ? 0.87519 5.11777 -29.75947 1.000 36.00958 162 LEU B CA 1
ATOM 4897 C C . LEU B 1 162 ? 1.56766 4.01891 -30.56327 1.000 36.78599 162 LEU B C 1
ATOM 4898 O O . LEU B 1 162 ? 2.22262 4.29001 -31.57827 1.000 35.85956 162 LEU B O 1
ATOM 4903 N N . VAL B 1 163 ? 1.41212 2.76291 -30.14509 1.000 36.35436 163 VAL B N 1
ATOM 4904 C CA . VAL B 1 163 ? 2.10358 1.67308 -30.82589 1.000 34.18831 163 VAL B CA 1
ATOM 4905 C C . VAL B 1 163 ? 1.62472 1.55268 -32.26990 1.000 31.21164 163 VAL B C 1
ATOM 4906 O O . VAL B 1 163 ? 2.42981 1.45885 -33.20884 1.000 33.04344 163 VAL B O 1
ATOM 4910 N N . VAL B 1 164 ? 0.30673 1.55614 -32.47798 1.000 30.55893 164 VAL B N 1
ATOM 4911 C CA . VAL B 1 164 ? -0.14612 1.38076 -33.85898 1.000 31.68011 164 VAL B CA 1
ATOM 4912 C C . VAL B 1 164 ? 0.09745 2.63473 -34.69615 1.000 35.97273 164 VAL B C 1
ATOM 4913 O O . VAL B 1 164 ? 0.36556 2.53866 -35.90212 1.000 37.28868 164 VAL B O 1
ATOM 4917 N N . LEU B 1 165 ? 0.04596 3.82080 -34.08833 1.000 36.55175 165 LEU B N 1
ATOM 4918 C CA . LEU B 1 165 ? 0.40154 5.02283 -34.83849 1.000 37.77295 165 LEU B CA 1
ATOM 4919 C C . LEU B 1 165 ? 1.84660 4.94032 -35.30839 1.000 36.95180 165 LEU B C 1
ATOM 4920 O O . LEU B 1 165 ? 2.15254 5.27126 -36.45842 1.000 36.63860 165 LEU B O 1
ATOM 4925 N N . ILE B 1 166 ? 2.74173 4.45879 -34.44226 1.000 37.74663 166 ILE B N 1
ATOM 4926 C CA . ILE B 1 166 ? 4.14182 4.27827 -34.82415 1.000 37.74926 166 ILE B CA 1
ATOM 4927 C C . ILE B 1 166 ? 4.26628 3.27215 -35.95799 1.000 40.23377 166 ILE B C 1
ATOM 4928 O O . ILE B 1 166 ? 4.99126 3.49629 -36.93898 1.000 43.00516 166 ILE B O 1
ATOM 4933 N N . ALA B 1 167 ? 3.57971 2.13391 -35.83287 1.000 40.14955 167 ALA B N 1
ATOM 4934 C CA . ALA B 1 167 ? 3.68217 1.10679 -36.86671 1.000 39.28366 167 ALA B CA 1
ATOM 4935 C C . ALA B 1 167 ? 3.24604 1.65743 -38.21382 1.000 39.19944 167 ALA B C 1
ATOM 4936 O O . ALA B 1 167 ? 3.92718 1.46854 -39.23175 1.000 40.51012 167 ALA B O 1
ATOM 4938 N N . ALA B 1 168 ? 2.11377 2.36199 -38.23299 1.000 39.82056 168 ALA B N 1
ATOM 4939 C CA . ALA B 1 168 ? 1.61263 2.93961 -39.47711 1.000 42.32350 168 ALA B CA 1
ATOM 4940 C C . ALA B 1 168 ? 2.58426 3.97590 -40.03720 1.000 42.79460 168 ALA B C 1
ATOM 4941 O O . ALA B 1 168 ? 2.88834 3.97984 -41.24018 1.000 46.26081 168 ALA B O 1
ATOM 4943 N N . ARG B 1 169 ? 3.07386 4.87222 -39.17530 1.000 39.85478 169 ARG B N 1
ATOM 4944 C CA . ARG B 1 169 ? 4.00549 5.90851 -39.62040 1.000 42.83935 169 ARG B CA 1
ATOM 4945 C C . ARG B 1 169 ? 5.23677 5.29689 -40.27323 1.000 47.26356 169 ARG B C 1
ATOM 4946 O O . ARG B 1 169 ? 5.65067 5.71889 -41.35927 1.000 50.55606 169 ARG B O 1
ATOM 4954 N N . ASP B 1 170 ? 5.84011 4.29722 -39.62505 1.000 48.95324 170 ASP B N 1
ATOM 4955 C CA . ASP B 1 170 ? 7.05937 3.71460 -40.17888 1.000 53.19848 170 ASP B CA 1
ATOM 4956 C C . ASP B 1 170 ? 6.77075 2.92730 -41.44879 1.000 52.76159 170 ASP B C 1
ATOM 4957 O O . ASP B 1 170 ? 7.56780 2.94747 -42.39374 1.000 55.25399 170 ASP B O 1
ATOM 4962 N N . LYS B 1 171 ? 5.64003 2.21986 -41.49175 1.000 53.00109 171 LYS B N 1
ATOM 4963 C CA . LYS B 1 171 ? 5.25237 1.53653 -42.71967 1.000 54.15386 171 LYS B CA 1
ATOM 4964 C C . LYS B 1 171 ? 5.17906 2.51333 -43.88982 1.000 54.50654 171 LYS B C 1
ATOM 4965 O O . LYS B 1 171 ? 5.59026 2.18832 -45.00975 1.000 56.16200 171 LYS B O 1
ATOM 4971 N N . VAL B 1 172 ? 4.66558 3.72017 -43.64803 1.000 52.04571 172 VAL B N 1
ATOM 4972 C CA . VAL B 1 172 ? 4.59827 4.70998 -44.72218 1.000 53.76171 172 VAL B CA 1
ATOM 4973 C C . VAL B 1 172 ? 5.98508 5.26347 -45.04518 1.000 53.33271 172 VAL B C 1
ATOM 4974 O O . VAL B 1 172 ? 6.35610 5.40044 -46.21918 1.000 51.84832 172 VAL B O 1
ATOM 4978 N N . LEU B 1 173 ? 6.76989 5.59492 -44.01618 1.000 52.20889 173 LEU B N 1
ATOM 4979 C CA . LEU B 1 173 ? 8.02563 6.30637 -44.24221 1.000 52.61683 173 LEU B CA 1
ATOM 4980 C C . LEU B 1 173 ? 9.07301 5.41868 -44.90601 1.000 58.12802 173 LEU B C 1
ATOM 4981 O O . LEU B 1 173 ? 9.79989 5.87483 -45.79604 1.000 62.01270 173 LEU B O 1
ATOM 4986 N N . ARG B 1 174 ? 9.16847 4.14877 -44.50782 1.000 58.27541 174 ARG B N 1
ATOM 4987 C CA . ARG B 1 174 ? 10.16383 3.32006 -45.17463 1.000 63.06019 174 ARG B CA 1
ATOM 4988 C C . ARG B 1 174 ? 9.75405 2.97869 -46.60161 1.000 64.59459 174 ARG B C 1
ATOM 4989 O O . ARG B 1 174 ? 10.57530 2.44789 -47.35448 1.000 66.31058 174 ARG B O 1
ATOM 4997 N N . SER B 1 175 ? 8.52595 3.31616 -46.99973 1.000 64.08400 175 SER B N 1
ATOM 4998 C CA . SER B 1 175 ? 8.10207 3.21979 -48.38975 1.000 64.95516 175 SER B CA 1
ATOM 4999 C C . SER B 1 175 ? 8.33362 4.51376 -49.16592 1.000 66.71589 175 SER B C 1
ATOM 5000 O O . SER B 1 175 ? 8.72871 4.46474 -50.33489 1.000 69.89522 175 SER B O 1
ATOM 5003 N N . VAL B 1 176 ? 8.09214 5.67276 -48.54811 1.000 65.10254 176 VAL B N 1
ATOM 5004 C CA . VAL B 1 176 ? 8.21368 6.95670 -49.24029 1.000 66.03950 176 VAL B CA 1
ATOM 5005 C C . VAL B 1 176 ? 9.41034 7.78523 -48.79034 1.000 64.33929 176 VAL B C 1
ATOM 5006 O O . VAL B 1 176 ? 9.75300 8.76426 -49.47547 1.000 66.67905 176 VAL B O 1
ATOM 5010 N N . GLY B 1 177 ? 10.05440 7.43864 -47.68725 1.000 60.63622 177 GLY B N 1
ATOM 5011 C CA . GLY B 1 177 ? 11.20209 8.17116 -47.18929 1.000 59.93087 177 GLY B CA 1
ATOM 5012 C C . GLY B 1 177 ? 10.84369 9.00320 -45.96843 1.000 56.83313 177 GLY B C 1
ATOM 5013 O O . GLY B 1 177 ? 9.71750 9.49579 -45.82658 1.000 54.18018 177 GLY B O 1
ATOM 5014 N N . LYS B 1 178 ? 11.82357 9.17171 -45.07140 1.000 56.62258 178 LYS B N 1
ATOM 5015 C CA . LYS B 1 178 ? 11.52825 9.82179 -43.79851 1.000 59.07814 178 LYS B CA 1
ATOM 5016 C C . LYS B 1 178 ? 11.15569 11.28562 -43.98575 1.000 57.52795 178 LYS B C 1
ATOM 5017 O O . LYS B 1 178 ? 10.35944 11.82742 -43.20888 1.000 55.71721 178 LYS B O 1
ATOM 5023 N N . ASN B 1 179 ? 11.68151 11.92366 -45.02682 1.000 62.08113 179 ASN B N 1
ATOM 5024 C CA . ASN B 1 179 ? 11.36699 13.32150 -45.28904 1.000 67.49493 179 ASN B CA 1
ATOM 5025 C C . ASN B 1 179 ? 9.88092 13.55090 -45.52117 1.000 66.72379 179 ASN B C 1
ATOM 5026 O O . ASN B 1 179 ? 9.43547 14.70073 -45.48937 1.000 67.88182 179 ASN B O 1
ATOM 5031 N N . ALA B 1 180 ? 9.10034 12.49257 -45.71806 1.000 65.37363 180 ALA B N 1
ATOM 5032 C CA . ALA B 1 180 ? 7.66729 12.64499 -45.91917 1.000 62.42854 180 ALA B CA 1
ATOM 5033 C C . ALA B 1 180 ? 6.89415 12.80288 -44.61624 1.000 56.37255 180 ALA B C 1
ATOM 5034 O O . ALA B 1 180 ? 5.66610 12.94640 -44.66234 1.000 53.80119 180 ALA B O 1
ATOM 5036 N N . LEU B 1 181 ? 7.56708 12.79231 -43.46220 1.000 52.52998 181 LEU B N 1
ATOM 5037 C CA . LEU B 1 181 ? 6.83795 12.92422 -42.20326 1.000 48.94271 181 LEU B CA 1
ATOM 5038 C C . LEU B 1 181 ? 5.96847 14.17689 -42.19350 1.000 51.54829 181 LEU B C 1
ATOM 5039 O O . LEU B 1 181 ? 4.84045 14.15453 -41.68657 1.000 52.50630 181 LEU B O 1
ATOM 5044 N N . GLU B 1 182 ? 6.46908 15.27999 -42.76063 1.000 51.83516 182 GLU B N 1
ATOM 5045 C CA . GLU B 1 182 ? 5.72360 16.53171 -42.73087 1.000 55.34085 182 GLU B CA 1
ATOM 5046 C C . GLU B 1 182 ? 4.41367 16.46509 -43.50394 1.000 55.78827 182 GLU B C 1
ATOM 5047 O O . GLU B 1 182 ? 3.59531 17.37880 -43.37012 1.000 55.66983 182 GLU B O 1
ATOM 5053 N N . LYS B 1 183 ? 4.16913 15.39788 -44.26979 1.000 54.97238 183 LYS B N 1
ATOM 5054 C CA . LYS B 1 183 ? 2.96322 15.29330 -45.07985 1.000 56.04093 183 LYS B CA 1
ATOM 5055 C C . LYS B 1 183 ? 1.95257 14.28199 -44.55477 1.000 53.73539 183 LYS B C 1
ATOM 5056 O O . LYS B 1 183 ? 0.85565 14.18348 -45.11582 1.000 54.10649 183 LYS B O 1
ATOM 5062 N N . LEU B 1 184 ? 2.28280 13.53727 -43.50163 1.000 52.09046 184 LEU B N 1
ATOM 5063 C CA . LEU B 1 184 ? 1.38916 12.50801 -42.98254 1.000 48.84270 184 LEU B CA 1
ATOM 5064 C C . LEU B 1 184 ? 0.20887 13.12866 -42.23870 1.000 46.54769 184 LEU B C 1
ATOM 5065 O O . LEU B 1 184 ? 0.39450 13.95587 -41.34181 1.000 47.21356 184 LEU B O 1
ATOM 5070 N N . VAL B 1 185 ? -1.00193 12.68415 -42.57071 1.000 44.82380 185 VAL B N 1
ATOM 5071 C CA . VAL B 1 185 ? -2.23018 13.22576 -42.00187 1.000 42.23138 185 VAL B CA 1
ATOM 5072 C C . VAL B 1 185 ? -2.91782 12.16462 -41.15275 1.000 43.06043 185 VAL B C 1
ATOM 5073 O O . VAL B 1 185 ? -3.05035 10.99951 -41.56659 1.000 42.68933 185 VAL B O 1
ATOM 5077 N N . VAL B 1 186 ? -3.34105 12.57363 -39.95684 1.000 43.10254 186 VAL B N 1
ATOM 5078 C CA . VAL B 1 186 ? -4.08779 11.75148 -39.01176 1.000 42.56037 186 VAL B CA 1
ATOM 5079 C C . VAL B 1 186 ? -5.50601 12.29395 -38.93993 1.000 44.13950 186 VAL B C 1
ATOM 5080 O O . VAL B 1 186 ? -5.70748 13.51187 -38.95112 1.000 43.84210 186 VAL B O 1
ATOM 5084 N N . TYR B 1 187 ? -6.48867 11.39358 -38.87386 1.000 43.33677 187 TYR B N 1
ATOM 5085 C CA . TYR B 1 187 ? -7.89981 11.75604 -38.86200 1.000 43.94737 187 TYR B CA 1
ATOM 5086 C C . TYR B 1 187 ? -8.58166 11.18296 -37.62896 1.000 46.38714 187 TYR B C 1
ATOM 5087 O O . TYR B 1 187 ? -8.31624 10.03812 -37.23177 1.000 44.20793 187 TYR B O 1
ATOM 5096 N N . SER B 1 188 ? -9.47100 11.97371 -37.03513 1.000 46.05815 188 SER B N 1
ATOM 5097 C CA . SER B 1 188 ? -10.31488 11.47554 -35.95311 1.000 47.78204 188 SER B CA 1
ATOM 5098 C C . SER B 1 188 ? -11.42928 12.48214 -35.72833 1.000 48.31632 188 SER B C 1
ATOM 5099 O O . SER B 1 188 ? -11.35868 13.60710 -36.21649 1.000 49.74544 188 SER B O 1
ATOM 5102 N N . SER B 1 189 ? -12.47116 12.06185 -35.01233 1.000 46.86615 189 SER B N 1
ATOM 5103 C CA . SER B 1 189 ? -13.52654 13.00149 -34.66553 1.000 49.89282 189 SER B CA 1
ATOM 5104 C C . SER B 1 189 ? -13.10594 13.84284 -33.45963 1.000 50.16391 189 SER B C 1
ATOM 5105 O O . SER B 1 189 ? -12.14187 13.52731 -32.75052 1.000 50.31393 189 SER B O 1
ATOM 5108 N N . ASP B 1 190 ? -13.86437 14.91058 -33.21284 1.000 52.64842 190 ASP B N 1
ATOM 5109 C CA . ASP B 1 190 ? -13.61078 15.79385 -32.07895 1.000 53.69854 190 ASP B CA 1
ATOM 5110 C C . ASP B 1 190 ? -14.06963 15.18586 -30.76089 1.000 52.25890 190 ASP B C 1
ATOM 5111 O O . ASP B 1 190 ? -13.99795 15.85405 -29.72398 1.000 51.21930 190 ASP B O 1
ATOM 5116 N N . GLN B 1 191 ? -14.52815 13.94068 -30.78273 1.000 53.51957 191 GLN B N 1
ATOM 5117 C CA . GLN B 1 191 ? -14.82992 13.17075 -29.58564 1.000 52.00097 191 GLN B CA 1
ATOM 5118 C C . GLN B 1 191 ? -13.71657 12.20223 -29.21743 1.000 48.05313 191 GLN B C 1
ATOM 5119 O O . GLN B 1 191 ? -13.82837 11.51734 -28.19633 1.000 48.66899 191 GLN B O 1
ATOM 5125 N N . THR B 1 192 ? -12.64250 12.13953 -30.00735 1.000 45.75022 192 THR B N 1
ATOM 5126 C CA . THR B 1 192 ? -11.61212 11.12895 -29.79614 1.000 45.73706 192 THR B CA 1
ATOM 5127 C C . THR B 1 192 ? -10.79232 11.45045 -28.56013 1.000 43.27098 192 THR B C 1
ATOM 5128 O O . THR B 1 192 ? -10.43978 12.60262 -28.31228 1.000 45.62389 192 THR B O 1
ATOM 5132 N N . HIS B 1 193 ? -10.48697 10.41868 -27.78196 1.000 39.56790 193 HIS B N 1
ATOM 5133 C CA . HIS B 1 193 ? -9.71113 10.61616 -26.56794 1.000 48.38475 193 HIS B CA 1
ATOM 5134 C C . HIS B 1 193 ? -8.41239 11.36062 -26.87297 1.000 47.64782 193 HIS B C 1
ATOM 5135 O O . HIS B 1 193 ? -7.84028 11.24568 -27.96092 1.000 47.18724 193 HIS B O 1
ATOM 5142 N N . SER B 1 194 ? -7.93475 12.11895 -25.89006 1.000 45.91340 194 SER B N 1
ATOM 5143 C CA . SER B 1 194 ? -6.70503 12.88039 -26.07609 1.000 44.69220 194 SER B CA 1
ATOM 5144 C C . SER B 1 194 ? -5.48567 11.98783 -26.32088 1.000 40.77068 194 SER B C 1
ATOM 5145 O O . SER B 1 194 ? -4.45083 12.49216 -26.78490 1.000 38.13089 194 SER B O 1
ATOM 5148 N N . ALA B 1 195 ? -5.58918 10.67783 -26.05570 1.000 38.72570 195 ALA B N 1
ATOM 5149 C CA . ALA B 1 195 ? -4.46382 9.78222 -26.31149 1.000 39.99953 195 ALA B CA 1
ATOM 5150 C C . ALA B 1 195 ? -3.98077 9.88419 -27.75348 1.000 38.69674 195 ALA B C 1
ATOM 5151 O O . ALA B 1 195 ? -2.77672 9.80762 -28.01639 1.000 39.37051 195 ALA B O 1
ATOM 5153 N N . LEU B 1 196 ? -4.89879 10.07470 -28.70457 1.000 39.23628 196 LEU B N 1
ATOM 5154 C CA . LEU B 1 196 ? -4.47873 10.16665 -30.10155 1.000 39.29418 196 LEU B CA 1
ATOM 5155 C C . LEU B 1 196 ? -3.58519 11.38597 -30.32168 1.000 39.20996 196 LEU B C 1
ATOM 5156 O O . LEU B 1 196 ? -2.54712 11.30527 -30.99160 1.000 40.72330 196 LEU B O 1
ATOM 5161 N N . GLN B 1 197 ? -3.98466 12.52789 -29.77287 1.000 36.92548 197 GLN B N 1
ATOM 5162 C CA . GLN B 1 197 ? -3.16812 13.73819 -29.90500 1.000 37.23341 197 GLN B CA 1
ATOM 5163 C C . GLN B 1 197 ? -1.80810 13.56681 -29.23489 1.000 37.64136 197 GLN B C 1
ATOM 5164 O O . GLN B 1 197 ? -0.77522 13.97513 -29.78489 1.000 36.64650 197 GLN B O 1
ATOM 5170 N N . LYS B 1 198 ? -1.78294 12.96700 -28.04280 1.000 40.67593 198 LYS B N 1
ATOM 5171 C CA . LYS B 1 198 ? -0.50591 12.77359 -27.36569 1.000 41.54709 198 LYS B CA 1
ATOM 5172 C C . LYS B 1 198 ? 0.39850 11.83682 -28.16950 1.000 38.60989 198 LYS B C 1
ATOM 5173 O O . LYS B 1 198 ? 1.61743 12.04028 -28.24645 1.000 36.53859 198 LYS B O 1
ATOM 5179 N N . ALA B 1 199 ? -0.18406 10.80750 -28.78538 1.000 36.91758 199 ALA B N 1
ATOM 5180 C CA . ALA B 1 199 ? 0.60333 9.91368 -29.62820 1.000 37.14130 199 ALA B CA 1
ATOM 5181 C C . ALA B 1 199 ? 1.13613 10.64070 -30.85828 1.000 35.92799 199 ALA B C 1
ATOM 5182 O O . ALA B 1 199 ? 2.28923 10.43609 -31.26117 1.000 34.72522 199 ALA B O 1
ATOM 5184 N N . CYS B 1 200 ? 0.30085 11.46729 -31.48545 1.000 35.17790 200 CYS B N 1
ATOM 5185 C CA . CYS B 1 200 ? 0.75262 12.25429 -32.62554 1.000 40.32062 200 CYS B CA 1
ATOM 5186 C C . CYS B 1 200 ? 1.93126 13.13580 -32.24460 1.000 38.11246 200 CYS B C 1
ATOM 5187 O O . CYS B 1 200 ? 2.89725 13.26706 -33.00556 1.000 38.77307 200 CYS B O 1
ATOM 5190 N N . GLN B 1 201 ? 1.84793 13.78394 -31.08470 1.000 38.96520 201 GLN B N 1
ATOM 5191 C CA . GLN B 1 201 ? 2.95959 14.60644 -30.62775 1.000 39.19680 201 GLN B CA 1
ATOM 5192 C C . GLN B 1 201 ? 4.21691 13.75495 -30.44655 1.000 35.45688 201 GLN B C 1
ATOM 5193 O O . GLN B 1 201 ? 5.28881 14.08929 -30.96253 1.000 35.53584 201 GLN B O 1
ATOM 5199 N N . ILE B 1 202 ? 4.09530 12.62201 -29.75539 1.000 34.04092 202 ILE B N 1
ATOM 5200 C CA . ILE B 1 202 ? 5.28060 11.79250 -29.51419 1.000 36.68335 202 ILE B CA 1
ATOM 5201 C C . ILE B 1 202 ? 5.88187 11.30254 -30.82908 1.000 35.84114 202 ILE B C 1
ATOM 5202 O O . ILE B 1 202 ? 7.10487 11.33198 -31.02001 1.000 41.87344 202 ILE B O 1
ATOM 5207 N N . ALA B 1 203 ? 5.03508 10.90907 -31.77808 1.000 32.50916 203 ALA B N 1
ATOM 5208 C CA . ALA B 1 203 ? 5.46539 10.30405 -33.03296 1.000 36.18855 203 ALA B CA 1
ATOM 5209 C C . ALA B 1 203 ? 5.93307 11.30907 -34.07008 1.000 38.69674 203 ALA B C 1
ATOM 5210 O O . ALA B 1 203 ? 6.35030 10.88707 -35.16099 1.000 35.33582 203 ALA B O 1
ATOM 5212 N N . GLY B 1 204 ? 5.85455 12.60709 -33.78528 1.000 40.28641 204 GLY B N 1
ATOM 5213 C CA . GLY B 1 204 ? 6.36623 13.59315 -34.70639 1.000 40.16534 204 GLY B CA 1
ATOM 5214 C C . GLY B 1 204 ? 5.40313 14.03262 -35.78252 1.000 42.32613 204 GLY B C 1
ATOM 5215 O O . GLY B 1 204 ? 5.82993 14.70264 -36.72659 1.000 47.42674 204 GLY B O 1
ATOM 5216 N N . ILE B 1 205 ? 4.12927 13.64214 -35.70054 1.000 40.03375 205 ILE B N 1
ATOM 5217 C CA . ILE B 1 205 ? 3.14614 14.13862 -36.65167 1.000 40.08375 205 ILE B CA 1
ATOM 5218 C C . ILE B 1 205 ? 3.05055 15.64861 -36.49790 1.000 42.97357 205 ILE B C 1
ATOM 5219 O O . ILE B 1 205 ? 3.02528 16.18176 -35.37998 1.000 44.52639 205 ILE B O 1
ATOM 5224 N N . HIS B 1 206 ? 3.01635 16.35443 -37.61201 1.000 43.02621 206 HIS B N 1
ATOM 5225 C CA . HIS B 1 206 ? 2.93478 17.80341 -37.50723 1.000 45.39492 206 HIS B CA 1
ATOM 5226 C C . HIS B 1 206 ? 1.54660 18.21095 -37.01837 1.000 46.06605 206 HIS B C 1
ATOM 5227 O O . HIS B 1 206 ? 0.54084 17.63950 -37.45135 1.000 43.59207 206 HIS B O 1
ATOM 5234 N N . PRO B 1 207 ? 1.46416 19.18805 -36.11252 1.000 48.57425 207 PRO B N 1
ATOM 5235 C CA . PRO B 1 207 ? 0.15598 19.56563 -35.54466 1.000 49.44014 207 PRO B CA 1
ATOM 5236 C C . PRO B 1 207 ? -0.88210 19.96108 -36.58278 1.000 49.35065 207 PRO B C 1
ATOM 5237 O O . PRO B 1 207 ? -2.05898 19.61165 -36.42780 1.000 51.43775 207 PRO B O 1
ATOM 5241 N N . GLU B 1 208 ? -0.49333 20.70507 -37.62387 1.000 48.94008 208 GLU B N 1
ATOM 5242 C CA . GLU B 1 208 ? -1.43643 21.14056 -38.65199 1.000 50.35341 208 GLU B CA 1
ATOM 5243 C C . GLU B 1 208 ? -1.98993 19.98422 -39.48385 1.000 51.49828 208 GLU B C 1
ATOM 5244 O O . GLU B 1 208 ? -2.93497 20.19174 -40.25794 1.000 51.05086 208 GLU B O 1
ATOM 5250 N N . ASN B 1 209 ? -1.44148 18.77846 -39.33464 1.000 51.99308 209 ASN B N 1
ATOM 5251 C CA . ASN B 1 209 ? -1.88798 17.60018 -40.06949 1.000 52.83528 209 ASN B CA 1
ATOM 5252 C C . ASN B 1 209 ? -2.67466 16.62800 -39.19240 1.000 53.58800 209 ASN B C 1
ATOM 5253 O O . ASN B 1 209 ? -2.70918 15.42495 -39.48022 1.000 55.61456 209 ASN B O 1
ATOM 5258 N N . CYS B 1 210 ? -3.26392 17.11594 -38.10351 1.000 54.68024 210 CYS B N 1
ATOM 5259 C CA . CYS B 1 210 ? -4.21068 16.36569 -37.27745 1.000 55.43559 210 CYS B CA 1
ATOM 5260 C C . CYS B 1 210 ? -5.61087 16.91512 -37.54862 1.000 58.78336 210 CYS B C 1
ATOM 5261 O O . CYS B 1 210 ? -5.96932 17.99205 -37.05780 1.000 59.97561 210 CYS B O 1
ATOM 5264 N N . ARG B 1 211 ? -6.37855 16.20570 -38.37556 1.000 57.22002 211 ARG B N 1
ATOM 5265 C CA . ARG B 1 211 ? -7.74467 16.58712 -38.71971 1.000 56.74365 211 ARG B CA 1
ATOM 5266 C C . ARG B 1 211 ? -8.67955 16.08492 -37.62669 1.000 58.51491 211 ARG B C 1
ATOM 5267 O O . ARG B 1 211 ? -9.00309 14.89081 -37.56553 1.000 61.33104 211 ARG B O 1
ATOM 5275 N N . VAL B 1 212 ? -9.11095 16.99389 -36.75585 1.000 55.22504 212 VAL B N 1
ATOM 5276 C CA . VAL B 1 212 ? -10.16990 16.71462 -35.79287 1.000 53.93015 212 VAL B CA 1
ATOM 5277 C C . VAL B 1 212 ? -11.47203 17.15502 -36.45902 1.000 55.75142 212 VAL B C 1
ATOM 5278 O O . VAL B 1 212 ? -11.74648 18.34290 -36.58021 1.000 57.82799 212 VAL B O 1
ATOM 5282 N N . LEU B 1 213 ? -12.25263 16.18565 -36.93492 1.000 54.47758 213 LEU B N 1
ATOM 5283 C CA . LEU B 1 213 ? -13.48368 16.43107 -37.67304 1.000 58.42806 213 LEU B CA 1
ATOM 5284 C C . LEU B 1 213 ? -14.65881 16.60875 -36.72114 1.000 56.53836 213 LEU B C 1
ATOM 5285 O O . LEU B 1 213 ? -14.86955 15.79281 -35.81603 1.000 53.96963 213 LEU B O 1
ATOM 5290 N N . THR B 1 214 ? -15.44919 17.64641 -36.96634 1.000 55.54350 214 THR B N 1
ATOM 5291 C CA . THR B 1 214 ? -16.53039 18.00913 -36.06546 1.000 56.69890 214 THR B CA 1
ATOM 5292 C C . THR B 1 214 ? -17.69100 17.02467 -36.17239 1.000 58.25962 214 THR B C 1
ATOM 5293 O O . THR B 1 214 ? -17.96472 16.45441 -37.23332 1.000 60.31776 214 THR B O 1
ATOM 5297 N N . THR B 1 215 ? -18.34899 16.80558 -35.03639 1.000 57.31740 215 THR B N 1
ATOM 5298 C CA . THR B 1 215 ? -19.58270 16.04012 -34.94936 1.000 60.94941 215 THR B CA 1
ATOM 5299 C C . THR B 1 215 ? -20.59305 16.82985 -34.13154 1.000 62.33379 215 THR B C 1
ATOM 5300 O O . THR B 1 215 ? -20.23545 17.73010 -33.36965 1.000 63.02861 215 THR B O 1
ATOM 5304 N N . ASP B 1 216 ? -21.86591 16.49234 -34.29956 1.000 65.13149 216 ASP B N 1
ATOM 5305 C CA . ASP B 1 216 ? -22.93422 17.18003 -33.58173 1.000 69.24514 216 ASP B CA 1
ATOM 5306 C C . ASP B 1 216 ? -24.03086 16.17566 -33.24665 1.000 68.26345 216 ASP B C 1
ATOM 5307 O O . ASP B 1 216 ? -23.90338 14.97467 -33.49847 1.000 67.41071 216 ASP B O 1
ATOM 5312 N N . SER B 1 217 ? -25.13609 16.69032 -32.70180 1.000 68.11343 217 SER B N 1
ATOM 5313 C CA . SER B 1 217 ? -26.21079 15.83197 -32.22473 1.000 68.62928 217 SER B CA 1
ATOM 5314 C C . SER B 1 217 ? -26.94945 15.12852 -33.35768 1.000 69.66362 217 SER B C 1
ATOM 5315 O O . SER B 1 217 ? -27.63108 14.13030 -33.10357 1.000 70.75585 217 SER B O 1
ATOM 5318 N N . SER B 1 218 ? -26.83356 15.61938 -34.59674 1.000 70.66900 218 SER B N 1
ATOM 5319 C CA . SER B 1 218 ? -27.57726 15.01493 -35.70170 1.000 73.40091 218 SER B CA 1
ATOM 5320 C C . SER B 1 218 ? -27.18168 13.56005 -35.92546 1.000 71.12958 218 SER B C 1
ATOM 5321 O O . SER B 1 218 ? -27.99135 12.76267 -36.41439 1.000 71.81914 218 SER B O 1
ATOM 5324 N N . THR B 1 219 ? -25.94456 13.19558 -35.58933 1.000 69.38200 219 THR B N 1
ATOM 5325 C CA . THR B 1 219 ? -25.49003 11.81174 -35.66809 1.000 68.92405 219 THR B CA 1
ATOM 5326 C C . THR B 1 219 ? -25.16889 11.24507 -34.29099 1.000 68.10027 219 THR B C 1
ATOM 5327 O O . THR B 1 219 ? -24.47251 10.22835 -34.18980 1.000 67.96341 219 THR B O 1
ATOM 5331 N N . ASN B 1 220 ? -25.66720 11.88403 -33.23212 1.000 68.32661 220 ASN B N 1
ATOM 5332 C CA . ASN B 1 220 ? -25.32615 11.52237 -31.85704 1.000 68.37399 220 ASN B CA 1
ATOM 5333 C C . ASN B 1 220 ? -23.81218 11.56298 -31.63795 1.000 63.46287 220 ASN B C 1
ATOM 5334 O O . ASN B 1 220 ? -23.23389 10.70531 -30.96579 1.000 60.12826 220 ASN B O 1
ATOM 5339 N N . TYR B 1 221 ? -23.16853 12.57114 -32.22606 1.000 64.14716 221 TYR B N 1
ATOM 5340 C CA . TYR B 1 221 ? -21.73364 12.82172 -32.08701 1.000 60.88098 221 TYR B CA 1
ATOM 5341 C C . TYR B 1 221 ? -20.89116 11.68396 -32.64279 1.000 58.36489 221 TYR B C 1
ATOM 5342 O O . TYR B 1 221 ? -19.73312 11.52246 -32.26270 1.000 55.49086 221 TYR B O 1
ATOM 5351 N N . ALA B 1 222 ? -21.46481 10.90260 -33.54971 1.000 60.88098 222 ALA B N 1
ATOM 5352 C CA . ALA B 1 222 ? -20.72338 9.91777 -34.32252 1.000 59.22815 222 ALA B CA 1
ATOM 5353 C C . ALA B 1 222 ? -20.13356 10.58382 -35.55858 1.000 58.58334 222 ALA B C 1
ATOM 5354 O O . ALA B 1 222 ? -20.75287 11.47549 -36.15475 1.000 57.94905 222 ALA B O 1
ATOM 5356 N N . LEU B 1 223 ? -18.93537 10.14722 -35.93744 1.000 57.32266 223 LEU B N 1
ATOM 5357 C CA . LEU B 1 223 ? -18.25252 10.73332 -37.08349 1.000 56.40413 223 LEU B CA 1
ATOM 5358 C C . LEU B 1 223 ? -19.01733 10.43583 -38.36649 1.000 59.43081 223 LEU B C 1
ATOM 5359 O O . LEU B 1 223 ? -19.35687 9.27766 -38.64734 1.000 55.08555 223 LEU B O 1
ATOM 5364 N N . ARG B 1 224 ? -19.24368 11.47863 -39.16066 1.000 58.93075 224 ARG B N 1
ATOM 5365 C CA . ARG B 1 224 ? -19.94055 11.34817 -40.43168 1.000 62.63383 224 ARG B CA 1
ATOM 5366 C C . ARG B 1 224 ? -18.95132 10.90339 -41.50356 1.000 63.53920 224 ARG B C 1
ATOM 5367 O O . ARG B 1 224 ? -17.95657 11.60074 -41.73860 1.000 63.94714 224 ARG B O 1
ATOM 5375 N N . PRO B 1 225 ? -19.16383 9.75621 -42.15540 1.000 64.83935 225 PRO B N 1
ATOM 5376 C CA . PRO B 1 225 ? -18.17159 9.28345 -43.13927 1.000 64.96568 225 PRO B CA 1
ATOM 5377 C C . PRO B 1 225 ? -17.90290 10.26039 -44.27040 1.000 65.82368 225 PRO B C 1
ATOM 5378 O O . PRO B 1 225 ? -16.75991 10.35876 -44.73834 1.000 64.52879 225 PRO B O 1
ATOM 5382 N N . GLU B 1 226 ? -18.92914 10.97292 -44.74357 1.000 67.92920 226 GLU B N 1
ATOM 5383 C CA . GLU B 1 226 ? -18.72742 11.87483 -45.87069 1.000 72.51133 226 GLU B CA 1
ATOM 5384 C C . GLU B 1 226 ? -17.73086 12.97527 -45.53079 1.000 71.59016 226 GLU B C 1
ATOM 5385 O O . GLU B 1 226 ? -16.96698 13.41143 -46.39881 1.000 71.67702 226 GLU B O 1
ATOM 5391 N N . SER B 1 227 ? -17.71712 13.43746 -44.27986 1.000 70.41634 227 SER B N 1
ATOM 5392 C CA . SER B 1 227 ? -16.75054 14.46289 -43.89995 1.000 70.64794 227 SER B CA 1
ATOM 5393 C C . SER B 1 227 ? -15.33132 13.89644 -43.87778 1.000 66.98698 227 SER B C 1
ATOM 5394 O O . SER B 1 227 ? -14.37056 14.58875 -44.24582 1.000 66.22636 227 SER B O 1
ATOM 5397 N N . LEU B 1 228 ? -15.17386 12.63356 -43.47258 1.000 62.37590 228 LEU B N 1
ATOM 5398 C CA . LEU B 1 228 ? -13.87360 11.99603 -43.62140 1.000 58.36489 228 LEU B CA 1
ATOM 5399 C C . LEU B 1 228 ? -13.46450 11.95497 -45.08937 1.000 57.92537 228 LEU B C 1
ATOM 5400 O O . LEU B 1 228 ? -12.32661 12.28936 -45.44035 1.000 56.37781 228 LEU B O 1
ATOM 5405 N N . GLN B 1 229 ? -14.38729 11.54149 -45.96037 1.000 60.23354 229 GLN B N 1
ATOM 5406 C CA . GLN B 1 229 ? -14.08116 11.44640 -47.38534 1.000 64.12348 229 GLN B CA 1
ATOM 5407 C C . GLN B 1 229 ? -13.64064 12.79048 -47.93951 1.000 68.11869 229 GLN B C 1
ATOM 5408 O O . GLN B 1 229 ? -12.66363 12.88075 -48.69546 1.000 69.57940 229 GLN B O 1
ATOM 5414 N N . GLU B 1 230 ? -14.37607 13.84525 -47.59271 1.000 67.47125 230 GLU B N 1
ATOM 5415 C CA . GLU B 1 230 ? -14.03056 15.18432 -48.04889 1.000 70.49266 230 GLU B CA 1
ATOM 5416 C C . GLU B 1 230 ? -12.64674 15.57892 -47.56086 1.000 66.60535 230 GLU B C 1
ATOM 5417 O O . GLU B 1 230 ? -11.81888 16.07013 -48.33788 1.000 66.64220 230 GLU B O 1
ATOM 5423 N N . ALA B 1 231 ? -12.37174 15.35922 -46.27181 1.000 63.84187 231 ALA B N 1
ATOM 5424 C CA . ALA B 1 231 ? -11.06991 15.72380 -45.72878 1.000 62.08376 231 ALA B CA 1
ATOM 5425 C C . ALA B 1 231 ? -9.95058 14.99113 -46.45461 1.000 62.39695 231 ALA B C 1
ATOM 5426 O O . ALA B 1 231 ? -8.91979 15.58747 -46.78863 1.000 64.47615 231 ALA B O 1
ATOM 5428 N N . VAL B 1 232 ? -10.15007 13.70101 -46.72743 1.000 60.57568 232 VAL B N 1
ATOM 5429 C CA . VAL B 1 232 ? -9.12072 12.90131 -47.38624 1.000 60.82571 232 VAL B CA 1
ATOM 5430 C C . VAL B 1 232 ? -8.89681 13.37018 -48.81730 1.000 63.58394 232 VAL B C 1
ATOM 5431 O O . VAL B 1 232 ? -7.75581 13.43055 -49.28824 1.000 64.61564 232 VAL B O 1
ATOM 5435 N N . SER B 1 233 ? -9.97289 13.67566 -49.54441 1.000 64.83672 233 SER B N 1
ATOM 5436 C CA . SER B 1 233 ? -9.80298 14.13552 -50.91947 1.000 68.42399 233 SER B CA 1
ATOM 5437 C C . SER B 1 233 ? -9.11250 15.49178 -50.95463 1.000 71.08747 233 SER B C 1
ATOM 5438 O O . SER B 1 233 ? -8.24654 15.73699 -51.80461 1.000 73.54566 233 SER B O 1
ATOM 5441 N N . ARG B 1 234 ? -9.47290 16.37978 -50.02778 1.000 70.92693 234 ARG B N 1
ATOM 5442 C CA . ARG B 1 234 ? -8.83741 17.69203 -49.96794 1.000 72.34552 234 ARG B CA 1
ATOM 5443 C C . ARG B 1 234 ? -7.36438 17.57465 -49.60383 1.000 70.05050 234 ARG B C 1
ATOM 5444 O O . ARG B 1 234 ? -6.53165 18.33790 -50.10589 1.000 70.81902 234 ARG B O 1
ATOM 5452 N N . ASP B 1 235 ? -7.02407 16.61391 -48.73867 1.000 66.17109 235 ASP B N 1
ATOM 5453 C CA . ASP B 1 235 ? -5.62701 16.40551 -48.37055 1.000 62.55224 235 ASP B CA 1
ATOM 5454 C C . ASP B 1 235 ? -4.83371 15.80764 -49.52441 1.000 63.82344 235 ASP B C 1
ATOM 5455 O O . ASP B 1 235 ? -3.69785 16.22104 -49.78340 1.000 62.65751 235 ASP B O 1
ATOM 5460 N N . LEU B 1 236 ? -5.40829 14.82332 -50.21730 1.000 65.35520 236 LEU B N 1
ATOM 5461 C CA . LEU B 1 236 ? -4.73899 14.25340 -51.38017 1.000 67.29491 236 LEU B CA 1
ATOM 5462 C C . LEU B 1 236 ? -4.48034 15.32135 -52.43432 1.000 71.56911 236 LEU B C 1
ATOM 5463 O O . LEU B 1 236 ? -3.36436 15.44870 -52.94927 1.000 71.92968 236 LEU B O 1
ATOM 5468 N N . GLU B 1 237 ? -5.49763 16.12791 -52.73850 1.000 74.27733 237 GLU B N 1
ATOM 5469 C CA . GLU B 1 237 ? -5.31597 17.17183 -53.73764 1.000 79.72535 237 GLU B CA 1
ATOM 5470 C C . GLU B 1 237 ? -4.23938 18.16431 -53.32572 1.000 76.73552 237 GLU B C 1
ATOM 5471 O O . GLU B 1 237 ? -3.57555 18.74543 -54.18977 1.000 79.54638 237 GLU B O 1
ATOM 5477 N N . ALA B 1 238 ? -4.04354 18.36557 -52.02474 1.000 73.50092 238 ALA B N 1
ATOM 5478 C CA . ALA B 1 238 ? -3.05593 19.31203 -51.51982 1.000 75.03268 238 ALA B CA 1
ATOM 5479 C C . ALA B 1 238 ? -1.67670 18.68559 -51.31964 1.000 72.87453 238 ALA B C 1
ATOM 5480 O O . ALA B 1 238 ? -0.80199 19.32102 -50.71968 1.000 70.54793 238 ALA B O 1
ATOM 5482 N N . GLY B 1 239 ? -1.45921 17.47160 -51.82245 1.000 71.43488 239 GLY B N 1
ATOM 5483 C CA . GLY B 1 239 ? -0.18195 16.79811 -51.69527 1.000 69.17935 239 GLY B CA 1
ATOM 5484 C C . GLY B 1 239 ? 0.08722 16.14041 -50.36216 1.000 67.26596 239 GLY B C 1
ATOM 5485 O O . GLY B 1 239 ? 1.22436 15.71788 -50.11802 1.000 67.85287 239 GLY B O 1
ATOM 5486 N N . LEU B 1 240 ? -0.91379 16.01415 -49.49820 1.000 63.82344 240 LEU B N 1
ATOM 5487 C CA . LEU B 1 240 ? -0.70862 15.38142 -48.20609 1.000 58.89390 240 LEU B CA 1
ATOM 5488 C C . LEU B 1 240 ? -0.96304 13.87631 -48.30489 1.000 57.77008 240 LEU B C 1
ATOM 5489 O O . LEU B 1 240 ? -1.61879 13.38992 -49.22885 1.000 60.84940 240 LEU B O 1
ATOM 5494 N N . ILE B 1 241 ? -0.42481 13.13966 -47.33874 1.000 53.60643 241 ILE B N 1
ATOM 5495 C CA . ILE B 1 241 ? -0.51325 11.68063 -47.33553 1.000 52.72211 241 ILE B CA 1
ATOM 5496 C C . ILE B 1 241 ? -1.38015 11.23547 -46.16452 1.000 51.21140 241 ILE B C 1
ATOM 5497 O O . ILE B 1 241 ? -0.89018 11.12582 -45.03247 1.000 48.96640 241 ILE B O 1
ATOM 5502 N N . PRO B 1 242 ? -2.66404 10.97094 -46.37856 1.000 53.28797 242 PRO B N 1
ATOM 5503 C CA . PRO B 1 242 ? -3.46989 10.40179 -45.29253 1.000 53.00636 242 PRO B CA 1
ATOM 5504 C C . PRO B 1 242 ? -2.87440 9.06808 -44.87529 1.000 52.54841 242 PRO B C 1
ATOM 5505 O O . PRO B 1 242 ? -2.53503 8.24009 -45.72115 1.000 57.65165 242 PRO B O 1
ATOM 5509 N N . PHE B 1 243 ? -2.70840 8.86234 -43.56625 1.000 50.30340 243 PHE B N 1
ATOM 5510 C CA . PHE B 1 243 ? -2.12294 7.59163 -43.16703 1.000 54.65392 243 PHE B CA 1
ATOM 5511 C C . PHE B 1 243 ? -2.73777 6.96657 -41.92797 1.000 53.02741 243 PHE B C 1
ATOM 5512 O O . PHE B 1 243 ? -2.51933 5.77469 -41.72078 1.000 52.16678 243 PHE B O 1
ATOM 5520 N N . PHE B 1 244 ? -3.51610 7.68339 -41.12113 1.000 52.11678 244 PHE B N 1
ATOM 5521 C CA . PHE B 1 244 ? -4.02594 7.08538 -39.89407 1.000 49.47435 244 PHE B CA 1
ATOM 5522 C C . PHE B 1 244 ? -5.41217 7.62589 -39.59323 1.000 48.42423 244 PHE B C 1
ATOM 5523 O O . PHE B 1 244 ? -5.65962 8.82577 -39.73043 1.000 50.97716 244 PHE B O 1
ATOM 5531 N N . LEU B 1 245 ? -6.31185 6.73160 -39.19016 1.000 43.10254 245 LEU B N 1
ATOM 5532 C CA . LEU B 1 245 ? -7.66401 7.09014 -38.79629 1.000 43.41047 245 LEU B CA 1
ATOM 5533 C C . LEU B 1 245 ? -7.99482 6.38120 -37.49521 1.000 44.45270 245 LEU B C 1
ATOM 5534 O O . LEU B 1 245 ? -7.75436 5.17232 -37.36402 1.000 44.05791 245 LEU B O 1
ATOM 5539 N N . CYS B 1 246 ? -8.56617 7.12412 -36.55135 1.000 41.36285 246 CYS B N 1
ATOM 5540 C CA . CYS B 1 246 ? -9.01903 6.56814 -35.28430 1.000 46.08447 246 CYS B CA 1
ATOM 5541 C C . CYS B 1 246 ? -10.53608 6.68957 -35.20941 1.000 48.77164 246 CYS B C 1
ATOM 5542 O O . CYS B 1 246 ? -11.07351 7.79936 -35.21561 1.000 45.61863 246 CYS B O 1
ATOM 5545 N N . ALA B 1 247 ? -11.22865 5.55531 -35.16229 1.000 46.76877 247 ALA B N 1
ATOM 5546 C CA . ALA B 1 247 ? -12.66566 5.56279 -34.93038 1.000 48.29790 247 ALA B CA 1
ATOM 5547 C C . ALA B 1 247 ? -12.92260 5.15290 -33.49033 1.000 48.04523 247 ALA B C 1
ATOM 5548 O O . ALA B 1 247 ? -12.19131 4.32426 -32.94016 1.000 46.78719 247 ALA B O 1
ATOM 5550 N N . ASN B 1 248 ? -13.94786 5.73960 -32.87848 1.000 48.24263 248 ASN B N 1
ATOM 5551 C CA . ASN B 1 248 ? -14.28984 5.46267 -31.48846 1.000 50.95085 248 ASN B CA 1
ATOM 5552 C C . ASN B 1 248 ? -15.54251 4.59820 -31.40041 1.000 52.26942 248 ASN B C 1
ATOM 5553 O O . ASN B 1 248 ? -16.55058 4.88972 -32.05152 1.000 57.43320 248 ASN B O 1
ATOM 5558 N N . VAL B 1 249 ? -15.48617 3.56735 -30.56026 1.000 46.25818 249 VAL B N 1
ATOM 5559 C CA . VAL B 1 249 ? -16.65689 2.79196 -30.15421 1.000 45.87919 249 VAL B CA 1
ATOM 5560 C C . VAL B 1 249 ? -16.81507 3.02512 -28.65626 1.000 47.11618 249 VAL B C 1
ATOM 5561 O O . VAL B 1 249 ? -16.18487 2.35248 -27.83212 1.000 46.49768 249 VAL B O 1
ATOM 5565 N N . GLY B 1 250 ? -17.63948 4.00986 -28.29145 1.000 47.92154 250 GLY B N 1
ATOM 5566 C CA . GLY B 1 250 ? -17.79071 4.38500 -26.89852 1.000 48.63215 250 GLY B CA 1
ATOM 5567 C C . GLY B 1 250 ? -16.89918 5.53841 -26.46763 1.000 50.13233 250 GLY B C 1
ATOM 5568 O O . GLY B 1 250 ? -15.95115 5.34389 -25.70255 1.000 50.27182 250 GLY B O 1
ATOM 5569 N N . THR B 1 251 ? -17.20762 6.75122 -26.92783 1.000 51.36932 251 THR B N 1
ATOM 5570 C CA . THR B 1 251 ? -16.41709 7.92058 -26.55796 1.000 49.38750 251 THR B CA 1
ATOM 5571 C C . THR B 1 251 ? -16.48428 8.18178 -25.05800 1.000 48.18736 251 THR B C 1
ATOM 5572 O O . THR B 1 251 ? -17.47020 7.86650 -24.38701 1.000 48.57688 251 THR B O 1
ATOM 5576 N N . THR B 1 252 ? -15.44456 8.83326 -24.54103 1.000 46.76350 252 THR B N 1
ATOM 5577 C CA . THR B 1 252 ? -15.40174 9.07049 -23.10607 1.000 52.73527 252 THR B CA 1
ATOM 5578 C C . THR B 1 252 ? -16.50914 10.01612 -22.66527 1.000 54.08280 252 THR B C 1
ATOM 5579 O O . THR B 1 252 ? -17.07813 9.83407 -21.58228 1.000 57.79904 252 THR B O 1
ATOM 5583 N N . SER B 1 253 ? -16.87146 10.98786 -23.50644 1.000 53.26954 253 SER B N 1
ATOM 5584 C CA . SER B 1 253 ? -17.90685 11.94852 -23.12965 1.000 56.03303 253 SER B CA 1
ATOM 5585 C C . SER B 1 253 ? -19.27060 11.28301 -23.02663 1.000 59.59925 253 SER B C 1
ATOM 5586 O O . SER B 1 253 ? -19.89567 11.27893 -21.95867 1.000 61.68371 253 SER B O 1
ATOM 5589 N N . SER B 1 254 ? -19.77934 10.77065 -24.15159 1.000 57.33582 254 SER B N 1
ATOM 5590 C CA . SER B 1 254 ? -21.17617 10.36109 -24.24561 1.000 61.17576 254 SER B CA 1
ATOM 5591 C C . SER B 1 254 ? -21.34060 8.95395 -24.80041 1.000 61.79688 254 SER B C 1
ATOM 5592 O O . SER B 1 254 ? -22.41344 8.62746 -25.31543 1.000 66.58956 254 SER B O 1
ATOM 5595 N N . THR B 1 255 ? -20.30528 8.12636 -24.72823 1.000 57.98327 255 THR B N 1
ATOM 5596 C CA . THR B 1 255 ? -20.38372 6.75625 -25.22503 1.000 61.39947 255 THR B CA 1
ATOM 5597 C C . THR B 1 255 ? -20.94763 6.73383 -26.64806 1.000 60.44146 255 THR B C 1
ATOM 5598 O O . THR B 1 255 ? -21.78629 5.90545 -27.00099 1.000 61.43368 255 THR B O 1
ATOM 5602 N N . ALA B 1 256 ? -20.48294 7.67088 -27.47617 1.000 57.29634 256 ALA B N 1
ATOM 5603 C CA . ALA B 1 256 ? -20.85285 7.68253 -28.88620 1.000 55.44086 256 ALA B CA 1
ATOM 5604 C C . ALA B 1 256 ? -20.15637 6.54769 -29.62999 1.000 52.56946 256 ALA B C 1
ATOM 5605 O O . ALA B 1 256 ? -19.07222 6.10216 -29.24585 1.000 50.40341 256 ALA B O 1
ATOM 5607 N N . VAL B 1 257 ? -20.77113 6.10729 -30.72896 1.000 52.59052 257 VAL B N 1
ATOM 5608 C CA . VAL B 1 257 ? -20.28265 4.97636 -31.51876 1.000 57.13053 257 VAL B CA 1
ATOM 5609 C C . VAL B 1 257 ? -20.19373 5.41218 -32.97382 1.000 57.73850 257 VAL B C 1
ATOM 5610 O O . VAL B 1 257 ? -21.18787 5.86971 -33.54795 1.000 62.37590 257 VAL B O 1
ATOM 5614 N N . ASP B 1 258 ? -18.98363 5.26555 -33.58072 1.000 54.46969 258 ASP B N 1
ATOM 5615 C CA . ASP B 1 258 ? -18.70369 5.63846 -34.95876 1.000 54.26177 258 ASP B CA 1
ATOM 5616 C C . ASP B 1 258 ? -19.07720 4.50117 -35.91462 1.000 57.24371 258 ASP B C 1
ATOM 5617 O O . ASP B 1 258 ? -19.02276 3.32325 -35.54044 1.000 58.36489 258 ASP B O 1
ATOM 5622 N N . PRO B 1 259 ? -19.47224 4.82684 -37.16369 1.000 58.28594 259 PRO B N 1
ATOM 5623 C CA . PRO B 1 259 ? -19.85978 3.77554 -38.12156 1.000 59.99404 259 PRO B CA 1
ATOM 5624 C C . PRO B 1 259 ? -18.65848 3.09291 -38.75638 1.000 59.73611 259 PRO B C 1
ATOM 5625 O O . PRO B 1 259 ? -18.11860 3.56397 -39.76242 1.000 61.03627 259 PRO B O 1
ATOM 5629 N N . LEU B 1 260 ? -18.25707 1.95315 -38.19619 1.000 58.28857 260 LEU B N 1
ATOM 5630 C CA . LEU B 1 260 ? -16.97283 1.37059 -38.56502 1.000 57.17791 260 LEU B CA 1
ATOM 5631 C C . LEU B 1 260 ? -16.92356 0.91239 -40.02095 1.000 59.38080 260 LEU B C 1
ATOM 5632 O O . LEU B 1 260 ? -15.87857 1.04870 -40.66491 1.000 57.44899 260 LEU B O 1
ATOM 5637 N N . ALA B 1 261 ? -18.03133 0.41188 -40.57395 1.000 63.43655 261 ALA B N 1
ATOM 5638 C CA . ALA B 1 261 ? -18.00003 -0.15830 -41.92086 1.000 64.87620 261 ALA B CA 1
ATOM 5639 C C . ALA B 1 261 ? -17.63437 0.88568 -42.97899 1.000 65.28678 261 ALA B C 1
ATOM 5640 O O . ALA B 1 261 ? -16.70724 0.68192 -43.76890 1.000 70.43476 261 ALA B O 1
ATOM 5642 N N . ALA B 1 262 ? -18.36279 1.99939 -43.02920 1.000 62.81543 262 ALA B N 1
ATOM 5643 C CA . ALA B 1 262 ? -18.11811 2.98833 -44.08333 1.000 61.76793 262 ALA B CA 1
ATOM 5644 C C . ALA B 1 262 ? -16.78440 3.70887 -43.88236 1.000 60.16774 262 ALA B C 1
ATOM 5645 O O . ALA B 1 262 ? -16.05945 3.99501 -44.85435 1.000 61.35209 262 ALA B O 1
ATOM 5647 N N . LEU B 1 263 ? -16.44359 4.01619 -42.62838 1.000 58.06486 263 LEU B N 1
ATOM 5648 C CA . LEU B 1 263 ? -15.13383 4.59274 -42.34839 1.000 56.00408 263 LEU B CA 1
ATOM 5649 C C . LEU B 1 263 ? -14.01545 3.66210 -42.80118 1.000 55.61983 263 LEU B C 1
ATOM 5650 O O . LEU B 1 263 ? -13.04658 4.10238 -43.43118 1.000 53.58274 263 LEU B O 1
ATOM 5655 N N . GLY B 1 264 ? -14.12797 2.36910 -42.48599 1.000 56.23832 264 GLY B N 1
ATOM 5656 C CA . GLY B 1 264 ? -13.09958 1.42644 -42.88479 1.000 53.32481 264 GLY B CA 1
ATOM 5657 C C . GLY B 1 264 ? -13.04242 1.23824 -44.38276 1.000 58.64124 264 GLY B C 1
ATOM 5658 O O . GLY B 1 264 ? -11.96430 1.03257 -44.93866 1.000 61.54159 264 GLY B O 1
ATOM 5659 N N . LYS B 1 265 ? -14.19240 1.30370 -45.05784 1.000 60.42040 265 LYS B N 1
ATOM 5660 C CA . LYS B 1 265 ? -14.19032 1.32548 -46.51684 1.000 64.57616 265 LYS B CA 1
ATOM 5661 C C . LYS B 1 265 ? -13.29271 2.43875 -47.03195 1.000 64.33140 265 LYS B C 1
ATOM 5662 O O . LYS B 1 265 ? -12.39757 2.20697 -47.85686 1.000 64.85251 265 LYS B O 1
ATOM 5668 N N . ILE B 1 266 ? -13.50921 3.65774 -46.53415 1.000 61.99164 266 ILE B N 1
ATOM 5669 C CA . ILE B 1 266 ? -12.68862 4.78799 -46.96826 1.000 61.66529 266 ILE B CA 1
ATOM 5670 C C . ILE B 1 266 ? -11.21255 4.53961 -46.64914 1.000 59.71769 266 ILE B C 1
ATOM 5671 O O . ILE B 1 266 ? -10.32856 4.72282 -47.50211 1.000 64.26560 266 ILE B O 1
ATOM 5676 N N . ALA B 1 267 ? -10.92347 4.13990 -45.40906 1.000 52.10362 267 ALA B N 1
ATOM 5677 C CA . ALA B 1 267 ? -9.53442 3.95450 -44.98295 1.000 52.56420 267 ALA B CA 1
ATOM 5678 C C . ALA B 1 267 ? -8.82197 2.90965 -45.83675 1.000 56.09094 267 ALA B C 1
ATOM 5679 O O . ALA B 1 267 ? -7.70503 3.14201 -46.31571 1.000 56.80681 267 ALA B O 1
ATOM 5681 N N . ASN B 1 268 ? -9.44851 1.74238 -46.02261 1.000 58.02275 268 ASN B N 1
ATOM 5682 C CA . ASN B 1 268 ? -8.88006 0.70147 -46.87542 1.000 61.23103 268 ASN B CA 1
ATOM 5683 C C . ASN B 1 268 ? -8.63817 1.22336 -48.28449 1.000 64.66302 268 ASN B C 1
ATOM 5684 O O . ASN B 1 268 ? -7.57105 0.99968 -48.87039 1.000 64.25244 268 ASN B O 1
ATOM 5689 N N . SER B 1 269 ? -9.62740 1.91789 -48.85565 1.000 66.79748 269 SER B N 1
ATOM 5690 C CA . SER B 1 269 ? -9.47049 2.37475 -50.22871 1.000 68.87668 269 SER B CA 1
ATOM 5691 C C . SER B 1 269 ? -8.33087 3.37017 -50.35678 1.000 66.13425 269 SER B C 1
ATOM 5692 O O . SER B 1 269 ? -7.73985 3.49424 -51.43477 1.000 67.82919 269 SER B O 1
ATOM 5695 N N . ASN B 1 270 ? -7.99321 4.08046 -49.27987 1.000 64.83672 270 ASN B N 1
ATOM 5696 C CA . ASN B 1 270 ? -6.97660 5.12084 -49.37196 1.000 64.07347 270 ASN B CA 1
ATOM 5697 C C . ASN B 1 270 ? -5.69752 4.79044 -48.60983 1.000 62.34432 270 ASN B C 1
ATOM 5698 O O . ASN B 1 270 ? -4.88288 5.68379 -48.36591 1.000 62.06007 270 ASN B O 1
ATOM 5703 N N . GLY B 1 271 ? -5.49306 3.52958 -48.24063 1.000 62.23378 271 GLY B N 1
ATOM 5704 C CA . GLY B 1 271 ? -4.26596 3.15515 -47.55650 1.000 58.40174 271 GLY B CA 1
ATOM 5705 C C . GLY B 1 271 ? -4.08729 3.79642 -46.20159 1.000 55.36980 271 GLY B C 1
ATOM 5706 O O . GLY B 1 271 ? -2.95241 4.03992 -45.78055 1.000 55.24347 271 GLY B O 1
ATOM 5707 N N . ILE B 1 272 ? -5.18144 4.07210 -45.49969 1.000 54.24861 272 ILE B N 1
ATOM 5708 C CA . ILE B 1 272 ? -5.14975 4.67531 -44.17278 1.000 48.79532 272 ILE B CA 1
ATOM 5709 C C . ILE B 1 272 ? -5.21939 3.55744 -43.13962 1.000 47.77152 272 ILE B C 1
ATOM 5710 O O . ILE B 1 272 ? -6.15807 2.75307 -43.15256 1.000 44.87117 272 ILE B O 1
ATOM 5715 N N . TRP B 1 273 ? -4.22942 3.49895 -42.24855 1.000 47.60308 273 TRP B N 1
ATOM 5716 C CA . TRP B 1 273 ? -4.29813 2.56509 -41.13242 1.000 44.97381 273 TRP B CA 1
ATOM 5717 C C . TRP B 1 273 ? -5.53529 2.86174 -40.29954 1.000 45.41597 273 TRP B C 1
ATOM 5718 O O . TRP B 1 273 ? -5.67375 3.95876 -39.74671 1.000 44.35532 273 TRP B O 1
ATOM 5729 N N . PHE B 1 274 ? -6.39792 1.86642 -40.15744 1.000 43.14201 274 PHE B N 1
ATOM 5730 C CA . PHE B 1 274 ? -7.66702 2.00904 -39.45754 1.000 43.27361 274 PHE B CA 1
ATOM 5731 C C . PHE B 1 274 ? -7.53887 1.40230 -38.06144 1.000 41.23652 274 PHE B C 1
ATOM 5732 O O . PHE B 1 274 ? -7.39241 0.17737 -37.91125 1.000 40.46801 274 PHE B O 1
ATOM 5740 N N . HIS B 1 275 ? -7.59426 2.26143 -37.04657 1.000 41.88660 275 HIS B N 1
ATOM 5741 C CA . HIS B 1 275 ? -7.56619 1.85564 -35.65251 1.000 41.76027 275 HIS B CA 1
ATOM 5742 C C . HIS B 1 275 ? -8.93832 2.08220 -35.03963 1.000 44.08950 275 HIS B C 1
ATOM 5743 O O . HIS B 1 275 ? -9.54371 3.14194 -35.23183 1.000 44.93960 275 HIS B O 1
ATOM 5750 N N . VAL B 1 276 ? -9.42998 1.08412 -34.31551 1.000 44.63693 276 VAL B N 1
ATOM 5751 C CA . VAL B 1 276 ? -10.68906 1.18575 -33.59261 1.000 43.93685 276 VAL B CA 1
ATOM 5752 C C . VAL B 1 276 ? -10.37517 1.21609 -32.10459 1.000 45.81865 276 VAL B C 1
ATOM 5753 O O . VAL B 1 276 ? -9.79083 0.26639 -31.56241 1.000 49.06115 276 VAL B O 1
ATOM 5757 N N . ASP B 1 277 ? -10.77262 2.29903 -31.45478 1.000 43.16833 277 ASP B N 1
ATOM 5758 C CA . ASP B 1 277 ? -10.65578 2.48029 -30.01280 1.000 42.08136 277 ASP B CA 1
ATOM 5759 C C . ASP B 1 277 ? -12.01770 2.16886 -29.39383 1.000 43.91579 277 ASP B C 1
ATOM 5760 O O . ASP B 1 277 ? -12.97599 2.93347 -29.53601 1.000 43.73156 277 ASP B O 1
ATOM 5765 N N . ALA B 1 278 ? -12.11529 1.00091 -28.77367 1.000 42.49457 278 ALA B N 1
ATOM 5766 C CA . ALA B 1 278 ? -13.27117 0.56858 -28.00267 1.000 42.22085 278 ALA B CA 1
ATOM 5767 C C . ALA B 1 278 ? -12.86918 0.35295 -26.54862 1.000 43.15254 278 ALA B C 1
ATOM 5768 O O . ALA B 1 278 ? -13.27684 -0.62411 -25.90550 1.000 43.01042 278 ALA B O 1
ATOM 5770 N N . ALA B 1 279 ? -12.02655 1.25335 -26.03570 1.000 39.45999 279 ALA B N 1
ATOM 5771 C CA . ALA B 1 279 ? -11.37056 1.04879 -24.74363 1.000 42.10242 279 ALA B CA 1
ATOM 5772 C C . ALA B 1 279 ? -12.35946 0.62457 -23.66063 1.000 43.98948 279 ALA B C 1
ATOM 5773 O O . ALA B 1 279 ? -12.14012 -0.37224 -22.95747 1.000 43.42889 279 ALA B O 1
ATOM 5775 N N . TYR B 1 280 ? -13.45776 1.37217 -23.51480 1.000 44.43691 280 TYR B N 1
ATOM 5776 C CA . TYR B 1 280 ? -14.46771 1.09893 -22.49383 1.000 46.27660 280 TYR B CA 1
ATOM 5777 C C . TYR B 1 280 ? -15.54531 0.14045 -22.99875 1.000 50.89821 280 TYR B C 1
ATOM 5778 O O . TYR B 1 280 ? -15.77594 -0.91856 -22.40361 1.000 54.03279 280 TYR B O 1
ATOM 5787 N N . ALA B 1 281 ? -16.22339 0.50702 -24.08985 1.000 51.21140 281 ALA B N 1
ATOM 5788 C CA . ALA B 1 281 ? -17.41508 -0.22050 -24.51281 1.000 49.19537 281 ALA B CA 1
ATOM 5789 C C . ALA B 1 281 ? -17.10052 -1.57847 -25.13359 1.000 49.08746 281 ALA B C 1
ATOM 5790 O O . ALA B 1 281 ? -17.99919 -2.41883 -25.23552 1.000 52.81160 281 ALA B O 1
ATOM 5792 N N . GLY B 1 282 ? -15.86341 -1.80806 -25.55848 1.000 49.12957 282 GLY B N 1
ATOM 5793 C CA . GLY B 1 282 ? -15.52988 -3.08502 -26.16827 1.000 48.16893 282 GLY B CA 1
ATOM 5794 C C . GLY B 1 282 ? -15.98547 -4.26407 -25.33413 1.000 48.81375 282 GLY B C 1
ATOM 5795 O O . GLY B 1 282 ? -16.45405 -5.27033 -25.87001 1.000 51.22456 282 GLY B O 1
ATOM 5796 N N . SER B 1 283 ? -15.88060 -4.14683 -24.00714 1.000 49.15063 283 SER B N 1
ATOM 5797 C CA . SER B 1 283 ? -16.32924 -5.22588 -23.13300 1.000 53.41693 283 SER B CA 1
ATOM 5798 C C . SER B 1 283 ? -17.76607 -5.62848 -23.44103 1.000 55.35927 283 SER B C 1
ATOM 5799 O O . SER B 1 283 ? -18.06060 -6.80962 -23.66188 1.000 57.75956 283 SER B O 1
ATOM 5802 N N . ALA B 1 284 ? -18.67144 -4.64883 -23.50424 1.000 54.05122 284 ALA B N 1
ATOM 5803 C CA . ALA B 1 284 ? -20.07330 -4.97341 -23.73227 1.000 55.50929 284 ALA B CA 1
ATOM 5804 C C . ALA B 1 284 ? -20.25989 -5.84866 -24.96516 1.000 53.44325 284 ALA B C 1
ATOM 5805 O O . ALA B 1 284 ? -21.23959 -6.59305 -25.05411 1.000 53.03794 284 ALA B O 1
ATOM 5807 N N . CYS B 1 285 ? -19.33686 -5.77245 -25.92211 1.000 49.40066 285 CYS B N 1
ATOM 5808 C CA . CYS B 1 285 ? -19.50651 -6.47170 -27.18502 1.000 50.32709 285 CYS B CA 1
ATOM 5809 C C . CYS B 1 285 ? -19.32893 -7.98562 -27.07478 1.000 50.45342 285 CYS B C 1
ATOM 5810 O O . CYS B 1 285 ? -19.42161 -8.65480 -28.10769 1.000 47.80836 285 CYS B O 1
ATOM 5813 N N . ILE B 1 286 ? -19.07179 -8.54134 -25.88368 1.000 49.65595 286 ILE B N 1
ATOM 5814 C CA . ILE B 1 286 ? -19.17525 -9.99036 -25.72147 1.000 53.18269 286 ILE B CA 1
ATOM 5815 C C . ILE B 1 286 ? -20.62307 -10.44991 -25.66450 1.000 56.77523 286 ILE B C 1
ATOM 5816 O O . ILE B 1 286 ? -20.89360 -11.65602 -25.73533 1.000 53.43272 286 ILE B O 1
ATOM 5821 N N . CYS B 1 287 ? -21.56144 -9.51824 -25.51069 1.000 59.01497 287 CYS B N 1
ATOM 5822 C CA . CYS B 1 287 ? -22.98733 -9.79880 -25.54974 1.000 63.08125 287 CYS B CA 1
ATOM 5823 C C . CYS B 1 287 ? -23.49731 -9.63421 -26.97579 1.000 64.63143 287 CYS B C 1
ATOM 5824 O O . CYS B 1 287 ? -23.23967 -8.59820 -27.60193 1.000 64.82619 287 CYS B O 1
ATOM 5827 N N . PRO B 1 288 ? -24.21789 -10.61556 -27.51969 1.000 63.38128 288 PRO B N 1
ATOM 5828 C CA . PRO B 1 288 ? -24.68186 -10.49195 -28.91074 1.000 64.96305 288 PRO B CA 1
ATOM 5829 C C . PRO B 1 288 ? -25.52532 -9.25131 -29.16698 1.000 68.00552 288 PRO B C 1
ATOM 5830 O O . PRO B 1 288 ? -25.50345 -8.72147 -30.28605 1.000 69.82153 288 PRO B O 1
ATOM 5834 N N . GLU B 1 289 ? -26.28756 -8.77646 -28.18209 1.000 67.96868 289 GLU B N 1
ATOM 5835 C CA . GLU B 1 289 ? -27.08301 -7.57880 -28.41732 1.000 68.82931 289 GLU B CA 1
ATOM 5836 C C . GLU B 1 289 ? -26.23449 -6.31349 -28.50446 1.000 65.71841 289 GLU B C 1
ATOM 5837 O O . GLU B 1 289 ? -26.76487 -5.26375 -28.87864 1.000 67.92130 289 GLU B O 1
ATOM 5843 N N . TYR B 1 290 ? -24.93548 -6.38294 -28.20237 1.000 59.62031 290 TYR B N 1
ATOM 5844 C CA . TYR B 1 290 ? -24.05792 -5.23063 -28.35448 1.000 58.31752 290 TYR B CA 1
ATOM 5845 C C . TYR B 1 290 ? -22.91377 -5.46333 -29.32438 1.000 59.04919 290 TYR B C 1
ATOM 5846 O O . TYR B 1 290 ? -22.25012 -4.49113 -29.70548 1.000 55.83301 290 TYR B O 1
ATOM 5855 N N . ARG B 1 291 ? -22.65826 -6.71729 -29.72218 1.000 56.96209 291 ARG B N 1
ATOM 5856 C CA . ARG B 1 291 ? -21.62709 -7.00304 -30.71307 1.000 57.17528 291 ARG B CA 1
ATOM 5857 C C . ARG B 1 291 ? -21.83832 -6.19731 -31.98720 1.000 56.87787 291 ARG B C 1
ATOM 5858 O O . ARG B 1 291 ? -20.87040 -5.86704 -32.68419 1.000 56.79102 291 ARG B O 1
ATOM 5866 N N . GLN B 1 292 ? -23.09442 -5.88284 -32.30533 1.000 57.85431 292 GLN B N 1
ATOM 5867 C CA . GLN B 1 292 ? -23.42568 -5.03814 -33.44747 1.000 60.59148 292 GLN B CA 1
ATOM 5868 C C . GLN B 1 292 ? -22.57316 -3.77482 -33.50461 1.000 52.44839 292 GLN B C 1
ATOM 5869 O O . GLN B 1 292 ? -22.31029 -3.24888 -34.59267 1.000 49.81650 292 GLN B O 1
ATOM 5875 N N . TYR B 1 293 ? -22.14243 -3.26048 -32.35566 1.000 51.90886 293 TYR B N 1
ATOM 5876 C CA . TYR B 1 293 ? -21.48993 -1.95823 -32.33881 1.000 53.51694 293 TYR B CA 1
ATOM 5877 C C . TYR B 1 293 ? -20.03689 -1.99373 -32.78771 1.000 53.98805 293 TYR B C 1
ATOM 5878 O O . TYR B 1 293 ? -19.44529 -0.92353 -32.97283 1.000 51.21667 293 TYR B O 1
ATOM 5887 N N . ILE B 1 294 ? -19.44742 -3.17254 -32.98150 1.000 54.19597 294 ILE B N 1
ATOM 5888 C CA . ILE B 1 294 ? -18.13435 -3.25512 -33.60441 1.000 53.39851 294 ILE B CA 1
ATOM 5889 C C . ILE B 1 294 ? -18.21000 -3.93935 -34.96731 1.000 55.68826 294 ILE B C 1
ATOM 5890 O O . ILE B 1 294 ? -17.18482 -4.33304 -35.51719 1.000 55.11977 294 ILE B O 1
ATOM 5895 N N . ASP B 1 295 ? -19.40992 -4.06790 -35.52837 1.000 59.11498 295 ASP B N 1
ATOM 5896 C CA . ASP B 1 295 ? -19.52967 -4.49515 -36.91331 1.000 62.08902 295 ASP B CA 1
ATOM 5897 C C . ASP B 1 295 ? -18.69197 -3.58296 -37.79739 1.000 62.09429 295 ASP B C 1
ATOM 5898 O O . ASP B 1 295 ? -18.68745 -2.36293 -37.62457 1.000 64.03926 295 ASP B O 1
ATOM 5903 N N . GLY B 1 296 ? -17.97568 -4.17382 -38.74126 1.000 61.64423 296 GLY B N 1
ATOM 5904 C CA . GLY B 1 296 ? -17.04892 -3.42359 -39.55732 1.000 60.65464 296 GLY B CA 1
ATOM 5905 C C . GLY B 1 296 ? -15.61593 -3.46496 -39.07622 1.000 54.98291 296 GLY B C 1
ATOM 5906 O O . GLY B 1 296 ? -14.71805 -3.04673 -39.81723 1.000 56.66732 296 GLY B O 1
ATOM 5907 N N . VAL B 1 297 ? -15.37082 -3.95769 -37.85913 1.000 49.17958 297 VAL B N 1
ATOM 5908 C CA . VAL B 1 297 ? -14.00580 -4.09409 -37.36903 1.000 45.16857 297 VAL B CA 1
ATOM 5909 C C . VAL B 1 297 ? -13.17440 -4.97291 -38.29085 1.000 48.01628 297 VAL B C 1
ATOM 5910 O O . VAL B 1 297 ? -11.93943 -4.89643 -38.27078 1.000 48.34790 297 VAL B O 1
ATOM 5914 N N . GLU B 1 298 ? -13.82202 -5.83527 -39.08176 1.000 49.27959 298 GLU B N 1
ATOM 5915 C CA . GLU B 1 298 ? -13.09565 -6.64414 -40.05160 1.000 51.87201 298 GLU B CA 1
ATOM 5916 C C . GLU B 1 298 ? -12.25792 -5.79196 -41.00767 1.000 51.85359 298 GLU B C 1
ATOM 5917 O O . GLU B 1 298 ? -11.30068 -6.30668 -41.59853 1.000 48.19525 298 GLU B O 1
ATOM 5923 N N . THR B 1 299 ? -12.60140 -4.51212 -41.18688 1.000 51.12192 299 THR B N 1
ATOM 5924 C CA . THR B 1 299 ? -11.80370 -3.60393 -42.00597 1.000 53.57484 299 THR B CA 1
ATOM 5925 C C . THR B 1 299 ? -10.71302 -2.89339 -41.21500 1.000 51.45880 299 THR B C 1
ATOM 5926 O O . THR B 1 299 ? -9.91327 -2.16117 -41.80806 1.000 51.09560 299 THR B O 1
ATOM 5930 N N . ALA B 1 300 ? -10.68204 -3.05419 -39.89598 1.000 48.87691 300 ALA B N 1
ATOM 5931 C CA . ALA B 1 300 ? -9.70136 -2.36669 -39.07802 1.000 48.18472 300 ALA B CA 1
ATOM 5932 C C . ALA B 1 300 ? -8.34509 -3.05318 -39.17183 1.000 47.18460 300 ALA B C 1
ATOM 5933 O O . ALA B 1 300 ? -8.25361 -4.28515 -39.22365 1.000 48.08734 300 ALA B O 1
ATOM 5935 N N . ASP B 1 301 ? -7.28640 -2.23978 -39.20689 1.000 43.99212 301 ASP B N 1
ATOM 5936 C CA . ASP B 1 301 ? -5.93321 -2.74823 -39.04273 1.000 42.58142 301 ASP B CA 1
ATOM 5937 C C . ASP B 1 301 ? -5.60819 -3.02589 -37.58467 1.000 40.53907 301 ASP B C 1
ATOM 5938 O O . ASP B 1 301 ? -4.69491 -3.81650 -37.29950 1.000 40.92333 301 ASP B O 1
ATOM 5943 N N . SER B 1 302 ? -6.32849 -2.39903 -36.65781 1.000 37.88875 302 SER B N 1
ATOM 5944 C CA . SER B 1 302 ? -6.08847 -2.68973 -35.24875 1.000 35.90430 302 SER B CA 1
ATOM 5945 C C . SER B 1 302 ? -7.32565 -2.34208 -34.43288 1.000 37.85980 302 SER B C 1
ATOM 5946 O O . SER B 1 302 ? -8.14395 -1.49446 -34.82105 1.000 37.40712 302 SER B O 1
ATOM 5949 N N . PHE B 1 303 ? -7.40749 -2.95494 -33.25479 1.000 35.67007 303 PHE B N 1
ATOM 5950 C CA . PHE B 1 303 ? -8.59658 -2.85228 -32.41488 1.000 37.32553 303 PHE B CA 1
ATOM 5951 C C . PHE B 1 303 ? -8.16264 -2.91789 -30.96184 1.000 37.27552 303 PHE B C 1
ATOM 5952 O O . PHE B 1 303 ? -7.30735 -3.72951 -30.61367 1.000 36.69387 303 PHE B O 1
ATOM 5960 N N . ASN B 1 304 ? -8.73902 -2.06599 -30.11100 1.000 36.08591 304 ASN B N 1
ATOM 5961 C CA . ASN B 1 304 ? -8.23114 -1.97959 -28.74499 1.000 37.68610 304 ASN B CA 1
ATOM 5962 C C . ASN B 1 304 ? -9.37822 -1.93288 -27.74406 1.000 40.83384 304 ASN B C 1
ATOM 5963 O O . ASN B 1 304 ? -10.31052 -1.13326 -27.88724 1.000 40.32589 304 ASN B O 1
ATOM 5968 N N . MET B 1 305 ? -9.30895 -2.80171 -26.73193 1.000 37.60451 305 MET B N 1
ATOM 5969 C CA . MET B 1 305 ? -10.30800 -2.82993 -25.66899 1.000 43.74209 305 MET B CA 1
ATOM 5970 C C . MET B 1 305 ? -9.60807 -2.88747 -24.31994 1.000 42.86040 305 MET B C 1
ATOM 5971 O O . MET B 1 305 ? -8.64879 -3.63707 -24.14977 1.000 42.27086 305 MET B O 1
ATOM 5976 N N . ASN B 1 306 ? -10.07643 -2.10150 -23.35508 1.000 43.00779 306 ASN B N 1
ATOM 5977 C CA . ASN B 1 306 ? -9.43553 -2.04906 -22.04105 1.000 44.39480 306 ASN B CA 1
ATOM 5978 C C . ASN B 1 306 ? -10.07919 -3.08417 -21.12594 1.000 45.18963 306 ASN B C 1
ATOM 5979 O O . ASN B 1 306 ? -11.20529 -2.89754 -20.66203 1.000 47.46885 306 ASN B O 1
ATOM 5984 N N . ALA B 1 307 ? -9.36278 -4.17986 -20.86573 1.000 42.21559 307 ALA B N 1
ATOM 5985 C CA . ALA B 1 307 ? -9.87347 -5.14891 -19.90462 1.000 41.71026 307 ALA B CA 1
ATOM 5986 C C . ALA B 1 307 ? -9.91678 -4.56772 -18.50071 1.000 42.70249 307 ALA B C 1
ATOM 5987 O O . ALA B 1 307 ? -10.73966 -4.99392 -17.68469 1.000 47.72414 307 ALA B O 1
ATOM 5989 N N . HIS B 1 308 ? -9.06317 -3.58735 -18.20980 1.000 42.75513 308 HIS B N 1
ATOM 5990 C CA . HIS B 1 308 ? -8.99747 -3.02113 -16.86788 1.000 44.62114 308 HIS B CA 1
ATOM 5991 C C . HIS B 1 308 ? -9.99892 -1.89248 -16.66211 1.000 45.24753 308 HIS B C 1
ATOM 5992 O O . HIS B 1 308 ? -9.98624 -1.22632 -15.62921 1.000 44.38690 308 HIS B O 1
ATOM 6023 N N . TRP B 1 310 ? -13.84271 -2.24615 -17.94729 1.000 45.39755 310 TRP B N 1
ATOM 6024 C CA . TRP B 1 310 ? -15.15550 -2.83862 -17.67329 1.000 51.04033 310 TRP B CA 1
ATOM 6025 C C . TRP B 1 310 ? -15.18590 -4.36664 -17.78606 1.000 51.54302 310 TRP B C 1
ATOM 6026 O O . TRP B 1 310 ? -16.25566 -4.95908 -17.93004 1.000 55.83564 310 TRP B O 1
ATOM 6037 N N . PHE B 1 311 ? -14.02466 -5.01219 -17.70589 1.000 51.47722 311 PHE B N 1
ATOM 6038 C CA . PHE B 1 311 ? -13.91809 -6.45917 -17.86867 1.000 46.69770 311 PHE B CA 1
ATOM 6039 C C . PHE B 1 311 ? -13.28491 -7.11174 -16.64054 1.000 49.70859 311 PHE B C 1
ATOM 6040 O O . PHE B 1 311 ? -12.64350 -8.16051 -16.74434 1.000 50.73766 311 PHE B O 1
ATOM 6048 N N . LEU B 1 312 ? -13.41723 -6.47762 -15.47764 1.000 49.17169 312 LEU B N 1
ATOM 6049 C CA . LEU B 1 312 ? -13.05608 -7.08229 -14.19653 1.000 50.74029 312 LEU B CA 1
ATOM 6050 C C . LEU B 1 312 ? -11.56997 -7.39070 -14.05439 1.000 48.55319 312 LEU B C 1
ATOM 6051 O O . LEU B 1 312 ? -11.18673 -8.13742 -13.15226 1.000 50.81399 312 LEU B O 1
ATOM 6056 N N . THR B 1 313 ? -10.69513 -6.82849 -14.88342 1.000 47.52938 313 THR B N 1
ATOM 6057 C CA . THR B 1 313 ? -9.28299 -7.20394 -14.87728 1.000 48.09787 313 THR B CA 1
ATOM 6058 C C . THR B 1 313 ? -8.44246 -6.05354 -14.33239 1.000 48.58214 313 THR B C 1
ATOM 6059 O O . THR B 1 313 ? -8.18780 -5.07354 -15.04252 1.000 48.20052 313 THR B O 1
ATOM 6063 N N . ASN B 1 314 ? -7.97648 -6.19817 -13.08634 1.000 47.67940 314 ASN B N 1
ATOM 6064 C CA . ASN B 1 314 ? -7.26394 -5.12280 -12.39946 1.000 47.41884 314 ASN B CA 1
ATOM 6065 C C . ASN B 1 314 ? -6.20214 -4.47552 -13.28449 1.000 45.07646 314 ASN B C 1
ATOM 6066 O O . ASN B 1 314 ? -5.48283 -5.14735 -14.02735 1.000 42.68407 314 ASN B O 1
ATOM 6071 N N . PHE B 1 315 ? -6.10965 -3.14847 -13.19568 1.000 45.55283 315 PHE B N 1
ATOM 6072 C CA . PHE B 1 315 ? -5.09590 -2.38619 -13.92173 1.000 42.41561 315 PHE B CA 1
ATOM 6073 C C . PHE B 1 315 ? -3.69871 -2.93361 -13.63156 1.000 42.73407 315 PHE B C 1
ATOM 6074 O O . PHE B 1 315 ? -3.36566 -3.24131 -12.48450 1.000 45.10804 315 PHE B O 1
ATOM 6082 N N . ASP B 1 316 ? -2.87258 -3.08744 -14.66549 1.000 41.96556 316 ASP B N 1
ATOM 6083 C CA . ASP B 1 316 ? -3.11966 -2.65874 -16.03557 1.000 43.81578 316 ASP B CA 1
ATOM 6084 C C . ASP B 1 316 ? -3.35515 -3.84397 -16.97141 1.000 44.04212 316 ASP B C 1
ATOM 6085 O O . ASP B 1 316 ? -2.75275 -4.90971 -16.80721 1.000 44.57640 316 ASP B O 1
ATOM 6090 N N . CYS B 1 317 ? -4.23116 -3.66245 -17.96049 1.000 44.11055 317 CYS B N 1
ATOM 6091 C CA . CYS B 1 317 ? -4.48269 -4.72969 -18.92435 1.000 42.52352 317 CYS B CA 1
ATOM 6092 C C . CYS B 1 317 ? -5.25180 -4.23817 -20.14747 1.000 42.39719 317 CYS B C 1
ATOM 6093 O O . CYS B 1 317 ? -6.45870 -4.47665 -20.25351 1.000 44.38427 317 CYS B O 1
ATOM 6096 N N . SER B 1 318 ? -4.57601 -3.55105 -21.06953 1.000 41.32074 318 SER B N 1
ATOM 6097 C CA . SER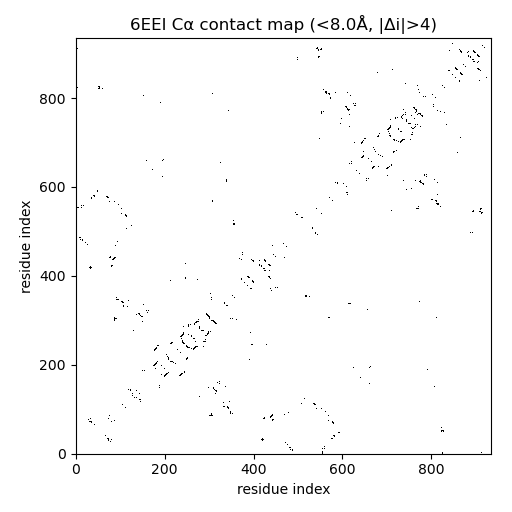 B 1 318 ? -5.20211 -3.08247 -22.30463 1.000 40.99439 318 SER B CA 1
ATOM 6098 C C . SER B 1 318 ? -4.94965 -4.10254 -23.40147 1.000 41.28653 318 SER B C 1
ATOM 6099 O O . SER B 1 318 ? -3.80948 -4.51413 -23.60734 1.000 41.38391 318 SER B O 1
ATOM 6102 N N . LEU B 1 319 ? -5.99545 -4.51704 -24.11047 1.000 37.54398 319 LEU B N 1
ATOM 6103 C CA . LEU B 1 319 ? -5.87898 -5.58314 -25.09731 1.000 35.53058 319 LEU B CA 1
ATOM 6104 C C . LEU B 1 319 ? -5.85013 -4.96834 -26.48840 1.000 33.69088 319 LEU B C 1
ATOM 6105 O O . LEU B 1 319 ? -6.76739 -4.23075 -26.85756 1.000 36.14644 319 LEU B O 1
ATOM 6110 N N . LEU B 1 320 ? -4.80497 -5.27305 -27.25329 1.000 32.83815 320 LEU B N 1
ATOM 6111 C CA . LEU B 1 320 ? -4.60909 -4.73517 -28.59135 1.000 33.85669 320 LEU B CA 1
ATOM 6112 C C . LEU B 1 320 ? -4.52559 -5.88729 -29.57018 1.000 37.78348 320 LEU B C 1
ATOM 6113 O O . LEU B 1 320 ? -3.72325 -6.80095 -29.37599 1.000 34.91998 320 LEU B O 1
ATOM 6118 N N . TRP B 1 321 ? -5.34853 -5.85876 -30.61223 1.000 35.42793 321 TRP B N 1
ATOM 6119 C CA . TRP B 1 321 ? -5.21710 -6.81787 -31.69708 1.000 35.94642 321 TRP B CA 1
ATOM 6120 C C . TRP B 1 321 ? -4.81230 -6.09690 -32.97216 1.000 36.98865 321 TRP B C 1
ATOM 6121 O O . TRP B 1 321 ? -5.26071 -4.97611 -33.23236 1.000 36.79915 321 TRP B O 1
ATOM 6132 N N . VAL B 1 322 ? -3.96100 -6.75069 -33.75902 1.000 35.92273 322 VAL B N 1
ATOM 6133 C CA . VAL B 1 322 ? -3.56510 -6.26373 -35.07006 1.000 38.42040 322 VAL B CA 1
ATOM 6134 C C . VAL B 1 322 ? -3.76561 -7.38796 -36.06991 1.000 42.84198 322 VAL B C 1
ATOM 6135 O O . VAL B 1 322 ? -3.76217 -8.56890 -35.71873 1.000 43.95790 322 VAL B O 1
ATOM 6139 N N . LYS B 1 323 ? -3.94967 -7.01421 -37.32898 1.000 46.10290 323 LYS B N 1
ATOM 6140 C CA . LYS B 1 323 ? -4.07222 -8.02941 -38.36083 1.000 52.07993 323 LYS B CA 1
ATOM 6141 C C . LYS B 1 323 ? -2.73605 -8.37500 -39.01070 1.000 52.17731 323 LYS B C 1
ATOM 6142 O O . LYS B 1 323 ? -2.65161 -9.38507 -39.71854 1.000 53.43535 323 LYS B O 1
ATOM 6148 N N . ASP B 1 324 ? -1.68136 -7.60355 -38.74475 1.000 49.59542 324 ASP B N 1
ATOM 6149 C CA . ASP B 1 324 ? -0.35822 -7.88012 -39.29963 1.000 51.36405 324 ASP B CA 1
ATOM 6150 C C . ASP B 1 324 ? 0.68859 -7.56056 -38.23461 1.000 45.40018 324 ASP B C 1
ATOM 6151 O O . ASP B 1 324 ? 1.09314 -6.40738 -38.08275 1.000 42.62090 324 ASP B O 1
ATOM 6156 N N . GLN B 1 325 ? 1.13794 -8.58128 -37.50143 1.000 55.14082 325 GLN B N 1
ATOM 6157 C CA . GLN B 1 325 ? 2.10077 -8.31575 -36.43841 1.000 52.19573 325 GLN B CA 1
ATOM 6158 C C . GLN B 1 325 ? 3.41460 -7.76833 -36.97841 1.000 50.56396 325 GLN B C 1
ATOM 6159 O O . GLN B 1 325 ? 4.14028 -7.07794 -36.24747 1.000 48.35053 325 GLN B O 1
ATOM 6165 N N . ASP B 1 326 ? 3.72378 -8.04840 -38.24635 1.000 51.99044 326 ASP B N 1
ATOM 6166 C CA . ASP B 1 326 ? 4.97464 -7.58200 -38.83334 1.000 55.99356 326 ASP B CA 1
ATOM 6167 C C . ASP B 1 326 ? 5.06905 -6.05796 -38.80756 1.000 56.40413 326 ASP B C 1
ATOM 6168 O O . ASP B 1 326 ? 6.15983 -5.50752 -38.64457 1.000 57.77535 326 ASP B O 1
ATOM 6173 N N . SER B 1 327 ? 3.94979 -5.35542 -38.99373 1.000 54.65129 327 SER B N 1
ATOM 6174 C CA . SER B 1 327 ? 3.98022 -3.89439 -38.89995 1.000 52.98793 327 SER B CA 1
ATOM 6175 C C . SER B 1 327 ? 4.53897 -3.44198 -37.55198 1.000 48.53213 327 SER B C 1
ATOM 6176 O O . SER B 1 327 ? 5.49766 -2.65660 -37.48404 1.000 52.29574 327 SER B O 1
ATOM 6179 N N . LEU B 1 328 ? 3.97811 -3.98103 -36.46993 1.000 46.35819 328 LEU B N 1
ATOM 6180 C CA . LEU B 1 328 ? 4.45090 -3.66565 -35.12795 1.000 45.11594 328 LEU B CA 1
ATOM 6181 C C . LEU B 1 328 ? 5.92602 -3.99706 -34.97281 1.000 46.26607 328 LEU B C 1
ATOM 6182 O O . LEU B 1 328 ? 6.72167 -3.14869 -34.55289 1.000 45.04224 328 LEU B O 1
ATOM 6187 N N . THR B 1 329 ? 6.31052 -5.24596 -35.28160 1.000 46.03183 329 THR B N 1
ATOM 6188 C CA . THR B 1 329 ? 7.66667 -5.68639 -34.95345 1.000 48.00576 329 THR B CA 1
ATOM 6189 C C . THR B 1 329 ? 8.71946 -5.00011 -35.81849 1.000 51.37984 329 THR B C 1
ATOM 6190 O O . THR B 1 329 ? 9.82232 -4.70662 -35.34047 1.000 52.55893 329 THR B O 1
ATOM 6194 N N . LEU B 1 330 ? 8.41444 -4.74442 -37.09255 1.000 53.11163 330 LEU B N 1
ATOM 6195 C CA . LEU B 1 330 ? 9.34521 -4.01619 -37.94060 1.000 56.65416 330 LEU B CA 1
ATOM 6196 C C . LEU B 1 330 ? 9.50963 -2.57805 -37.47680 1.000 57.74113 330 LEU B C 1
ATOM 6197 O O . LEU B 1 330 ? 10.60042 -2.01065 -37.61182 1.000 58.22014 330 LEU B O 1
ATOM 6202 N N . ALA B 1 331 ? 8.44336 -1.96739 -36.94296 1.000 55.27242 331 ALA B N 1
ATOM 6203 C CA . ALA B 1 331 ? 8.58981 -0.60625 -36.43415 1.000 53.85119 331 ALA B CA 1
ATOM 6204 C C . ALA B 1 331 ? 9.36571 -0.57876 -35.12011 1.000 50.78767 331 ALA B C 1
ATOM 6205 O O . ALA B 1 331 ? 10.20736 0.29859 -34.91118 1.000 52.12730 331 ALA B O 1
ATOM 6207 N N . LEU B 1 332 ? 9.10903 -1.53373 -34.22598 1.000 48.61636 332 LEU B N 1
ATOM 6208 C CA . LEU B 1 332 ? 9.56490 -1.42435 -32.84697 1.000 49.04535 332 LEU B CA 1
ATOM 6209 C C . LEU B 1 332 ? 10.78821 -2.27283 -32.51877 1.000 51.17719 332 LEU B C 1
ATOM 6210 O O . LEU B 1 332 ? 11.35907 -2.10345 -31.43476 1.000 51.62987 332 LEU B O 1
ATOM 6215 N N . SER B 1 333 ? 11.21060 -3.16080 -33.41361 1.000 52.42997 333 SER B N 1
ATOM 6216 C CA . SER B 1 333 ? 12.39390 -3.96930 -33.15942 1.000 56.39360 333 SER B CA 1
ATOM 6217 C C . SER B 1 333 ? 13.65758 -3.12984 -33.29146 1.000 61.08627 333 SER B C 1
ATOM 6218 O O . SER B 1 333 ? 13.75429 -2.24193 -34.14359 1.000 60.83361 333 SER B O 1
ATOM 6221 N N . THR B 1 334 ? 14.64865 -3.44833 -32.45935 1.000 66.70010 334 THR B N 1
ATOM 6222 C CA . THR B 1 334 ? 15.95441 -2.80084 -32.50737 1.000 76.67761 334 THR B CA 1
ATOM 6223 C C . THR B 1 334 ? 17.02579 -3.68052 -33.13917 1.000 88.65010 334 THR B C 1
ATOM 6224 O O . THR B 1 334 ? 18.20064 -3.30406 -33.12916 1.000 92.44003 334 THR B O 1
ATOM 6228 N N . ASN B 1 335 ? 16.66427 -4.84374 -33.66602 1.000 96.12995 335 ASN B N 1
ATOM 6229 C CA . ASN B 1 335 ? 17.68063 -5.69244 -34.28083 1.000 108.80515 335 ASN B CA 1
ATOM 6230 C C . ASN B 1 335 ? 17.92154 -5.23756 -35.71889 1.000 117.97730 335 ASN B C 1
ATOM 6231 O O . ASN B 1 335 ? 16.96051 -5.03104 -36.46698 1.000 115.72440 335 ASN B O 1
ATOM 6236 N N . PRO B 1 336 ? 19.18151 -5.07713 -36.13983 1.000 130.10507 336 PRO B N 1
ATOM 6237 C CA . PRO B 1 336 ? 19.43239 -4.55424 -37.49390 1.000 138.82980 336 PRO B CA 1
ATOM 6238 C C . PRO B 1 336 ? 19.17885 -5.56050 -38.60176 1.000 147.21239 336 PRO B C 1
ATOM 6239 O O . PRO B 1 336 ? 18.82976 -5.15480 -39.71784 1.000 149.12314 336 PRO B O 1
ATOM 6243 N N . GLU B 1 337 ? 19.34333 -6.85840 -38.33656 1.000 153.08941 337 GLU B N 1
ATOM 6244 C CA . GLU B 1 337 ? 19.26179 -7.87358 -39.37641 1.000 161.43251 337 GLU B CA 1
ATOM 6245 C C . GLU B 1 337 ? 18.11315 -8.85800 -39.21234 1.000 161.52200 337 GLU B C 1
ATOM 6246 O O . GLU B 1 337 ? 17.74947 -9.51529 -40.19426 1.000 164.39603 337 GLU B O 1
ATOM 6252 N N . PHE B 1 338 ? 17.53313 -8.98205 -38.01936 1.000 159.23751 338 PHE B N 1
ATOM 6253 C CA . PHE B 1 338 ? 16.47049 -9.95742 -37.80428 1.000 158.98485 338 PHE B CA 1
ATOM 6254 C C . PHE B 1 338 ? 15.23941 -9.60702 -38.63241 1.000 156.37664 338 PHE B C 1
ATOM 6255 O O . PHE B 1 338 ? 14.74197 -8.47720 -38.58660 1.000 153.79212 338 PHE B O 1
ATOM 6263 N N . LEU B 1 339 ? 14.74583 -10.58732 -39.38529 1.000 156.73985 339 LEU B N 1
ATOM 6264 C CA . LEU B 1 339 ? 13.57281 -10.40390 -40.23139 1.000 152.94729 339 LEU B CA 1
ATOM 6265 C C . LEU B 1 339 ? 12.33863 -10.05325 -39.40352 1.000 145.51218 339 LEU B C 1
ATOM 6266 O O . LEU B 1 339 ? 12.26967 -10.35210 -38.21148 1.000 141.85648 339 LEU B O 1
ATOM 6271 N N . LEU B 1 348 ? 9.23469 -18.54396 -36.13445 1.000 101.97538 348 LEU B N 1
ATOM 6272 C CA . LEU B 1 348 ? 10.09665 -18.62146 -34.96039 1.000 101.57534 348 LEU B CA 1
ATOM 6273 C C . LEU B 1 348 ? 9.25556 -18.59559 -33.68244 1.000 97.19060 348 LEU B C 1
ATOM 6274 O O . LEU B 1 348 ? 8.53891 -19.55182 -33.38835 1.000 99.26190 348 LEU B O 1
ATOM 6279 N N . VAL B 1 349 ? 9.34209 -17.50045 -32.92360 1.000 90.31083 349 VAL B N 1
ATOM 6280 C CA . VAL B 1 349 ? 8.56595 -17.33856 -31.69767 1.000 84.67857 349 VAL B CA 1
ATOM 6281 C C . VAL B 1 349 ? 8.29637 -15.85663 -31.47091 1.000 76.14334 349 VAL B C 1
ATOM 6282 O O . VAL B 1 349 ? 8.98107 -14.98545 -32.01500 1.000 75.06690 349 VAL B O 1
ATOM 6286 N N . VAL B 1 350 ? 7.27821 -15.57390 -30.66001 1.000 68.97669 350 VAL B N 1
ATOM 6287 C CA . VAL B 1 350 ? 6.85767 -14.20103 -30.40324 1.000 60.55726 350 VAL B CA 1
ATOM 6288 C C . VAL B 1 350 ? 7.71237 -13.61853 -29.28528 1.000 57.98064 350 VAL B C 1
ATOM 6289 O O . VAL B 1 350 ? 7.86454 -14.23032 -28.22118 1.000 56.99894 350 VAL B O 1
ATOM 6293 N N . ASP B 1 351 ? 8.29894 -12.44334 -29.53641 1.000 55.93039 351 ASP B N 1
ATOM 6294 C CA . ASP B 1 351 ? 8.98757 -11.65293 -28.51549 1.000 54.69866 351 ASP B CA 1
ATOM 6295 C C . ASP B 1 351 ? 8.20306 -10.35421 -28.35473 1.000 51.21404 351 ASP B C 1
ATOM 6296 O O . ASP B 1 351 ? 8.25577 -9.47231 -29.21886 1.000 49.44014 351 ASP B O 1
ATOM 6301 N N . TYR B 1 352 ? 7.44896 -10.26033 -27.25679 1.000 46.76087 352 TYR B N 1
ATOM 6302 C CA . TYR B 1 352 ? 6.48853 -9.18468 -27.06601 1.000 48.25579 352 TYR B CA 1
ATOM 6303 C C . TYR B 1 352 ? 7.16700 -7.83538 -26.85417 1.000 47.26883 352 TYR B C 1
ATOM 6304 O O . TYR B 1 352 ? 6.50160 -6.79465 -26.95536 1.000 45.13173 352 TYR B O 1
ATOM 6313 N N . LYS B 1 353 ? 8.47098 -7.82784 -26.54909 1.000 47.38463 353 LYS B N 1
ATOM 6314 C CA . LYS B 1 353 ? 9.19648 -6.56055 -26.49923 1.000 48.07945 353 LYS B CA 1
ATOM 6315 C C . LYS B 1 353 ? 9.06228 -5.81080 -27.81535 1.000 44.96329 353 LYS B C 1
ATOM 6316 O O . LYS B 1 353 ? 9.03580 -4.57281 -27.83153 1.000 42.76829 353 LYS B O 1
ATOM 6322 N N . ASP B 1 354 ? 8.96263 -6.54200 -28.92225 1.000 44.43164 354 ASP B N 1
ATOM 6323 C CA . ASP B 1 354 ? 8.83248 -5.94724 -30.24334 1.000 45.70548 354 ASP B CA 1
ATOM 6324 C C . ASP B 1 354 ? 7.41332 -5.49484 -30.55950 1.000 43.03411 354 ASP B C 1
ATOM 6325 O O . ASP B 1 354 ? 7.17721 -5.02409 -31.67858 1.000 43.41836 354 ASP B O 1
ATOM 6330 N N . TRP B 1 355 ? 6.46133 -5.65207 -29.63353 1.000 41.30232 355 TRP B N 1
ATOM 6331 C CA . TRP B 1 355 ? 5.09915 -5.15662 -29.81769 1.000 43.38678 355 TRP B CA 1
ATOM 6332 C C . TRP B 1 355 ? 4.76064 -3.97062 -28.92689 1.000 44.58166 355 TRP B C 1
ATOM 6333 O O . TRP B 1 355 ? 3.59348 -3.56006 -28.89302 1.000 43.91842 355 TRP B O 1
ATOM 6344 N N . GLN B 1 356 ? 5.71939 -3.44313 -28.16691 1.000 41.90502 356 GLN B N 1
ATOM 6345 C CA . GLN B 1 356 ? 5.39996 -2.49610 -27.10707 1.000 42.73407 356 GLN B CA 1
ATOM 6346 C C . GLN B 1 356 ? 6.54156 -1.49364 -26.97514 1.000 41.35233 356 GLN B C 1
ATOM 6347 O O . GLN B 1 356 ? 7.59165 -1.62533 -27.60906 1.000 41.21020 356 GLN B O 1
ATOM 6353 N N . ILE B 1 357 ? 6.34113 -0.50359 -26.11530 1.000 43.13938 357 ILE B N 1
ATOM 6354 C CA . ILE B 1 357 ? 7.34572 0.53083 -25.87240 1.000 42.97621 357 ILE B CA 1
ATOM 6355 C C . ILE B 1 357 ? 8.37784 0.04838 -24.86126 1.000 44.33163 357 ILE B C 1
ATOM 6356 O O . ILE B 1 357 ? 9.58480 0.17881 -25.10820 1.000 48.81112 357 ILE B O 1
ATOM 6361 N N . PRO B 1 358 ? 7.96696 -0.44461 -23.69421 1.000 48.34264 358 PRO B N 1
ATOM 6362 C CA . PRO B 1 358 ? 8.94407 -0.88908 -22.69009 1.000 51.88254 358 PRO B CA 1
ATOM 6363 C C . PRO B 1 358 ? 9.73856 -2.10085 -23.17086 1.000 51.59566 358 PRO B C 1
ATOM 6364 O O . PRO B 1 358 ? 9.43887 -2.72611 -24.18878 1.000 49.84282 358 PRO B O 1
ATOM 6368 N N . LEU B 1 359 ? 10.78964 -2.42433 -22.41774 1.000 52.60631 359 LEU B N 1
ATOM 6369 C CA . LEU B 1 359 ? 11.48514 -3.68910 -22.63651 1.000 49.58752 359 LEU B CA 1
ATOM 6370 C C . LEU B 1 359 ? 10.86951 -4.77920 -21.76239 1.000 47.52412 359 LEU B C 1
ATOM 6371 O O . LEU B 1 359 ? 10.34792 -5.77948 -22.26927 1.000 44.33689 359 LEU B O 1
ATOM 6376 N N . GLY B 1 360 ? 10.91135 -4.58999 -20.44642 1.000 49.38487 360 GLY B N 1
ATOM 6377 C CA . GLY B 1 360 ? 10.33267 -5.55708 -19.54231 1.000 51.10086 360 GLY B CA 1
ATOM 6378 C C . GLY B 1 360 ? 8.81765 -5.51066 -19.52341 1.000 51.89833 360 GLY B C 1
ATOM 6379 O O . GLY B 1 360 ? 8.17031 -4.56598 -19.98259 1.000 51.10350 360 GLY B O 1
ATOM 6380 N N . ARG B 1 361 ? 8.24502 -6.57180 -18.95929 1.000 51.11929 361 ARG B N 1
ATOM 6381 C CA . ARG B 1 361 ? 6.80706 -6.69733 -18.78436 1.000 48.54003 361 ARG B CA 1
ATOM 6382 C C . ARG B 1 361 ? 6.56842 -7.80127 -17.77121 1.000 48.61372 361 ARG B C 1
ATOM 6383 O O . ARG B 1 361 ? 7.31180 -8.78897 -17.71702 1.000 48.77164 361 ARG B O 1
ATOM 6391 N N . ARG B 1 362 ? 5.52531 -7.63055 -16.97530 1.000 46.67928 362 ARG B N 1
ATOM 6392 C CA . ARG B 1 362 ? 5.20862 -8.59552 -15.93918 1.000 47.24514 362 ARG B CA 1
ATOM 6393 C C . ARG B 1 362 ? 4.15102 -9.56400 -16.46310 1.000 45.28964 362 ARG B C 1
ATOM 6394 O O . ARG B 1 3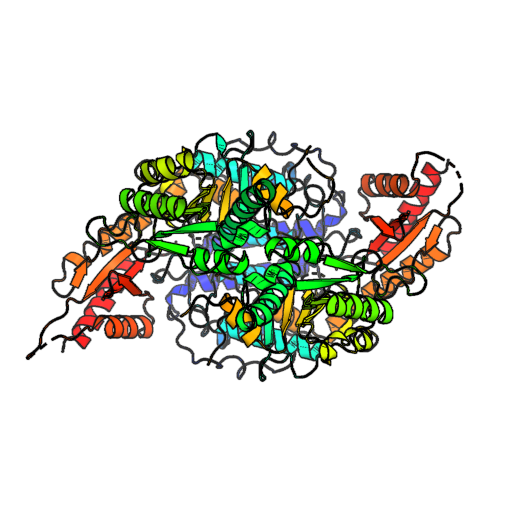62 ? 3.67805 -9.46335 -17.59614 1.000 44.85538 362 ARG B O 1
ATOM 6402 N N . PHE B 1 363 ? 3.81535 -10.55201 -15.63997 1.000 47.10828 363 PHE B N 1
ATOM 6403 C CA . PHE B 1 363 ? 2.98681 -11.68039 -16.06886 1.000 48.72953 363 PHE B CA 1
ATOM 6404 C C . PHE B 1 363 ? 1.50366 -11.29697 -16.07200 1.000 46.88983 363 PHE B C 1
ATOM 6405 O O . PHE B 1 363 ? 0.67485 -11.89618 -15.38797 1.000 50.50869 363 PHE B O 1
ATOM 6413 N N . ARG B 1 364 ? 1.16633 -10.30622 -16.90617 1.000 43.99212 364 ARG B N 1
ATOM 6414 C CA . ARG B 1 364 ? -0.18488 -9.74673 -16.87334 1.000 45.97130 364 ARG B CA 1
ATOM 6415 C C . ARG B 1 364 ? -1.23448 -10.69622 -17.43726 1.000 51.62198 364 ARG B C 1
ATOM 6416 O O . ARG B 1 364 ? -2.42257 -10.52764 -17.14536 1.000 44.87117 364 ARG B O 1
ATOM 6424 N N . SER B 1 365 ? -0.84205 -11.69319 -18.23209 1.000 32.69076 365 SER B N 1
ATOM 6425 C CA . SER B 1 365 ? -1.85667 -12.59466 -18.76302 1.000 36.25435 365 SER B CA 1
ATOM 6426 C C . SER B 1 365 ? -2.46440 -13.46373 -17.67293 1.000 38.04930 365 SER B C 1
ATOM 6427 O O . SER B 1 365 ? -3.56519 -13.98518 -17.86492 1.000 42.21032 365 SER B O 1
ATOM 6430 N N . LEU B 1 366 ? -1.79042 -13.59630 -16.52687 1.000 40.86279 366 LEU B N 1
ATOM 6431 C CA . LEU B 1 366 ? -2.31318 -14.40534 -15.42978 1.000 42.97094 366 LEU B CA 1
ATOM 6432 C C . LEU B 1 366 ? -3.64741 -13.87578 -14.92194 1.000 46.75297 366 LEU B C 1
ATOM 6433 O O . LEU B 1 366 ? -4.59813 -14.64412 -14.72588 1.000 50.40341 366 LEU B O 1
ATOM 6438 N N . LYS B 1 367 ? -3.73794 -12.56478 -14.66914 1.000 43.51311 367 LYS B N 1
ATOM 6439 C CA . LYS B 1 367 ? -4.98417 -12.03817 -14.11529 1.000 43.59470 367 LYS B CA 1
ATOM 6440 C C . LYS B 1 367 ? -6.12806 -12.16276 -15.11435 1.000 41.05229 367 LYS B C 1
ATOM 6441 O O . LYS B 1 367 ? -7.26899 -12.42714 -14.72238 1.000 46.23712 367 LYS B O 1
ATOM 6447 N N . LEU B 1 368 ? -5.84805 -11.98885 -16.40736 1.000 36.39647 368 LEU B N 1
ATOM 6448 C CA . LEU B 1 368 ? -6.89793 -12.14940 -17.41440 1.000 38.38881 368 LEU B CA 1
ATOM 6449 C C . LEU B 1 368 ? -7.34836 -13.60059 -17.50521 1.000 39.24944 368 LEU B C 1
ATOM 6450 O O . LEU B 1 368 ? -8.55125 -13.89606 -17.55124 1.000 39.57053 368 LEU B O 1
ATOM 6455 N N . TRP B 1 369 ? -6.38700 -14.52522 -17.52901 1.000 38.30722 369 TRP B N 1
ATOM 6456 C CA . TRP B 1 369 ? -6.70646 -15.95034 -17.52682 1.000 37.77558 369 TRP B CA 1
ATOM 6457 C C . TRP B 1 369 ? -7.59840 -16.29351 -16.34383 1.000 41.09966 369 TRP B C 1
ATOM 6458 O O . TRP B 1 369 ? -8.60512 -16.99392 -16.49078 1.000 45.49493 369 TRP B O 1
ATOM 6469 N N . MET B 1 370 ? -7.26167 -15.77521 -15.16088 1.000 43.96843 370 MET B N 1
ATOM 6470 C CA . MET B 1 370 ? -8.01561 -16.11232 -13.95588 1.000 45.51335 370 MET B CA 1
ATOM 6471 C C . MET B 1 370 ? -9.39087 -15.45184 -13.93406 1.000 47.52675 370 MET B C 1
ATOM 6472 O O . MET B 1 370 ? -10.36466 -16.05715 -13.47303 1.000 45.67127 370 MET B O 1
ATOM 6477 N N . VAL B 1 371 ? -9.50732 -14.21596 -14.41625 1.000 44.78432 371 VAL B N 1
ATOM 6478 C CA . VAL B 1 371 ? -10.83654 -13.62349 -14.54542 1.000 46.14237 371 VAL B CA 1
ATOM 6479 C C . VAL B 1 371 ? -11.70414 -14.50496 -15.43334 1.000 49.50067 371 VAL B C 1
ATOM 6480 O O . VAL B 1 371 ? -12.80600 -14.92932 -15.04835 1.000 53.88014 371 VAL B O 1
ATOM 6484 N N . LEU B 1 372 ? -11.19594 -14.82694 -16.62527 1.000 47.49517 372 LEU B N 1
ATOM 6485 C CA . LEU B 1 372 ? -11.94957 -15.64437 -17.56819 1.000 47.21882 372 LEU B CA 1
ATOM 6486 C C . LEU B 1 372 ? -12.33509 -16.99743 -16.96001 1.000 43.90526 372 LEU B C 1
ATOM 6487 O O . LEU B 1 372 ? -13.49292 -17.41388 -17.04702 1.000 47.20040 372 LEU B O 1
ATOM 6492 N N . ARG B 1 373 ? -11.39286 -17.68397 -16.30985 1.000 45.62916 373 ARG B N 1
ATOM 6493 C CA . ARG B 1 373 ? -11.68138 -19.02900 -15.80067 1.000 49.87966 373 ARG B CA 1
ATOM 6494 C C . ARG B 1 373 ? -12.59247 -18.99517 -14.57673 1.000 52.43787 373 ARG B C 1
ATOM 6495 O O . ARG B 1 373 ? -13.55217 -19.77053 -14.48968 1.000 53.41693 373 ARG B O 1
ATOM 6503 N N . LEU B 1 374 ? -12.29886 -18.12591 -13.60384 1.000 51.30615 374 LEU B N 1
ATOM 6504 C CA . LEU B 1 374 ? -13.05894 -18.12802 -12.36189 1.000 54.68024 374 LEU B CA 1
ATOM 6505 C C . LEU B 1 374 ? -14.44715 -17.53458 -12.52807 1.000 58.48333 374 LEU B C 1
ATOM 6506 O O . LEU B 1 374 ? -15.30911 -17.77979 -11.67808 1.000 62.38380 374 LEU B O 1
ATOM 6511 N N . TYR B 1 375 ? -14.69938 -16.77784 -13.59519 1.000 57.08316 375 TYR B N 1
ATOM 6512 C CA . TYR B 1 375 ? -16.03957 -16.24838 -13.79435 1.000 56.32254 375 TYR B CA 1
ATOM 6513 C C . TYR B 1 375 ? -16.79824 -16.92384 -14.92330 1.000 55.21451 375 TYR B C 1
ATOM 6514 O O . TYR B 1 375 ? -17.97614 -17.22827 -14.74833 1.000 59.02023 375 TYR B O 1
ATOM 6523 N N . GLY B 1 376 ? -16.18207 -17.17678 -16.07523 1.000 49.96652 376 GLY B N 1
ATOM 6524 C CA . GLY B 1 376 ? -16.98080 -17.71324 -17.15920 1.000 50.76135 376 GLY B CA 1
ATOM 6525 C C . GLY B 1 376 ? -17.55817 -16.61660 -18.02939 1.000 57.24897 376 GLY B C 1
ATOM 6526 O O . GLY B 1 376 ? -17.90262 -15.52466 -17.56758 1.000 62.42591 376 GLY B O 1
ATOM 6527 N N . SER B 1 377 ? -17.65697 -16.91283 -19.32636 1.000 57.27529 377 SER B N 1
ATOM 6528 C CA . SER B 1 377 ? -18.26129 -15.94319 -20.23454 1.000 61.12312 377 SER B CA 1
ATOM 6529 C C . SER B 1 377 ? -19.69644 -15.62169 -19.83467 1.000 62.81806 377 SER B C 1
ATOM 6530 O O . SER B 1 377 ? -20.14787 -14.48488 -20.00687 1.000 64.92094 377 SER B O 1
ATOM 6533 N N . GLU B 1 378 ? -20.43210 -16.60089 -19.30357 1.000 64.38404 378 GLU B N 1
ATOM 6534 C CA . GLU B 1 378 ? -21.81422 -16.34836 -18.90770 1.000 67.36334 378 GLU B CA 1
ATOM 6535 C C . GLU B 1 378 ? -21.88468 -15.32422 -17.77885 1.000 62.91807 378 GLU B C 1
ATOM 6536 O O . GLU B 1 378 ? -22.67405 -14.37054 -17.83204 1.000 57.75692 378 GLU B O 1
ATOM 6542 N N . THR B 1 379 ? -21.05668 -15.50275 -16.74877 1.000 62.34432 379 THR B N 1
ATOM 6543 C CA . THR B 1 379 ? -21.04311 -14.55258 -15.64391 1.000 60.43883 379 THR B CA 1
ATOM 6544 C C . THR B 1 379 ? -20.56761 -13.17547 -16.10009 1.000 60.21775 379 THR B C 1
ATOM 6545 O O . THR B 1 379 ? -21.12603 -12.15662 -15.67927 1.000 59.50187 379 THR B O 1
ATOM 6549 N N . LEU B 1 380 ? -19.56558 -13.11721 -16.98404 1.000 57.41215 380 LEU B N 1
ATOM 6550 C CA . LEU B 1 380 ? -19.12205 -11.80811 -17.47220 1.000 58.78336 380 LEU B CA 1
ATOM 6551 C C . LEU B 1 380 ? -20.23428 -11.09866 -18.24238 1.000 60.35724 380 LEU B C 1
ATOM 6552 O O . LEU B 1 380 ? -20.42676 -9.87671 -18.10457 1.000 59.57293 380 LEU B O 1
ATOM 6557 N N . LYS B 1 381 ? -20.99194 -11.85207 -19.04731 1.000 61.76267 381 LYS B N 1
ATOM 6558 C CA . LYS B 1 381 ? -22.12413 -11.26061 -19.74747 1.000 61.43105 381 LYS B CA 1
ATOM 6559 C C . LYS B 1 381 ? -23.14940 -10.71086 -18.76561 1.000 63.20758 381 LYS B C 1
ATOM 6560 O O . LYS B 1 381 ? -23.60383 -9.57205 -18.90981 1.000 57.73587 381 LYS B O 1
ATOM 6566 N N . SER B 1 382 ? -23.54315 -11.51686 -17.76852 1.000 67.14226 382 SER B N 1
ATOM 6567 C CA . SER B 1 382 ? -24.52939 -11.03610 -16.79965 1.000 68.36346 382 SER B CA 1
ATOM 6568 C C . SER B 1 382 ? -24.03091 -9.80879 -16.04680 1.000 66.88170 382 SER B C 1
ATOM 6569 O O . SER B 1 382 ? -24.82327 -8.93205 -15.69298 1.000 67.62653 382 SER B O 1
ATOM 6572 N N . TYR B 1 383 ? -22.73296 -9.72826 -15.79373 1.000 64.81303 383 TYR B N 1
ATOM 6573 C CA . TYR B 1 383 ? -22.18145 -8.57494 -15.08787 1.000 66.12109 383 TYR B CA 1
ATOM 6574 C C . TYR B 1 383 ? -22.31789 -7.30011 -15.92407 1.000 63.82344 383 TYR B C 1
ATOM 6575 O O . TYR B 1 383 ? -22.81731 -6.26324 -15.44125 1.000 67.03435 383 TYR B O 1
ATOM 6584 N N . ILE B 1 384 ? -21.89978 -7.36414 -17.19203 1.000 60.67306 384 ILE B N 1
ATOM 6585 C CA . ILE B 1 384 ? -22.10916 -6.23136 -18.09721 1.000 60.91783 384 ILE B CA 1
ATOM 6586 C C . ILE B 1 384 ? -23.59031 -5.85493 -18.14536 1.000 65.47101 384 ILE B C 1
ATOM 6587 O O . ILE B 1 384 ? -23.95977 -4.67306 -18.05556 1.000 65.91053 384 ILE B O 1
ATOM 6592 N N . ARG B 1 385 ? -24.46591 -6.86029 -18.28027 1.000 66.55535 385 ARG B N 1
ATOM 6593 C CA . ARG B 1 385 ? -25.89301 -6.58286 -18.41739 1.000 65.08412 385 ARG B CA 1
ATOM 6594 C C . ARG B 1 385 ? -26.47432 -5.97490 -17.14852 1.000 67.08962 385 ARG B C 1
ATOM 6595 O O . ARG B 1 385 ? -27.39163 -5.14826 -17.22170 1.000 69.00301 385 ARG B O 1
ATOM 6603 N N . ASN B 1 386 ? -25.96824 -6.37053 -15.98043 1.000 66.90802 386 ASN B N 1
ATOM 6604 C CA . ASN B 1 386 ? -26.45854 -5.77953 -14.74255 1.000 72.24287 386 ASN B CA 1
ATOM 6605 C C . ASN B 1 386 ? -26.09311 -4.31138 -14.66274 1.000 73.61409 386 ASN B C 1
ATOM 6606 O O . ASN B 1 386 ? -26.91846 -3.47764 -14.26192 1.000 77.98830 386 ASN B O 1
ATOM 6611 N N . HIS B 1 387 ? -24.86022 -3.97296 -15.03872 1.000 69.12934 387 HIS B N 1
ATOM 6612 C CA . HIS B 1 387 ? -24.48676 -2.56482 -15.03390 1.000 65.95001 387 HIS B CA 1
ATOM 6613 C C . HIS B 1 387 ? -25.33201 -1.76429 -16.01607 1.000 64.73145 387 HIS B C 1
ATOM 6614 O O . HIS B 1 387 ? -25.76246 -0.64341 -15.71127 1.000 65.49206 387 HIS B O 1
ATOM 6621 N N . ILE B 1 388 ? -25.61172 -2.33457 -17.19001 1.000 64.69986 388 ILE B N 1
ATOM 6622 C CA . ILE B 1 388 ? -26.43493 -1.62103 -18.16516 1.000 65.88948 388 ILE B CA 1
ATOM 6623 C C . ILE B 1 388 ? -27.86704 -1.43851 -17.64928 1.000 67.69233 388 ILE B C 1
ATOM 6624 O O . ILE B 1 388 ? -28.48743 -0.38277 -17.85047 1.000 68.28187 388 ILE B O 1
ATOM 6629 N N . LYS B 1 389 ? -28.40669 -2.44261 -16.95116 1.000 66.88434 389 LYS B N 1
ATOM 6630 C CA . LYS B 1 389 ? -29.75378 -2.31105 -16.39227 1.000 72.62713 389 LYS B CA 1
ATOM 6631 C C . LYS B 1 389 ? -29.80626 -1.24890 -15.29443 1.000 73.54303 389 LYS B C 1
ATOM 6632 O O . LYS B 1 389 ? -30.77955 -0.48726 -15.20060 1.000 75.72224 389 LYS B O 1
ATOM 6638 N N . LEU B 1 390 ? -28.78033 -1.19538 -14.43937 1.000 71.43488 390 LEU B N 1
ATOM 6639 C CA . LEU B 1 390 ? -28.71380 -0.13021 -13.44152 1.000 71.27170 390 LEU B CA 1
ATOM 6640 C C . LEU B 1 390 ? -28.67429 1.23971 -14.10973 1.000 70.67690 390 LEU B C 1
ATOM 6641 O O . LEU B 1 390 ? -29.30768 2.19653 -13.63691 1.000 70.13999 390 LEU B O 1
ATOM 6646 N N . ALA B 1 391 ? -27.92526 1.35883 -15.20870 1.000 67.81603 391 ALA B N 1
ATOM 6647 C CA . ALA B 1 391 ? -27.89671 2.63474 -15.92288 1.000 65.07886 391 ALA B CA 1
ATOM 6648 C C . ALA B 1 391 ? -29.26881 2.97412 -16.50102 1.000 67.27386 391 ALA B C 1
ATOM 6649 O O . ALA B 1 391 ? -29.66426 4.14697 -16.53922 1.000 68.07922 391 ALA B O 1
ATOM 6651 N N . LYS B 1 392 ? -30.01139 1.95577 -16.94691 1.000 68.36083 392 LYS B N 1
ATOM 6652 C CA . LYS B 1 392 ? -31.36144 2.17318 -17.46603 1.000 72.59555 392 LYS B CA 1
ATOM 6653 C C . LYS B 1 392 ? -32.31070 2.66897 -16.37516 1.000 75.89068 392 LYS B C 1
ATOM 6654 O O . LYS B 1 392 ? -33.12503 3.57462 -16.60435 1.000 75.90121 392 LYS B O 1
ATOM 6660 N N . GLU B 1 393 ? -32.20455 2.09419 -15.17607 1.000 79.12264 393 GLU B N 1
ATOM 6661 C CA . GLU B 1 393 ? -32.99980 2.57405 -14.05019 1.000 82.02036 393 GLU B CA 1
ATOM 6662 C C . GLU B 1 393 ? -32.65938 4.02123 -13.71438 1.000 82.50463 393 GLU B C 1
ATOM 6663 O O . GLU B 1 393 ? -33.55671 4.84592 -13.48756 1.000 85.26812 393 GLU B O 1
ATOM 6669 N N . PHE B 1 394 ? -31.36651 4.35073 -13.68535 1.000 79.90958 394 PHE B N 1
ATOM 6670 C CA . PHE B 1 394 ? -30.97106 5.73193 -13.41553 1.000 79.66745 394 PHE B CA 1
ATOM 6671 C C . PHE B 1 394 ? -31.52336 6.68156 -14.47271 1.000 77.17241 394 PHE B C 1
ATOM 6672 O O . PHE B 1 394 ? -31.98180 7.78443 -14.15090 1.000 80.54913 394 PHE B O 1
ATOM 6680 N N . GLU B 1 395 ? -31.49112 6.27238 -15.74264 1.000 74.72212 395 GLU B N 1
ATOM 6681 C CA . GLU B 1 395 ? -32.04438 7.11301 -16.79980 1.000 76.21703 395 GLU B CA 1
ATOM 6682 C C . GLU B 1 395 ? -33.53049 7.36647 -16.58193 1.000 80.23594 395 GLU B C 1
ATOM 6683 O O . GLU B 1 395 ? -34.00592 8.50027 -16.72513 1.000 82.93626 395 GLU B O 1
ATOM 6689 N N A GLN B 1 396 ? -34.28811 6.31323 -16.26482 0.560 80.79916 396 GLN B N 1
ATOM 6690 N N B GLN B 1 396 ? -34.28811 6.31523 -16.26082 0.440 80.75968 396 GLN B N 1
ATOM 6691 C CA A GLN B 1 396 ? -35.70420 6.50173 -15.95694 0.560 82.88889 396 GLN B CA 1
ATOM 6692 C CA B GLN B 1 396 ? -35.70420 6.49273 -15.94894 0.440 82.86520 396 GLN B CA 1
ATOM 6693 C C A GLN B 1 396 ? -35.88565 7.49183 -14.80910 0.560 83.11523 396 GLN B C 1
ATOM 6694 C C B GLN B 1 396 ? -35.88365 7.49183 -14.81010 0.440 83.14944 396 GLN B C 1
ATOM 6695 O O A GLN B 1 396 ? -36.72600 8.40149 -14.87628 0.560 84.51276 396 GLN B O 1
ATOM 6696 O O B GLN B 1 396 ? -36.71900 8.40450 -14.88428 0.440 84.53382 396 GLN B O 1
ATOM 6707 N N . LEU B 1 397 ? -35.09365 7.33229 -13.74402 1.000 81.86771 397 LEU B N 1
ATOM 6708 C CA . LEU B 1 397 ? -35.18408 8.24442 -12.60816 1.000 83.87585 397 LEU B CA 1
ATOM 6709 C C . LEU B 1 397 ? -34.96261 9.69045 -13.03437 1.000 82.79151 397 LEU B C 1
ATOM 6710 O O . LEU B 1 397 ? -35.70298 10.58922 -12.61654 1.000 84.58909 397 LEU B O 1
ATOM 6715 N N . VAL B 1 398 ? -33.94965 9.93671 -13.86734 1.000 79.74114 398 VAL B N 1
ATOM 6716 C CA . VAL B 1 398 ? -33.70415 11.30274 -14.33053 1.000 80.99919 398 VAL B CA 1
ATOM 6717 C C . VAL B 1 398 ? -34.89229 11.80316 -15.14167 1.000 81.83086 398 VAL B C 1
ATOM 6718 O O . VAL B 1 398 ? -35.36474 12.93201 -14.95687 1.000 82.04405 398 VAL B O 1
ATOM 6722 N N . SER B 1 399 ? -35.37791 10.97284 -16.06958 1.000 80.62809 399 SER B N 1
ATOM 6723 C CA . SER B 1 399 ? -36.46802 11.38429 -16.94471 1.000 85.97873 399 SER B CA 1
ATOM 6724 C C . SER B 1 399 ? -37.73619 11.70491 -16.16784 1.000 90.25556 399 SER B C 1
ATOM 6725 O O . SER B 1 399 ? -38.59244 12.43351 -16.67600 1.000 86.78146 399 SER B O 1
ATOM 6728 N N . GLN B 1 400 ? -37.89405 11.14403 -14.96876 1.000 93.31382 400 GLN B N 1
ATOM 6729 C CA . GLN B 1 400 ? -39.08521 11.43769 -14.17988 1.000 98.11703 400 GLN B CA 1
ATOM 6730 C C . GLN B 1 400 ? -39.02077 12.78582 -13.46407 1.000 105.54160 400 GLN B C 1
ATOM 6731 O O . GLN B 1 400 ? -40.04998 13.24350 -12.95421 1.000 107.97347 400 GLN B O 1
ATOM 6737 N N . ASP B 1 401 ? -37.85202 13.43228 -13.40810 1.000 108.99991 401 ASP B N 1
ATOM 6738 C CA . ASP B 1 401 ? -37.71656 14.72343 -12.74128 1.000 115.30856 401 ASP B CA 1
ATOM 6739 C C . ASP B 1 401 ? -37.70693 15.83928 -13.77445 1.000 125.49136 401 ASP B C 1
ATOM 6740 O O . ASP B 1 401 ? -36.80189 15.87850 -14.62240 1.000 122.00937 401 ASP B O 1
ATOM 6745 N N . PRO B 1 402 ? -38.66629 16.76692 -13.73464 1.000 138.88507 402 PRO B N 1
ATOM 6746 C CA . PRO B 1 402 ? -38.72763 17.80974 -14.77180 1.000 144.31467 402 PRO B CA 1
ATOM 6747 C C . PRO B 1 402 ? -37.58801 18.81119 -14.71388 1.000 140.70371 402 PRO B C 1
ATOM 6748 O O . PRO B 1 402 ? -37.31320 19.46614 -15.72696 1.000 137.22435 402 PRO B O 1
ATOM 6752 N N . ASN B 1 403 ? -36.92614 18.96361 -13.56786 1.000 139.64043 403 ASN B N 1
ATOM 6753 C CA . ASN B 1 403 ? -35.80751 19.89206 -13.46593 1.000 139.66938 403 ASN B CA 1
ATOM 6754 C C . ASN B 1 403 ? -34.57328 19.42842 -14.22978 1.000 139.65095 403 ASN B C 1
ATOM 6755 O O . ASN B 1 403 ? -33.63357 20.21476 -14.38584 1.000 153.61842 403 ASN B O 1
ATOM 6760 N N . PHE B 1 404 ? -34.55578 18.19135 -14.71560 1.000 126.29409 404 PHE B N 1
ATOM 6761 C CA . PHE B 1 404 ? -33.41951 17.62469 -15.42545 1.000 111.88710 404 PHE B CA 1
ATOM 6762 C C . PHE B 1 404 ? -33.83127 17.23132 -16.83841 1.000 101.40163 404 PHE B C 1
ATOM 6763 O O . PHE B 1 404 ? -34.99829 17.32881 -17.22350 1.000 102.47281 404 PHE B O 1
ATOM 6771 N N . GLU B 1 405 ? -32.84206 16.79758 -17.61929 1.000 91.60309 405 GLU B N 1
ATOM 6772 C CA . GLU B 1 405 ? -33.05979 16.32230 -18.97823 1.000 84.96019 405 GLU B CA 1
ATOM 6773 C C . GLU B 1 405 ? -31.94240 15.35867 -19.35602 1.000 79.83326 405 GLU B C 1
ATOM 6774 O O . GLU B 1 405 ? -30.80948 15.49318 -18.88797 1.000 76.75131 405 GLU B O 1
ATOM 6780 N N . ILE B 1 406 ? -32.27897 14.37842 -20.19289 1.000 76.53549 406 ILE B N 1
ATOM 6781 C CA . ILE B 1 406 ? -31.29259 13.48871 -20.79670 1.000 75.91963 406 ILE B CA 1
ATOM 6782 C C . ILE B 1 406 ? -30.71678 14.17875 -22.02477 1.000 74.50104 406 ILE B C 1
ATOM 6783 O O . ILE B 1 406 ? -31.46394 14.71634 -22.85489 1.000 76.37231 406 ILE B O 1
ATOM 6788 N N . VAL B 1 407 ? -29.38779 14.21625 -22.11569 1.000 66.56324 407 VAL B N 1
ATOM 6789 C CA . VAL B 1 407 ? -28.71502 14.99335 -23.15477 1.000 64.93673 407 VAL B CA 1
ATOM 6790 C C . VAL B 1 407 ? -28.47763 14.17726 -24.41863 1.000 66.98698 407 VAL B C 1
ATOM 6791 O O . VAL B 1 407 ? -28.63376 14.69503 -25.52972 1.000 65.72104 407 VAL B O 1
ATOM 6795 N N . THR B 1 408 ? -28.08715 12.91143 -24.26742 1.000 66.39480 408 THR B N 1
ATOM 6796 C CA . THR B 1 408 ? -27.80373 11.99838 -25.36427 1.000 71.78229 408 THR B CA 1
ATOM 6797 C C . THR B 1 408 ? -28.36023 10.62421 -25.02610 1.000 74.04572 408 THR B C 1
ATOM 6798 O O . THR B 1 408 ? -28.41215 10.24537 -23.85104 1.000 77.62510 408 THR B O 1
ATOM 6802 N N . PRO B 1 409 ? -28.75186 9.84791 -26.03301 1.000 72.36131 409 PRO B N 1
ATOM 6803 C CA . PRO B 1 409 ? -29.28936 8.50674 -25.76284 1.000 72.74293 409 PRO B CA 1
ATOM 6804 C C . PRO B 1 409 ? -28.28008 7.63624 -25.02365 1.000 68.10817 409 PRO B C 1
ATOM 6805 O O . PRO B 1 409 ? -27.07908 7.68567 -25.28658 1.000 65.10517 409 PRO B O 1
ATOM 6809 N N . ARG B 1 410 ? -28.78682 6.82819 -24.09256 1.000 67.80023 410 ARG B N 1
ATOM 6810 C CA . ARG B 1 410 ? -27.96651 5.89961 -23.32637 1.000 66.45534 410 ARG B CA 1
ATOM 6811 C C . ARG B 1 410 ? -27.90095 4.55653 -24.04817 1.000 66.96329 410 ARG B C 1
ATOM 6812 O O . ARG B 1 410 ? -28.94170 3.95709 -24.33714 1.000 68.11869 410 ARG B O 1
ATOM 6820 N N . ILE B 1 411 ? -26.68175 4.09696 -24.34003 1.000 67.87656 411 ILE B N 1
ATOM 6821 C CA . ILE B 1 411 ? -26.45023 2.83994 -25.04382 1.000 69.62414 411 ILE B CA 1
ATOM 6822 C C . ILE B 1 411 ? -25.88087 1.77030 -24.11963 1.000 67.14752 411 ILE B C 1
ATOM 6823 O O . ILE B 1 411 ? -26.15640 0.58117 -24.29747 1.000 69.63730 411 ILE B O 1
ATOM 6828 N N . PHE B 1 412 ? -25.03908 2.16677 -23.16764 1.000 65.18940 412 PHE B N 1
ATOM 6829 C CA . PHE B 1 412 ? -24.41177 1.21814 -22.25846 1.000 62.57856 412 PHE B CA 1
ATOM 6830 C C . PHE B 1 412 ? -24.70000 1.57824 -20.81053 1.000 59.49924 412 PHE B C 1
ATOM 6831 O O . PHE B 1 412 ? -25.86210 1.76185 -20.43063 1.000 60.85466 412 PHE B O 1
ATOM 6839 N N . ALA B 1 413 ? -23.65610 1.69577 -19.99248 1.000 55.96197 413 ALA B N 1
ATOM 6840 C CA . ALA B 1 413 ? -23.83431 2.01191 -18.58254 1.000 58.82284 413 ALA B CA 1
ATOM 6841 C C . ALA B 1 413 ? -23.52389 3.47208 -18.25574 1.000 58.28594 413 ALA B C 1
ATOM 6842 O O . ALA B 1 413 ? -23.30909 3.80033 -17.08377 1.000 57.46742 413 ALA B O 1
ATOM 6844 N N . LEU B 1 414 ? -23.51517 4.35993 -19.24987 1.000 59.38607 414 LEU B N 1
ATOM 6845 C CA . LEU B 1 414 ? -23.27573 5.78606 -19.01907 1.000 58.28857 414 LEU B CA 1
ATOM 6846 C C . LEU B 1 414 ? -24.52302 6.59553 -19.36026 1.000 60.63885 414 LEU B C 1
ATOM 6847 O O . LEU B 1 414 ? -25.05991 6.48416 -20.46728 1.000 61.10206 414 LEU B O 1
ATOM 6852 N N . VAL B 1 415 ? -24.97040 7.41750 -18.41441 1.000 61.42315 415 VAL B N 1
ATOM 6853 C CA . VAL B 1 415 ? -26.09174 8.33604 -18.61362 1.000 63.68922 415 VAL B CA 1
ATOM 6854 C C . VAL B 1 415 ? -25.55629 9.75625 -18.58579 1.000 65.49996 415 VAL B C 1
ATOM 6855 O O . VAL B 1 415 ? -24.92351 10.17063 -17.60582 1.000 66.49481 415 VAL B O 1
ATOM 6859 N N . CYS B 1 416 ? -25.79251 10.49699 -19.66492 1.000 65.67893 416 CYS B N 1
ATOM 6860 C CA . CYS B 1 416 ? -25.45305 11.91112 -19.73011 1.000 65.84737 416 CYS B CA 1
ATOM 6861 C C . CYS B 1 416 ? -26.72737 12.71166 -19.51030 1.000 67.11594 416 CYS B C 1
ATOM 6862 O O . CYS B 1 416 ? -27.74023 12.45417 -20.16633 1.000 67.18700 416 CYS B O 1
ATOM 6865 N N . PHE B 1 417 ? -26.67579 13.66782 -18.58344 1.000 62.52329 417 PHE B N 1
ATOM 6866 C CA . PHE B 1 417 ? -27.84512 14.45842 -18.21663 1.000 66.76327 417 PHE B CA 1
ATOM 6867 C C . PHE B 1 417 ? -27.37768 15.84866 -17.80681 1.000 69.29515 417 PHE B C 1
ATOM 6868 O O . PHE B 1 417 ? -26.19280 16.17210 -17.90278 1.000 66.61062 417 PHE B O 1
ATOM 6876 N N . ARG B 1 418 ? -28.32403 16.68536 -17.37599 1.000 72.67713 418 ARG B N 1
ATOM 6877 C CA . ARG B 1 418 ? -27.99857 17.99857 -16.82717 1.000 77.18031 418 ARG B CA 1
ATOM 6878 C C . ARG B 1 418 ? -29.25786 18.65516 -16.29034 1.000 77.74353 418 ARG B C 1
ATOM 6879 O O . ARG B 1 418 ? -30.37669 18.29367 -16.66736 1.000 76.86711 418 ARG B O 1
ATOM 6887 N N . LEU B 1 419 ? -29.05828 19.60737 -15.37747 1.000 79.60165 419 LEU B N 1
ATOM 6888 C CA . LEU B 1 419 ? -30.13865 20.50202 -14.98367 1.000 80.83864 419 LEU B CA 1
ATOM 6889 C C . LEU B 1 419 ? -30.48193 21.42571 -16.14083 1.000 79.06211 419 LEU B C 1
ATOM 6890 O O . LEU B 1 419 ? -29.59311 21.98296 -16.79285 1.000 74.79318 419 LEU B O 1
ATOM 6895 N N . VAL B 1 420 ? -31.77098 21.59418 -16.39493 1.000 82.93889 420 VAL B N 1
ATOM 6896 C CA . VAL B 1 420 ? -32.18026 22.48886 -17.48109 1.000 82.89152 420 VAL B CA 1
ATOM 6897 C C . VAL B 1 420 ? -31.97484 23.93500 -17.04129 1.000 84.56540 420 VAL B C 1
ATOM 6898 O O . VAL B 1 420 ? -32.35305 24.29303 -15.91137 1.000 84.55487 420 VAL B O 1
ATOM 6902 N N . PRO B 1 421 ? -31.37512 24.79111 -17.86638 1.000 87.00254 421 PRO B N 1
ATOM 6903 C CA . PRO B 1 421 ? -31.27969 26.20620 -17.49558 1.000 89.78445 421 PRO B CA 1
ATOM 6904 C C . PRO B 1 421 ? -32.66793 26.81869 -17.39176 1.000 93.22960 421 PRO B C 1
ATOM 6905 O O . PRO B 1 421 ? -33.57675 26.47122 -18.14877 1.000 90.97143 421 PRO B O 1
ATOM 6909 N N . VAL B 1 422 ? -32.82734 27.72477 -16.42990 1.000 99.32770 422 VAL B N 1
ATOM 6910 C CA . VAL B 1 422 ? -34.08662 28.41832 -16.19009 1.000 106.84439 422 VAL B CA 1
ATOM 6911 C C . VAL B 1 422 ? -33.80620 29.91144 -16.11229 1.000 110.59221 422 VAL B C 1
ATOM 6912 O O . VAL B 1 422 ? -32.86541 30.33790 -15.43229 1.000 109.21046 422 VAL B O 1
ATOM 6916 N N . LYS B 1 423 ? -34.61346 30.70302 -16.81446 1.000 115.22697 423 LYS B N 1
ATOM 6917 C CA . LYS B 1 423 ? -34.47602 32.15808 -16.80866 1.000 120.11440 423 LYS B CA 1
ATOM 6918 C C . LYS B 1 423 ? -35.28431 32.70094 -15.63679 1.000 125.76771 423 LYS B C 1
ATOM 6919 O O . LYS B 1 423 ? -36.49937 32.88446 -15.73290 1.000 127.41528 423 LYS B O 1
ATOM 6925 N N . ASP B 1 424 ? -34.60347 32.94437 -14.51879 1.000 129.41288 424 ASP B N 1
ATOM 6926 C CA . ASP B 1 424 ? -35.23474 33.46530 -13.30790 1.000 135.05567 424 ASP B CA 1
ATOM 6927 C C . ASP B 1 424 ? -35.13033 34.98534 -13.33812 1.000 135.28464 424 ASP B C 1
ATOM 6928 O O . ASP B 1 424 ? -34.07156 35.55379 -13.05614 1.000 134.74510 424 ASP B O 1
ATOM 6933 N N . GLU B 1 425 ? -36.22856 35.64386 -13.69629 1.000 135.73206 425 GLU B N 1
ATOM 6934 C CA . GLU B 1 425 ? -36.30512 37.10084 -13.67851 1.000 135.80576 425 GLU B CA 1
ATOM 6935 C C . GLU B 1 425 ? -35.17532 37.74815 -14.47253 1.000 132.17901 425 GLU B C 1
ATOM 6936 O O . GLU B 1 425 ? -34.61374 38.76043 -14.05465 1.000 131.33680 425 GLU B O 1
ATOM 6942 N N . CYS B 1 429 ? -31.30563 31.30415 -17.81834 1.000 108.55249 429 CYS B N 1
ATOM 6943 C CA . CYS B 1 429 ? -30.23401 32.29056 -17.84842 1.000 107.51552 429 CYS B CA 1
ATOM 6944 C C . CYS B 1 429 ? -28.97484 31.73414 -17.18526 1.000 102.97550 429 CYS B C 1
ATOM 6945 O O . CYS B 1 429 ? -27.87185 31.84248 -17.72121 1.000 101.70167 429 CYS B O 1
ATOM 6948 N N . ASN B 1 430 ? -29.15868 31.14124 -16.01018 1.000 101.10949 430 ASN B N 1
ATOM 6949 C CA . ASN B 1 430 ? -28.07651 30.57678 -15.21703 1.000 98.75658 430 ASN B CA 1
ATOM 6950 C C . ASN B 1 430 ? -27.88092 29.09281 -15.51980 1.000 92.67953 430 ASN B C 1
ATOM 6951 O O . ASN B 1 430 ? -28.84062 28.36240 -15.79275 1.000 92.08209 430 ASN B O 1
ATOM 6956 N N . ASN B 1 431 ? -26.62675 28.64430 -15.45766 1.000 85.90767 431 ASN B N 1
ATOM 6957 C CA . ASN B 1 431 ? -26.30620 27.23139 -15.64943 1.000 79.61218 431 ASN B CA 1
ATOM 6958 C C . ASN B 1 431 ? -25.75707 26.69280 -14.33132 1.000 78.37519 431 ASN B C 1
ATOM 6959 O O . ASN B 1 431 ? -24.59018 26.91030 -13.99328 1.000 81.55978 431 ASN B O 1
ATOM 6964 N N . ARG B 1 432 ? -26.61585 26.00158 -13.58527 1.000 76.95396 432 ARG B N 1
ATOM 6965 C CA . ARG B 1 432 ? -26.30673 25.46889 -12.26317 1.000 77.26979 432 ARG B CA 1
ATOM 6966 C C . ARG B 1 432 ? -25.40925 24.22924 -12.28993 1.000 74.39839 432 ARG B C 1
ATOM 6967 O O . ARG B 1 432 ? -24.86117 23.85760 -11.24584 1.000 75.14059 432 ARG B O 1
ATOM 6975 N N . ASN B 1 433 ? -25.23093 23.59213 -13.44782 1.000 70.70848 433 ASN B N 1
ATOM 6976 C CA . ASN B 1 433 ? -24.70141 22.22733 -13.47959 1.000 69.91628 433 ASN B CA 1
ATOM 6977 C C . ASN B 1 433 ? -23.33539 22.09396 -12.81348 1.000 70.79270 433 ASN B C 1
ATOM 6978 O O . ASN B 1 433 ? -23.09607 21.12116 -12.08433 1.000 69.89259 433 ASN B O 1
ATOM 6983 N N . ARG B 1 434 ? -22.42274 23.03827 -13.04057 1.000 73.48513 434 ARG B N 1
ATOM 6984 C CA . ARG B 1 434 ? -21.12174 22.92587 -12.38747 1.000 74.66685 434 ARG B CA 1
ATOM 6985 C C . ARG B 1 434 ? -21.25987 23.01804 -10.86949 1.000 76.17229 434 ARG B C 1
ATOM 6986 O O . ARG B 1 434 ? -20.62362 22.25340 -10.13134 1.000 78.18569 434 ARG B O 1
ATOM 6994 N N . GLU B 1 435 ? -22.11025 23.92779 -10.38668 1.000 75.79330 435 GLU B N 1
ATOM 6995 C CA . GLU B 1 435 ? -22.35838 24.03591 -8.95071 1.000 77.86460 435 GLU B CA 1
ATOM 6996 C C . GLU B 1 435 ? -22.96292 22.75276 -8.39156 1.000 77.25400 435 GLU B C 1
ATOM 6997 O O . GLU B 1 435 ? -22.57681 22.29606 -7.30847 1.000 78.36729 435 GLU B O 1
ATOM 7003 N N . LEU B 1 436 ? -23.93966 22.17728 -9.09453 1.000 74.86424 436 LEU B N 1
ATOM 7004 C CA . LEU B 1 436 ? -24.54421 20.93111 -8.63339 1.000 74.58263 436 LEU B CA 1
ATOM 7005 C C . LEU B 1 436 ? -23.50478 19.82352 -8.53716 1.000 75.64328 436 LEU B C 1
ATOM 7006 O O . LEU B 1 436 ? -23.45756 19.08169 -7.54705 1.000 76.74604 436 LEU B O 1
ATOM 7011 N N . LEU B 1 437 ? -22.66467 19.68770 -9.56609 1.000 73.28247 437 LEU B N 1
ATOM 7012 C CA . LEU B 1 437 ? -21.65127 18.64209 -9.53087 1.000 73.04034 437 LEU B CA 1
ATOM 7013 C C . LEU B 1 437 ? -20.69842 18.85963 -8.36684 1.000 74.86161 437 LEU B C 1
ATOM 7014 O O . LEU B 1 437 ? -20.34410 17.90987 -7.65968 1.000 72.97717 437 LEU B O 1
ATOM 7019 N N . ASP B 1 438 ? -20.27992 20.10982 -8.14400 1.000 77.60931 438 ASP B N 1
ATOM 7020 C CA . ASP B 1 438 ? -19.35009 20.38734 -7.05399 1.000 78.35413 438 ASP B CA 1
ATOM 7021 C C . ASP B 1 438 ? -19.97506 20.07630 -5.69798 1.000 78.28570 438 ASP B C 1
ATOM 7022 O O . ASP B 1 438 ? -19.32588 19.48068 -4.82985 1.000 77.92513 438 ASP B O 1
ATOM 7027 N N . ALA B 1 439 ? -21.23922 20.45685 -5.50311 1.000 78.82524 439 ALA B N 1
ATOM 7028 C CA . ALA B 1 439 ? -21.91418 20.15877 -4.24311 1.000 80.89128 439 ALA B CA 1
ATOM 7029 C C . ALA B 1 439 ? -22.04461 18.65576 -4.02790 1.000 83.59687 439 ALA B C 1
ATOM 7030 O O . ALA B 1 439 ? -21.79649 18.14901 -2.92580 1.000 84.71279 439 ALA B O 1
ATOM 7032 N N . VAL B 1 440 ? -22.43027 17.92645 -5.07481 1.000 83.25472 440 VAL B N 1
ATOM 7033 C CA . VAL B 1 440 ? -22.59272 16.48041 -4.96061 1.000 83.43632 440 VAL B CA 1
ATOM 7034 C C . VAL B 1 440 ? -21.26348 15.81897 -4.61443 1.000 82.10721 440 VAL B C 1
ATOM 7035 O O . VAL B 1 440 ? -21.18023 15.00414 -3.68830 1.000 85.03125 440 VAL B O 1
ATOM 7039 N N . ASN B 1 441 ? -20.20057 16.15827 -5.35241 1.000 76.09333 441 ASN B N 1
ATOM 7040 C CA . ASN B 1 441 ? -18.90135 15.54381 -5.09224 1.000 73.21141 441 ASN B CA 1
ATOM 7041 C C . ASN B 1 441 ? -18.36957 15.90422 -3.70826 1.000 73.06139 441 ASN B C 1
ATOM 7042 O O . ASN B 1 441 ? -17.70730 15.08257 -3.05910 1.000 67.78181 441 ASN B O 1
ATOM 7047 N N . SER B 1 442 ? -18.62407 17.13219 -3.24346 1.000 75.81172 442 SER B N 1
ATOM 7048 C CA . SER B 1 442 ? -18.16831 17.52056 -1.91449 1.000 77.63562 442 SER B CA 1
ATOM 7049 C C . SER B 1 442 ? -19.00413 16.89640 -0.80745 1.000 80.81232 442 SER B C 1
ATOM 7050 O O . SER B 1 442 ? -18.53317 16.81875 0.33159 1.000 83.17576 442 SER B O 1
ATOM 7053 N N . SER B 1 443 ? -20.23395 16.46889 -1.10446 1.000 81.80191 443 SER B N 1
ATOM 7054 C CA . SER B 1 443 ? -21.00973 15.73573 -0.10740 1.000 83.92848 443 SER B CA 1
ATOM 7055 C C . SER B 1 443 ? -20.27828 14.48709 0.37083 1.000 83.73109 443 SER B C 1
ATOM 7056 O O . SER B 1 443 ? -20.49118 14.03917 1.50288 1.000 86.13928 443 SER B O 1
ATOM 7059 N N . GLY B 1 444 ? -19.41701 13.91429 -0.47003 1.000 78.64627 444 GLY B N 1
ATOM 7060 C CA . GLY B 1 444 ? -18.72655 12.67760 -0.15980 1.000 76.72762 444 GLY B CA 1
ATOM 7061 C C . GLY B 1 444 ? -19.54606 11.41527 -0.30267 1.000 77.09082 444 GLY B C 1
ATOM 7062 O O . GLY B 1 444 ? -19.00765 10.32051 -0.09347 1.000 74.78002 444 GLY B O 1
ATOM 7063 N N . LYS B 1 445 ? -20.83408 11.52172 -0.62876 1.000 80.24383 445 LYS B N 1
ATOM 7064 C CA . LYS B 1 445 ? -21.67361 10.33538 -0.74264 1.000 81.77033 445 LYS B CA 1
ATOM 7065 C C . LYS B 1 445 ? -21.52426 9.64624 -2.08953 1.000 79.39110 445 LYS B C 1
ATOM 7066 O O . LYS B 1 445 ? -21.83880 8.45810 -2.20137 1.000 80.56492 445 LYS B O 1
ATOM 7072 N N . LEU B 1 446 ? -21.04148 10.35728 -3.10260 1.000 77.61983 446 LEU B N 1
ATOM 7073 C CA . LEU B 1 446 ? -20.84017 9.78616 -4.42551 1.000 73.28510 446 LEU B CA 1
ATOM 7074 C C . LEU B 1 446 ? -19.84747 10.66743 -5.16758 1.000 68.78456 446 LEU B C 1
ATOM 7075 O O . LEU B 1 446 ? -19.44190 11.72666 -4.68271 1.000 66.37375 446 LEU B O 1
ATOM 7080 N N . PHE B 1 447 ? -19.43421 10.19442 -6.34148 1.000 66.31321 447 PHE B N 1
ATOM 7081 C CA . PHE B 1 447 ? -18.50544 10.92065 -7.19553 1.000 64.93410 447 PHE B CA 1
ATOM 7082 C C . PHE B 1 447 ? -18.92529 10.75227 -8.64653 1.000 64.68670 447 PHE B C 1
ATOM 7083 O O . PHE B 1 447 ? -19.16082 9.63011 -9.10238 1.000 63.17073 447 PHE B O 1
ATOM 7091 N N . MET B 1 448 ? -19.07467 11.87011 -9.34971 1.000 64.68407 448 MET B N 1
ATOM 7092 C CA . MET B 1 448 ? -19.35458 11.86979 -10.77672 1.000 63.49182 448 MET B CA 1
ATOM 7093 C C . MET B 1 448 ? -18.48995 12.93003 -11.43383 1.000 61.47842 448 MET B C 1
ATOM 7094 O O . MET B 1 448 ? -17.98334 13.83932 -10.77593 1.000 62.10218 448 MET B O 1
ATOM 7099 N N . SER B 1 449 ? -18.33983 12.81989 -12.74480 1.000 62.21535 449 SER B N 1
ATOM 7100 C CA . SER B 1 449 ? -17.58015 13.78707 -13.50990 1.000 61.33893 449 SER B CA 1
ATOM 7101 C C . SER B 1 449 ? -18.48233 14.41057 -14.56205 1.000 63.37865 449 SER B C 1
ATOM 7102 O O . SER B 1 449 ? -19.63116 14.00509 -14.75306 1.000 67.49230 449 SER B O 1
ATOM 7105 N N . HIS B 1 450 ? -17.94968 15.42467 -15.22916 1.000 62.61803 450 HIS B N 1
ATOM 7106 C CA . HIS B 1 450 ? -18.66289 16.15424 -16.25832 1.000 60.89678 450 HIS B CA 1
ATOM 7107 C C . HIS B 1 450 ? -17.87379 16.09836 -17.55926 1.000 57.02263 450 HIS B C 1
ATOM 7108 O O . HIS B 1 450 ? -16.72062 15.66079 -17.60512 1.000 54.73551 450 HIS B O 1
ATOM 7115 N N . THR B 1 451 ? -18.53189 16.52894 -18.62636 1.000 55.56192 451 THR B N 1
ATOM 7116 C CA . THR B 1 451 ? -17.89888 16.71000 -19.92235 1.000 53.60906 451 THR B CA 1
ATOM 7117 C C . THR B 1 451 ? -18.60229 17.86962 -20.61957 1.000 55.75932 451 THR B C 1
ATOM 7118 O O . THR B 1 451 ? -19.41060 18.57940 -20.01472 1.000 57.28318 451 THR B O 1
ATOM 7122 N N . ALA B 1 452 ? -18.28629 18.07756 -21.89258 1.000 55.77248 452 ALA B N 1
ATOM 7123 C CA . ALA B 1 452 ? -18.95264 19.11318 -22.66577 1.000 58.21224 452 ALA B CA 1
ATOM 7124 C C . ALA B 1 452 ? -19.31434 18.56284 -24.03371 1.000 58.06749 452 ALA B C 1
ATOM 7125 O O . ALA B 1 452 ? -18.47907 17.95706 -24.71357 1.000 58.49912 452 ALA B O 1
ATOM 7127 N N . LEU B 1 453 ? -20.56041 18.79030 -24.42882 1.000 59.24131 453 LEU B N 1
ATOM 7128 C CA . LEU B 1 453 ? -21.05519 18.43692 -25.74880 1.000 58.14381 453 LEU B CA 1
ATOM 7129 C C . LEU B 1 453 ? -21.48863 19.70865 -26.46402 1.000 61.93111 453 LEU B C 1
ATOM 7130 O O . LEU B 1 453 ? -22.29896 20.47841 -25.93418 1.000 62.30747 453 LEU B O 1
ATOM 7135 N N . SER B 1 454 ? -20.94664 19.92468 -27.66402 1.000 63.04703 4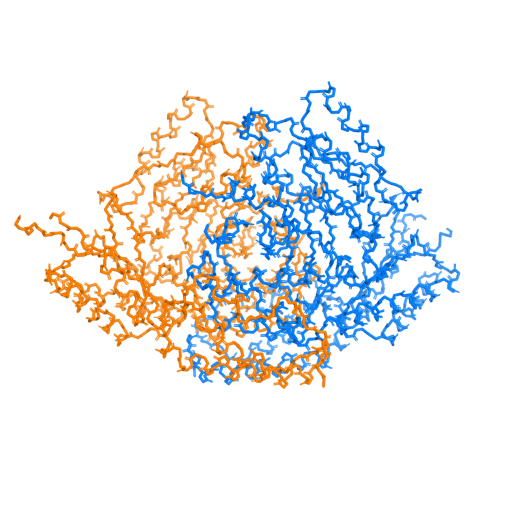54 SER B N 1
ATOM 7136 C CA . SER B 1 454 ? -21.29105 21.09743 -28.45921 1.000 66.42639 454 SER B CA 1
ATOM 7137 C C . SER B 1 454 ? -21.15459 22.37260 -27.63539 1.000 68.48453 454 SER B C 1
ATOM 7138 O O . SER B 1 454 ? -21.91494 23.32728 -27.81258 1.000 70.17420 454 SER B O 1
ATOM 7141 N N . GLY B 1 455 ? -20.22364 22.36910 -26.68333 1.000 66.13161 455 GLY B N 1
ATOM 7142 C CA . GLY B 1 455 ? -19.92214 23.54333 -25.90849 1.000 69.43464 455 GLY B CA 1
ATOM 7143 C C . GLY B 1 455 ? -20.65727 23.66124 -24.59155 1.000 72.91664 455 GLY B C 1
ATOM 7144 O O . GLY B 1 455 ? -20.25463 24.47052 -23.74765 1.000 75.93279 455 GLY B O 1
ATOM 7145 N N . LYS B 1 456 ? -21.73299 22.90686 -24.38851 1.000 72.28498 456 LYS B N 1
ATOM 7146 C CA . LYS B 1 456 ? -22.48811 23.01575 -23.15057 1.000 72.82715 456 LYS B CA 1
ATOM 7147 C C . LYS B 1 456 ? -22.12073 21.88103 -22.20138 1.000 69.05302 456 LYS B C 1
ATOM 7148 O O . LYS B 1 456 ? -21.82227 20.75309 -22.62019 1.000 66.73695 456 LYS B O 1
ATOM 7154 N N . ILE B 1 457 ? -22.13894 22.20522 -20.90643 1.000 65.94738 457 ILE B N 1
ATOM 7155 C CA . ILE B 1 457 ? -21.69864 21.26254 -19.88726 1.000 64.64196 457 ILE B CA 1
ATOM 7156 C C . ILE B 1 457 ? -22.71421 20.13417 -19.74616 1.000 65.08412 457 ILE B C 1
ATOM 7157 O O . ILE B 1 457 ? -23.92427 20.32068 -19.93026 1.000 63.08125 457 ILE B O 1
ATOM 7162 N N . VAL B 1 458 ? -22.21378 18.94741 -19.40395 1.000 62.53118 458 VAL B N 1
ATOM 7163 C CA . VAL B 1 458 ? -23.03132 17.74511 -19.28682 1.000 63.04966 458 VAL B CA 1
ATOM 7164 C C . VAL B 1 458 ? -22.53608 16.93548 -18.09967 1.000 62.49434 458 VAL B C 1
ATOM 7165 O O . VAL B 1 458 ? -21.33798 16.65996 -17.99056 1.000 62.08113 458 VAL B O 1
ATOM 7169 N N . LEU B 1 459 ? -23.44899 16.55126 -17.21367 1.000 61.74425 459 LEU B N 1
ATOM 7170 C CA . LEU B 1 459 ? -23.10272 15.68656 -16.10052 1.000 64.38667 459 LEU B CA 1
ATOM 7171 C C . LEU B 1 459 ? -23.17013 14.22447 -16.54431 1.000 63.73396 459 LEU B C 1
ATOM 7172 O O . LEU B 1 459 ? -23.96594 13.85103 -17.41430 1.000 60.92836 459 LEU B O 1
ATOM 7177 N N . ARG B 1 460 ? -22.29286 13.40789 -15.96713 1.000 64.26034 460 ARG B N 1
ATOM 7178 C CA . ARG B 1 460 ? -22.17629 12.00288 -16.33392 1.000 62.29694 460 ARG B CA 1
ATOM 7179 C C . ARG B 1 460 ? -22.39802 11.10297 -15.13180 1.000 64.10769 460 ARG B C 1
ATOM 7180 O O . ARG B 1 460 ? -21.93820 11.39831 -14.02581 1.000 64.16032 460 ARG B O 1
ATOM 7188 N N . CYS B 1 461 ? -23.09658 9.99567 -15.36268 1.000 66.44481 461 CYS B N 1
ATOM 7189 C CA . CYS B 1 461 ? -23.21622 8.91777 -14.38853 1.000 66.87907 461 CYS B CA 1
ATOM 7190 C C . CYS B 1 461 ? -22.83468 7.61681 -15.08931 1.000 65.16571 461 CYS B C 1
ATOM 7191 O O . CYS B 1 461 ? -23.61442 7.07539 -15.87828 1.000 64.71302 461 CYS B O 1
ATOM 7194 N N . ALA B 1 462 ? -21.63651 7.12031 -14.80416 1.000 63.42339 462 ALA B N 1
ATOM 7195 C CA . ALA B 1 462 ? -21.12200 5.90242 -15.41295 1.000 59.59925 462 ALA B CA 1
ATOM 7196 C C . ALA B 1 462 ? -21.13465 4.81958 -14.34479 1.000 60.53094 462 ALA B C 1
ATOM 7197 O O . ALA B 1 462 ? -20.32972 4.85102 -13.40774 1.000 60.88362 462 ALA B O 1
ATOM 7199 N N . ILE B 1 463 ? -22.06828 3.88120 -14.47571 1.000 61.42579 463 ILE B N 1
ATOM 7200 C CA . ILE B 1 463 ? -22.22792 2.78928 -13.52256 1.000 63.30233 463 ILE B CA 1
ATOM 7201 C C . ILE B 1 463 ? -21.25447 1.69259 -13.93633 1.000 62.15482 463 ILE B C 1
ATOM 7202 O O . ILE B 1 463 ? -21.39918 1.10637 -15.01126 1.000 63.17073 463 ILE B O 1
ATOM 7207 N N . GLY B 1 464 ? -20.25942 1.41310 -13.09423 1.000 61.68371 464 GLY B N 1
ATOM 7208 C CA . GLY B 1 464 ? -19.26001 0.42843 -13.47202 1.000 59.77296 464 GLY B CA 1
ATOM 7209 C C . GLY B 1 464 ? -18.57778 -0.35215 -12.36287 1.000 59.17288 464 GLY B C 1
ATOM 7210 O O . GLY B 1 464 ? -17.90438 -1.34793 -12.64268 1.000 58.21487 464 GLY B O 1
ATOM 7211 N N . ALA B 1 465 ? -18.73402 0.07098 -11.11294 1.000 60.68096 465 ALA B N 1
ATOM 7212 C CA . ALA B 1 465 ? -18.06483 -0.61160 -10.01080 1.000 58.96496 465 ALA B CA 1
ATOM 7213 C C . ALA B 1 465 ? -18.73633 -1.95382 -9.73164 1.000 58.89390 465 ALA B C 1
ATOM 7214 O O . ALA B 1 465 ? -19.96729 -2.04629 -9.74570 1.000 61.14944 465 ALA B O 1
ATOM 7216 N N . PRO B 1 466 ? -17.96193 -3.01848 -9.49143 1.000 57.82009 466 PRO B N 1
ATOM 7217 C CA . PRO B 1 466 ? -18.59845 -4.31169 -9.19328 1.000 59.01760 466 PRO B CA 1
ATOM 7218 C C . PRO B 1 466 ? -19.50854 -4.27186 -7.97934 1.000 63.01545 466 PRO B C 1
ATOM 7219 O O . PRO B 1 466 ? -20.51527 -4.99624 -7.94230 1.000 65.04727 466 PRO B O 1
ATOM 7223 N N . LEU B 1 467 ? -19.20292 -3.43859 -6.98645 1.000 62.97860 467 LEU B N 1
ATOM 7224 C CA . LEU B 1 467 ? -20.01600 -3.42473 -5.77750 1.000 66.32901 467 LEU B CA 1
ATOM 7225 C C . LEU B 1 467 ? -21.32828 -2.67325 -5.93969 1.000 68.00026 467 LEU B C 1
ATOM 7226 O O . LEU B 1 467 ? -22.22227 -2.84747 -5.10272 1.000 71.36382 467 LEU B O 1
ATOM 7231 N N . THR B 1 468 ? -21.48053 -1.87547 -6.99482 1.000 66.41323 468 THR B N 1
ATOM 7232 C CA . THR B 1 468 ? -22.66384 -1.03095 -7.13302 1.000 67.68706 468 THR B CA 1
ATOM 7233 C C . THR B 1 468 ? -23.93251 -1.86745 -7.24497 1.000 67.96078 468 THR B C 1
ATOM 7234 O O . THR B 1 468 ? -24.02612 -2.76561 -8.08384 1.000 64.98937 468 THR B O 1
ATOM 7238 N N . GLU B 1 469 ? -24.92869 -1.52971 -6.42908 1.000 71.37698 469 GLU B N 1
ATOM 7239 C CA . GLU B 1 469 ? -26.25046 -2.14023 -6.46307 1.000 78.31728 469 GLU B CA 1
ATOM 7240 C C . GLU B 1 469 ? -27.30085 -1.06767 -6.73730 1.000 80.50439 469 GLU B C 1
ATOM 7241 O O . GLU B 1 469 ? -27.00531 0.13044 -6.77746 1.000 79.92800 469 GLU B O 1
ATOM 7247 N N . GLU B 1 470 ? -28.54367 -1.51818 -6.93931 1.000 82.67833 470 GLU B N 1
ATOM 7248 C CA . GLU B 1 470 ? -29.63401 -0.58764 -7.22451 1.000 86.01558 470 GLU B CA 1
ATOM 7249 C C . GLU B 1 470 ? -29.86745 0.38244 -6.07167 1.000 86.79199 470 GLU B C 1
ATOM 7250 O O . GLU B 1 470 ? -30.28888 1.52724 -6.29487 1.000 88.72380 470 GLU B O 1
ATOM 7256 N N . LYS B 1 471 ? -29.60436 -0.05228 -4.83659 1.000 86.24455 471 LYS B N 1
ATOM 7257 C CA . LYS B 1 471 ? -29.73378 0.84784 -3.69473 1.000 87.50786 471 LYS B CA 1
ATOM 7258 C C . LYS B 1 471 ? -28.81423 2.05417 -3.84585 1.000 86.74198 471 LYS B C 1
ATOM 7259 O O . LYS B 1 471 ? -29.21669 3.19206 -3.56605 1.000 88.55009 471 LYS B O 1
ATOM 7265 N N . HIS B 1 472 ? -27.57312 1.82559 -4.29274 1.000 82.38356 472 HIS B N 1
ATOM 7266 C CA . HIS B 1 472 ? -26.61753 2.91993 -4.42185 1.000 80.41490 472 HIS B CA 1
ATOM 7267 C C . HIS B 1 472 ? -27.01983 3.88262 -5.53101 1.000 79.29372 472 HIS B C 1
ATOM 7268 O O . HIS B 1 472 ? -26.84931 5.09970 -5.39618 1.000 79.97275 472 HIS B O 1
ATOM 7275 N N . VAL B 1 473 ? -27.55156 3.35825 -6.63597 1.000 77.29348 473 VAL B N 1
ATOM 7276 C CA . VAL B 1 473 ? -28.00583 4.22391 -7.72013 1.000 75.55643 473 VAL B CA 1
ATOM 7277 C C . VAL B 1 473 ? -29.17619 5.08453 -7.25833 1.000 80.05170 473 VAL B C 1
ATOM 7278 O O . VAL B 1 473 ? -29.21964 6.29547 -7.52351 1.000 78.58047 473 VAL B O 1
ATOM 7282 N N . LYS B 1 474 ? -30.13500 4.48027 -6.54530 1.000 83.86269 474 LYS B N 1
ATOM 7283 C CA . LYS B 1 474 ? -31.26033 5.25291 -6.02248 1.000 87.90528 474 LYS B CA 1
ATOM 7284 C C . LYS B 1 474 ? -30.78781 6.33324 -5.05361 1.000 88.81065 474 LYS B C 1
ATOM 7285 O O . LYS B 1 474 ? -31.24425 7.48305 -5.11381 1.000 89.50284 474 LYS B O 1
ATOM 7291 N N . GLU B 1 475 ? -29.88973 5.97672 -4.12950 1.000 88.95277 475 GLU B N 1
ATOM 7292 C CA . GLU B 1 475 ? -29.40216 6.96205 -3.16862 1.000 91.38464 475 GLU B CA 1
ATOM 7293 C C . GLU B 1 475 ? -28.64856 8.08824 -3.86474 1.000 89.92394 475 GLU B C 1
ATOM 7294 O O . GLU B 1 475 ? -28.78003 9.26224 -3.48992 1.000 91.76363 475 GLU B O 1
ATOM 7300 N N . ALA B 1 476 ? -27.86036 7.75439 -4.88864 1.000 85.87082 476 ALA B N 1
ATOM 7301 C CA . ALA B 1 476 ? -27.15371 8.78655 -5.63375 1.000 84.16799 476 ALA B CA 1
ATOM 7302 C C . ALA B 1 476 ? -28.13204 9.73907 -6.30495 1.000 85.86556 476 ALA B C 1
ATOM 7303 O O . ALA B 1 476 ? -27.95151 10.96315 -6.25812 1.000 86.23929 476 ALA B O 1
ATOM 7305 N N . TRP B 1 477 ? -29.18879 9.19858 -6.91794 1.000 86.07348 477 TRP B N 1
ATOM 7306 C CA . TRP B 1 477 ? -30.17009 10.06710 -7.55513 1.000 86.92884 477 TRP B CA 1
ATOM 7307 C C . TRP B 1 477 ? -30.86749 10.95499 -6.53530 1.000 89.74497 477 TRP B C 1
ATOM 7308 O O . TRP B 1 477 ? -31.10394 12.14186 -6.79249 1.000 89.96868 477 TRP B O 1
ATOM 7319 N N . LYS B 1 478 ? -31.19835 10.39803 -5.37024 1.000 91.67152 478 LYS B N 1
ATOM 7320 C CA . LYS B 1 478 ? -31.85472 11.18793 -4.33540 1.000 96.71686 478 LYS B CA 1
ATOM 7321 C C . LYS B 1 478 ? -30.96119 12.33135 -3.86651 1.000 96.16943 478 LYS B C 1
ATOM 7322 O O . LYS B 1 478 ? -31.43064 13.46319 -3.67971 1.000 97.61960 478 LYS B O 1
ATOM 7328 N N . ILE B 1 479 ? -29.66709 12.05687 -3.67739 1.000 93.62175 479 ILE B N 1
ATOM 7329 C CA . ILE B 1 479 ? -28.73552 13.10529 -3.26649 1.000 92.49004 479 ILE B CA 1
ATOM 7330 C C . ILE B 1 479 ? -28.62987 14.17817 -4.34264 1.000 91.32674 479 ILE B C 1
ATOM 7331 O O . ILE B 1 479 ? -28.62935 15.38122 -4.04582 1.000 92.92956 479 ILE B O 1
ATOM 7336 N N . ILE B 1 480 ? -28.53763 13.76302 -5.60857 1.000 88.01845 480 ILE B N 1
ATOM 7337 C CA . ILE B 1 480 ? -28.47094 14.73589 -6.69471 1.000 84.81280 480 ILE B CA 1
ATOM 7338 C C . ILE B 1 480 ? -29.71428 15.61441 -6.69392 1.000 87.12097 480 ILE B C 1
ATOM 7339 O O . ILE B 1 480 ? -29.62774 16.83741 -6.86709 1.000 88.27374 480 ILE B O 1
ATOM 7344 N N . GLN B 1 481 ? -30.88806 15.00998 -6.50090 1.000 88.92382 481 GLN B N 1
ATOM 7345 C CA . GLN B 1 481 ? -32.12436 15.78751 -6.48009 1.000 93.19538 481 GLN B CA 1
ATOM 7346 C C . GLN B 1 481 ? -32.11882 16.79468 -5.34124 1.000 96.17469 481 GLN B C 1
ATOM 7347 O O . GLN B 1 481 ? -32.49125 17.95751 -5.52544 1.000 97.62749 481 GLN B O 1
ATOM 7353 N N . GLU B 1 482 ? -31.71672 16.35901 -4.14515 1.000 97.15112 482 GLU B N 1
ATOM 7354 C CA . GLU B 1 482 ? -31.69214 17.26819 -3.00329 1.000 99.40929 482 GLU B CA 1
ATOM 7355 C C . GLU B 1 482 ? -30.73558 18.43052 -3.24840 1.000 97.23271 482 GLU B C 1
ATOM 7356 O O . GLU B 1 482 ? -31.04404 19.58845 -2.92659 1.000 99.67774 482 GLU B O 1
ATOM 7362 N N . GLU B 1 483 ? -29.57143 18.14189 -3.82728 1.000 91.93734 483 GLU B N 1
ATOM 7363 C CA . GLU B 1 483 ? -28.58882 19.18923 -4.07338 1.000 89.15279 483 GLU B CA 1
ATOM 7364 C C . GLU B 1 483 ? -29.09914 20.18588 -5.11256 1.000 89.64496 483 GLU B C 1
ATOM 7365 O O . GLU B 1 483 ? -28.95262 21.40696 -4.94573 1.000 91.54519 483 GLU B O 1
ATOM 7371 N N . ALA B 1 484 ? -29.71788 19.68448 -6.18652 1.000 88.14215 484 ALA B N 1
ATOM 7372 C CA . ALA B 1 484 ? -30.31816 20.57210 -7.17969 1.000 89.35282 484 ALA B CA 1
ATOM 7373 C C . ALA B 1 484 ? -31.43552 21.41276 -6.56888 1.000 93.47963 484 ALA B C 1
ATOM 7374 O O . ALA B 1 484 ? -31.58395 22.59666 -6.89707 1.000 92.83218 484 ALA B O 1
ATOM 7376 N N . SER B 1 485 ? -32.25134 20.80858 -5.69984 1.000 97.14323 485 SER B N 1
ATOM 7377 C CA . SER B 1 485 ? -33.32867 21.55126 -5.05302 1.000 102.38070 485 SER B CA 1
ATOM 7378 C C . SER B 1 485 ? -32.76815 22.68560 -4.21315 1.000 103.15974 485 SER B C 1
ATOM 7379 O O . SER B 1 485 ? -33.29258 23.80739 -4.23335 1.000 104.14407 485 SER B O 1
ATOM 7382 N N . TYR B 1 486 ? -31.69710 22.41312 -3.46505 1.000 103.15974 486 TYR B N 1
ATOM 7383 C CA . TYR B 1 486 ? -31.06755 23.47748 -2.69317 1.000 106.18115 486 TYR B CA 1
ATOM 7384 C C . TYR B 1 486 ? -30.53492 24.57655 -3.60430 1.000 105.69162 486 TYR B C 1
ATOM 7385 O O . TYR B 1 486 ? -30.64540 25.76555 -3.28548 1.000 107.95768 486 TYR B O 1
ATOM 7394 N N . LEU B 1 487 ? -29.94570 24.19961 -4.74220 1.000 103.16237 487 LEU B N 1
ATOM 7395 C CA . LEU B 1 487 ? -29.38004 25.20969 -5.63332 1.000 101.37268 487 LEU B CA 1
ATOM 7396 C C . LEU B 1 487 ? -30.45232 26.05718 -6.31451 1.000 104.19407 487 LEU B C 1
ATOM 7397 O O . LEU B 1 487 ? -30.22476 27.24523 -6.56567 1.000 103.04657 487 LEU B O 1
ATOM 7402 N N . LEU B 1 488 ? -31.61908 25.48069 -6.61450 1.000 107.88136 488 LEU B N 1
ATOM 7403 C CA . LEU B 1 488 ? -32.63132 26.21919 -7.36667 1.000 112.60824 488 LEU B CA 1
ATOM 7404 C C . LEU B 1 488 ? -33.24381 27.37207 -6.57388 1.000 118.25365 488 LEU B C 1
ATOM 7405 O O . LEU B 1 488 ? -33.77914 28.30877 -7.17905 1.000 118.78266 488 LEU B O 1
ATOM 7410 N N . HIS B 1 489 ? -33.18488 27.33229 -5.24887 1.000 121.98568 489 HIS B N 1
ATOM 7411 C CA . HIS B 1 489 ? -33.74134 28.41119 -4.44306 1.000 128.24432 489 HIS B CA 1
ATOM 7412 C C . HIS B 1 489 ? -32.67167 29.12872 -3.62710 1.000 127.84954 489 HIS B C 1
ATOM 7413 O O . HIS B 1 489 ? -32.16052 28.59007 -2.64699 1.000 127.83638 489 HIS B O 1
#

Secondary structure (DSSP, 8-state):
---SS-HHHHHHHHHHHHHHHHHHHHTGGGS-SS--PPTTTTTTTS-SS--SS---HHHHHHHIIIIIGGG---TTSTTB-SSS-----HHHHHHHHHHHHH----SSSTT-HHHHHHHHHHHHHHHHHTT--GGGSTTSS-EEEEES-HHHHHHHHHHHHHHHHHHHH-GGGGGGEEEEEETTS-HHHHHHHHHHT--GGGEEEE---GGGTTPPPHHHHHHHHHHHHHTT-EEEEEEEEBS-TTT--B--HHHHHHHHHHTT-EEEEE-TTGGGGGGSHHHHGGGTTGGG-SEEEEE----S--SS-EEEEES-HHHHHHHH--------GGGGSSSS----THHHHHHHHHHHHHHHHHHHHHHHHHHHHHHHHHHHH-TTEEE-S---SSEEEEEEPP-----HHHHHHHHHHHHSS-B-EEEEETTEEEEEEE---TT--HHHHHHHHHHHHHHHHHHH-/---SS-HHHHHHHHHHHHHHHHHHHHTGGGS-SS--PPTTTTTTTS-SS--SS---HHHHHHHIIIIIGGG---TTSTTB-SSS-----HHHHHHHHHHHHH----SSSTT-HHHHHHHHHHHHHHHHHTT--GGGSTTSS-EEEEES-HHHHHHHHHHHHHHHHHHHH-GGGGGGEEEEEETTS-HHHHHHHHHHT--GGGEEEE---GGGTTPPPHHHHHHHHHHHHHTT-EEEEEEEEBS-TTT--B--HHHHHHHHHHTT-EEEEE-TTGGGGGGSHHH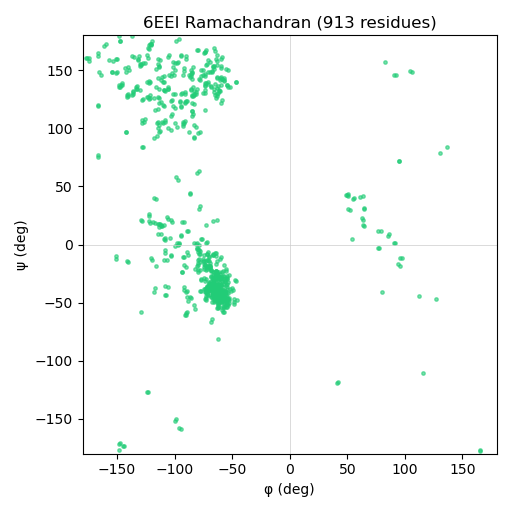HGGGTTGGG-SEEEEE----S--SS-EEEEES-HHHHHHHH---SS------GGGGSSSS----THHHHHHHHHHHHHHHHHHHHHHHHHHHHHHHHHHHT-TTEEE-S---SSEEEEEEPPB----B--HHHHHHHHHHHSS-B--EEEETTEEEEEEE---TT--HHHHHHHHHHHHHHHHHHH-